Protein AF-A0A9N8VQB7-F1 (afdb_monomer_lite)

pLDDT: mean 83.65, std 17.16, range [21.64, 98.0]

Foldseek 3Di:
DQFDAFDPQCPDLVSLVVVCVFPQVVLLLVLLVLLLLLLAQAWLPPDADQDPLNVLLLVLLVVLLCVCVVQFFDDDVPDPAWTLSVLVSLVVLLVCQLVSCVSLVADNSNSNHLSNLVSLLQDDNPRLAAAALSVSSVSVSVSVCVVRVSDHSSCSNVCVSPNVVSSVVSNVSSCVRGVHHQLAPCPPPPQDSHDQSLQLSLLSSCAPPDPDFPQCLPPPVCLVVCLNIGSNSVSSVVCVVPDDDDDDDGGSVVSNVVSSVVSSVVLSDQDDDDDDDDDDDDDDDDDDGRPRNDDGGTPVRPPDDDDDDDAFDFFPLNLLVVDPQQPLVVVQCVVQVCVVVRRPAQAKEFAGEGPQQCPVPSHDHNLLRQQRIANDADWPVRDDAFDWTFTSNFPCQQAHDDSGGAIWTWHPPVATDIAPWHFPATAPDGSRHTYTYTHHRHDRFAQQLVLLVVDPFQPLVNLLCVLLVVSVVSRPAAQKEFAGEGPQQVPVPDDLLLSLLLNDPFPCNNVLSVLQRQQRMDRPHADALVNDDAAWDWAQTSNGHTWIWHAHPVSWIATNNWTFPDGFSGRPRHGYTYTHHGDRDPVHDDWQRSSCVSVQLRLLSVQCVVQVVCCQTPDQPFAKEFEGEHPVQEDNPDHPQLSQQRIAGWAQAPVNDDAQDWTFTSRADVLQVRGTATWGKHWDAFDDDPPDPDTDIWIDGRNWTFDDHWDDDRGYIYTYTNHRDDAAAAPLVVQVPDQQQPLVNLLCVLLVVPVVSRSRAQKEFAGEGPQQLVVQWLVSLLCSDNVNNVQSNLLRQQRMFNHADFPVNDDAAWDWTATSSGAIWIWHDDPPWIWTDAPPGTKTQPATFRGYPRHTYTYIHHRHRGPPRFDFPLSSCVSLVLVLLCVLCVLLVNCVQRVDDPWAKEFAGEHPVQVVVCCVVPVDDSNDSVQSNLQRQLRMFTHADDPQDAQDWTATNNDNQQIKGWHQDPVPRWIFIATPPDPDPPDTWTFPIKHAGPNRYIYTYTNHRYHDDPPPDPPPVVVVCVVVVVVVVVVVVVVVVVVVVVVVVVCVVDDDDDDD

InterPro domains:
  IPR000782 FAS1 domain [PF02469] (325-442)
  IPR000782 FAS1 domain [PF02469] (457-582)
  IPR000782 FAS1 domain [PF02469] (604-727)
  IPR000782 FAS1 domain [PF02469] (740-865)
  IPR000782 FAS1 domain [PF02469] (882-1012)
  IPR000782 FAS1 domain [PS50213] (313-442)
  IPR000782 FAS1 domain [PS50213] (445-583)
  IPR000782 FAS1 domain [PS50213] (592-725)
  IPR000782 FAS1 domain [PS50213] (728-864)
  IPR000782 FAS1 domain [PS50213] (869-1010)
  IPR000782 FAS1 domain [SM00554] (349-445)
  IPR000782 FAS1 domain [SM00554] (481-586)
  IPR000782 FAS1 domain [SM00554] (625-728)
  IPR000782 FAS1 domain [SM00554] (764-867)
  IPR000782 FAS1 domain [SM00554] (910-1013)
  IPR004327 Phosphotyrosyl phosphatase activator, PTPA [PF03095] (6-266)
  IPR004327 Phosphotyrosyl phosphatase activator, PTPA [PTHR10012] (2-266)
  IPR004327 Phosphotyrosyl phosphatase activator, PTPA [cd04087] (27-266)
  IPR036378 FAS1 domain superfamily [G3DSA:2.30.180.10] (313-443)
  IPR036378 FAS1 domain superfamily [G3DSA:2.30.180.10] (449-586)

Sequence (1060 aa):
MNFVIPKREILTKEDLEKFKESQAYSDFFSFIERLNESVKGQKLSTECVLSPILVKILEILDTVNNYRIKLPPVNNEKSRFGNPAFRDFYDQVANKAEELHKNLSIPKESIPEISRYFIESWGNRTRIDYGTGHEANFIAWLLCLEKLGIIGSNDYISLVLRIFKNYLEVMRNLQLNYWLEPAGSQGVWGLDDYHFLPFLFGSAQLIGHKYIRPKSIHNKDVIEEYSKEYLYLACIQFINSIKTATLSVKEWKKVNEGMLKMYKAENGSCHGEEKNNDHVHIHAFGQEFPDCCGIKIPSAIGANQMGIREEATTTFIDVLSEDERFNKLIQNLQRTQLIPYLNHLPSATLFAPINEAFEYEPFITKERMLYHLLNLELRGDEFFDGQLLTTHLEIVEKLGKGEIGQKLKVEISDGKYVGNAKIINTDLMADNGVIHVIDKVLKTPLDAFGTLTSIDQLHIFVNYLRNTKLDRQIKYGNHITVFAVTDDAINHQFKSVEREYLTGECGGGINDATILIKHQLHFDKVLYSSSVEEGTTELETEQGEPLIINRDEHGNIRVSNGLVTLKDMLAENGVIHVVNNISIPQALFFNVHKYLCGMRATKIVSGFMKYKLDKYIEDRNASYTIFAPRDDLYDENARTEVLKYHIVKGKYNVKDLKNHMFIKTELRTEELKNHRQRSEVAILPNFVKENDSISRTEILINDASVIGDPVEIGNSIIYLISKTLSPPSDVMSYAIRNRQLNAFVSAIFASDMQTEVQNANWVTIFAPTNSAFTKIGLITSYLLHPDGKEDLRSVVEYHMLNETILTEDIPQGESKYSTIDGNPLSIIRDGEKINVEIANGTSTIVQPDILTSSGVLHIVDSVQLPPSLHITLDKILKGIGATTMLKILKIANLSEILKDPSEPFIIISPTDNAFREIIIKRNISLDEPDEVSRLVKLHVIPGTSPELSDGKEFPTLLSNEAKLIIRKDILHGVYKIEVKGEFNLFGKAKITGIGKTWNGGAVYEVDKVLLPRHQVSQIGSAFFGITIGILIATFISMGGGLGLHHYQRYRRRVGYQPIS

Secondary structure (DSSP, 8-state):
-----------SHHHHHHHHHSHHHHHHHHHHHHHHHHTTT--TTS-----HHHHHHHHHHHHHHHHHHHSPPPP-TT-SSPPTHHHHHHHHHHHHHHHHHHTTT--GGGHHHHHHHHHHTT-BTTTTEE-HHHHHHHHHHHHHHHHTTSS-GGGHHHIIIIIIHHHHHHHHHHHHHHTPEESSS--TTSS-SS-SHHHHHHHHHTTT-SS--GGGGG-HHHHHHHTTT-HHHHHHHHHHTT-------S-HHHHHHHHHHHHHHHTT---PPP---S------S----------PPPGGG--S-----PPPSS-HHHHHHT-GGGHHHHHHHHHTT-HHHHHT-SSEEEEEE-GGGGSS-----HHHHHTTEESS---GGG--TTPEEEEEEE-HHHH-SSS-EEEEEEE-BTB-EETTEEEEEEEEEETTEEEEEESSPPPPPPPHHHHHHT-GGGHHHHHHHHHTT-HHHHHH-SSEEEEEEPHHHHHHHS-HHHHHHHHSSGGGHHHHHHHHHHTTEE-S----GGGS-SEEEEE--TTSSPEEEEE-TT--EEETTEEEEEEEEEETTEEEEEESS-PPPTT----HHHHHHHTT-HHHHHHHHHTT-GGGTS-SS--EEEEEE-TTS--TT--HHHHHHTEEES---GGG--TTEEEEEEEE-GGGTTPEEEEEEEEEPPP--TT------EEEETTEEB-SSPEEETTEEEEEESSPPPPPPPHHHHHHH-GGGHHHHHHHHHTT-HHHHHT--SEEEEEE-HHHHHHTTHHHHHHTSGGGHHHHHHHHHHTEESS---GGGSPSEEEEEEBTTSSEEEEEEETTEEEEEETTEEEEEEEEEEEETTEEEEEESS----TT----HHHHHHHTT-HHHHHHHHHTT-GGGGS--SS-EEEEEE-HHHHHHHHHHH---SS-HHHHHHHHHHHEEES------TT-EE--SS-SSS-EEEEE-TTT--EEEEETT---TT-PEEEEEEEE-TTS-EEEEESS---PPP---TTSHHHHHHHHHHHHHHHHHHHHHHHHHHHHHHHTTS--PPP-

Radius of gyration: 59.18 Å; chains: 1; bounding box: 109×82×205 Å

Organism: NCBI:txid1213867

Structure (mmCIF, N/CA/C/O backbone):
data_AF-A0A9N8VQB7-F1
#
_entry.id   AF-A0A9N8VQB7-F1
#
loop_
_atom_site.group_PDB
_atom_site.id
_atom_site.type_symbol
_atom_site.label_atom_id
_atom_site.label_alt_id
_atom_site.label_comp_id
_atom_site.label_asym_id
_atom_site.label_entity_id
_atom_site.label_seq_id
_atom_site.pdbx_PDB_ins_code
_atom_site.Cartn_x
_atom_site.Cartn_y
_atom_site.Cartn_z
_atom_site.occupancy
_atom_site.B_iso_or_equiv
_atom_site.auth_seq_id
_atom_site.auth_comp_id
_atom_site.auth_asym_id
_atom_site.auth_atom_id
_atom_site.pdbx_PDB_model_num
ATOM 1 N N . MET A 1 1 ? -34.456 14.740 73.367 1.00 50.00 1 MET A N 1
ATOM 2 C CA . MET A 1 1 ? -33.661 13.784 72.571 1.00 50.00 1 MET A CA 1
ATOM 3 C C . MET A 1 1 ? -33.649 12.481 73.341 1.00 50.00 1 MET A C 1
ATOM 5 O O . MET A 1 1 ? -33.268 12.511 74.504 1.00 50.00 1 MET A O 1
ATOM 9 N N . ASN A 1 2 ? -34.138 11.392 72.750 1.00 64.69 2 ASN A N 1
ATOM 10 C CA . ASN A 1 2 ? -33.979 10.065 73.342 1.00 64.69 2 ASN A CA 1
ATOM 11 C C . ASN A 1 2 ? -32.666 9.497 72.807 1.00 64.69 2 ASN A C 1
ATOM 13 O O . ASN A 1 2 ? -32.529 9.368 71.595 1.00 64.69 2 ASN A O 1
ATOM 17 N N . PHE A 1 3 ? -31.716 9.227 73.701 1.00 77.12 3 PHE A N 1
ATOM 18 C CA . PHE A 1 3 ? -30.446 8.590 73.361 1.00 77.12 3 PHE A CA 1
ATOM 19 C C . PHE A 1 3 ? -30.606 7.074 73.470 1.00 77.12 3 PHE A C 1
ATOM 21 O O . PHE A 1 3 ? -31.143 6.567 74.459 1.00 77.12 3 PHE A O 1
ATOM 28 N N . VAL A 1 4 ? -30.143 6.347 72.463 1.00 77.12 4 VAL A N 1
ATOM 29 C CA . VAL A 1 4 ? -30.201 4.886 72.390 1.00 77.12 4 VAL A CA 1
ATOM 30 C C . VAL A 1 4 ? -28.839 4.387 71.950 1.00 77.12 4 VAL A C 1
ATOM 32 O O . VAL A 1 4 ? -28.179 4.970 71.094 1.00 77.12 4 VAL A O 1
ATOM 35 N N . ILE A 1 5 ? -28.413 3.278 72.548 1.00 77.50 5 ILE A N 1
ATOM 36 C CA . ILE A 1 5 ? -27.147 2.636 72.211 1.00 77.50 5 ILE A CA 1
ATOM 37 C C . ILE A 1 5 ? -27.201 2.193 70.738 1.00 77.50 5 ILE A C 1
ATOM 39 O O . ILE A 1 5 ? -28.073 1.386 70.402 1.00 77.50 5 ILE A O 1
ATOM 43 N N . PRO A 1 6 ? -26.275 2.663 69.879 1.00 78.19 6 PRO A N 1
ATOM 44 C CA . PRO A 1 6 ? -26.260 2.320 68.469 1.00 78.19 6 PRO A CA 1
ATOM 45 C C . PRO A 1 6 ? -26.183 0.807 68.269 1.00 78.19 6 PRO A C 1
ATOM 47 O O . PRO A 1 6 ? -25.371 0.109 68.897 1.00 78.19 6 PRO A O 1
ATOM 50 N N . LYS A 1 7 ? -27.008 0.300 67.354 1.00 73.00 7 LYS A N 1
ATOM 51 C CA . LYS A 1 7 ? -27.016 -1.094 66.896 1.00 73.00 7 LYS A CA 1
ATOM 52 C C . LYS A 1 7 ? -26.749 -1.147 65.395 1.00 73.00 7 LYS A C 1
ATOM 54 O O . LYS A 1 7 ? -26.775 -0.129 64.708 1.00 73.00 7 LYS A O 1
ATOM 59 N N . ARG A 1 8 ? -26.376 -2.331 64.915 1.00 65.94 8 ARG A N 1
ATOM 60 C CA . ARG A 1 8 ? -26.154 -2.556 63.489 1.00 65.94 8 ARG A CA 1
ATOM 61 C C . ARG A 1 8 ? -27.526 -2.696 62.836 1.00 65.94 8 ARG A C 1
ATOM 63 O O . ARG A 1 8 ? -28.189 -3.694 63.074 1.00 65.94 8 ARG A O 1
ATOM 70 N N . GLU A 1 9 ? -27.911 -1.684 62.071 1.00 67.44 9 GLU A N 1
ATOM 71 C CA . GLU A 1 9 ? -29.199 -1.621 61.361 1.00 67.44 9 GLU A CA 1
ATOM 72 C C . GLU A 1 9 ? -29.016 -1.737 59.841 1.00 67.44 9 GLU A C 1
ATOM 74 O O . GLU A 1 9 ? -29.961 -2.025 59.126 1.00 67.44 9 GLU A O 1
ATOM 79 N N . ILE A 1 10 ? -27.787 -1.559 59.341 1.00 66.12 10 ILE A N 1
ATOM 80 C CA . ILE A 1 10 ? -27.444 -1.805 57.939 1.00 66.12 10 ILE A CA 1
ATOM 81 C C . ILE A 1 10 ? -27.004 -3.265 57.821 1.00 66.12 10 ILE A C 1
ATOM 83 O O . ILE A 1 10 ? -25.839 -3.607 58.066 1.00 66.12 10 ILE A O 1
ATOM 87 N N . LEU A 1 11 ? -27.968 -4.137 57.541 1.00 58.00 11 LEU A N 1
ATOM 88 C CA . LEU A 1 11 ? -27.757 -5.578 57.380 1.00 58.00 11 LEU A CA 1
ATOM 89 C C . LEU A 1 11 ? -27.949 -6.005 55.925 1.00 58.00 11 LEU A C 1
ATOM 91 O O . LEU A 1 11 ? -27.291 -6.936 55.465 1.00 58.00 11 LEU A O 1
ATOM 95 N N . THR A 1 12 ? -28.804 -5.290 55.200 1.00 55.97 12 THR A N 1
ATOM 96 C CA . THR A 1 12 ? -29.147 -5.552 53.806 1.00 55.97 12 THR A CA 1
ATOM 97 C C . THR A 1 12 ? -28.823 -4.358 52.907 1.00 55.97 12 THR A C 1
ATOM 99 O O . THR A 1 12 ? -28.561 -3.240 53.360 1.00 55.97 12 THR A O 1
ATOM 102 N N . LYS A 1 13 ? -28.854 -4.591 51.591 1.00 50.84 13 LYS A N 1
ATOM 103 C CA . LYS A 1 13 ? -28.710 -3.539 50.574 1.00 50.84 13 LYS A CA 1
ATOM 104 C C . LYS A 1 13 ? -29.851 -2.514 50.659 1.00 50.84 13 LYS A C 1
ATOM 106 O O . LYS A 1 13 ? -29.623 -1.333 50.444 1.00 50.84 13 LYS A O 1
ATOM 111 N N . GLU A 1 14 ? -31.051 -2.940 51.038 1.00 57.69 14 GLU A N 1
ATOM 112 C CA . GLU A 1 14 ? -32.193 -2.042 51.244 1.00 57.69 14 GLU A CA 1
ATOM 113 C C . GLU A 1 14 ? -32.003 -1.144 52.467 1.00 57.69 14 GLU A C 1
ATOM 115 O O . GLU A 1 14 ? -32.307 0.046 52.406 1.00 57.69 14 GLU A O 1
ATOM 120 N N . ASP A 1 15 ? -31.449 -1.676 53.559 1.00 57.31 15 ASP A N 1
ATOM 121 C CA . ASP A 1 15 ? -31.118 -0.872 54.742 1.00 57.31 15 ASP A CA 1
ATOM 122 C C . ASP A 1 15 ? -30.060 0.186 54.419 1.00 57.31 15 ASP A C 1
ATOM 124 O O . ASP A 1 15 ? -30.091 1.300 54.941 1.00 57.31 15 ASP A O 1
ATOM 128 N N . LEU A 1 16 ? -29.133 -0.152 53.524 1.00 61.19 16 LEU A N 1
ATOM 129 C CA . LEU A 1 16 ? -28.105 0.749 53.026 1.00 61.19 16 LEU A CA 1
ATOM 130 C C . LEU A 1 16 ? -28.682 1.855 52.131 1.00 61.19 16 LEU A C 1
ATOM 132 O O . LEU A 1 16 ? -28.275 3.007 52.271 1.00 61.19 16 LEU A O 1
ATOM 136 N N . GLU A 1 17 ? -29.631 1.548 51.244 1.00 62.47 17 GLU A N 1
ATOM 137 C CA . GLU A 1 17 ? -30.318 2.574 50.444 1.00 62.47 17 GLU A CA 1
ATOM 138 C C . GLU A 1 17 ? -31.188 3.482 51.325 1.00 62.47 17 GLU A C 1
ATOM 140 O O . GLU A 1 17 ? -31.080 4.706 51.243 1.00 62.47 17 GLU A O 1
ATOM 145 N N . LYS A 1 18 ? -31.930 2.912 52.285 1.00 65.88 18 LYS A N 1
ATOM 146 C CA . LYS A 1 18 ? -32.654 3.691 53.307 1.00 65.88 18 LYS A CA 1
ATOM 147 C C . LYS A 1 18 ? -31.711 4.578 54.116 1.00 65.88 18 LYS A C 1
ATOM 149 O O . LYS A 1 18 ? -32.038 5.721 54.429 1.00 65.88 18 LYS A O 1
ATOM 154 N N . PHE A 1 19 ? -30.525 4.073 54.452 1.00 73.19 19 PHE A N 1
ATOM 155 C CA . PHE A 1 19 ? -29.509 4.871 55.121 1.00 73.19 19 PHE A CA 1
ATOM 156 C C . PHE A 1 19 ? -29.021 6.014 54.229 1.00 73.19 19 PHE A C 1
ATOM 158 O O . PHE A 1 19 ? -28.960 7.135 54.723 1.00 73.19 19 PHE A O 1
ATOM 165 N N . LYS A 1 20 ? -28.744 5.790 52.937 1.00 67.69 20 LYS A N 1
ATOM 166 C CA . LYS A 1 20 ? -28.318 6.843 51.990 1.00 67.69 20 LYS A CA 1
ATOM 167 C C . LYS A 1 20 ? -29.332 7.979 51.850 1.00 67.69 20 LYS A C 1
ATOM 169 O O . LYS A 1 20 ? -28.935 9.131 51.687 1.00 67.69 20 LYS A O 1
ATOM 174 N N . GLU A 1 21 ? -30.618 7.665 51.954 1.00 71.88 21 GLU A N 1
ATOM 175 C CA . GLU A 1 21 ? -31.708 8.650 51.944 1.00 71.88 21 GLU A CA 1
ATOM 176 C C . GLU A 1 21 ? -31.940 9.310 53.314 1.00 71.88 21 GLU A C 1
ATOM 178 O O . GLU A 1 21 ? -32.642 10.316 53.422 1.00 71.88 21 GLU A O 1
ATOM 183 N N . SER A 1 22 ? -31.337 8.775 54.378 1.00 75.75 22 SER A N 1
ATOM 184 C CA . SER A 1 22 ? -31.543 9.271 55.734 1.00 75.75 22 SER A CA 1
ATOM 185 C C . SER A 1 22 ? -30.828 10.596 55.999 1.00 75.75 22 SER A C 1
ATOM 187 O O . SER A 1 22 ? -29.726 10.880 55.512 1.00 75.75 22 SER A O 1
ATOM 189 N N . GLN A 1 23 ? -31.405 11.376 56.915 1.00 73.75 23 GLN A N 1
ATOM 190 C CA . GLN A 1 23 ? -30.753 12.570 57.448 1.00 73.75 23 GLN A CA 1
ATOM 191 C C . GLN A 1 23 ? -29.399 12.241 58.103 1.00 73.75 23 GLN A C 1
ATOM 193 O O . GLN A 1 23 ? -28.503 13.079 58.085 1.00 73.75 23 GLN A O 1
ATOM 198 N N . ALA A 1 24 ? -29.213 11.023 58.631 1.00 73.19 24 ALA A N 1
ATOM 199 C CA . ALA A 1 24 ? -27.963 10.604 59.266 1.00 73.19 24 ALA A CA 1
ATOM 200 C C . ALA A 1 24 ? -26.817 10.525 58.256 1.00 73.19 24 ALA A C 1
ATOM 202 O O . ALA A 1 24 ? -25.722 11.021 58.525 1.00 73.19 24 ALA A O 1
ATOM 203 N N . TYR A 1 25 ? -27.081 9.951 57.083 1.00 79.44 25 TYR A N 1
ATOM 204 C CA . TYR A 1 25 ? -26.121 9.903 55.985 1.00 79.44 25 TYR A CA 1
ATOM 205 C C . TYR A 1 25 ? -25.792 11.310 55.487 1.00 79.44 25 TYR A C 1
ATOM 207 O O . TYR A 1 25 ? -24.618 11.674 55.392 1.00 79.44 25 TYR A O 1
ATOM 215 N N . SER A 1 26 ? -26.816 12.142 55.267 1.00 76.12 26 SER A N 1
ATOM 216 C CA . SER A 1 26 ? -26.617 13.540 54.875 1.00 76.12 26 SER A CA 1
ATOM 217 C C . SER A 1 26 ? -25.776 14.311 55.900 1.00 76.12 26 SER A C 1
ATOM 219 O O . SER A 1 26 ? -24.826 15.000 55.526 1.00 76.12 26 SER A O 1
ATOM 221 N N . ASP A 1 27 ? -26.074 14.176 57.194 1.00 79.38 27 ASP A N 1
ATOM 222 C CA . ASP A 1 27 ? -25.363 14.851 58.283 1.00 79.38 27 ASP A CA 1
ATOM 223 C C . ASP A 1 27 ? -23.897 14.412 58.376 1.00 79.38 27 ASP A C 1
ATOM 225 O O . ASP A 1 27 ? -23.009 15.259 58.505 1.00 79.38 27 ASP A O 1
ATOM 229 N N . PHE A 1 28 ? -23.642 13.106 58.269 1.00 86.31 28 PHE A N 1
ATOM 230 C CA . PHE A 1 28 ? -22.305 12.527 58.346 1.00 86.31 28 PHE A CA 1
ATOM 231 C C . PHE A 1 28 ? -21.404 12.994 57.203 1.00 86.31 28 PHE A C 1
ATOM 233 O O . PHE A 1 28 ? -20.316 13.526 57.443 1.00 86.31 28 PHE A O 1
ATOM 240 N N . PHE A 1 29 ? -21.868 12.879 55.957 1.00 84.75 29 PHE A N 1
ATOM 241 C CA . PHE A 1 29 ? -21.074 13.316 54.808 1.00 84.75 29 PHE A CA 1
ATOM 242 C C . PHE A 1 29 ? -20.939 14.834 54.737 1.00 84.75 29 PHE A C 1
ATOM 244 O O . PHE A 1 29 ? -19.849 15.323 54.444 1.00 84.75 29 PHE A O 1
ATOM 251 N N . SER A 1 30 ? -21.987 15.584 55.089 1.00 84.62 30 SER A N 1
ATOM 252 C CA . SER A 1 30 ? -21.899 17.046 55.165 1.00 84.62 30 SER A CA 1
ATOM 253 C C . SER A 1 30 ? -20.868 17.499 56.202 1.00 84.62 30 SER A C 1
ATOM 255 O O . SER A 1 30 ? -20.189 18.501 55.995 1.00 84.62 30 SER A O 1
ATOM 257 N N . PHE A 1 31 ? -20.720 16.782 57.320 1.00 92.50 31 PHE A N 1
ATOM 258 C CA . PHE A 1 31 ? -19.695 17.088 58.319 1.00 92.50 31 PHE A CA 1
ATOM 259 C C . PHE A 1 31 ? -18.281 16.850 57.782 1.00 92.50 31 PHE A C 1
ATOM 261 O O . PHE A 1 31 ? -17.426 17.724 57.911 1.00 92.50 31 PHE A O 1
ATOM 268 N N . ILE A 1 32 ? -18.046 15.734 57.088 1.00 92.50 32 ILE A N 1
ATOM 269 C CA . ILE A 1 32 ? -16.758 15.459 56.428 1.00 92.50 32 ILE A CA 1
ATOM 270 C C . ILE A 1 32 ? -16.443 16.505 55.357 1.00 92.50 32 ILE A C 1
ATOM 272 O O . ILE A 1 32 ? -15.304 16.958 55.271 1.00 92.50 32 ILE A O 1
ATOM 276 N N . GLU A 1 33 ? -17.433 16.927 54.569 1.00 90.56 33 GLU A N 1
ATOM 277 C CA . GLU A 1 33 ? -17.270 17.992 53.574 1.00 90.56 33 GLU A CA 1
ATOM 278 C C . GLU A 1 33 ? -16.884 19.325 54.227 1.00 90.56 33 GLU A C 1
ATOM 280 O O . GLU A 1 33 ? -15.956 19.986 53.755 1.00 90.56 33 GLU A O 1
ATOM 285 N N . ARG A 1 34 ? -17.520 19.688 55.352 1.00 95.25 34 ARG A N 1
ATOM 286 C CA . ARG A 1 34 ? -17.154 20.882 56.137 1.00 95.25 34 ARG A CA 1
ATOM 287 C C . ARG A 1 34 ? -15.725 20.795 56.678 1.00 95.25 34 ARG A C 1
ATOM 289 O O . ARG A 1 34 ? -14.984 21.773 56.577 1.00 95.25 34 ARG A O 1
ATOM 296 N N . LEU A 1 35 ? -15.320 19.640 57.209 1.00 95.56 35 LEU A N 1
ATOM 297 C CA . LEU A 1 35 ? -13.947 19.411 57.673 1.00 95.56 35 LEU A CA 1
ATOM 298 C C . LEU A 1 35 ? -12.939 19.499 56.515 1.00 95.56 35 LEU A C 1
ATOM 300 O O . LEU A 1 35 ? -11.932 20.196 56.637 1.00 95.56 35 LEU A O 1
ATOM 304 N N . ASN A 1 36 ? -13.232 18.866 55.376 1.00 95.75 36 ASN A N 1
ATOM 305 C CA . ASN A 1 36 ? -12.389 18.870 54.178 1.00 95.75 36 ASN A CA 1
ATOM 306 C C . ASN A 1 36 ? -12.201 20.281 53.600 1.00 95.75 36 ASN A C 1
ATOM 308 O O . ASN A 1 36 ? -11.073 20.675 53.310 1.00 95.75 36 ASN A O 1
ATOM 312 N N . GLU A 1 37 ? -13.273 21.070 53.478 1.00 93.81 37 GLU A N 1
ATOM 313 C CA . GLU A 1 37 ? -13.169 22.448 52.981 1.00 93.81 37 GLU A CA 1
ATOM 314 C C . GLU A 1 37 ? -12.414 23.351 53.972 1.00 93.81 37 GLU A C 1
ATOM 316 O O . GLU A 1 37 ? -11.658 24.223 53.544 1.00 93.81 37 GLU A O 1
ATOM 321 N N . SER A 1 38 ? -12.530 23.109 55.286 1.00 94.94 38 SER A N 1
ATOM 322 C CA . SER A 1 38 ? -11.846 23.923 56.305 1.00 94.94 38 SER A CA 1
ATOM 323 C C . SER A 1 38 ? -10.313 23.871 56.217 1.00 94.94 38 SER A C 1
ATOM 325 O O . SER A 1 38 ? -9.646 24.858 56.523 1.00 94.94 38 SER A O 1
ATOM 327 N N . VAL A 1 39 ? -9.738 22.755 55.753 1.00 95.25 39 VAL A N 1
ATOM 328 C CA . VAL A 1 39 ? -8.276 22.563 55.658 1.00 95.25 39 VAL A CA 1
ATOM 329 C C . VAL A 1 39 ? -7.693 22.847 54.279 1.00 95.25 39 VAL A C 1
ATOM 331 O O . VAL A 1 39 ? -6.513 22.589 54.028 1.00 95.25 39 VAL A O 1
ATOM 334 N N . LYS A 1 40 ? -8.492 23.398 53.367 1.00 95.00 40 LYS A N 1
ATOM 335 C CA . LYS A 1 40 ? -8.060 23.691 52.005 1.00 95.00 40 LYS A CA 1
ATOM 336 C C . LYS A 1 40 ? -6.893 24.675 51.983 1.00 95.00 40 LYS A C 1
ATOM 338 O O . LYS A 1 40 ? -6.999 25.798 52.472 1.00 95.00 40 LYS A O 1
ATOM 343 N N . GLY A 1 41 ? -5.768 24.242 51.419 1.00 90.44 41 GLY A N 1
ATOM 344 C CA . GLY A 1 41 ? -4.535 25.034 51.383 1.00 90.44 41 GLY A CA 1
ATOM 345 C C . GLY A 1 41 ? -3.826 25.221 52.736 1.00 90.44 41 GLY A C 1
ATOM 346 O O . GLY A 1 41 ? -2.878 26.002 52.801 1.00 90.44 41 GLY A O 1
ATOM 347 N N . GLN A 1 42 ? -4.260 24.547 53.809 1.00 93.81 42 GLN A N 1
ATOM 348 C CA . GLN A 1 42 ? -3.672 24.677 55.150 1.00 93.81 42 GLN A CA 1
ATOM 349 C C . GLN A 1 42 ? -2.599 23.616 55.405 1.00 93.81 42 GLN A C 1
ATOM 351 O O . GLN A 1 42 ? -2.770 22.454 55.042 1.00 93.81 42 GLN A O 1
ATOM 356 N N . LYS A 1 43 ? -1.508 23.980 56.084 1.00 94.06 43 LYS A N 1
ATOM 357 C CA . LYS A 1 43 ? -0.445 23.040 56.476 1.00 94.06 43 LYS A CA 1
ATOM 358 C C . LYS A 1 43 ? -0.692 22.484 57.871 1.00 94.06 43 LYS A C 1
ATOM 360 O O . LYS A 1 43 ? -1.346 23.120 58.689 1.00 94.06 43 LYS A O 1
ATOM 365 N N . LEU A 1 44 ? -0.084 21.347 58.195 1.00 92.31 44 LEU A N 1
ATOM 366 C CA . LEU A 1 44 ? -0.052 20.835 59.568 1.00 92.31 44 LEU A CA 1
ATOM 367 C C . LEU A 1 44 ? 0.598 21.839 60.536 1.00 92.31 44 LEU A C 1
ATOM 369 O O . LEU A 1 44 ? 0.163 21.935 61.682 1.00 92.31 44 LEU A O 1
ATOM 373 N N . SER A 1 45 ? 1.568 22.636 60.077 1.00 90.50 45 SER A N 1
ATOM 374 C CA . SER A 1 45 ? 2.194 23.707 60.865 1.00 90.50 45 SER A CA 1
ATOM 375 C C . SER A 1 45 ? 1.347 24.975 61.028 1.00 90.50 45 SER A C 1
ATOM 377 O O . SER A 1 45 ? 1.732 25.837 61.816 1.00 90.50 45 SER A O 1
ATOM 379 N N . THR A 1 46 ? 0.201 25.110 60.340 1.00 92.06 46 THR A N 1
ATOM 380 C CA . THR A 1 46 ? -0.685 26.279 60.484 1.00 92.06 46 THR A CA 1
ATOM 381 C C . THR A 1 46 ? -1.040 26.480 61.960 1.00 92.06 46 THR A C 1
ATOM 383 O O . THR A 1 46 ? -1.471 25.535 62.627 1.00 92.06 46 THR A O 1
ATOM 386 N N . GLU A 1 47 ? -0.867 27.698 62.483 1.00 87.94 47 GLU A N 1
ATOM 387 C CA . GLU A 1 47 ? -1.259 28.036 63.854 1.00 87.94 47 GLU A CA 1
ATOM 388 C C . GLU A 1 47 ? -2.768 27.840 64.037 1.00 87.94 47 GLU A C 1
ATOM 390 O O . GLU A 1 47 ? -3.583 28.377 63.290 1.00 87.94 47 GLU A O 1
ATOM 395 N N . CYS A 1 48 ? -3.135 27.031 65.029 1.00 86.00 48 CYS A N 1
ATOM 396 C CA . CYS A 1 48 ? -4.512 26.644 65.306 1.00 86.00 48 CYS A CA 1
ATOM 397 C C . CYS A 1 48 ? -4.834 26.994 66.756 1.00 86.00 48 CYS A C 1
ATOM 399 O O . CYS A 1 48 ? -4.091 26.607 67.662 1.00 86.00 48 CYS A O 1
ATOM 401 N N . VAL A 1 49 ? -5.945 27.691 66.988 1.00 84.31 49 VAL A N 1
ATOM 402 C CA . VAL A 1 49 ? -6.441 27.921 68.347 1.00 84.31 49 VAL A CA 1
ATOM 403 C C . VAL A 1 49 ? -7.100 26.632 68.835 1.00 84.31 49 VAL A C 1
ATOM 405 O O . VAL A 1 49 ? -8.011 26.105 68.193 1.00 84.31 49 VAL A O 1
ATOM 408 N N . LEU A 1 50 ? -6.624 26.107 69.964 1.00 88.62 50 LEU A N 1
ATOM 409 C CA . LEU A 1 50 ? -7.246 24.972 70.639 1.00 88.62 50 LEU A CA 1
ATOM 410 C C . LEU A 1 50 ? -8.244 25.502 71.662 1.00 88.62 50 LEU A C 1
ATOM 412 O O . LEU A 1 50 ? -7.856 26.123 72.653 1.00 88.62 50 LEU A O 1
ATOM 416 N N . SER A 1 51 ? -9.530 25.256 71.430 1.00 89.19 51 SER A N 1
ATOM 417 C CA . SER A 1 51 ? -10.536 25.507 72.455 1.00 89.19 51 SER A CA 1
ATOM 418 C C . SER A 1 51 ? -10.316 24.562 73.650 1.00 89.19 51 SER A C 1
ATOM 420 O O . SER A 1 51 ? -9.740 23.478 73.490 1.00 89.19 51 SER A O 1
ATOM 422 N N . PRO A 1 52 ? -10.767 24.928 74.867 1.00 89.12 52 PRO A N 1
ATOM 423 C CA . PRO A 1 52 ? -10.571 24.101 76.061 1.00 89.12 52 PRO A CA 1
ATOM 424 C C . PRO A 1 52 ? -11.081 22.663 75.907 1.00 89.12 52 PRO A C 1
ATOM 426 O O . PRO A 1 52 ? -10.558 21.747 76.536 1.00 89.12 52 PRO A O 1
ATOM 429 N N . ILE A 1 53 ? -12.091 22.453 75.058 1.00 90.44 53 ILE A N 1
ATOM 430 C CA . ILE A 1 53 ? -12.618 21.123 74.768 1.00 90.44 53 ILE A CA 1
ATOM 431 C C . ILE A 1 53 ? -11.683 20.304 73.872 1.00 90.44 53 ILE A C 1
ATOM 433 O O . ILE A 1 53 ? -11.492 19.120 74.134 1.00 90.44 53 ILE A O 1
ATOM 437 N N . LEU A 1 54 ? -11.031 20.912 72.874 1.00 93.19 54 LEU A N 1
ATOM 438 C CA . LEU A 1 54 ? -10.070 20.206 72.022 1.00 93.19 54 LEU A CA 1
ATOM 439 C C . LEU A 1 54 ? -8.831 19.767 72.803 1.00 93.19 54 LEU A C 1
ATOM 441 O O . LEU A 1 54 ? -8.305 18.689 72.543 1.00 93.19 54 LEU A O 1
ATOM 445 N N . VAL A 1 55 ? -8.398 20.559 73.791 1.00 93.69 55 VAL A N 1
ATOM 446 C CA . VAL A 1 55 ? -7.318 20.161 74.712 1.00 93.69 55 VAL A CA 1
ATOM 447 C C . VAL A 1 55 ? -7.704 18.889 75.470 1.00 93.69 55 VAL A C 1
ATOM 449 O O . VAL A 1 55 ? -6.938 17.932 75.487 1.00 93.69 55 VAL A O 1
ATOM 452 N N . LYS A 1 56 ? -8.930 18.822 76.002 1.00 92.88 56 LYS A N 1
ATOM 453 C CA . LYS A 1 56 ? -9.442 17.618 76.676 1.00 92.88 56 LYS A CA 1
ATOM 454 C C . LYS A 1 56 ? -9.563 16.416 75.738 1.00 92.88 56 LYS A C 1
ATOM 456 O O . LYS A 1 56 ? -9.313 15.290 76.154 1.00 92.88 56 LYS A O 1
ATOM 461 N N . ILE A 1 57 ? -9.939 16.628 74.474 1.00 94.69 57 ILE A N 1
ATOM 462 C CA . ILE A 1 57 ? -9.967 15.551 73.473 1.00 94.69 57 ILE A CA 1
ATOM 463 C C . ILE A 1 57 ? -8.547 15.024 73.215 1.00 94.69 57 ILE A C 1
ATOM 465 O O . ILE A 1 57 ? -8.362 13.811 73.184 1.00 94.69 57 ILE A O 1
ATOM 469 N N . LEU A 1 58 ? -7.541 15.898 73.094 1.00 94.81 58 LEU A N 1
ATOM 470 C CA . LEU A 1 58 ? -6.138 15.474 72.974 1.00 94.81 58 LEU A CA 1
ATOM 471 C C . LEU A 1 58 ? -5.678 14.670 74.195 1.00 94.81 58 LEU A C 1
ATOM 473 O O . LEU A 1 58 ? -5.088 13.609 74.023 1.00 94.81 58 LEU A O 1
ATOM 477 N N . GLU A 1 59 ? -6.021 15.104 75.411 1.00 94.62 59 GLU A N 1
ATOM 478 C CA . GLU A 1 59 ? -5.722 14.356 76.643 1.00 94.62 59 GLU A CA 1
ATOM 479 C C . GLU A 1 59 ? -6.351 12.950 76.640 1.00 94.62 59 GLU A C 1
ATOM 481 O O . GLU A 1 59 ? -5.735 11.987 77.109 1.00 94.62 59 GLU A O 1
ATOM 486 N N . ILE A 1 60 ? -7.562 12.802 76.085 1.00 94.62 60 ILE A N 1
ATOM 487 C CA . ILE A 1 60 ? -8.212 11.496 75.904 1.00 94.62 60 ILE A CA 1
ATOM 488 C C . ILE A 1 60 ? -7.425 10.636 74.909 1.00 94.62 60 ILE A C 1
ATOM 490 O O . ILE A 1 60 ? -7.144 9.476 75.218 1.00 94.62 60 ILE A O 1
ATOM 494 N N . LEU A 1 61 ? -7.043 11.179 73.748 1.00 95.50 61 LEU A N 1
ATOM 495 C CA . LEU A 1 61 ? -6.267 10.442 72.742 1.00 95.50 61 LEU A CA 1
ATOM 496 C C . LEU A 1 61 ? -4.898 10.011 73.287 1.00 95.50 61 LEU A C 1
ATOM 498 O O . LEU A 1 61 ? -4.510 8.855 73.119 1.00 95.50 61 LEU A O 1
ATOM 502 N N . ASP A 1 62 ? -4.212 10.889 74.020 1.00 93.75 62 ASP A N 1
ATOM 503 C CA . ASP A 1 62 ? -2.942 10.579 74.681 1.00 93.75 62 ASP A CA 1
ATOM 504 C C . ASP A 1 62 ? -3.118 9.494 75.754 1.00 93.75 62 ASP A C 1
ATOM 506 O O . ASP A 1 62 ? -2.293 8.584 75.873 1.00 93.75 62 ASP A O 1
ATOM 510 N N . THR A 1 63 ? -4.219 9.538 76.511 1.00 93.88 63 THR A N 1
ATOM 511 C CA . THR A 1 63 ? -4.556 8.502 77.499 1.00 93.88 63 THR A CA 1
ATOM 512 C C . THR A 1 63 ? -4.779 7.146 76.834 1.00 93.88 63 THR A C 1
ATOM 514 O O . THR A 1 63 ? -4.208 6.153 77.293 1.00 93.88 63 THR A O 1
ATOM 517 N N . VAL A 1 64 ? -5.543 7.099 75.736 1.00 94.00 64 VAL A N 1
ATOM 518 C CA . VAL A 1 64 ? -5.754 5.871 74.953 1.00 94.00 64 VAL A CA 1
ATOM 519 C C . VAL A 1 64 ? -4.429 5.363 74.402 1.00 94.00 64 VAL A C 1
ATOM 521 O O . VAL A 1 64 ? -4.093 4.197 74.595 1.00 94.00 64 VAL A O 1
ATOM 524 N N . ASN A 1 65 ? -3.619 6.237 73.803 1.00 93.00 65 ASN A N 1
ATOM 525 C CA . ASN A 1 65 ? -2.302 5.870 73.299 1.00 93.00 65 ASN A CA 1
ATOM 526 C C . ASN A 1 65 ? -1.453 5.235 74.415 1.00 93.00 65 ASN A C 1
ATOM 528 O O . ASN A 1 65 ? -0.823 4.200 74.209 1.00 93.00 65 ASN A O 1
ATOM 532 N N . ASN A 1 66 ? -1.461 5.800 75.625 1.00 92.56 66 ASN A N 1
ATOM 533 C CA . ASN A 1 66 ? -0.675 5.315 76.762 1.00 92.56 66 ASN A CA 1
ATOM 534 C C . ASN A 1 66 ? -1.113 3.949 77.313 1.00 92.56 66 ASN A C 1
ATOM 536 O O . ASN A 1 66 ? -0.297 3.278 77.951 1.00 92.56 66 ASN A O 1
ATOM 540 N N . TYR A 1 67 ? -2.339 3.484 77.051 1.00 92.56 67 TYR A N 1
ATOM 541 C CA . TYR A 1 67 ? -2.742 2.119 77.417 1.00 92.56 67 TYR A CA 1
ATOM 542 C C . TYR A 1 67 ? -1.839 1.062 76.771 1.00 92.56 67 TYR A C 1
ATOM 544 O O . TYR A 1 67 ? -1.480 0.088 77.435 1.00 92.56 67 TYR A O 1
ATOM 552 N N . ARG A 1 68 ? -1.323 1.321 75.559 1.00 87.06 68 ARG A N 1
ATOM 553 C CA . ARG A 1 68 ? -0.393 0.408 74.871 1.00 87.06 68 ARG A CA 1
ATOM 554 C C . ARG A 1 68 ? 0.917 0.162 75.624 1.00 87.0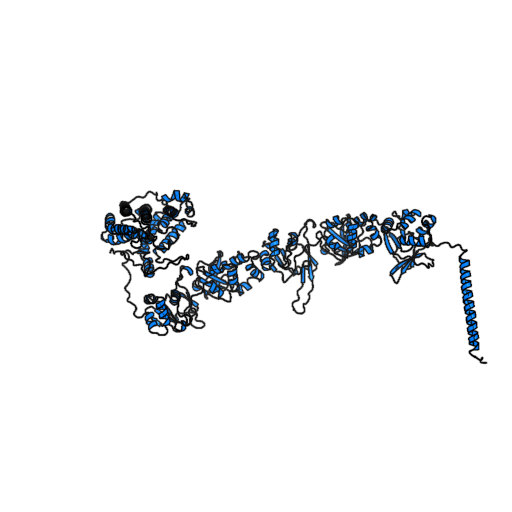6 68 ARG A C 1
ATOM 556 O O . ARG A 1 68 ? 1.529 -0.886 75.475 1.00 87.06 68 ARG A O 1
ATOM 563 N N . ILE A 1 69 ? 1.351 1.124 76.444 1.00 84.62 69 ILE A N 1
ATOM 564 C CA . ILE A 1 69 ? 2.586 1.015 77.238 1.00 84.62 69 ILE A CA 1
ATOM 565 C C . ILE A 1 69 ? 2.390 0.014 78.382 1.00 84.62 69 ILE A C 1
ATOM 567 O O . ILE A 1 69 ? 3.314 -0.707 78.749 1.00 84.62 69 ILE A O 1
ATOM 571 N N . LYS A 1 70 ? 1.178 -0.039 78.947 1.00 82.81 70 LYS A N 1
ATOM 572 C CA . LYS A 1 70 ? 0.821 -0.940 80.053 1.00 82.81 70 LYS A CA 1
ATOM 573 C C . LYS A 1 70 ? 0.429 -2.341 79.577 1.00 82.81 70 LYS A C 1
ATOM 575 O O . LYS A 1 70 ? 0.422 -3.259 80.390 1.00 82.81 70 LYS A O 1
ATOM 580 N N . LEU A 1 71 ? 0.126 -2.493 78.289 1.00 87.56 71 LEU A N 1
ATOM 581 C CA . LEU A 1 71 ? -0.301 -3.738 77.654 1.00 87.56 71 LEU A CA 1
ATOM 582 C C . LEU A 1 71 ? 0.631 -4.089 76.477 1.00 87.56 71 LEU A C 1
ATOM 584 O O . LEU A 1 71 ? 0.209 -3.997 75.324 1.00 87.56 71 LEU A O 1
ATOM 588 N N . PRO A 1 72 ? 1.909 -4.434 76.721 1.00 84.31 72 PRO A N 1
ATOM 589 C CA . PRO A 1 72 ? 2.855 -4.722 75.646 1.00 84.31 72 PRO A CA 1
ATOM 590 C C . PRO A 1 72 ? 2.441 -5.963 74.831 1.00 84.31 72 PRO A C 1
ATOM 592 O O . PRO A 1 72 ? 1.767 -6.851 75.359 1.00 84.31 72 PRO A O 1
ATOM 595 N N . PRO A 1 73 ? 2.862 -6.060 73.556 1.00 84.12 73 PRO A N 1
ATOM 596 C CA . PRO A 1 73 ? 2.567 -7.219 72.722 1.00 84.12 73 PRO A CA 1
ATOM 597 C C . PRO A 1 73 ? 3.125 -8.511 73.320 1.00 84.12 73 PRO A C 1
ATOM 599 O O . PRO A 1 73 ? 4.259 -8.556 73.800 1.00 84.12 73 PRO A O 1
ATOM 602 N N . VAL A 1 74 ? 2.344 -9.590 73.246 1.00 84.06 74 VAL A N 1
ATOM 603 C CA . VAL A 1 74 ? 2.804 -10.933 73.634 1.00 84.06 74 VAL A CA 1
ATOM 604 C C . VAL A 1 74 ? 3.553 -11.608 72.481 1.00 84.06 74 VAL A C 1
ATOM 606 O O . VAL A 1 74 ? 3.220 -11.377 71.317 1.00 84.06 74 VAL A O 1
ATOM 609 N N . ASN A 1 75 ? 4.556 -12.445 72.785 1.00 73.06 75 ASN A N 1
ATOM 610 C CA . ASN A 1 75 ? 5.265 -13.214 71.756 1.00 73.06 75 ASN A CA 1
ATOM 611 C C . ASN A 1 75 ? 4.306 -14.251 71.142 1.00 73.06 75 ASN A C 1
ATOM 613 O O . ASN A 1 75 ? 3.820 -15.144 71.837 1.00 73.06 75 ASN A O 1
ATOM 617 N N . ASN A 1 76 ? 4.024 -14.101 69.846 1.00 68.31 76 ASN A N 1
ATOM 618 C CA . ASN A 1 76 ? 3.066 -14.915 69.105 1.00 68.31 76 ASN A CA 1
ATOM 619 C C . ASN A 1 76 ? 3.598 -15.311 67.711 1.00 68.31 76 ASN A C 1
ATOM 621 O O . ASN A 1 76 ? 2.859 -15.303 66.730 1.00 68.31 76 ASN A O 1
ATOM 625 N N . GLU A 1 77 ? 4.884 -15.672 67.624 1.00 56.88 77 GLU A N 1
ATOM 626 C CA . GLU A 1 77 ? 5.616 -15.990 66.376 1.00 56.88 77 GLU A CA 1
ATOM 627 C C . GLU A 1 77 ? 5.001 -17.107 65.499 1.00 56.88 77 GLU A C 1
ATOM 629 O O . GLU A 1 77 ? 5.403 -17.276 64.351 1.00 56.88 77 GLU A O 1
ATOM 634 N N . LYS A 1 78 ? 4.032 -17.884 66.006 1.00 51.56 78 LYS A N 1
ATOM 635 C CA . LYS A 1 78 ? 3.371 -18.982 65.269 1.00 51.56 78 LYS A CA 1
ATOM 636 C C . LYS A 1 78 ? 1.959 -18.651 64.769 1.00 51.56 78 LYS A C 1
ATOM 638 O O . LYS A 1 78 ? 1.352 -19.485 64.099 1.00 51.56 78 LYS A O 1
ATOM 643 N N . SER A 1 79 ? 1.414 -17.487 65.115 1.00 59.34 79 SER A N 1
ATOM 644 C CA . SER A 1 79 ? 0.075 -17.066 64.694 1.00 59.34 79 SER A CA 1
ATOM 645 C C . SER A 1 79 ? 0.155 -16.233 63.425 1.00 59.34 79 SER A C 1
ATOM 647 O O . SER A 1 79 ? 0.940 -15.296 63.345 1.00 59.34 79 SER A O 1
ATOM 649 N N . ARG A 1 80 ? -0.708 -16.546 62.456 1.00 58.97 80 ARG A N 1
ATOM 650 C CA . ARG A 1 80 ? -0.909 -15.716 61.260 1.00 58.97 80 ARG A CA 1
ATOM 651 C C . ARG A 1 80 ? -1.784 -14.481 61.505 1.00 58.97 80 ARG A C 1
ATOM 653 O O . ARG A 1 80 ? -1.857 -13.663 60.611 1.00 58.97 80 ARG A O 1
ATOM 660 N N . PHE A 1 81 ? -2.441 -14.408 62.668 1.00 63.12 81 PHE A N 1
ATOM 661 C CA . PHE A 1 81 ? -3.370 -13.347 63.070 1.00 63.12 81 PHE A CA 1
ATOM 662 C C . PHE A 1 81 ? -2.702 -12.304 63.976 1.00 63.12 81 PHE A C 1
ATOM 664 O O . PHE A 1 81 ? -1.748 -12.652 64.685 1.00 63.12 81 PHE A O 1
ATOM 671 N N . GLY A 1 82 ? -3.257 -11.084 64.020 1.00 71.75 82 GLY A N 1
ATOM 672 C CA . GLY A 1 82 ? -2.788 -9.966 64.853 1.00 71.75 82 GLY A CA 1
ATOM 673 C C . GLY A 1 82 ? -2.625 -10.281 66.352 1.00 71.75 82 GLY A C 1
ATOM 674 O O . GLY A 1 82 ? -3.108 -11.294 66.870 1.00 71.75 82 GLY A O 1
ATOM 675 N N . ASN A 1 83 ? -1.902 -9.425 67.082 1.00 84.75 83 ASN A N 1
ATOM 676 C CA . ASN A 1 83 ? -1.477 -9.696 68.458 1.00 84.75 83 ASN A CA 1
ATOM 677 C C . ASN A 1 83 ? -2.671 -9.788 69.435 1.00 84.75 83 ASN A C 1
ATOM 679 O O . ASN A 1 83 ? -3.386 -8.799 69.615 1.00 84.75 83 ASN A O 1
ATOM 683 N N . PRO A 1 84 ? -2.852 -10.912 70.159 1.00 85.50 84 PRO A N 1
ATOM 684 C CA . PRO A 1 84 ? -3.948 -11.086 71.112 1.00 85.50 84 PRO A CA 1
ATOM 685 C C . PRO A 1 84 ? -4.026 -10.029 72.221 1.00 85.50 84 PRO A C 1
ATOM 687 O O . PRO A 1 84 ? -5.130 -9.761 72.691 1.00 85.50 84 PRO A O 1
ATOM 690 N N . ALA A 1 85 ? -2.904 -9.400 72.602 1.00 89.00 85 ALA A N 1
ATOM 691 C CA . ALA A 1 85 ? -2.869 -8.323 73.601 1.00 89.00 85 ALA A CA 1
ATOM 692 C C . ALA A 1 85 ? -3.698 -7.091 73.184 1.00 89.00 85 ALA A C 1
ATOM 694 O O . ALA A 1 85 ? -4.094 -6.289 74.030 1.00 89.00 85 ALA A O 1
ATOM 695 N N . PHE A 1 86 ? -4.034 -6.960 71.896 1.00 92.44 86 PHE A N 1
ATOM 696 C CA . PHE A 1 86 ? -4.976 -5.948 71.427 1.00 92.44 86 PHE A CA 1
ATOM 697 C C . PHE A 1 86 ? -6.372 -6.097 72.048 1.00 92.44 86 PHE A C 1
ATOM 699 O O . PHE A 1 86 ? -7.065 -5.103 72.245 1.00 92.44 86 PHE A O 1
ATOM 706 N N . ARG A 1 87 ? -6.798 -7.319 72.395 1.00 91.38 87 ARG A N 1
ATOM 707 C CA . ARG A 1 87 ? -8.103 -7.552 73.038 1.00 91.38 87 ARG A CA 1
ATOM 708 C C . ARG A 1 87 ? -8.174 -6.887 74.402 1.00 91.38 87 ARG A C 1
ATOM 710 O O . ARG A 1 87 ? -9.172 -6.243 74.705 1.00 91.38 87 ARG A O 1
ATOM 717 N N . ASP A 1 88 ? -7.091 -6.988 75.166 1.00 91.75 88 ASP A N 1
ATOM 718 C CA . ASP A 1 88 ? -6.972 -6.350 76.473 1.00 91.75 88 ASP A CA 1
ATOM 719 C C . ASP A 1 88 ? -6.931 -4.824 76.333 1.00 91.75 88 ASP A C 1
ATOM 721 O O . ASP A 1 88 ? -7.538 -4.113 77.131 1.00 91.75 88 ASP A O 1
ATOM 725 N N . PHE A 1 89 ? -6.276 -4.312 75.282 1.00 94.56 89 PHE A N 1
ATOM 726 C CA . PHE A 1 89 ? -6.294 -2.885 74.953 1.00 94.56 89 PHE A CA 1
ATOM 727 C C . PHE A 1 89 ? -7.711 -2.405 74.616 1.00 94.56 89 PHE A C 1
ATOM 729 O O . PHE A 1 89 ? -8.182 -1.424 75.195 1.00 94.56 89 PHE A O 1
ATOM 736 N N . TYR A 1 90 ? -8.414 -3.113 73.729 1.00 94.44 90 TYR A N 1
ATOM 737 C CA . TYR A 1 90 ? -9.786 -2.789 73.340 1.00 94.44 90 TYR A CA 1
ATOM 738 C C . TYR A 1 90 ? -10.725 -2.826 74.553 1.00 94.44 90 TYR A C 1
ATOM 740 O O . TYR A 1 90 ? -11.501 -1.894 74.767 1.00 94.44 90 TYR A O 1
ATOM 748 N N . ASP A 1 91 ? -10.609 -3.854 75.398 1.00 93.50 91 ASP A N 1
ATOM 749 C CA . ASP A 1 91 ? -11.386 -3.977 76.633 1.00 93.50 91 ASP A CA 1
ATOM 750 C C . ASP A 1 91 ? -11.052 -2.863 77.629 1.00 93.50 91 ASP A C 1
ATOM 752 O O . ASP A 1 91 ? -11.947 -2.335 78.293 1.00 93.50 91 ASP A O 1
ATOM 756 N N . GLN A 1 92 ? -9.786 -2.450 77.723 1.00 94.00 92 GLN A N 1
ATOM 757 C CA . GLN A 1 92 ? -9.387 -1.323 78.561 1.00 94.00 92 GLN A CA 1
ATOM 758 C C . GLN A 1 92 ? -10.033 -0.016 78.090 1.00 94.00 92 GLN A C 1
ATOM 760 O O . GLN A 1 92 ? -10.555 0.730 78.923 1.00 94.00 92 GLN A O 1
ATOM 765 N N . VAL A 1 93 ? -10.053 0.247 76.781 1.00 93.81 93 VAL A N 1
ATOM 766 C CA . VAL A 1 93 ? -10.740 1.415 76.209 1.00 93.81 93 VAL A CA 1
ATOM 767 C C . VAL A 1 93 ? -12.247 1.333 76.462 1.00 93.81 93 VAL A C 1
ATOM 769 O O . VAL A 1 93 ? -12.833 2.308 76.932 1.00 93.81 93 VAL A O 1
ATOM 772 N N . ALA A 1 94 ? -12.871 0.174 76.237 1.00 92.69 94 ALA A N 1
ATOM 773 C CA . ALA A 1 94 ? -14.302 -0.030 76.460 1.00 92.69 94 ALA A CA 1
ATOM 774 C C . ALA A 1 94 ? -14.714 0.193 77.923 1.00 92.69 94 ALA A C 1
ATOM 776 O O . ALA A 1 94 ? -15.668 0.924 78.194 1.00 92.69 94 ALA A O 1
ATOM 777 N N . ASN A 1 95 ? -13.950 -0.354 78.870 1.00 93.50 95 ASN A N 1
ATOM 778 C CA . ASN A 1 95 ? -14.202 -0.208 80.305 1.00 93.50 95 ASN A CA 1
ATOM 779 C C . ASN A 1 95 ? -13.977 1.224 80.813 1.00 93.50 95 ASN A C 1
ATOM 781 O O . ASN A 1 95 ? -14.545 1.616 81.834 1.00 93.50 95 ASN A O 1
ATOM 785 N N . LYS A 1 96 ? -13.133 2.007 80.130 1.00 94.19 96 LYS A N 1
ATOM 786 C CA . LYS A 1 96 ? -12.806 3.391 80.500 1.00 94.19 96 LYS A CA 1
ATOM 787 C C . LYS A 1 96 ? -13.556 4.448 79.696 1.00 94.19 96 LYS A C 1
ATOM 789 O O . LYS A 1 96 ? -13.505 5.616 80.074 1.00 94.19 96 LYS A O 1
ATOM 794 N N . ALA A 1 97 ? -14.304 4.067 78.661 1.00 91.31 97 ALA A N 1
ATOM 795 C CA . ALA A 1 97 ? -15.004 5.002 77.785 1.00 91.31 97 ALA A CA 1
ATOM 796 C C . ALA A 1 97 ? -15.922 5.960 78.561 1.00 91.31 97 ALA A C 1
ATOM 798 O O . ALA A 1 97 ? -15.823 7.170 78.379 1.00 91.31 97 ALA A O 1
ATOM 799 N N . GLU A 1 98 ? -16.757 5.471 79.483 1.00 88.62 98 GLU A N 1
ATOM 800 C CA . GLU A 1 98 ? -17.665 6.339 80.253 1.00 88.62 98 GLU A CA 1
ATOM 801 C C . GLU A 1 98 ? -16.905 7.366 81.121 1.00 88.62 98 GLU A C 1
ATOM 803 O O . GLU A 1 98 ? -17.328 8.514 81.255 1.00 88.62 98 GLU A O 1
ATOM 808 N N . GLU A 1 99 ? -15.764 6.971 81.697 1.00 89.62 99 GLU A N 1
ATOM 809 C CA . GLU A 1 99 ? -14.899 7.842 82.506 1.00 89.62 99 GLU A CA 1
ATOM 810 C C . GLU A 1 99 ? -14.235 8.925 81.645 1.00 89.62 99 GLU A C 1
ATOM 812 O O . GLU A 1 99 ? -14.261 10.100 82.010 1.00 89.62 99 GLU A O 1
ATOM 817 N N . LEU A 1 100 ? -13.716 8.551 80.472 1.00 90.75 100 LEU A N 1
ATOM 818 C CA . LEU A 1 100 ? -13.083 9.477 79.527 1.00 90.75 100 LEU A CA 1
ATOM 819 C C . LEU A 1 100 ? -14.070 10.549 79.036 1.00 90.75 100 LEU A C 1
ATOM 821 O O . LEU A 1 100 ? -13.724 11.727 78.964 1.00 90.75 100 LEU A O 1
ATOM 825 N N . HIS A 1 101 ? -15.326 10.172 78.780 1.00 91.50 101 HIS A N 1
ATOM 826 C CA . HIS A 1 101 ? -16.353 11.101 78.304 1.00 91.50 101 HIS A CA 1
ATOM 827 C C . HIS A 1 101 ? -16.902 12.044 79.383 1.00 91.50 101 HIS A C 1
ATOM 829 O O . HIS A 1 101 ? -17.345 13.146 79.051 1.00 91.50 101 HIS A O 1
ATOM 835 N N . LYS A 1 102 ? -16.836 11.683 80.676 1.00 83.12 102 LYS A N 1
ATOM 836 C CA . LYS A 1 102 ? -17.245 12.585 81.777 1.00 83.12 102 LYS A CA 1
ATOM 837 C C . LYS A 1 102 ? -16.462 13.899 81.768 1.00 83.12 102 LYS A C 1
ATOM 839 O O . LYS A 1 102 ? -17.006 14.940 82.137 1.00 83.12 102 LYS A O 1
ATOM 844 N N . ASN A 1 103 ? -15.224 13.875 81.277 1.00 76.88 103 ASN A N 1
ATOM 845 C CA . ASN A 1 103 ? -14.365 15.054 81.208 1.00 76.88 103 ASN A CA 1
ATOM 846 C C . ASN A 1 103 ? -14.774 16.046 80.099 1.00 76.88 103 ASN A C 1
ATOM 848 O O . ASN A 1 103 ? -14.389 17.217 80.168 1.00 76.88 103 ASN A O 1
ATOM 852 N N . LEU A 1 104 ? -15.604 15.626 79.133 1.00 84.31 104 LEU A N 1
ATOM 853 C CA . LEU A 1 104 ? -16.056 16.431 77.987 1.00 84.31 104 LEU A CA 1
ATOM 854 C C . LEU A 1 104 ? -17.323 17.263 78.252 1.00 84.31 104 LEU A C 1
ATOM 856 O O . LEU A 1 104 ? -17.809 17.927 77.344 1.00 84.31 104 LEU A O 1
ATOM 860 N N . SER A 1 105 ? -17.847 17.265 79.485 1.00 81.56 105 SER A N 1
ATOM 861 C CA . SER A 1 105 ? -19.021 18.069 79.877 1.00 81.56 105 SER A CA 1
ATOM 862 C C . SER A 1 105 ? -20.285 17.801 79.036 1.00 81.56 105 SER A C 1
ATOM 864 O O . SER A 1 105 ? -21.110 18.692 78.853 1.00 81.56 105 SER A O 1
ATOM 866 N N . ILE A 1 106 ? -20.452 16.567 78.550 1.00 85.06 106 ILE A N 1
ATOM 867 C CA . ILE A 1 106 ? -21.622 16.129 77.774 1.00 85.06 106 ILE A CA 1
ATOM 868 C C . ILE A 1 106 ? -22.799 15.688 78.670 1.00 85.06 106 ILE A C 1
ATOM 870 O O . ILE A 1 106 ? -22.570 15.285 79.816 1.00 85.06 106 ILE A O 1
ATOM 874 N N . PRO A 1 107 ? -24.058 15.719 78.178 1.00 83.81 107 PRO A N 1
ATOM 875 C CA . PRO A 1 107 ? -25.216 15.203 78.915 1.00 83.81 107 PRO A CA 1
ATOM 876 C C . PRO A 1 107 ? -25.029 13.733 79.306 1.00 83.81 107 PRO A C 1
ATOM 878 O O . PRO A 1 107 ? -24.634 12.919 78.467 1.00 83.81 107 PRO A O 1
ATOM 881 N N . LYS A 1 108 ? -25.330 13.366 80.560 1.00 83.81 108 LYS A N 1
ATOM 882 C CA . LYS A 1 108 ? -25.092 12.000 81.071 1.00 83.81 108 LYS A CA 1
ATOM 883 C C . LYS A 1 108 ? -25.856 10.943 80.276 1.00 83.81 108 LYS A C 1
ATOM 885 O O . LYS A 1 108 ? -25.356 9.841 80.077 1.00 83.81 108 LYS A O 1
ATOM 890 N N . GLU A 1 109 ? -27.034 11.307 79.792 1.00 84.12 109 GLU A N 1
ATOM 891 C CA . GLU A 1 109 ? -27.929 10.461 79.010 1.00 84.12 109 GLU A CA 1
ATOM 892 C C . GLU A 1 109 ? -27.347 10.132 77.624 1.00 84.12 109 GLU A C 1
ATOM 894 O O . GLU A 1 109 ? -27.682 9.097 77.061 1.00 84.12 109 GLU A O 1
ATOM 899 N N . SER A 1 110 ? -26.439 10.967 77.101 1.00 84.25 110 SER A N 1
ATOM 900 C CA . SER A 1 110 ? -25.794 10.778 75.791 1.00 84.25 110 SER A CA 1
ATOM 901 C C . SER A 1 110 ? -24.561 9.866 75.826 1.00 84.25 110 SER A C 1
ATOM 903 O O . SER A 1 110 ? -24.153 9.327 74.797 1.00 84.25 110 SER A O 1
ATOM 905 N N . ILE A 1 111 ? -23.973 9.653 77.012 1.00 87.56 111 ILE A N 1
ATOM 906 C CA . ILE A 1 111 ? -22.709 8.917 77.174 1.00 87.56 111 ILE A CA 1
ATOM 907 C C . ILE A 1 111 ? -22.775 7.488 76.600 1.00 87.56 111 ILE A C 1
ATOM 909 O O . ILE A 1 111 ? -21.823 7.112 75.908 1.00 87.56 111 ILE A O 1
ATOM 913 N N . PRO A 1 112 ? -23.842 6.686 76.818 1.00 86.75 112 PRO A N 1
ATOM 914 C CA . PRO A 1 112 ? -23.913 5.322 76.285 1.00 86.75 112 PRO A CA 1
ATOM 915 C C . PRO A 1 112 ? -23.865 5.254 74.753 1.00 86.75 112 PRO A C 1
ATOM 917 O O . PRO A 1 112 ? -23.283 4.325 74.195 1.00 86.75 112 PRO A O 1
ATOM 920 N N . GLU A 1 113 ? -24.451 6.239 74.071 1.00 84.50 113 GLU A N 1
ATOM 921 C CA . GLU A 1 113 ? -24.499 6.300 72.608 1.00 84.50 113 GLU A CA 1
ATOM 922 C C . GLU A 1 113 ? -23.154 6.735 72.020 1.00 84.50 113 GLU A C 1
ATOM 924 O O . GLU A 1 113 ? -22.588 6.047 71.169 1.00 84.50 113 GLU A O 1
ATOM 929 N N . ILE A 1 114 ? -22.582 7.816 72.550 1.00 88.88 114 ILE A N 1
ATOM 930 C CA . ILE A 1 114 ? -21.298 8.366 72.091 1.00 88.88 114 ILE A CA 1
ATOM 931 C C . ILE A 1 114 ? -20.150 7.391 72.352 1.00 88.88 114 ILE A C 1
ATOM 933 O O . ILE A 1 114 ? -19.274 7.207 71.502 1.00 88.88 114 ILE A O 1
ATOM 937 N N . SER A 1 115 ? -20.175 6.721 73.509 1.00 91.38 115 SER A N 1
ATOM 938 C CA . SER A 1 115 ? -19.148 5.746 73.874 1.00 91.38 115 SER A CA 1
ATOM 939 C C . SER A 1 115 ? -19.084 4.595 72.875 1.00 91.38 115 SER A C 1
ATOM 941 O O . SER A 1 115 ? -18.003 4.051 72.675 1.00 91.38 115 SER A O 1
ATOM 943 N N . ARG A 1 116 ? -20.189 4.235 72.201 1.00 89.50 116 ARG A N 1
ATOM 944 C CA . ARG A 1 116 ? -20.145 3.157 71.209 1.00 89.50 116 ARG A CA 1
ATOM 945 C C . ARG A 1 116 ? -19.292 3.533 70.000 1.00 89.50 116 ARG A C 1
ATOM 947 O O . ARG A 1 116 ? -18.417 2.752 69.653 1.00 89.50 116 ARG A O 1
ATOM 954 N N . TYR A 1 117 ? -19.491 4.714 69.416 1.00 89.25 117 TYR A N 1
ATOM 955 C CA . TYR A 1 117 ? -18.664 5.191 68.298 1.00 89.25 117 TYR A CA 1
ATOM 956 C C . TYR A 1 117 ? -17.196 5.326 68.701 1.00 89.25 117 TYR A C 1
ATOM 958 O O . TYR A 1 117 ? -16.304 4.899 67.971 1.00 89.25 117 TYR A O 1
ATOM 966 N N . PHE A 1 118 ? -16.940 5.841 69.906 1.00 94.44 118 PHE A N 1
ATOM 967 C CA . PHE A 1 118 ? -15.581 5.959 70.421 1.00 94.44 118 PHE A CA 1
ATOM 968 C C . PHE A 1 118 ? -14.886 4.600 70.560 1.00 94.44 118 PHE A C 1
ATOM 970 O O . PHE A 1 118 ? -13.743 4.461 70.151 1.00 94.44 118 PHE A O 1
ATOM 977 N N . ILE A 1 119 ? -15.556 3.585 71.111 1.00 93.69 119 ILE A N 1
ATOM 978 C CA . ILE A 1 119 ? -14.970 2.249 71.306 1.00 93.69 119 ILE A CA 1
ATOM 979 C C . ILE A 1 119 ? -14.679 1.571 69.960 1.00 93.69 119 ILE A C 1
ATOM 981 O O . ILE A 1 119 ? -13.614 0.986 69.781 1.00 93.69 119 ILE A O 1
ATOM 985 N N . GLU A 1 120 ? -15.585 1.701 68.992 1.00 90.25 120 GLU A N 1
ATOM 986 C CA . GLU A 1 120 ? -15.431 1.112 67.653 1.00 90.25 120 GLU A CA 1
ATOM 987 C C . GLU A 1 120 ? -14.425 1.873 66.773 1.00 90.25 120 GLU A C 1
ATOM 989 O O . GLU A 1 120 ? -14.086 1.423 65.683 1.00 90.25 120 GLU A O 1
ATOM 994 N N . SER A 1 121 ? -13.903 3.011 67.237 1.00 94.06 121 SER A N 1
ATOM 995 C CA . SER A 1 121 ? -12.914 3.801 66.495 1.00 94.06 121 SER A CA 1
ATOM 996 C C . SER A 1 121 ? -11.533 3.146 66.415 1.00 94.06 121 SER A C 1
ATOM 998 O O . SER A 1 121 ? -10.700 3.585 65.625 1.00 94.06 121 SER A O 1
ATOM 1000 N N . TRP A 1 122 ? -11.254 2.140 67.248 1.00 94.44 122 TRP A N 1
ATOM 1001 C CA . TRP A 1 122 ? -9.893 1.631 67.466 1.00 94.44 122 TRP A CA 1
ATOM 1002 C C . TRP A 1 122 ? -9.601 0.286 66.784 1.00 94.44 122 TRP A C 1
ATOM 1004 O O . TRP A 1 122 ? -8.447 -0.134 66.772 1.00 94.44 122 TRP A O 1
ATOM 1014 N N . GLY A 1 123 ? -10.611 -0.379 66.210 1.00 89.12 123 GLY A N 1
ATOM 1015 C CA . GLY A 1 123 ? -10.496 -1.682 65.535 1.00 89.12 123 GLY A CA 1
ATOM 1016 C C . GLY A 1 123 ? -11.532 -2.701 66.018 1.00 89.12 123 GLY A C 1
ATOM 1017 O O . GLY A 1 123 ? -12.419 -2.365 66.801 1.00 89.12 123 GLY A O 1
ATOM 1018 N N . ASN A 1 124 ? -11.414 -3.960 65.593 1.00 87.50 124 ASN A N 1
ATOM 1019 C CA . ASN A 1 124 ? -12.309 -5.036 66.019 1.00 87.50 124 ASN A CA 1
ATOM 1020 C C . ASN A 1 124 ? -11.659 -5.940 67.073 1.00 87.50 124 ASN A C 1
ATOM 1022 O O . ASN A 1 124 ? -10.630 -6.570 66.829 1.00 87.50 124 ASN A O 1
ATOM 1026 N N . ARG A 1 125 ? -12.311 -6.094 68.230 1.00 87.94 125 ARG A N 1
ATOM 1027 C CA . ARG A 1 125 ? -11.826 -6.950 69.325 1.00 87.94 125 ARG A CA 1
ATOM 1028 C C . ARG A 1 125 ? -11.597 -8.411 68.915 1.00 87.94 125 ARG A C 1
ATOM 1030 O O . ARG A 1 125 ? -10.630 -9.039 69.340 1.00 87.94 125 ARG A O 1
ATOM 1037 N N . THR A 1 126 ? -12.513 -8.998 68.150 1.00 82.44 126 THR A N 1
ATOM 1038 C CA . THR A 1 126 ? -12.474 -10.434 67.837 1.00 82.44 126 THR A CA 1
ATOM 1039 C C . THR A 1 126 ? -11.469 -10.717 66.731 1.00 82.44 126 THR A C 1
ATOM 1041 O O . THR A 1 126 ? -10.619 -11.598 66.901 1.00 82.44 126 THR A O 1
ATOM 1044 N N . ARG A 1 127 ? -11.560 -9.945 65.642 1.00 80.69 127 ARG A N 1
ATOM 1045 C CA . ARG A 1 127 ? -10.750 -10.114 64.431 1.00 80.69 127 ARG A CA 1
ATOM 1046 C C . ARG A 1 127 ? -9.346 -9.525 64.543 1.00 80.69 127 ARG A C 1
ATOM 1048 O O . ARG A 1 127 ? -8.467 -9.984 63.834 1.00 80.69 127 ARG A O 1
ATOM 1055 N N . ILE A 1 128 ? -9.117 -8.598 65.479 1.00 86.50 128 ILE A N 1
ATOM 1056 C CA . ILE A 1 128 ? -7.830 -7.903 65.658 1.00 86.50 128 ILE A CA 1
ATOM 1057 C C . ILE A 1 128 ? -7.430 -7.196 64.351 1.00 86.50 128 ILE A C 1
ATOM 1059 O O . ILE A 1 128 ? -6.299 -7.275 63.875 1.00 86.50 128 ILE A O 1
ATOM 1063 N N . ASP A 1 129 ? -8.408 -6.512 63.761 1.00 84.25 129 ASP A N 1
ATOM 1064 C CA . ASP A 1 129 ? -8.255 -5.774 62.515 1.00 84.25 129 ASP A CA 1
ATOM 1065 C C . ASP A 1 129 ? -8.652 -4.301 62.667 1.00 84.25 129 ASP A C 1
ATOM 1067 O O . ASP A 1 129 ? -9.334 -3.902 63.617 1.00 84.25 129 ASP A O 1
ATOM 1071 N N . TYR A 1 130 ? -8.177 -3.473 61.741 1.00 86.75 130 TYR A N 1
ATOM 1072 C CA . TYR A 1 130 ? -8.521 -2.060 61.637 1.00 86.75 130 TYR A CA 1
ATOM 1073 C C . TYR A 1 130 ? -8.684 -1.656 60.170 1.00 86.75 130 TYR A C 1
ATOM 1075 O O . TYR A 1 130 ? -8.011 -2.186 59.295 1.00 86.75 130 TYR A O 1
ATOM 1083 N N . GLY A 1 131 ? -9.555 -0.688 59.896 1.00 83.88 131 GLY A N 1
ATOM 1084 C CA . GLY A 1 131 ? -9.835 -0.231 58.538 1.00 83.88 131 GLY A CA 1
ATOM 1085 C C . GLY A 1 131 ? -10.742 0.993 58.524 1.00 83.88 131 GLY A C 1
ATOM 1086 O O . GLY A 1 131 ? -11.089 1.541 59.575 1.00 83.88 131 GLY A O 1
ATOM 1087 N N . THR A 1 132 ? -11.178 1.385 57.334 1.00 78.50 132 THR A N 1
ATOM 1088 C CA . THR A 1 132 ? -11.920 2.629 57.070 1.00 78.50 132 THR A CA 1
ATOM 1089 C C . THR A 1 132 ? -13.272 2.713 57.780 1.00 78.50 132 THR A C 1
ATOM 1091 O O . THR A 1 132 ? -13.667 3.792 58.215 1.00 78.50 132 THR A O 1
ATOM 1094 N N . GLY A 1 133 ? -13.941 1.585 58.038 1.00 78.94 133 GLY A N 1
ATOM 1095 C CA . GLY A 1 133 ? -15.149 1.553 58.875 1.00 78.94 133 GLY A CA 1
ATOM 1096 C C . GLY A 1 133 ? -14.903 1.973 60.335 1.00 78.94 133 GLY A C 1
ATOM 1097 O O . GLY A 1 133 ? -15.756 2.605 60.962 1.00 78.94 133 GLY A O 1
ATOM 1098 N N . HIS A 1 134 ? -13.722 1.685 60.886 1.00 86.75 134 HIS A N 1
ATOM 1099 C CA . HIS A 1 134 ? -13.332 2.122 62.232 1.00 86.75 134 HIS A CA 1
ATOM 1100 C C . HIS A 1 134 ? -12.918 3.605 62.226 1.00 86.75 134 HIS A C 1
ATOM 1102 O O . HIS A 1 134 ? -13.297 4.365 63.116 1.00 86.75 134 HIS A O 1
ATOM 1108 N N . GLU A 1 135 ? -12.231 4.054 61.171 1.00 89.31 135 GLU A N 1
ATOM 1109 C CA . GLU A 1 135 ? -11.965 5.478 60.920 1.00 89.31 135 GLU A CA 1
ATOM 1110 C C . GLU A 1 135 ? -13.269 6.299 60.825 1.00 89.31 135 GLU A C 1
ATOM 1112 O O . GLU A 1 135 ? -13.375 7.385 61.403 1.00 89.31 135 GLU A O 1
ATOM 1117 N N . ALA A 1 136 ? -14.305 5.754 60.180 1.00 86.81 136 ALA A N 1
ATOM 1118 C CA . ALA A 1 136 ? -15.626 6.369 60.098 1.00 86.81 136 ALA A CA 1
ATOM 1119 C C . ALA A 1 136 ? -16.305 6.500 61.474 1.00 86.81 136 ALA A C 1
ATOM 1121 O O . ALA A 1 136 ? -16.942 7.521 61.742 1.00 86.81 136 ALA A O 1
ATOM 1122 N N . ASN A 1 137 ? -16.124 5.524 62.373 1.00 88.62 137 ASN A N 1
ATOM 1123 C CA . ASN A 1 137 ? -16.626 5.599 63.750 1.00 88.62 137 ASN A CA 1
ATOM 1124 C C . ASN A 1 137 ? -15.973 6.745 64.543 1.00 88.62 137 ASN A C 1
ATOM 1126 O O . ASN A 1 137 ? -16.660 7.417 65.315 1.00 88.62 137 ASN A O 1
ATOM 1130 N N . PHE A 1 138 ? -14.695 7.047 64.295 1.00 95.31 138 PHE A N 1
ATOM 1131 C CA . PHE A 1 138 ? -14.026 8.193 64.921 1.00 95.31 138 PHE A CA 1
ATOM 1132 C C . PHE A 1 138 ? -14.616 9.529 64.457 1.00 95.31 138 PHE A C 1
ATOM 1134 O O . PHE A 1 138 ? -14.861 10.430 65.261 1.00 95.31 138 PHE A O 1
ATOM 1141 N N . ILE A 1 139 ? -14.922 9.655 63.164 1.00 93.88 139 ILE A N 1
ATOM 1142 C CA . ILE A 1 139 ? -15.613 10.842 62.647 1.00 93.88 139 ILE A CA 1
ATOM 1143 C C . ILE A 1 139 ? -17.052 10.927 63.157 1.00 93.88 139 ILE A C 1
ATOM 1145 O O . ILE A 1 139 ? -17.510 12.020 63.485 1.00 93.88 139 ILE A O 1
ATOM 1149 N N . ALA A 1 140 ? -17.758 9.800 63.278 1.00 89.44 140 ALA A N 1
ATOM 1150 C CA . ALA A 1 140 ? -19.109 9.764 63.837 1.00 89.44 140 ALA A CA 1
ATOM 1151 C C . ALA A 1 140 ? -19.115 10.208 65.308 1.00 89.44 140 ALA A C 1
ATOM 1153 O O . ALA A 1 140 ? -20.012 10.936 65.736 1.00 89.44 140 ALA A O 1
ATOM 1154 N N . TRP A 1 141 ? -18.079 9.841 66.065 1.00 94.31 141 TRP A N 1
ATOM 1155 C CA . TRP A 1 141 ? -17.867 10.325 67.423 1.00 94.31 141 TRP A CA 1
ATOM 1156 C C . TRP A 1 141 ? -17.710 11.853 67.474 1.00 94.31 141 TRP A C 1
ATOM 1158 O O . TRP A 1 141 ? -18.398 12.511 68.255 1.00 94.31 141 TRP A O 1
ATOM 1168 N N . LEU A 1 142 ? -16.888 12.437 66.593 1.00 94.81 142 LEU A N 1
ATOM 1169 C CA . LEU A 1 142 ? -16.756 13.895 66.481 1.00 94.81 142 LEU A CA 1
ATOM 1170 C C . LEU A 1 142 ? -18.074 14.561 66.058 1.00 94.81 142 LEU A C 1
ATOM 1172 O O . LEU A 1 142 ? -18.473 15.558 66.654 1.00 94.81 142 LEU A O 1
ATOM 1176 N N . LEU A 1 143 ? -18.801 13.989 65.097 1.00 91.75 143 LEU A N 1
ATOM 1177 C CA . LEU A 1 143 ? -20.116 14.486 64.684 1.00 91.75 143 LEU A CA 1
ATOM 1178 C C . LEU A 1 143 ? -21.107 14.524 65.855 1.00 91.75 143 LEU A C 1
ATOM 1180 O O . LEU A 1 143 ? -21.857 15.488 65.996 1.00 91.75 143 LEU A O 1
ATOM 1184 N N . CYS A 1 144 ? -21.100 13.512 66.727 1.00 89.12 144 CYS A N 1
ATOM 1185 C CA . CYS A 1 144 ? -21.948 13.514 67.919 1.00 89.12 144 CYS A CA 1
ATOM 1186 C C . CYS A 1 144 ? -21.624 14.698 68.844 1.00 89.12 144 CYS A C 1
ATOM 1188 O O . CYS A 1 144 ? -22.537 15.327 69.378 1.00 89.12 144 CYS A O 1
ATOM 1190 N N . LEU A 1 145 ? -20.341 15.042 69.005 1.00 90.94 145 LEU A N 1
ATOM 1191 C CA . LEU A 1 145 ? -19.926 16.212 69.784 1.00 90.94 145 LEU A CA 1
ATOM 1192 C C . LEU A 1 145 ? -20.370 17.529 69.120 1.00 90.94 145 LEU A C 1
ATOM 1194 O O . LEU A 1 145 ? -20.787 18.449 69.825 1.00 90.94 145 LEU A O 1
ATOM 1198 N N . GLU A 1 146 ? -20.339 17.622 67.785 1.00 91.12 146 GLU A N 1
ATOM 1199 C CA . GLU A 1 146 ? -20.855 18.787 67.040 1.00 91.12 146 GLU A CA 1
ATOM 1200 C C . GLU A 1 146 ? -22.367 18.944 67.246 1.00 91.12 146 GLU A C 1
ATOM 1202 O O . GLU A 1 146 ? -22.847 20.024 67.591 1.00 91.12 146 GLU A O 1
ATOM 1207 N N . LYS A 1 147 ? -23.123 17.848 67.129 1.00 85.75 147 LYS A N 1
ATOM 1208 C CA . LYS A 1 147 ? -24.584 17.836 67.307 1.00 85.75 147 LYS A CA 1
ATOM 1209 C C . LYS A 1 147 ? -25.017 18.166 68.738 1.00 85.75 147 LYS A C 1
ATOM 1211 O O . LYS A 1 147 ? -26.109 18.694 68.934 1.00 85.75 147 LYS A O 1
ATOM 1216 N N . LEU A 1 148 ? -24.162 17.903 69.728 1.00 86.38 148 LEU A N 1
ATOM 1217 C CA . LEU A 1 148 ? -24.359 18.319 71.121 1.00 86.38 148 LEU A CA 1
ATOM 1218 C C . LEU A 1 148 ? -23.919 19.765 71.399 1.00 86.38 148 LEU A C 1
ATOM 1220 O O . LEU A 1 148 ? -24.055 20.231 72.530 1.00 86.38 148 LEU A O 1
ATOM 1224 N N . GLY A 1 149 ? -23.395 20.476 70.396 1.00 84.44 149 GLY A N 1
ATOM 1225 C CA . GLY A 1 149 ? -22.912 21.852 70.526 1.00 84.44 149 GLY A CA 1
ATOM 1226 C C . GLY A 1 149 ? -21.615 21.978 71.328 1.00 84.44 149 GLY A C 1
ATOM 1227 O O . GLY A 1 149 ? -21.298 23.060 71.817 1.00 84.44 149 GLY A O 1
ATOM 1228 N N . ILE A 1 150 ? -20.884 20.875 71.494 1.00 88.62 150 ILE A N 1
ATOM 1229 C CA . ILE A 1 150 ? -19.646 20.803 72.280 1.00 88.62 150 ILE A CA 1
ATOM 1230 C C . ILE A 1 150 ? -18.456 21.301 71.461 1.00 88.62 150 ILE A C 1
ATOM 1232 O O . ILE A 1 150 ? -17.559 21.943 72.001 1.00 88.62 150 ILE A O 1
ATOM 1236 N N . ILE A 1 151 ? -18.476 21.027 70.157 1.00 90.62 151 ILE A N 1
ATOM 1237 C CA . ILE A 1 151 ? -17.537 21.550 69.162 1.00 90.62 151 ILE A CA 1
ATOM 1238 C C . ILE A 1 151 ? -18.321 22.274 68.067 1.00 90.62 151 ILE A C 1
ATOM 1240 O O . ILE A 1 151 ? -19.476 21.939 67.801 1.00 90.62 151 ILE A O 1
ATOM 1244 N N . GLY A 1 152 ? -17.706 23.267 67.427 1.00 87.06 152 GLY A N 1
ATOM 1245 C CA . GLY A 1 152 ? -18.368 24.059 66.388 1.00 87.06 152 GLY A CA 1
ATOM 1246 C C . GLY A 1 152 ? -17.461 24.408 65.215 1.00 87.06 152 GLY A C 1
ATOM 1247 O O . GLY A 1 152 ? -16.317 23.969 65.127 1.00 87.06 152 GLY A O 1
ATOM 1248 N N . SER A 1 153 ? -17.957 25.254 64.310 1.00 87.38 153 SER A N 1
ATOM 1249 C CA . SER A 1 153 ? -17.243 25.637 63.083 1.00 87.38 153 SER A CA 1
ATOM 1250 C C . SER A 1 153 ? -15.872 26.276 63.316 1.00 87.38 153 SER A C 1
ATOM 1252 O O . SER A 1 153 ? -14.989 26.144 62.473 1.00 87.38 153 SER A O 1
ATOM 1254 N N . ASN A 1 154 ? -15.671 26.930 64.465 1.00 88.19 154 ASN A N 1
ATOM 1255 C CA . ASN A 1 154 ? -14.380 27.513 64.848 1.00 88.19 154 ASN A CA 1
ATOM 1256 C C . ASN A 1 154 ? -13.311 26.450 65.154 1.00 88.19 154 ASN A C 1
ATOM 1258 O O . ASN A 1 154 ? -12.122 26.755 65.118 1.00 88.19 154 ASN A O 1
ATOM 1262 N N . ASP A 1 155 ? -13.722 25.212 65.432 1.00 92.88 155 ASP A N 1
ATOM 1263 C CA . ASP A 1 155 ? -12.831 24.109 65.778 1.00 92.88 155 ASP A CA 1
ATOM 1264 C C . ASP A 1 155 ? -12.431 23.264 64.556 1.00 92.88 155 ASP A C 1
ATOM 1266 O O . ASP A 1 155 ? -11.475 22.503 64.654 1.00 92.88 155 ASP A O 1
ATOM 1270 N N . TYR A 1 156 ? -13.102 23.380 63.399 1.00 95.00 156 TYR A N 1
ATOM 1271 C CA . TYR A 1 156 ? -12.947 22.445 62.263 1.00 95.00 156 TYR A CA 1
ATOM 1272 C C . TYR A 1 156 ? -11.510 22.294 61.754 1.00 95.00 156 TYR A C 1
ATOM 1274 O O . TYR A 1 156 ? -11.044 21.172 61.544 1.00 95.00 156 TYR A O 1
ATOM 1282 N N . ILE A 1 157 ? -10.777 23.403 61.635 1.00 94.06 157 ILE A N 1
ATOM 1283 C CA . ILE A 1 157 ? -9.367 23.378 61.226 1.00 94.06 157 ILE A CA 1
ATOM 1284 C C . ILE A 1 157 ? -8.533 22.604 62.261 1.00 94.06 157 ILE A C 1
ATOM 1286 O O . ILE A 1 157 ? -7.763 21.711 61.907 1.00 94.06 157 ILE A O 1
ATOM 1290 N N . SER A 1 158 ? -8.730 22.893 63.550 1.00 94.81 158 SER A N 1
ATOM 1291 C CA . SER A 1 158 ? -8.050 22.221 64.662 1.00 94.81 158 SER A CA 1
ATOM 1292 C C . SER A 1 158 ? -8.449 20.742 64.789 1.00 94.81 158 SER A C 1
ATOM 1294 O O . SER A 1 158 ? -7.608 19.905 65.124 1.00 94.81 158 SER A O 1
ATOM 1296 N N . LEU A 1 159 ? -9.698 20.382 64.472 1.00 95.56 159 LEU A N 1
ATOM 1297 C CA . LEU A 1 159 ? -10.172 18.996 64.461 1.00 95.56 159 LEU A CA 1
ATOM 1298 C C . LEU A 1 159 ? -9.403 18.153 63.445 1.00 95.56 159 LEU A C 1
ATOM 1300 O O . LEU A 1 159 ? -9.016 17.035 63.760 1.00 95.56 159 LEU A O 1
ATOM 1304 N N . VAL A 1 160 ? -9.115 18.679 62.257 1.00 95.94 160 VAL A N 1
ATOM 1305 C CA . VAL A 1 160 ? -8.359 17.925 61.249 1.00 95.94 160 VAL A CA 1
ATOM 1306 C C . VAL A 1 160 ? -6.851 17.996 61.517 1.00 95.94 160 VAL A C 1
ATOM 1308 O O . VAL A 1 160 ? -6.180 16.966 61.604 1.00 95.94 160 VAL A O 1
ATOM 1311 N N . LEU A 1 161 ? -6.298 19.200 61.699 1.00 95.19 161 LEU A N 1
ATOM 1312 C CA . LEU A 1 161 ? -4.846 19.413 61.774 1.00 95.19 161 LEU A CA 1
ATOM 1313 C C . LEU A 1 161 ? -4.220 19.025 63.125 1.00 95.19 161 LEU A C 1
ATOM 1315 O O . LEU A 1 161 ? -2.991 18.958 63.221 1.00 95.19 161 LEU A O 1
ATOM 1319 N N . ARG A 1 162 ? -5.021 18.813 64.180 1.00 94.44 162 ARG A N 1
ATOM 1320 C CA . ARG A 1 162 ? -4.545 18.408 65.518 1.00 94.44 162 ARG A CA 1
ATOM 1321 C C . ARG A 1 162 ? -5.200 17.119 65.998 1.00 94.44 162 ARG A C 1
ATOM 1323 O O . ARG A 1 162 ? -4.476 16.164 66.258 1.00 94.44 162 ARG A O 1
ATOM 1330 N N . ILE A 1 163 ? -6.533 17.070 66.086 1.00 96.25 163 ILE A N 1
ATOM 1331 C CA . ILE A 1 163 ? -7.242 15.911 66.661 1.00 96.25 163 ILE A CA 1
ATOM 1332 C C . ILE A 1 163 ? -7.127 14.682 65.754 1.00 96.25 163 ILE A C 1
ATOM 1334 O O . ILE A 1 163 ? -6.622 13.649 66.184 1.00 96.25 163 ILE A O 1
ATOM 1338 N N . PHE A 1 164 ? -7.532 14.797 64.488 1.00 96.38 164 PHE A N 1
ATOM 1339 C CA . PHE A 1 164 ? -7.487 13.695 63.529 1.00 96.38 164 PHE A CA 1
ATOM 1340 C C . PHE A 1 164 ? -6.045 13.260 63.249 1.00 96.38 164 PHE A C 1
ATOM 1342 O O . PHE A 1 164 ? -5.749 12.070 63.254 1.00 96.38 164 PHE A O 1
ATOM 1349 N N . LYS A 1 165 ? -5.109 14.211 63.117 1.00 94.56 165 LYS A N 1
ATOM 1350 C CA . LYS A 1 165 ? -3.674 13.904 63.018 1.00 94.56 165 LYS A CA 1
ATOM 1351 C C . LYS A 1 165 ? -3.160 13.091 64.217 1.00 94.56 165 LYS A C 1
ATOM 1353 O O . LYS A 1 165 ? -2.410 12.144 64.006 1.00 94.56 165 LYS A O 1
ATOM 1358 N N . ASN A 1 166 ? -3.544 13.433 65.452 1.00 94.75 166 ASN A N 1
ATOM 1359 C CA . ASN A 1 166 ? -3.144 12.672 66.643 1.00 94.75 166 ASN A CA 1
ATOM 1360 C C . ASN A 1 166 ? -3.799 11.278 66.654 1.00 94.75 166 ASN A C 1
ATOM 1362 O O . ASN A 1 166 ? -3.106 10.291 66.874 1.00 94.75 166 ASN A O 1
ATOM 1366 N N . TYR A 1 167 ? -5.083 11.167 66.294 1.00 96.44 167 TYR A N 1
ATOM 1367 C CA . TYR A 1 167 ? -5.751 9.873 66.112 1.00 96.44 167 TYR A CA 1
ATOM 1368 C C . TYR A 1 167 ? -4.995 8.957 65.135 1.00 96.44 167 TYR A C 1
ATOM 1370 O O . TYR A 1 167 ? -4.749 7.794 65.457 1.00 96.44 167 TYR A O 1
ATOM 1378 N N . LEU A 1 168 ? -4.539 9.486 63.992 1.00 93.94 168 LEU A N 1
ATOM 1379 C CA . LEU A 1 168 ? -3.709 8.726 63.050 1.00 93.94 168 LEU A CA 1
ATOM 1380 C C . LEU A 1 168 ? -2.405 8.242 63.690 1.00 93.94 168 LEU A C 1
ATOM 1382 O O . LEU A 1 168 ? -2.012 7.100 63.471 1.00 93.94 168 LEU A O 1
ATOM 1386 N N . GLU A 1 169 ? -1.739 9.066 64.499 1.00 92.00 169 GLU A N 1
ATOM 1387 C CA . GLU A 1 169 ? -0.525 8.654 65.215 1.00 92.00 169 GLU A CA 1
ATOM 1388 C C . GLU A 1 169 ? -0.795 7.545 66.231 1.00 92.00 169 GLU A C 1
ATOM 1390 O O . GLU A 1 169 ? -0.011 6.597 66.322 1.00 92.00 169 GLU A O 1
ATOM 1395 N N . VAL A 1 170 ? -1.905 7.618 66.972 1.00 94.12 170 VAL A N 1
ATOM 1396 C CA . VAL A 1 170 ? -2.330 6.526 67.858 1.00 94.12 170 VAL A CA 1
ATOM 1397 C C . VAL A 1 170 ? -2.543 5.254 67.043 1.00 94.12 170 VAL A C 1
ATOM 1399 O O . VAL A 1 170 ? -1.971 4.219 67.379 1.00 94.12 170 VAL A O 1
ATOM 1402 N N . MET A 1 171 ? -3.266 5.331 65.924 1.00 93.94 171 MET A N 1
ATOM 1403 C CA . MET A 1 171 ? -3.522 4.162 65.084 1.00 93.94 171 MET A CA 1
ATOM 1404 C C . MET A 1 171 ? -2.250 3.568 64.477 1.00 93.94 171 MET A C 1
ATOM 1406 O O . MET A 1 171 ? -2.090 2.349 64.519 1.00 93.94 171 MET A O 1
ATOM 1410 N N . ARG A 1 172 ? -1.292 4.383 64.010 1.00 90.00 172 ARG A N 1
ATOM 1411 C CA . ARG A 1 172 ? 0.012 3.873 63.539 1.00 90.00 172 ARG A CA 1
ATOM 1412 C C . ARG A 1 172 ? 0.787 3.167 64.642 1.00 90.00 172 ARG A C 1
ATOM 1414 O O . ARG A 1 172 ? 1.375 2.118 64.395 1.00 90.00 172 ARG A O 1
ATOM 1421 N N . ASN A 1 173 ? 0.752 3.695 65.864 1.00 90.00 173 ASN A N 1
ATOM 1422 C CA . ASN A 1 173 ? 1.373 3.030 67.007 1.00 90.00 173 ASN A CA 1
ATOM 1423 C C . ASN A 1 173 ? 0.700 1.689 67.324 1.00 90.00 173 ASN A C 1
ATOM 1425 O O . ASN A 1 173 ? 1.396 0.724 67.623 1.00 90.00 173 ASN A O 1
ATOM 1429 N N . LEU A 1 174 ? -0.631 1.606 67.260 1.00 90.88 174 LEU A N 1
ATOM 1430 C CA . LEU A 1 174 ? -1.363 0.361 67.509 1.00 90.88 174 LEU A CA 1
ATOM 1431 C C . LEU A 1 174 ? -1.118 -0.677 66.407 1.00 90.88 174 LEU A C 1
ATOM 1433 O O . LEU A 1 174 ? -0.860 -1.835 66.724 1.00 90.88 174 LEU A O 1
ATOM 1437 N N . GLN A 1 175 ? -1.120 -0.261 65.138 1.00 88.00 175 GLN A N 1
ATOM 1438 C CA . GLN A 1 175 ? -0.795 -1.110 63.985 1.00 88.00 175 GLN A CA 1
ATOM 1439 C C . GLN A 1 175 ? 0.609 -1.716 64.119 1.00 88.00 175 GLN A C 1
ATOM 1441 O O . GLN A 1 175 ? 0.775 -2.920 63.946 1.00 88.00 175 GLN A O 1
ATOM 1446 N N . LEU A 1 176 ? 1.610 -0.906 64.487 1.00 83.31 176 LEU A N 1
ATOM 1447 C CA . LEU A 1 176 ? 2.992 -1.367 64.656 1.00 83.31 176 LEU A CA 1
ATOM 1448 C C . LEU A 1 176 ? 3.198 -2.211 65.922 1.00 83.31 176 LEU A C 1
ATOM 1450 O O . LEU A 1 176 ? 3.952 -3.180 65.885 1.00 83.31 176 LEU A O 1
ATOM 1454 N N . ASN A 1 177 ? 2.541 -1.865 67.034 1.00 84.81 177 ASN A N 1
ATOM 1455 C CA . ASN A 1 177 ? 2.726 -2.564 68.308 1.00 84.81 177 ASN A CA 1
ATOM 1456 C C . ASN A 1 177 ? 1.963 -3.886 68.378 1.00 84.81 177 ASN A C 1
ATOM 1458 O O . ASN A 1 177 ? 2.469 -4.839 68.961 1.00 84.81 177 ASN A O 1
ATOM 1462 N N . TYR A 1 178 ? 0.749 -3.942 67.830 1.00 87.69 178 TYR A N 1
ATOM 1463 C CA . TYR A 1 178 ? -0.120 -5.115 67.917 1.00 87.69 178 TYR A CA 1
ATOM 1464 C C . TYR A 1 178 ? -0.264 -5.869 66.594 1.00 87.69 178 TYR A C 1
ATOM 1466 O O . TYR A 1 178 ? -1.014 -6.838 66.553 1.00 87.69 178 TYR A O 1
ATOM 1474 N N . TRP A 1 179 ? 0.440 -5.469 65.531 1.00 84.75 179 TRP A N 1
ATOM 1475 C CA . TRP A 1 179 ? 0.359 -6.111 64.210 1.00 84.75 179 TRP A CA 1
ATOM 1476 C C . TRP A 1 179 ? -1.090 -6.287 63.741 1.00 84.75 179 TRP A C 1
ATOM 1478 O O . TRP A 1 179 ? -1.494 -7.385 63.365 1.00 84.75 179 TRP A O 1
ATOM 1488 N N . LEU A 1 180 ? -1.889 -5.221 63.854 1.00 83.75 180 LEU A N 1
ATOM 1489 C CA . LEU A 1 180 ? -3.293 -5.250 63.440 1.00 83.75 180 LEU A CA 1
ATOM 1490 C C . LEU A 1 180 ? -3.385 -5.593 61.959 1.00 83.75 180 LEU A C 1
ATOM 1492 O O . LEU A 1 180 ? -2.622 -5.050 61.165 1.00 83.75 180 LEU A O 1
ATOM 1496 N N . GLU A 1 181 ? -4.320 -6.463 61.597 1.00 79.50 181 GLU A N 1
ATOM 1497 C CA . GLU A 1 181 ? -4.585 -6.761 60.192 1.00 79.50 181 GLU A CA 1
ATOM 1498 C C . GLU A 1 181 ? -5.461 -5.666 59.563 1.00 79.50 181 GLU A C 1
ATOM 1500 O O . GLU A 1 181 ? -6.249 -5.021 60.264 1.00 79.50 181 GLU A O 1
ATOM 1505 N N . PRO A 1 182 ? -5.366 -5.427 58.247 1.00 78.38 182 PRO A N 1
ATOM 1506 C CA . PRO A 1 182 ? -6.359 -4.633 57.539 1.00 78.38 182 PRO A CA 1
ATOM 1507 C C . PRO A 1 182 ? -7.732 -5.312 57.601 1.00 78.38 182 PRO A C 1
ATOM 1509 O O . PRO A 1 182 ? -7.874 -6.489 57.264 1.00 78.38 182 PRO A O 1
ATOM 1512 N N . ALA A 1 183 ? -8.756 -4.572 58.020 1.00 65.62 183 ALA A N 1
ATOM 1513 C CA . ALA A 1 183 ? -10.134 -5.042 58.013 1.00 65.62 183 ALA A CA 1
ATOM 1514 C C . ALA A 1 183 ? -10.645 -5.041 56.560 1.00 65.62 183 ALA A C 1
ATOM 1516 O O . ALA A 1 183 ? -11.056 -4.001 56.048 1.00 65.62 183 ALA A O 1
ATOM 1517 N N . GLY A 1 184 ? -10.575 -6.204 55.898 1.00 55.28 184 GLY A N 1
ATOM 1518 C CA . GLY A 1 184 ? -11.023 -6.431 54.515 1.00 55.28 184 GLY A CA 1
ATOM 1519 C C . GLY A 1 184 ? -9.878 -6.634 53.507 1.00 55.28 184 GLY A C 1
ATOM 1520 O O . GLY A 1 184 ? -8.890 -5.909 53.509 1.00 55.28 184 GLY A O 1
ATOM 1521 N N . SER A 1 185 ? -10.010 -7.625 52.611 1.00 41.56 185 SER A N 1
ATOM 1522 C CA . SER A 1 185 ? -9.020 -7.963 51.563 1.00 41.56 185 SER A CA 1
ATOM 1523 C C . SER A 1 185 ? -9.066 -7.047 50.333 1.00 41.56 185 SER A C 1
ATOM 1525 O O . SER A 1 185 ? -8.240 -7.172 49.428 1.00 41.56 185 SER A O 1
ATOM 1527 N N . GLN A 1 186 ? -10.002 -6.100 50.303 1.00 42.97 186 GLN A N 1
ATOM 1528 C CA . GLN A 1 186 ? -10.029 -5.019 49.332 1.00 42.97 186 GLN A CA 1
ATOM 1529 C C . GLN A 1 186 ? -9.665 -3.706 50.022 1.00 42.97 186 GLN A C 1
ATOM 1531 O O . GLN A 1 186 ? -10.534 -2.953 50.441 1.00 42.97 186 GLN A O 1
ATOM 1536 N N . GLY A 1 187 ? -8.369 -3.404 50.111 1.00 39.44 187 GLY A N 1
ATOM 1537 C CA . GLY A 1 187 ? -7.913 -2.020 50.243 1.00 39.44 187 GLY A CA 1
ATOM 1538 C C . GLY A 1 187 ? -8.320 -1.280 48.971 1.00 39.44 187 GLY A C 1
ATOM 1539 O O . GLY A 1 187 ? -7.592 -1.286 47.972 1.00 39.44 187 GLY A O 1
ATOM 1540 N N . VAL A 1 188 ? -9.547 -0.759 48.940 1.00 37.66 188 VAL A N 1
ATOM 1541 C CA . VAL A 1 188 ? -10.144 -0.202 47.729 1.00 37.66 188 VAL A CA 1
ATOM 1542 C C . VAL A 1 188 ? -9.310 1.026 47.340 1.00 37.66 188 VAL A C 1
ATOM 1544 O O . VAL A 1 188 ? -9.277 2.040 48.029 1.00 37.66 188 VAL A O 1
ATOM 1547 N N . TRP A 1 189 ? -8.591 0.863 46.221 1.00 45.94 189 TRP A N 1
ATOM 1548 C CA . TRP A 1 189 ? -7.712 1.812 45.514 1.00 45.94 189 TRP A CA 1
ATOM 1549 C C . TRP A 1 189 ? -6.213 1.857 45.871 1.00 45.94 189 TRP A C 1
ATOM 1551 O O . TRP A 1 189 ? -5.489 2.658 45.279 1.00 45.94 189 TRP A O 1
ATOM 1561 N N . GLY A 1 190 ? -5.709 0.943 46.710 1.00 48.31 190 GLY A N 1
ATOM 1562 C CA . GLY A 1 190 ? -4.283 0.564 46.725 1.00 48.31 190 GLY A CA 1
ATOM 1563 C C . GLY A 1 190 ? -3.271 1.634 47.164 1.00 48.31 190 GLY A C 1
ATOM 1564 O O . GLY A 1 190 ? -2.109 1.563 46.762 1.00 48.31 190 GLY A O 1
ATOM 1565 N N . LEU A 1 191 ? -3.692 2.624 47.959 1.00 60.69 191 LEU A N 1
ATOM 1566 C CA . LEU A 1 191 ? -2.786 3.596 48.583 1.00 60.69 191 LEU A CA 1
ATOM 1567 C C . LEU A 1 191 ? -2.381 3.137 49.990 1.00 60.69 191 LEU A C 1
ATOM 1569 O O . LEU A 1 191 ? -1.214 2.827 50.204 1.00 60.69 191 LEU A O 1
ATOM 1573 N N . ASP A 1 192 ? -3.337 3.050 50.920 1.00 69.94 192 ASP A N 1
ATOM 1574 C CA . ASP A 1 192 ? -3.148 2.572 52.296 1.00 69.94 192 ASP A CA 1
ATOM 1575 C C . ASP A 1 192 ? -4.221 1.538 52.635 1.00 69.94 192 ASP A C 1
ATOM 1577 O O . ASP A 1 192 ? -5.396 1.771 52.363 1.00 69.94 192 ASP A O 1
ATOM 1581 N N . ASP A 1 193 ? -3.832 0.420 53.244 1.00 69.69 193 ASP A N 1
ATOM 1582 C CA . ASP A 1 193 ? -4.766 -0.666 53.566 1.00 69.69 193 ASP A CA 1
ATOM 1583 C C . ASP A 1 193 ? -5.651 -0.352 54.791 1.00 69.69 193 ASP A C 1
ATOM 1585 O O . ASP A 1 193 ? -6.606 -1.076 55.056 1.00 69.69 193 ASP A O 1
ATOM 1589 N N . TYR A 1 194 ? -5.346 0.711 55.550 1.00 76.38 194 TYR A N 1
ATOM 1590 C CA . TYR A 1 194 ? -6.015 1.014 56.822 1.00 76.38 194 TYR A CA 1
ATOM 1591 C C . TYR A 1 194 ? -6.844 2.304 56.821 1.00 76.38 194 TYR A C 1
ATOM 1593 O O . TYR A 1 194 ? -7.794 2.408 57.597 1.00 76.38 194 TYR A O 1
ATOM 1601 N N . HIS A 1 195 ? -6.468 3.303 56.018 1.00 84.19 195 HIS A N 1
ATOM 1602 C CA . HIS A 1 195 ? -6.979 4.673 56.135 1.00 84.19 195 HIS A CA 1
ATOM 1603 C C . HIS A 1 195 ? -7.365 5.279 54.787 1.00 84.19 195 HIS A C 1
ATOM 1605 O O . HIS A 1 195 ? -6.634 5.137 53.808 1.00 84.19 195 HIS A O 1
ATOM 1611 N N . PHE A 1 196 ? -8.436 6.076 54.774 1.00 84.69 196 PHE A N 1
ATOM 1612 C CA . PHE A 1 196 ? -8.886 6.798 53.584 1.00 84.69 196 PHE A CA 1
ATOM 1613 C C . PHE A 1 196 ? -8.893 8.317 53.789 1.00 84.69 196 PHE A C 1
ATOM 1615 O O . PHE A 1 196 ? -8.350 9.081 52.981 1.00 84.69 196 PHE A O 1
ATOM 1622 N N . LEU A 1 197 ? -9.477 8.786 54.893 1.00 88.44 197 LEU A N 1
ATOM 1623 C CA . LEU A 1 197 ? -9.657 10.212 55.180 1.00 88.44 197 LEU A CA 1
ATOM 1624 C C . LEU A 1 197 ? -8.370 11.058 55.194 1.00 88.44 197 LEU A C 1
ATOM 1626 O O . LEU A 1 197 ? -8.451 12.226 54.803 1.00 88.44 197 LEU A O 1
ATOM 1630 N N . PRO A 1 198 ? -7.176 10.545 55.555 1.00 91.56 198 PRO A N 1
ATOM 1631 C CA . PRO A 1 198 ? -5.941 11.318 55.453 1.00 91.56 198 PRO A CA 1
ATOM 1632 C C . PRO A 1 198 ? -5.622 11.748 54.019 1.00 91.56 198 PRO A C 1
ATOM 1634 O O . PRO A 1 198 ? -5.074 12.832 53.813 1.00 91.56 198 PRO A O 1
ATOM 1637 N N . PHE A 1 199 ? -5.997 10.944 53.017 1.00 89.00 199 PHE A N 1
ATOM 1638 C CA . PHE A 1 199 ? -5.838 11.302 51.607 1.00 89.00 199 PHE A CA 1
ATOM 1639 C C . PHE A 1 199 ? -6.904 12.293 51.148 1.00 89.00 199 PHE A C 1
ATOM 1641 O O . PHE A 1 199 ? -6.607 13.197 50.361 1.00 89.00 199 PHE A O 1
ATOM 1648 N N . LEU A 1 200 ? -8.130 12.179 51.665 1.00 89.38 200 LEU A N 1
ATOM 1649 C CA . LEU A 1 200 ? -9.177 13.167 51.417 1.00 89.38 200 LEU A CA 1
ATOM 1650 C C . LEU A 1 200 ? -8.753 14.540 51.961 1.00 89.38 200 LEU A C 1
ATOM 1652 O O . LEU A 1 200 ? -8.543 15.468 51.181 1.00 89.38 200 LEU A O 1
ATOM 1656 N N . PHE A 1 201 ? -8.501 14.646 53.266 1.00 94.69 201 PHE A N 1
ATOM 1657 C CA . PHE A 1 201 ? -8.089 15.902 53.896 1.00 94.69 201 PHE A CA 1
ATOM 1658 C C . PHE A 1 201 ? -6.736 16.393 53.377 1.00 94.69 201 PHE A C 1
ATOM 1660 O O . PHE A 1 201 ? -6.574 17.572 53.069 1.00 94.69 201 PHE A O 1
ATOM 1667 N N . GLY A 1 202 ? -5.770 15.494 53.193 1.00 92.19 202 GLY A N 1
ATOM 1668 C CA . GLY A 1 202 ? -4.452 15.838 52.675 1.00 92.19 202 GLY A CA 1
ATOM 1669 C C . GLY A 1 202 ? -4.473 16.350 51.234 1.00 92.19 202 GLY A C 1
ATOM 1670 O O . GLY A 1 202 ? -3.689 17.233 50.887 1.00 92.19 202 GLY A O 1
ATOM 1671 N N . SER A 1 203 ? -5.380 15.847 50.389 1.00 91.88 203 SER A N 1
ATOM 1672 C CA . SER A 1 203 ? -5.546 16.387 49.035 1.00 91.88 203 SER A CA 1
ATOM 1673 C C . SER A 1 203 ? -6.181 17.778 49.065 1.00 91.88 203 SER A C 1
ATOM 1675 O O . SER A 1 203 ? -5.761 18.622 48.275 1.00 91.88 203 SER A O 1
ATOM 1677 N N . ALA A 1 204 ? -7.089 18.064 50.011 1.00 92.94 204 ALA A N 1
ATOM 1678 C CA . ALA A 1 204 ? -7.611 19.415 50.232 1.00 92.94 204 ALA A CA 1
ATOM 1679 C C . ALA A 1 204 ? -6.513 20.398 50.665 1.00 92.94 204 ALA A C 1
ATOM 1681 O O . ALA A 1 204 ? -6.428 21.496 50.106 1.00 92.94 204 ALA A O 1
ATOM 1682 N N . GLN A 1 205 ? -5.604 19.994 51.561 1.00 94.81 205 GLN A N 1
ATOM 1683 C CA . GLN A 1 205 ? -4.443 20.813 51.947 1.00 94.81 205 GLN A CA 1
ATOM 1684 C C . GLN A 1 205 ? -3.561 21.213 50.747 1.00 94.81 205 GLN A C 1
ATOM 1686 O O . GLN A 1 205 ? -2.923 22.264 50.769 1.00 94.81 205 GLN A O 1
ATOM 1691 N N . LEU A 1 206 ? -3.534 20.398 49.685 1.00 92.06 206 LEU A N 1
ATOM 1692 C CA . LEU A 1 206 ? -2.709 20.603 48.488 1.00 92.06 206 LEU A CA 1
ATOM 1693 C C . LEU A 1 206 ? -3.444 21.312 47.331 1.00 92.06 206 LEU A C 1
ATOM 1695 O O . LEU A 1 206 ? -2.824 21.621 46.304 1.00 92.06 206 LEU A O 1
ATOM 1699 N N . ILE A 1 207 ? -4.741 21.618 47.468 1.00 89.56 207 ILE A N 1
ATOM 1700 C CA . ILE A 1 207 ? -5.487 22.385 46.459 1.00 89.56 207 ILE A CA 1
ATOM 1701 C C . ILE A 1 207 ? -4.877 23.787 46.326 1.00 89.56 207 ILE A C 1
ATOM 1703 O O . ILE A 1 207 ? -4.757 24.530 47.293 1.00 89.56 207 ILE A O 1
ATOM 1707 N N . GLY A 1 208 ? -4.504 24.162 45.098 1.00 80.31 208 GLY A N 1
ATOM 1708 C CA . GLY A 1 208 ? -3.906 25.470 44.801 1.00 80.31 208 GLY A CA 1
ATOM 1709 C C . GLY A 1 208 ? -2.409 25.580 45.119 1.00 80.31 208 GLY A C 1
ATOM 1710 O O . GLY A 1 208 ? -1.829 26.651 44.943 1.00 80.31 208 GLY A O 1
ATOM 1711 N N . HIS A 1 209 ? -1.756 24.491 45.541 1.00 86.31 209 HIS A N 1
ATOM 1712 C CA . HIS A 1 209 ? -0.335 24.514 45.873 1.00 86.31 209 HIS A CA 1
ATOM 1713 C C . HIS A 1 209 ? 0.546 24.795 44.636 1.00 86.31 209 HIS A C 1
ATOM 1715 O O . HIS A 1 209 ? 0.454 24.121 43.610 1.00 86.31 209 HIS A O 1
ATOM 1721 N N . LYS A 1 210 ? 1.454 25.779 44.740 1.00 82.19 210 LYS A N 1
ATOM 1722 C CA . LYS A 1 210 ? 2.216 26.322 43.595 1.00 82.19 210 LYS A CA 1
ATOM 1723 C C . LYS A 1 210 ? 3.193 25.324 42.949 1.00 82.19 210 LYS A C 1
ATOM 1725 O O . LYS A 1 210 ? 3.370 25.350 41.732 1.00 82.19 210 LYS A O 1
ATOM 1730 N N . TYR A 1 211 ? 3.827 24.461 43.751 1.00 82.88 211 TYR A N 1
ATOM 1731 C CA . TYR A 1 211 ? 4.932 23.594 43.296 1.00 82.88 211 TYR A CA 1
ATOM 1732 C C . TYR A 1 211 ? 4.644 22.084 43.386 1.00 82.88 211 TYR A C 1
ATOM 1734 O O . TYR A 1 211 ? 4.921 21.349 42.440 1.00 82.88 211 TYR A O 1
ATOM 1742 N N . ILE A 1 212 ? 4.051 21.616 44.487 1.00 86.19 212 ILE A N 1
ATOM 1743 C CA . ILE A 1 212 ? 3.644 20.217 44.685 1.00 86.19 212 ILE A CA 1
ATOM 1744 C C . ILE A 1 212 ? 2.399 19.904 43.840 1.00 86.19 212 ILE A C 1
ATOM 1746 O O . ILE A 1 212 ? 1.304 20.381 44.127 1.00 86.19 212 ILE A O 1
ATOM 1750 N N . ARG A 1 213 ? 2.558 19.082 42.798 1.00 84.81 213 ARG A N 1
ATOM 1751 C CA . ARG A 1 213 ? 1.468 18.554 41.948 1.00 84.81 213 ARG A CA 1
ATOM 1752 C C . ARG A 1 213 ? 1.212 17.080 42.300 1.00 84.81 213 ARG A C 1
ATOM 1754 O O . ARG A 1 213 ? 2.087 16.485 42.920 1.00 84.81 213 ARG A O 1
ATOM 1761 N N . PRO A 1 214 ? 0.108 16.434 41.874 1.00 81.25 214 PRO A N 1
ATOM 1762 C CA . PRO A 1 214 ? -0.118 15.023 42.213 1.00 81.25 214 PRO A CA 1
ATOM 1763 C C . PRO A 1 214 ? 1.014 14.099 41.762 1.00 81.25 214 PRO A C 1
ATOM 1765 O O . PRO A 1 214 ? 1.401 13.205 42.494 1.00 81.25 214 PRO A O 1
ATOM 1768 N N . LYS A 1 215 ? 1.652 14.379 40.618 1.00 73.44 215 LYS A N 1
ATOM 1769 C CA . LYS A 1 215 ? 2.854 13.651 40.169 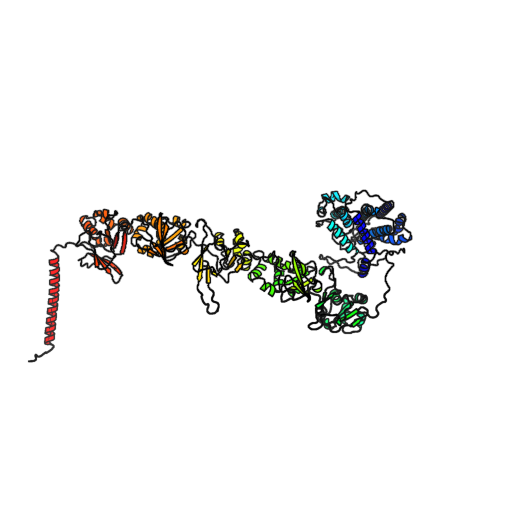1.00 73.44 215 LYS A CA 1
ATOM 1770 C C . LYS A 1 215 ? 4.055 13.733 41.128 1.00 73.44 215 LYS A C 1
ATOM 1772 O O . LYS A 1 215 ? 4.966 12.920 41.022 1.00 73.44 215 LYS A O 1
ATOM 1777 N N . SER A 1 216 ? 4.089 14.719 42.025 1.00 78.69 216 SER A N 1
ATOM 1778 C CA . SER A 1 216 ? 5.187 14.925 42.972 1.00 78.69 216 SER A CA 1
ATOM 1779 C C . SER A 1 216 ? 5.228 13.864 44.075 1.00 78.69 216 SER A C 1
ATOM 1781 O O . SER A 1 216 ? 6.249 13.761 44.740 1.00 78.69 216 SER A O 1
ATOM 1783 N N . ILE A 1 217 ? 4.182 13.040 44.226 1.00 78.75 217 ILE A N 1
ATOM 1784 C CA . ILE A 1 217 ? 4.150 11.912 45.176 1.00 78.75 217 ILE A CA 1
ATOM 1785 C C . ILE A 1 217 ? 5.200 10.826 44.877 1.00 78.75 217 ILE A C 1
ATOM 1787 O O . ILE A 1 217 ? 5.441 9.984 45.728 1.00 78.75 217 ILE A O 1
ATOM 1791 N N . HIS A 1 218 ? 5.822 10.838 43.689 1.00 75.81 218 HIS A N 1
ATOM 1792 C CA . HIS A 1 218 ? 6.938 9.940 43.336 1.00 75.81 218 HIS A CA 1
ATOM 1793 C C . HIS A 1 218 ? 8.310 10.513 43.658 1.00 75.81 218 HIS A C 1
ATOM 1795 O O . HIS A 1 218 ? 9.314 9.808 43.570 1.00 75.81 218 HIS A O 1
ATOM 1801 N N . ASN A 1 219 ? 8.384 11.808 43.959 1.00 82.12 219 ASN A N 1
ATOM 1802 C CA . ASN A 1 219 ? 9.650 12.461 44.229 1.00 82.12 219 ASN A CA 1
ATOM 1803 C C . ASN A 1 219 ? 9.990 12.282 45.714 1.00 82.12 219 ASN A C 1
ATOM 1805 O O . ASN A 1 219 ? 9.344 12.877 46.574 1.00 82.12 219 ASN A O 1
ATOM 1809 N N . LYS A 1 220 ? 11.011 11.463 45.993 1.00 81.94 220 LYS A N 1
ATOM 1810 C CA . LYS A 1 220 ? 11.464 11.164 47.357 1.00 81.94 220 LYS A CA 1
ATOM 1811 C C . LYS A 1 220 ? 11.853 12.421 48.136 1.00 81.94 220 LYS A C 1
ATOM 1813 O O . LYS A 1 220 ? 11.446 12.529 49.284 1.00 81.94 220 LYS A O 1
ATOM 1818 N N . ASP A 1 221 ? 12.513 13.386 47.497 1.00 85.50 221 ASP A N 1
ATOM 1819 C CA . ASP A 1 221 ? 12.926 14.644 48.135 1.00 85.50 221 ASP A CA 1
ATOM 1820 C C . ASP A 1 221 ? 11.706 15.486 48.535 1.00 85.50 221 ASP A C 1
ATOM 1822 O O . ASP A 1 221 ? 11.660 16.074 49.611 1.00 85.50 221 ASP A O 1
ATOM 1826 N N . VAL A 1 222 ? 10.666 15.506 47.690 1.00 86.62 222 VAL A N 1
ATOM 1827 C CA . VAL A 1 222 ? 9.400 16.189 48.008 1.00 86.62 222 VAL A CA 1
ATOM 1828 C C . VAL A 1 222 ? 8.685 15.494 49.164 1.00 86.62 222 VAL A C 1
ATOM 1830 O O . VAL A 1 222 ? 8.122 16.162 50.026 1.00 86.62 222 VAL A O 1
ATOM 1833 N N . ILE A 1 223 ? 8.679 14.163 49.188 1.00 86.50 223 ILE A N 1
ATOM 1834 C CA . ILE A 1 223 ? 8.043 13.406 50.270 1.00 86.50 223 ILE A CA 1
ATOM 1835 C C . ILE A 1 223 ? 8.794 13.638 51.584 1.00 86.50 223 ILE A C 1
ATOM 1837 O O . ILE A 1 223 ? 8.152 13.922 52.587 1.00 86.50 223 ILE A O 1
ATOM 1841 N N . GLU A 1 224 ? 10.124 13.557 51.584 1.00 85.75 224 GLU A N 1
ATOM 1842 C CA . GLU A 1 224 ? 10.952 13.722 52.784 1.00 85.75 224 GLU A CA 1
ATOM 1843 C C . GLU A 1 224 ? 10.853 15.134 53.380 1.00 85.75 224 GLU A C 1
ATOM 1845 O O . GLU A 1 224 ? 10.731 15.277 54.598 1.00 85.75 224 GLU A O 1
ATOM 1850 N N . GLU A 1 225 ? 10.830 16.166 52.531 1.00 89.12 225 GLU A N 1
ATOM 1851 C CA . GLU A 1 225 ? 10.736 17.562 52.967 1.00 89.12 225 GLU A CA 1
ATOM 1852 C C . GLU A 1 225 ? 9.326 17.932 53.456 1.00 89.12 225 GLU A C 1
ATOM 1854 O O . GLU A 1 225 ? 9.164 18.620 54.464 1.00 89.12 225 GLU A O 1
ATOM 1859 N N . TYR A 1 226 ? 8.278 17.484 52.754 1.00 91.62 226 TYR A N 1
ATOM 1860 C CA . TYR A 1 226 ? 6.919 18.000 52.953 1.00 91.62 226 TYR A CA 1
ATOM 1861 C C . TYR A 1 226 ? 5.959 17.041 53.672 1.00 91.62 226 TYR A C 1
ATOM 1863 O O . TYR A 1 226 ? 4.827 17.435 53.969 1.00 91.62 226 TYR A O 1
ATOM 1871 N N . SER A 1 227 ? 6.366 15.815 54.008 1.00 89.69 227 SER A N 1
ATOM 1872 C CA . SER A 1 227 ? 5.527 14.879 54.775 1.00 89.69 227 SER A CA 1
ATOM 1873 C C . SER A 1 227 ? 5.146 15.398 56.161 1.00 89.69 227 SER A C 1
ATOM 1875 O O . SER A 1 227 ? 4.059 15.107 56.649 1.00 89.69 227 SER A O 1
ATOM 1877 N N . LYS A 1 228 ? 5.995 16.222 56.785 1.00 90.56 228 LYS A N 1
ATOM 1878 C CA . LYS A 1 228 ? 5.715 16.852 58.087 1.00 90.56 228 LYS A CA 1
ATOM 1879 C C . LYS A 1 228 ? 4.636 17.936 58.007 1.00 90.56 228 LYS A C 1
ATOM 1881 O O . LYS A 1 228 ? 4.077 18.323 59.028 1.00 90.56 228 LYS A O 1
ATOM 1886 N N . GLU A 1 229 ? 4.341 18.414 56.800 1.00 92.50 229 GLU A N 1
ATOM 1887 C CA . GLU A 1 229 ? 3.476 19.566 56.547 1.00 92.50 229 GLU A CA 1
ATOM 1888 C C . GLU A 1 229 ? 2.110 19.185 55.956 1.00 92.50 229 GLU A C 1
ATOM 1890 O O . GLU A 1 229 ? 1.158 19.951 56.101 1.00 92.50 229 GLU A O 1
ATOM 1895 N N . TYR A 1 230 ? 1.979 18.014 55.320 1.00 94.44 230 TYR A N 1
ATOM 1896 C CA . TYR A 1 230 ? 0.756 17.607 54.615 1.00 94.44 230 TYR A CA 1
ATOM 1897 C C . TYR A 1 230 ? 0.390 16.145 54.886 1.00 94.44 230 TYR A C 1
ATOM 1899 O O . TYR A 1 230 ? 1.195 15.248 54.632 1.00 94.44 230 TYR A O 1
ATOM 1907 N N . LEU A 1 231 ? -0.859 15.893 55.298 1.00 93.19 231 LEU A N 1
ATOM 1908 C CA . LEU A 1 231 ? -1.369 14.557 55.643 1.00 93.19 231 LEU A CA 1
ATOM 1909 C C . LEU A 1 231 ? -1.217 13.553 54.492 1.00 93.19 231 LEU A C 1
ATOM 1911 O O . LEU A 1 231 ? -0.804 12.421 54.719 1.00 93.19 231 LEU A O 1
ATOM 1915 N N . TYR A 1 232 ? -1.461 13.983 53.247 1.00 90.56 232 TYR A N 1
ATOM 1916 C CA . TYR A 1 232 ? -1.321 13.114 52.072 1.00 90.56 232 TYR A CA 1
ATOM 1917 C C . TYR A 1 232 ? 0.116 12.599 51.938 1.00 90.56 232 TYR A C 1
ATOM 1919 O O . TYR A 1 232 ? 0.343 11.410 51.739 1.00 90.56 232 TYR A O 1
ATOM 1927 N N . LEU A 1 233 ? 1.102 13.493 52.065 1.00 89.94 233 LEU A N 1
ATOM 1928 C CA . LEU A 1 233 ? 2.517 13.144 51.928 1.00 89.94 233 LEU A CA 1
ATOM 1929 C C . LEU A 1 233 ? 3.038 12.388 53.155 1.00 89.94 233 LEU A C 1
ATOM 1931 O O . LEU A 1 233 ? 3.887 11.516 52.992 1.00 89.94 233 LEU A O 1
ATOM 1935 N N . ALA A 1 234 ? 2.498 12.656 54.350 1.00 88.75 234 ALA A N 1
ATOM 1936 C CA . ALA A 1 234 ? 2.755 11.864 55.553 1.00 88.75 234 ALA A CA 1
ATOM 1937 C C . ALA A 1 234 ? 2.353 10.395 55.355 1.00 88.75 234 ALA A C 1
ATOM 1939 O O . ALA A 1 234 ? 3.139 9.490 55.637 1.00 88.75 234 ALA A O 1
ATOM 1940 N N . CYS A 1 235 ? 1.162 10.153 54.800 1.00 86.50 235 CYS A N 1
ATOM 1941 C CA . CYS A 1 235 ? 0.697 8.804 54.491 1.00 86.50 235 CYS A CA 1
ATOM 1942 C C . CYS A 1 235 ? 1.548 8.144 53.407 1.00 86.50 235 CYS A C 1
ATOM 1944 O O . CYS A 1 235 ? 1.960 7.005 53.586 1.00 86.50 235 CYS A O 1
ATOM 1946 N N . ILE A 1 236 ? 1.898 8.859 52.332 1.00 83.81 236 ILE A N 1
ATOM 1947 C CA . ILE A 1 236 ? 2.799 8.326 51.297 1.00 83.81 236 ILE A CA 1
ATOM 1948 C C . ILE A 1 236 ? 4.184 7.988 51.869 1.00 83.81 236 ILE A C 1
ATOM 1950 O O . ILE A 1 236 ? 4.749 6.960 51.508 1.00 83.81 236 ILE A O 1
ATOM 1954 N N . GLN A 1 237 ? 4.737 8.802 52.774 1.00 85.38 237 GLN A N 1
ATOM 1955 C CA . GLN A 1 237 ? 6.006 8.488 53.438 1.00 85.38 237 GLN A CA 1
ATOM 1956 C C . GLN A 1 237 ? 5.897 7.211 54.282 1.00 85.38 237 GLN A C 1
ATOM 1958 O O . GLN A 1 237 ? 6.777 6.354 54.203 1.00 85.38 237 GLN A O 1
ATOM 1963 N N . PHE A 1 238 ? 4.812 7.067 55.047 1.00 81.06 238 PHE A N 1
ATOM 1964 C CA . PHE A 1 238 ? 4.547 5.869 55.840 1.00 81.06 238 PHE A CA 1
ATOM 1965 C C . PHE A 1 238 ? 4.387 4.628 54.952 1.00 81.06 238 PHE A C 1
ATOM 1967 O O . PHE A 1 238 ? 5.058 3.624 55.179 1.00 81.06 238 PHE A O 1
ATOM 1974 N N . ILE A 1 239 ? 3.594 4.717 53.882 1.00 76.00 239 ILE A N 1
ATOM 1975 C CA . ILE A 1 239 ? 3.423 3.632 52.909 1.00 76.00 239 ILE A CA 1
ATOM 1976 C C . ILE A 1 239 ? 4.757 3.268 52.270 1.00 76.00 239 ILE A C 1
ATOM 1978 O O . ILE A 1 239 ? 5.106 2.098 52.265 1.00 76.00 239 ILE A O 1
ATOM 1982 N N . ASN A 1 240 ? 5.543 4.239 51.797 1.00 71.38 240 ASN A N 1
ATOM 1983 C CA . ASN A 1 240 ? 6.851 3.980 51.185 1.00 71.38 240 ASN A CA 1
ATOM 1984 C C . ASN A 1 240 ? 7.850 3.321 52.147 1.00 71.38 240 ASN A C 1
ATOM 1986 O O . ASN A 1 240 ? 8.792 2.676 51.691 1.00 71.38 240 ASN A O 1
ATOM 1990 N N . SER A 1 241 ? 7.661 3.470 53.463 1.00 69.38 241 SER A N 1
ATOM 1991 C CA . SER A 1 241 ? 8.450 2.744 54.464 1.00 69.38 241 SER A CA 1
ATOM 1992 C C . SER A 1 241 ? 8.046 1.267 54.608 1.00 69.38 241 SER A C 1
ATOM 1994 O O . SER A 1 241 ? 8.779 0.501 55.229 1.00 69.38 241 SER A O 1
ATOM 1996 N N . ILE A 1 242 ? 6.916 0.858 54.010 1.00 64.56 242 ILE A N 1
ATOM 1997 C CA . ILE A 1 242 ? 6.289 -0.467 54.167 1.00 64.56 242 ILE A CA 1
ATOM 1998 C C . ILE A 1 242 ? 6.053 -1.196 52.817 1.00 64.56 242 ILE A C 1
ATOM 2000 O O . ILE A 1 242 ? 6.212 -2.414 52.765 1.00 64.56 242 ILE A O 1
ATOM 2004 N N . LYS A 1 243 ? 5.707 -0.511 51.712 1.00 46.47 243 LYS A N 1
ATOM 2005 C CA . LYS A 1 243 ? 5.365 -1.078 50.383 1.00 46.47 243 LYS A CA 1
ATOM 2006 C C . LYS A 1 243 ? 5.790 -0.151 49.222 1.00 46.47 243 LYS A C 1
ATOM 2008 O O . LYS A 1 243 ? 5.643 1.064 49.301 1.00 46.47 243 LYS A O 1
ATOM 2013 N N . THR A 1 244 ? 6.274 -0.718 48.110 1.00 33.44 244 THR A N 1
ATOM 2014 C CA . THR A 1 244 ? 6.708 -0.007 46.883 1.00 33.44 244 THR A CA 1
ATOM 2015 C C . THR A 1 244 ? 5.678 -0.129 45.744 1.00 33.44 244 THR A C 1
ATOM 2017 O O . THR A 1 244 ? 5.608 -1.171 45.097 1.00 33.44 244 THR A O 1
ATOM 2020 N N . ALA A 1 245 ? 4.913 0.929 45.434 1.00 33.47 245 ALA A N 1
ATOM 2021 C CA . ALA A 1 245 ? 4.018 0.978 44.260 1.00 33.47 245 ALA A CA 1
ATOM 2022 C C . ALA A 1 245 ? 3.868 2.402 43.670 1.00 33.47 245 ALA A C 1
ATOM 2024 O O . ALA A 1 245 ? 4.069 3.393 44.366 1.00 33.47 245 ALA A O 1
ATOM 2025 N N . THR A 1 246 ? 3.536 2.506 42.372 1.00 32.44 246 THR A N 1
ATOM 2026 C CA . THR A 1 246 ? 3.472 3.761 41.580 1.00 32.44 246 THR A CA 1
ATOM 2027 C C . THR A 1 246 ? 2.051 4.065 41.065 1.00 32.44 246 THR A C 1
ATOM 2029 O O . THR A 1 246 ? 1.301 3.155 40.735 1.00 32.44 246 THR A O 1
ATOM 2032 N N . LEU A 1 247 ? 1.673 5.353 40.981 1.00 42.31 247 LEU A N 1
ATOM 2033 C CA . LEU A 1 247 ? 0.313 5.864 40.687 1.00 42.31 247 LEU A CA 1
ATOM 2034 C C . LEU A 1 247 ? 0.360 7.165 39.861 1.00 42.31 247 LEU A C 1
ATOM 2036 O O . LEU A 1 247 ? 1.145 8.042 40.189 1.00 42.31 247 LEU A O 1
ATOM 2040 N N . SER A 1 248 ? -0.479 7.393 38.842 1.00 34.31 248 SER A N 1
ATOM 2041 C CA . SER A 1 248 ? -0.426 8.647 38.049 1.00 34.31 248 SER A CA 1
ATOM 2042 C C . SER A 1 248 ? -1.780 9.362 37.922 1.00 34.31 248 SER A C 1
ATOM 2044 O O . SER A 1 248 ? -2.736 8.769 37.436 1.00 34.31 248 SER A O 1
ATOM 2046 N N . VAL A 1 249 ? -1.839 10.653 38.298 1.00 36.16 249 VAL A N 1
ATOM 2047 C CA . VAL A 1 249 ? -2.949 11.601 38.034 1.00 36.16 249 VAL A CA 1
ATOM 2048 C C . VAL A 1 249 ? -2.371 13.021 37.838 1.00 36.16 249 VAL A C 1
ATOM 2050 O O . VAL A 1 249 ? -1.296 13.329 38.355 1.00 36.16 249 VAL A O 1
ATOM 2053 N N . LYS A 1 250 ? -3.035 13.901 37.065 1.00 43.88 250 LYS A N 1
ATOM 2054 C CA . LYS A 1 250 ? -2.484 15.210 36.634 1.00 43.88 250 LYS A CA 1
ATOM 2055 C C . LYS A 1 250 ? -2.865 16.437 37.503 1.00 43.88 250 LYS A C 1
ATOM 2057 O O . LYS A 1 250 ? -2.096 17.398 37.493 1.00 43.88 250 LYS A O 1
ATOM 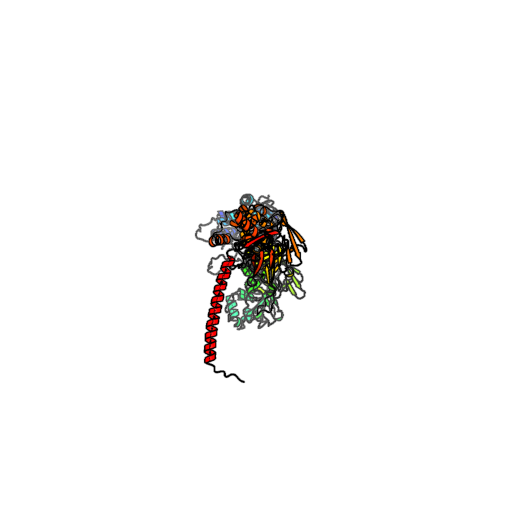2062 N N . GLU A 1 251 ? -3.959 16.433 38.285 1.00 58.09 251 GLU A N 1
ATOM 2063 C CA . GLU A 1 251 ? -4.450 17.626 39.036 1.00 58.09 251 GLU A CA 1
ATOM 2064 C C . GLU A 1 251 ? -5.059 17.328 40.432 1.00 58.09 251 GLU A C 1
ATOM 2066 O O . GLU A 1 251 ? -5.889 16.434 40.554 1.00 58.09 251 GLU A O 1
ATOM 2071 N N . TRP A 1 252 ? -4.710 18.107 41.478 1.00 66.25 252 TRP A N 1
ATOM 2072 C CA . TRP A 1 252 ? -5.151 17.870 42.876 1.00 66.25 252 TRP A CA 1
ATOM 2073 C C . TRP A 1 252 ? -6.645 18.092 43.119 1.00 66.25 252 TRP A C 1
ATOM 2075 O O . TRP A 1 252 ? -7.235 17.379 43.922 1.00 66.25 252 TRP A O 1
ATOM 2085 N N . LYS A 1 253 ? -7.273 19.041 42.411 1.00 63.53 253 LYS A N 1
ATOM 2086 C CA . LYS A 1 253 ? -8.722 19.274 42.517 1.00 63.53 253 LYS A CA 1
ATOM 2087 C C . LYS A 1 253 ? -9.505 18.022 42.102 1.00 63.53 253 LYS A C 1
ATOM 2089 O O . LYS A 1 253 ? -10.372 17.574 42.839 1.00 63.53 253 LYS A O 1
ATOM 2094 N N . LYS A 1 254 ? -9.109 17.405 40.982 1.00 60.00 254 LYS A N 1
ATOM 2095 C CA . LYS A 1 254 ? -9.679 16.136 40.506 1.00 60.00 254 LYS A CA 1
ATOM 2096 C C . LYS A 1 254 ? -9.381 14.972 41.453 1.00 60.00 254 LYS A C 1
ATOM 2098 O O . LYS A 1 254 ? -10.234 14.112 41.623 1.00 60.00 254 LYS A O 1
ATOM 2103 N N . VAL A 1 255 ? -8.205 14.955 42.094 1.00 60.31 255 VAL A N 1
ATOM 2104 C CA . VAL A 1 255 ? -7.888 13.963 43.139 1.00 60.31 255 VAL A CA 1
ATOM 2105 C C . VAL A 1 255 ? -8.816 14.125 44.346 1.00 60.31 255 VAL A C 1
ATOM 2107 O O . VAL A 1 255 ? -9.394 13.134 44.763 1.00 60.31 255 VAL A O 1
ATOM 2110 N N . ASN A 1 256 ? -9.025 15.338 44.874 1.00 66.75 256 ASN A N 1
ATOM 2111 C CA . ASN A 1 256 ? -9.921 15.562 46.018 1.00 66.75 256 ASN A CA 1
ATOM 2112 C C . ASN A 1 256 ? -11.388 15.229 45.684 1.00 66.75 256 ASN A C 1
ATOM 2114 O O . ASN A 1 256 ? -12.044 14.537 46.457 1.00 66.75 256 ASN A O 1
ATOM 2118 N N . GLU A 1 257 ? -11.878 15.634 44.504 1.00 63.16 257 GLU A N 1
ATOM 2119 C CA . GLU A 1 257 ? -13.218 15.269 44.013 1.00 63.16 257 GLU A CA 1
ATOM 2120 C C . GLU A 1 257 ? -13.374 13.749 43.838 1.00 63.16 257 GLU A C 1
ATOM 2122 O O . GLU A 1 257 ? -14.418 13.190 44.178 1.00 63.16 257 GLU A O 1
ATOM 2127 N N . GLY A 1 258 ? -12.335 13.072 43.337 1.00 57.00 258 GLY A N 1
ATOM 2128 C CA . GLY A 1 258 ? -12.271 11.614 43.246 1.00 57.00 258 GLY A CA 1
ATOM 2129 C C . GLY A 1 258 ? -12.306 10.953 44.622 1.00 57.00 258 GLY A C 1
ATOM 2130 O O . GLY A 1 258 ? -13.167 10.111 44.862 1.00 57.00 258 GLY A O 1
ATOM 2131 N N . MET A 1 259 ? -11.452 11.399 45.550 1.00 62.94 259 MET A N 1
ATOM 2132 C CA . MET A 1 259 ? -11.392 10.871 46.914 1.00 62.94 259 MET A CA 1
ATOM 2133 C C . MET A 1 259 ? -12.732 11.028 47.642 1.00 62.94 259 MET A C 1
ATOM 2135 O O . MET A 1 259 ? -13.195 10.094 48.285 1.00 62.94 259 MET A O 1
ATOM 2139 N N . LEU A 1 260 ? -13.413 12.168 47.499 1.00 50.38 260 LEU A N 1
ATOM 2140 C CA . LEU A 1 260 ? -14.717 12.380 48.133 1.00 50.38 260 LEU A CA 1
ATOM 2141 C C . LEU A 1 260 ? -15.788 11.424 47.577 1.00 50.38 260 LEU A C 1
ATOM 2143 O O . LEU A 1 260 ? -16.593 10.884 48.335 1.00 50.38 260 LEU A O 1
ATOM 2147 N N . LYS A 1 261 ? -15.784 11.180 46.259 1.00 55.59 261 LYS A N 1
ATOM 2148 C CA . LYS A 1 261 ? -16.681 10.205 45.611 1.00 55.59 261 LYS A CA 1
ATOM 2149 C C . LYS A 1 261 ? -16.364 8.767 46.029 1.00 55.59 261 LYS A C 1
ATOM 2151 O O . LYS A 1 261 ? -17.287 7.980 46.212 1.00 55.59 261 LYS A O 1
ATOM 2156 N N . MET A 1 262 ? -15.085 8.437 46.194 1.00 56.41 262 MET A N 1
ATOM 2157 C CA . MET A 1 262 ? -14.623 7.113 46.618 1.00 56.41 262 MET A CA 1
ATOM 2158 C C . MET A 1 262 ? -14.966 6.840 48.088 1.00 56.41 262 MET A C 1
ATOM 2160 O O . MET A 1 262 ? -15.509 5.780 48.370 1.00 56.41 262 MET A O 1
ATOM 2164 N N . TYR A 1 263 ? -14.794 7.810 48.995 1.00 49.19 263 TYR A N 1
ATOM 2165 C CA . TYR A 1 263 ? -15.197 7.664 50.402 1.00 49.19 263 TYR A CA 1
ATOM 2166 C C . TYR A 1 263 ? -16.712 7.477 50.568 1.00 49.19 263 TYR A C 1
ATOM 2168 O O . TYR A 1 263 ? -17.166 6.677 51.386 1.00 49.19 263 TYR A O 1
ATOM 2176 N N . LYS A 1 264 ? -17.511 8.196 49.760 1.00 52.66 264 LYS A N 1
ATOM 2177 C CA . LYS A 1 264 ? -18.973 8.018 49.687 1.00 52.66 264 LYS A CA 1
ATOM 2178 C C . LYS A 1 264 ? -19.363 6.618 49.211 1.00 52.66 264 LYS A C 1
ATOM 2180 O O . LYS A 1 264 ? -20.362 6.079 49.673 1.00 52.66 264 LYS A O 1
ATOM 2185 N N . ALA A 1 265 ? -18.577 6.031 48.311 1.00 48.47 265 ALA A N 1
ATOM 2186 C CA . ALA A 1 265 ? -18.795 4.673 47.828 1.00 48.47 265 ALA A CA 1
ATOM 2187 C C . ALA A 1 265 ? -18.352 3.606 48.845 1.00 48.47 265 ALA A C 1
ATOM 2189 O O . ALA A 1 265 ? -19.040 2.606 48.991 1.00 48.47 265 ALA A O 1
ATOM 2190 N N . GLU A 1 266 ? -17.253 3.825 49.570 1.00 49.06 266 GLU A N 1
ATOM 2191 C CA . GLU A 1 266 ? -16.687 2.865 50.529 1.00 49.06 266 GLU A CA 1
ATOM 2192 C C . GLU A 1 266 ? -17.547 2.714 51.793 1.00 49.06 266 GLU A C 1
ATOM 2194 O O . GLU A 1 266 ? -17.972 1.612 52.122 1.00 49.06 266 GLU A O 1
ATOM 2199 N N . ASN A 1 267 ? -17.932 3.822 52.435 1.00 42.12 267 ASN A N 1
ATOM 2200 C CA . ASN A 1 267 ? -18.873 3.799 53.569 1.00 42.12 267 ASN A CA 1
ATOM 2201 C C . ASN A 1 267 ? -20.326 3.515 53.150 1.00 42.12 267 ASN A C 1
ATOM 2203 O O . ASN A 1 267 ? -21.215 3.412 53.994 1.00 42.12 267 ASN A O 1
ATOM 2207 N N . GLY A 1 268 ? -20.557 3.408 51.840 1.00 39.41 268 GLY A N 1
ATOM 2208 C CA . GLY A 1 268 ? -21.789 2.955 51.217 1.00 39.41 268 GLY A CA 1
ATOM 2209 C C . GLY A 1 268 ? -21.678 1.555 50.601 1.00 39.41 268 GLY A C 1
ATOM 2210 O O . GLY A 1 268 ? -22.564 1.197 49.832 1.00 39.41 268 GLY A O 1
ATOM 2211 N N . SER A 1 269 ? -20.612 0.791 50.873 1.00 34.00 269 SER A N 1
ATOM 2212 C CA . SER A 1 269 ? -20.375 -0.546 50.322 1.00 34.00 269 SER A CA 1
ATOM 2213 C C . SER A 1 269 ? -20.193 -1.558 51.450 1.00 34.00 269 SER A C 1
ATOM 2215 O O . SER A 1 269 ? -19.239 -1.502 52.220 1.00 34.00 269 SER A O 1
ATOM 2217 N N . CYS A 1 270 ? -21.114 -2.516 51.539 1.00 28.70 270 CYS A N 1
ATOM 2218 C CA . CYS A 1 270 ? -20.918 -3.749 52.296 1.00 28.70 270 CYS A CA 1
ATOM 2219 C C . CYS A 1 270 ? -20.527 -4.909 51.379 1.00 28.70 270 CYS A C 1
ATOM 2221 O O . CYS A 1 270 ? -20.964 -6.017 51.650 1.00 28.70 270 CYS A O 1
ATOM 2223 N N . HIS A 1 271 ? -19.763 -4.716 50.300 1.00 31.23 271 HIS A N 1
ATOM 2224 C CA . HIS A 1 271 ? -19.302 -5.830 49.460 1.00 31.23 271 HIS A CA 1
ATOM 2225 C C . HIS A 1 271 ? -17.789 -5.766 49.243 1.00 31.23 271 HIS A C 1
ATOM 2227 O O . HIS A 1 271 ? -17.262 -4.788 48.721 1.00 31.23 271 HIS A O 1
ATOM 2233 N N . GLY A 1 272 ? -17.112 -6.834 49.675 1.00 27.61 272 GLY A N 1
ATOM 2234 C CA . GLY A 1 272 ? -15.802 -7.197 49.162 1.00 27.61 272 GLY A CA 1
ATOM 2235 C C . GLY A 1 272 ? -15.983 -7.932 47.839 1.00 27.61 272 GLY A C 1
ATOM 2236 O O . GLY A 1 272 ? -16.749 -8.890 47.767 1.00 27.61 272 GLY A O 1
ATOM 2237 N N . GLU A 1 273 ? -15.279 -7.477 46.812 1.00 29.03 273 GLU A N 1
ATOM 2238 C CA . GLU A 1 273 ? -15.101 -8.192 45.550 1.00 29.03 273 GLU A CA 1
ATOM 2239 C C . GLU A 1 273 ? -13.723 -8.883 45.522 1.00 29.03 273 GLU A C 1
ATOM 2241 O O . GLU A 1 273 ? -12.675 -8.347 45.879 1.00 29.03 273 GLU A O 1
ATOM 2246 N N . GLU A 1 274 ? -13.680 -10.141 45.130 1.00 27.16 274 GLU A N 1
ATOM 2247 C CA . GLU A 1 274 ? -12.427 -10.864 44.946 1.00 27.16 274 GLU A CA 1
ATOM 2248 C C . GLU A 1 274 ? -11.754 -10.392 43.649 1.00 27.16 274 GLU A C 1
ATOM 2250 O O . GLU A 1 274 ? -12.331 -10.476 42.569 1.00 27.16 274 GLU A O 1
ATOM 2255 N N . LYS A 1 275 ? -10.496 -9.934 43.725 1.00 28.45 275 LYS A N 1
ATOM 2256 C CA . LYS A 1 275 ? -9.609 -9.900 42.554 1.00 28.45 275 LYS A CA 1
ATOM 2257 C C . LYS A 1 275 ? -8.822 -11.207 42.503 1.00 28.45 275 LYS A C 1
ATOM 2259 O O . LYS A 1 275 ? -7.926 -11.418 43.316 1.00 28.45 275 LYS A O 1
ATOM 2264 N N . ASN A 1 276 ? -9.135 -12.050 41.521 1.00 28.81 276 ASN A N 1
ATOM 2265 C CA . ASN A 1 276 ? -8.367 -13.248 41.183 1.00 28.81 276 ASN A CA 1
ATOM 2266 C C . ASN A 1 276 ? -6.943 -12.883 40.723 1.00 28.81 276 ASN A C 1
ATOM 2268 O O . ASN A 1 276 ? -6.734 -12.441 39.595 1.00 28.81 276 ASN A O 1
ATOM 2272 N N . ASN A 1 277 ? -5.968 -13.127 41.599 1.00 24.86 277 ASN A N 1
ATOM 2273 C CA . ASN A 1 277 ? -4.746 -13.834 41.230 1.00 24.86 277 ASN A CA 1
ATOM 2274 C C . ASN A 1 277 ? -4.896 -15.260 41.769 1.00 24.86 277 ASN A C 1
ATOM 2276 O O . ASN A 1 277 ? -5.284 -15.440 42.922 1.00 24.86 277 ASN A O 1
ATOM 2280 N N . ASP A 1 278 ? -4.600 -16.243 40.924 1.00 29.25 278 ASP A N 1
ATOM 2281 C CA . ASP A 1 278 ? -4.658 -17.674 41.211 1.00 29.25 278 ASP A CA 1
ATOM 2282 C C . ASP A 1 278 ? -4.002 -18.033 42.551 1.00 29.25 278 ASP A C 1
ATOM 2284 O O . ASP A 1 278 ? -2.785 -18.138 42.608 1.00 29.25 278 ASP A O 1
ATOM 2288 N N . HIS A 1 279 ? -4.791 -18.277 43.601 1.00 24.11 279 HIS A N 1
ATOM 2289 C CA . HIS A 1 279 ? -4.491 -19.245 44.662 1.00 24.11 279 HIS A CA 1
ATOM 2290 C C . HIS A 1 279 ? -5.775 -19.598 45.427 1.00 24.11 279 HIS A C 1
ATOM 2292 O O . HIS A 1 279 ? -6.361 -18.785 46.134 1.00 24.11 279 HIS A O 1
ATOM 2298 N N . VAL A 1 280 ? -6.195 -20.858 45.292 1.00 23.52 280 VAL A N 1
ATOM 2299 C CA . VAL A 1 280 ? -7.292 -21.470 46.048 1.00 23.52 280 VAL A CA 1
ATOM 2300 C C . VAL A 1 280 ? -6.959 -21.452 47.542 1.00 23.52 280 VAL A C 1
ATOM 2302 O O . VAL A 1 280 ? -6.052 -22.162 47.981 1.00 23.52 280 VAL A O 1
ATOM 2305 N N . HIS A 1 281 ? -7.735 -20.715 48.337 1.00 22.80 281 HIS A N 1
ATOM 2306 C CA . HIS A 1 281 ? -7.806 -20.921 49.780 1.00 22.80 281 HIS A CA 1
ATOM 2307 C C . HIS A 1 281 ? -9.181 -21.468 50.168 1.00 22.80 281 HIS A C 1
ATOM 2309 O O . HIS A 1 281 ? -10.210 -20.811 50.076 1.00 22.80 281 HIS A O 1
ATOM 2315 N N . ILE A 1 282 ? -9.164 -22.727 50.604 1.00 22.70 282 ILE A N 1
ATOM 2316 C CA . ILE A 1 282 ? -10.277 -23.434 51.234 1.00 22.70 282 ILE A CA 1
ATOM 2317 C C . ILE A 1 282 ? -10.638 -22.699 52.532 1.00 22.70 282 ILE A C 1
ATOM 2319 O O . ILE A 1 282 ? -9.834 -22.678 53.467 1.00 22.70 282 ILE A O 1
ATOM 2323 N N . HIS A 1 283 ? -11.853 -22.158 52.627 1.00 27.34 283 HIS A N 1
ATOM 2324 C CA . HIS A 1 283 ? -12.438 -21.763 53.908 1.00 27.34 283 HIS A CA 1
ATOM 2325 C C . HIS A 1 283 ? -13.299 -22.908 54.448 1.00 27.34 283 HIS A C 1
ATOM 2327 O O . HIS A 1 283 ? -14.334 -23.267 53.891 1.00 27.34 283 HIS A O 1
ATOM 2333 N N . ALA A 1 284 ? -12.822 -23.514 55.533 1.00 21.64 284 ALA A N 1
ATOM 2334 C CA . ALA A 1 284 ? -13.532 -24.523 56.299 1.00 21.64 284 ALA A CA 1
ATOM 2335 C C . ALA A 1 284 ? -14.454 -23.854 57.341 1.00 21.64 284 ALA A C 1
ATOM 2337 O O . ALA A 1 284 ? -14.039 -22.908 58.004 1.00 21.64 284 ALA A O 1
ATOM 2338 N N . PHE A 1 285 ? -15.657 -24.413 57.514 1.00 22.20 285 PHE A N 1
ATOM 2339 C CA . PHE A 1 285 ? -16.604 -24.205 58.624 1.00 22.20 285 PHE A CA 1
ATOM 2340 C C . PHE A 1 285 ? -17.254 -22.809 58.802 1.00 22.20 285 PHE A C 1
ATOM 2342 O O . PHE A 1 285 ? -16.887 -22.039 59.680 1.00 22.20 285 PHE A O 1
ATOM 2349 N N . GLY A 1 286 ? -18.346 -22.573 58.063 1.00 29.17 286 GLY A N 1
ATOM 2350 C CA . GLY A 1 286 ? -19.636 -22.152 58.643 1.00 29.17 286 GLY A CA 1
ATOM 2351 C C . GLY A 1 286 ? -19.750 -20.824 59.408 1.00 29.17 286 GLY A C 1
ATOM 2352 O O . GLY A 1 286 ? -20.278 -20.838 60.518 1.00 29.17 286 GLY A O 1
ATOM 2353 N N . GLN A 1 287 ? -19.365 -19.687 58.818 1.00 23.88 287 GLN A N 1
ATOM 2354 C CA . GLN A 1 287 ? -19.816 -18.357 59.267 1.00 23.88 287 GLN A CA 1
ATOM 2355 C C . GLN A 1 287 ? -20.173 -17.455 58.072 1.00 23.88 287 GLN A C 1
ATOM 2357 O O . GLN A 1 287 ? -19.420 -17.368 57.105 1.00 23.88 287 GLN A O 1
ATOM 2362 N N . GLU A 1 288 ? -21.342 -16.817 58.151 1.00 26.88 288 GLU A N 1
ATOM 2363 C CA . GLU A 1 288 ? -21.885 -15.839 57.202 1.00 26.88 288 GLU A CA 1
ATOM 2364 C C . GLU A 1 288 ? -21.260 -14.446 57.433 1.00 26.88 288 GLU A C 1
ATOM 2366 O O . GLU A 1 288 ? -21.254 -13.972 58.562 1.00 26.88 288 GLU A O 1
ATOM 2371 N N . PHE A 1 289 ? -20.784 -13.807 56.352 1.00 27.55 289 PHE A N 1
ATOM 2372 C CA . PHE A 1 289 ? -20.349 -12.401 56.186 1.00 27.55 289 PHE A CA 1
ATOM 2373 C C . PHE A 1 289 ? -19.273 -11.811 57.145 1.00 27.55 289 PHE A C 1
ATOM 2375 O O . PHE A 1 289 ? -19.353 -11.937 58.363 1.00 27.55 289 PHE A O 1
ATOM 2382 N N . PRO A 1 290 ? -18.281 -11.043 56.639 1.00 31.44 290 PRO A N 1
ATOM 2383 C CA . PRO A 1 290 ? -17.359 -10.306 57.505 1.00 31.44 290 PRO A CA 1
ATOM 2384 C C . PRO A 1 290 ? -18.040 -9.060 58.115 1.00 31.44 290 PRO A C 1
ATOM 2386 O O . PRO A 1 290 ? -18.591 -8.241 57.379 1.00 31.44 290 PRO A O 1
ATOM 2389 N N . ASP A 1 291 ? -17.974 -8.853 59.446 1.00 33.09 291 ASP A N 1
ATOM 2390 C CA . ASP A 1 291 ? -18.439 -7.606 60.107 1.00 33.09 291 ASP A CA 1
ATOM 2391 C C . ASP A 1 291 ? -17.521 -6.395 59.827 1.00 33.09 291 ASP A C 1
ATOM 2393 O O . ASP A 1 291 ? -17.000 -5.759 60.751 1.00 33.09 291 ASP A O 1
ATOM 2397 N N . CYS A 1 292 ? -17.268 -6.082 58.559 1.00 37.12 292 CYS A N 1
ATOM 2398 C CA . CYS A 1 292 ? -16.290 -5.066 58.172 1.00 37.12 292 CYS A CA 1
ATOM 2399 C C . CYS A 1 292 ? -16.867 -3.639 58.086 1.00 37.12 292 CYS A C 1
ATOM 2401 O O . CYS A 1 292 ? -16.134 -2.671 58.257 1.00 37.12 292 CYS A O 1
ATOM 2403 N N . CYS A 1 293 ? -18.180 -3.479 57.894 1.00 41.03 293 CYS A N 1
ATOM 2404 C CA . CYS A 1 293 ? -18.782 -2.182 57.541 1.00 41.03 293 CYS A CA 1
ATOM 2405 C C . CYS A 1 293 ? -19.564 -1.528 58.695 1.00 41.03 293 CYS A C 1
ATOM 2407 O O . CYS A 1 293 ? -20.660 -1.017 58.500 1.00 41.03 293 CYS A O 1
ATOM 2409 N N . GLY A 1 294 ? -19.028 -1.585 59.918 1.00 37.59 294 GLY A N 1
ATOM 2410 C CA . GLY A 1 294 ? -19.704 -1.232 61.176 1.00 37.59 294 GLY A CA 1
ATOM 2411 C C . GLY A 1 294 ? -20.136 0.231 61.378 1.00 37.59 294 GLY A C 1
ATOM 2412 O O . GLY A 1 294 ? -19.751 0.831 62.380 1.00 37.59 294 GLY A O 1
ATOM 2413 N N . ILE A 1 295 ? -20.988 0.795 60.519 1.00 38.84 295 ILE A N 1
ATOM 2414 C CA . ILE A 1 295 ? -21.734 2.021 60.825 1.00 38.84 295 ILE A CA 1
ATOM 2415 C C . ILE A 1 295 ? -23.006 1.627 61.580 1.00 38.84 295 ILE A C 1
ATOM 2417 O O . ILE A 1 295 ? -23.903 0.971 61.051 1.00 38.84 295 ILE A O 1
ATOM 2421 N N . LYS A 1 296 ? -23.077 2.018 62.850 1.00 42.56 296 LYS A N 1
ATOM 2422 C CA . LYS A 1 296 ? -24.313 1.991 63.638 1.00 42.56 296 LYS A CA 1
ATOM 2423 C C . LYS A 1 296 ? -24.960 3.375 63.533 1.00 42.56 296 LYS A C 1
ATOM 2425 O O . LYS A 1 296 ? -24.233 4.358 63.471 1.00 42.56 296 LYS A O 1
ATOM 2430 N N . ILE A 1 297 ? -26.285 3.468 63.426 1.00 38.09 297 ILE A N 1
ATOM 2431 C CA . ILE A 1 297 ? -26.975 4.750 63.173 1.00 38.09 297 ILE A CA 1
ATOM 2432 C C . ILE A 1 297 ? -27.326 5.422 64.517 1.00 38.09 297 ILE A C 1
ATOM 2434 O O . ILE A 1 297 ? -27.832 4.732 65.408 1.00 38.09 297 ILE A O 1
ATOM 2438 N N . PRO A 1 298 ? -27.091 6.742 64.704 1.00 36.69 298 PRO A N 1
ATOM 2439 C CA . PRO A 1 298 ? -27.506 7.450 65.911 1.00 36.69 298 PRO A CA 1
ATOM 2440 C C . PRO A 1 298 ? -29.031 7.534 66.016 1.00 36.69 298 PRO A C 1
ATOM 2442 O O . PRO A 1 298 ? -29.732 7.929 65.084 1.00 36.69 298 PRO A O 1
ATOM 2445 N N . SER A 1 299 ? -29.551 7.212 67.189 1.00 35.88 299 SER A N 1
ATOM 2446 C CA . SER A 1 299 ? -30.988 7.126 67.469 1.00 35.88 299 SER A CA 1
ATOM 2447 C C . SER A 1 299 ? -31.714 8.469 67.505 1.00 35.88 299 SER A C 1
ATOM 2449 O O . SER A 1 299 ? -32.926 8.530 67.294 1.00 35.88 299 SER A O 1
ATOM 2451 N N . ALA A 1 300 ? -30.970 9.567 67.660 1.00 38.50 300 ALA A N 1
ATOM 2452 C CA . ALA A 1 300 ? -31.495 10.922 67.517 1.00 38.50 300 ALA A CA 1
ATOM 2453 C C . ALA A 1 300 ? -32.030 11.227 66.099 1.00 38.50 300 ALA A C 1
ATOM 2455 O O . ALA A 1 300 ? -32.638 12.277 65.899 1.00 38.50 300 ALA A O 1
ATOM 2456 N N . ILE A 1 301 ? -31.816 10.325 65.131 1.00 42.28 301 ILE A N 1
ATOM 2457 C CA . ILE A 1 301 ? -32.060 10.546 63.701 1.00 42.28 301 ILE A CA 1
ATOM 2458 C C . ILE A 1 301 ? -33.204 9.661 63.143 1.00 42.28 301 ILE A C 1
ATOM 2460 O O . ILE A 1 301 ? -33.601 9.820 61.994 1.00 42.28 301 ILE A O 1
ATOM 2464 N N . GLY A 1 302 ? -33.801 8.774 63.954 1.00 35.59 302 GLY A N 1
ATOM 2465 C CA . GLY A 1 302 ? -34.774 7.763 63.492 1.00 35.59 302 GLY A CA 1
ATOM 2466 C C . GLY A 1 302 ? -36.249 7.969 63.867 1.00 35.59 302 GLY A C 1
ATOM 2467 O O . GLY A 1 302 ? -37.051 7.067 63.657 1.00 35.59 302 GLY A O 1
ATOM 2468 N N . ALA A 1 303 ? -36.646 9.106 64.444 1.00 30.02 303 ALA A N 1
ATOM 2469 C CA . ALA A 1 303 ? -38.020 9.304 64.922 1.00 30.02 303 ALA A CA 1
ATOM 2470 C C . ALA A 1 303 ? -38.792 10.328 64.080 1.00 30.02 303 ALA A C 1
ATOM 2472 O O . ALA A 1 303 ? -39.065 11.431 64.546 1.00 30.02 303 ALA A O 1
ATOM 2473 N N . ASN A 1 304 ? -39.110 9.959 62.836 1.00 33.19 304 ASN A N 1
ATOM 2474 C CA . ASN A 1 304 ? -40.365 10.302 62.155 1.00 33.19 304 ASN A CA 1
ATOM 2475 C C . ASN A 1 304 ? -40.328 9.778 60.715 1.00 33.19 304 ASN A C 1
ATOM 2477 O O . ASN A 1 304 ? -39.898 10.506 59.830 1.00 33.19 304 ASN A O 1
ATOM 2481 N N . GLN A 1 305 ? -40.795 8.545 60.491 1.00 30.17 305 GLN A N 1
ATOM 2482 C CA . GLN A 1 305 ? -41.707 8.152 59.400 1.00 30.17 305 GLN A CA 1
ATOM 2483 C C . GLN A 1 305 ? -41.674 6.636 59.152 1.00 30.17 305 GLN A C 1
ATOM 2485 O O . GLN A 1 305 ? -40.611 6.046 59.042 1.00 30.17 305 GLN A O 1
ATOM 2490 N N . MET A 1 306 ? -42.888 6.087 58.984 1.00 29.42 306 MET A N 1
ATOM 2491 C CA . MET A 1 306 ? -43.246 4.761 58.451 1.00 29.42 306 MET A CA 1
ATOM 2492 C C . MET A 1 306 ? -42.893 3.577 59.370 1.00 29.42 306 MET A C 1
ATOM 2494 O O . MET A 1 306 ? -41.764 3.403 59.789 1.00 29.42 306 MET A O 1
ATOM 2498 N N . GLY A 1 307 ? -43.813 2.717 59.797 1.00 30.94 307 GLY A N 1
ATOM 2499 C CA . GLY A 1 307 ? -45.060 2.271 59.181 1.00 30.94 307 GLY A CA 1
ATOM 2500 C C . GLY A 1 307 ? -44.981 0.745 59.148 1.00 30.94 307 GLY A C 1
ATOM 2501 O O . GLY A 1 307 ? -44.266 0.189 58.325 1.00 30.94 307 GLY A O 1
ATOM 2502 N N . ILE A 1 308 ? -45.633 0.086 60.103 1.00 32.09 308 ILE A N 1
ATOM 2503 C CA . ILE A 1 308 ? -45.656 -1.376 60.255 1.00 32.09 308 ILE A CA 1
ATOM 2504 C C . ILE A 1 308 ? -46.384 -1.982 59.037 1.00 32.09 308 ILE A C 1
ATOM 2506 O O . ILE A 1 308 ? -47.472 -1.512 58.707 1.00 32.09 308 ILE A O 1
ATOM 2510 N N . ARG A 1 309 ? -45.814 -3.003 58.378 1.00 31.75 309 ARG A N 1
ATOM 2511 C CA . ARG A 1 309 ? -46.509 -3.846 57.382 1.00 31.75 309 ARG A CA 1
ATOM 2512 C C . ARG A 1 309 ? -46.592 -5.294 57.876 1.00 31.75 309 ARG A C 1
ATOM 2514 O O . ARG A 1 309 ? -45.643 -5.789 58.474 1.00 31.75 309 ARG A O 1
ATOM 2521 N N . GLU A 1 310 ? -47.752 -5.904 57.643 1.00 37.69 310 GLU A N 1
ATOM 2522 C CA . GLU A 1 310 ? -48.102 -7.304 57.921 1.00 37.69 310 GLU A CA 1
ATOM 2523 C C . GLU A 1 310 ? -47.405 -8.272 56.941 1.00 37.69 310 GLU A C 1
ATOM 2525 O O . GLU A 1 310 ? -47.087 -7.889 55.815 1.00 37.69 310 GLU A O 1
ATOM 2530 N N . GLU A 1 311 ? -47.161 -9.513 57.378 1.00 42.84 311 GLU A N 1
ATOM 2531 C CA . GLU A 1 311 ? -46.575 -10.602 56.576 1.00 42.84 311 GLU A CA 1
ATOM 2532 C C . GLU A 1 311 ? -47.554 -11.097 55.488 1.00 42.84 311 GLU A C 1
ATOM 2534 O O . GLU A 1 311 ? -48.755 -11.210 55.730 1.00 42.84 311 GLU A O 1
ATOM 2539 N N . ALA A 1 312 ? -47.037 -11.391 54.287 1.00 46.91 312 ALA A N 1
ATOM 2540 C CA . ALA A 1 312 ? -47.802 -11.910 53.148 1.00 46.91 312 ALA A CA 1
ATOM 2541 C C . ALA A 1 312 ? -48.372 -13.317 53.426 1.00 46.91 312 ALA A C 1
ATOM 2543 O O . ALA A 1 312 ? -47.713 -14.139 54.061 1.00 46.91 312 ALA A O 1
ATOM 2544 N N . THR A 1 313 ? -49.579 -13.609 52.930 1.00 58.50 313 THR A N 1
ATOM 2545 C CA . THR A 1 313 ? -50.302 -14.866 53.206 1.00 58.50 313 THR A CA 1
ATOM 2546 C C . THR A 1 313 ? -50.106 -15.957 52.147 1.00 58.50 313 THR A C 1
ATOM 2548 O O . THR A 1 313 ? -50.231 -17.130 52.486 1.00 58.50 313 THR A O 1
ATOM 2551 N N . THR A 1 314 ? -49.777 -15.594 50.899 1.00 79.31 314 THR A N 1
ATOM 2552 C CA . THR A 1 314 ? -49.523 -16.524 49.780 1.00 79.31 314 THR A CA 1
ATOM 2553 C C . THR A 1 314 ? -48.347 -16.038 48.926 1.00 79.31 314 THR A C 1
ATOM 2555 O O . THR A 1 314 ? -48.470 -15.075 48.173 1.00 79.31 314 THR A O 1
ATOM 2558 N N . THR A 1 315 ? -47.188 -16.685 49.022 1.00 87.44 315 THR A N 1
ATOM 2559 C CA . THR A 1 315 ? -45.959 -16.307 48.297 1.00 87.44 315 THR A CA 1
ATOM 2560 C C . THR A 1 315 ? -45.821 -17.034 46.951 1.00 87.44 315 THR A C 1
ATOM 2562 O O . THR A 1 315 ? -46.488 -18.036 46.699 1.00 87.44 315 THR A O 1
ATOM 2565 N N . PHE A 1 316 ? -44.892 -16.597 46.090 1.00 90.69 316 PHE A N 1
ATOM 2566 C CA . PHE A 1 316 ? -44.506 -17.326 44.872 1.00 90.69 316 PHE A CA 1
ATOM 2567 C C . PHE A 1 316 ? -44.228 -18.809 45.122 1.00 90.69 316 PHE A C 1
ATOM 2569 O O . PHE A 1 316 ? -44.586 -19.649 44.303 1.00 90.69 316 PHE A O 1
ATOM 2576 N N . ILE A 1 317 ? -43.573 -19.140 46.237 1.00 91.88 317 ILE A N 1
ATOM 2577 C CA . ILE A 1 317 ? -43.213 -20.522 46.556 1.00 91.88 317 ILE A CA 1
ATOM 2578 C C . ILE A 1 317 ? -44.453 -21.341 46.900 1.00 91.88 317 ILE A C 1
ATOM 2580 O O . ILE A 1 317 ? -44.512 -22.504 46.506 1.00 91.88 317 ILE A O 1
ATOM 2584 N N . ASP A 1 318 ? -45.449 -20.741 47.551 1.00 89.19 318 ASP A N 1
ATOM 2585 C CA . ASP A 1 318 ? -46.719 -21.405 47.850 1.00 89.19 318 ASP A CA 1
ATOM 2586 C C . ASP A 1 318 ? -47.471 -21.721 46.549 1.00 89.19 318 ASP A C 1
ATOM 2588 O O . ASP A 1 318 ? -47.805 -22.879 46.303 1.00 89.19 318 ASP A O 1
ATOM 2592 N N . VAL A 1 319 ? -47.593 -20.740 45.643 1.00 91.06 319 VAL A N 1
ATOM 2593 C CA . VAL A 1 319 ? -48.247 -20.919 44.329 1.00 91.06 319 VAL A CA 1
ATOM 2594 C C . VAL A 1 319 ? -47.534 -21.967 43.468 1.00 91.06 319 VAL A C 1
ATOM 2596 O O . VAL A 1 319 ? -48.181 -22.804 42.841 1.00 91.06 319 VAL A O 1
ATOM 2599 N N . LEU A 1 320 ? -46.197 -21.956 43.432 1.00 93.44 320 LEU A N 1
ATOM 2600 C CA . LEU A 1 320 ? -45.430 -22.947 42.670 1.00 93.44 320 LEU A CA 1
ATOM 2601 C C . LEU A 1 320 ? -45.515 -24.350 43.288 1.00 93.44 320 LEU A C 1
ATOM 2603 O O . LEU A 1 320 ? -45.466 -25.329 42.548 1.00 93.44 320 LEU A O 1
ATOM 2607 N N . SER A 1 321 ? -45.603 -24.467 44.619 1.00 90.94 321 SER A N 1
ATOM 2608 C CA . SER A 1 321 ? -45.623 -25.764 45.323 1.00 90.94 321 SER A CA 1
ATOM 2609 C C . SER A 1 321 ? -46.953 -26.501 45.182 1.00 90.94 321 SER A C 1
ATOM 2611 O O . SER A 1 321 ? -46.988 -27.722 45.329 1.00 90.94 321 SER A O 1
ATOM 2613 N N . GLU A 1 322 ? -48.035 -25.779 44.886 1.00 90.75 322 GLU A N 1
ATOM 2614 C CA . GLU A 1 322 ? -49.357 -26.353 44.617 1.00 90.75 322 GLU A CA 1
ATOM 2615 C C . GLU A 1 322 ? -49.491 -26.938 43.198 1.00 90.75 322 GLU A C 1
ATOM 2617 O O . GLU A 1 322 ? -50.424 -27.698 42.935 1.00 90.75 322 GLU A O 1
ATOM 2622 N N . ASP A 1 323 ? -48.560 -26.633 42.286 1.00 91.75 323 ASP A N 1
ATOM 2623 C CA . ASP A 1 323 ? -48.608 -27.064 40.887 1.00 91.75 323 ASP A CA 1
ATOM 2624 C C . ASP A 1 323 ? -47.419 -27.972 40.526 1.00 91.75 323 ASP A C 1
ATOM 2626 O O . ASP A 1 323 ? -46.259 -27.557 40.432 1.00 91.75 323 ASP A O 1
ATOM 2630 N N . GLU A 1 324 ? -47.725 -29.246 40.254 1.00 91.81 324 GLU A N 1
ATOM 2631 C CA . GLU A 1 324 ? -46.734 -30.286 39.954 1.00 91.81 324 GLU A CA 1
ATOM 2632 C C . GLU A 1 324 ? -45.831 -29.951 38.753 1.00 91.81 324 GLU A C 1
ATOM 2634 O O . GLU A 1 324 ? -44.720 -30.490 38.646 1.00 91.81 324 GLU A O 1
ATOM 2639 N N . ARG A 1 325 ? -46.258 -29.043 37.861 1.00 94.88 325 ARG A N 1
ATOM 2640 C CA . ARG A 1 325 ? -45.484 -28.602 36.690 1.00 94.88 325 ARG A CA 1
ATOM 2641 C C . ARG A 1 325 ? -44.202 -27.852 37.057 1.00 94.88 325 ARG A C 1
ATOM 2643 O O . ARG A 1 325 ? -43.333 -27.745 36.193 1.00 94.88 325 ARG A O 1
ATOM 2650 N N . PHE A 1 326 ? -44.043 -27.389 38.302 1.00 95.81 326 PHE A N 1
ATOM 2651 C CA . PHE A 1 326 ? -42.876 -26.617 38.759 1.00 95.81 326 PHE A CA 1
ATOM 2652 C C . PHE A 1 326 ? -41.945 -27.370 39.716 1.00 95.81 326 PHE A C 1
ATOM 2654 O O . PHE A 1 326 ? -40.989 -26.786 40.229 1.00 95.81 326 PHE A O 1
ATOM 2661 N N . ASN A 1 327 ? -42.145 -28.671 39.935 1.00 94.00 327 ASN A N 1
ATOM 2662 C CA . ASN A 1 327 ? -41.318 -29.470 40.848 1.00 94.00 327 ASN A CA 1
ATOM 2663 C C . ASN A 1 327 ? -39.802 -29.327 40.594 1.00 94.00 327 ASN A C 1
ATOM 2665 O O . ASN A 1 327 ? -39.023 -29.150 41.534 1.00 94.00 327 ASN A O 1
ATOM 2669 N N . LYS A 1 328 ? -39.361 -29.352 39.328 1.00 93.88 328 LYS A N 1
ATOM 2670 C CA . LYS A 1 328 ? -37.939 -29.165 38.975 1.00 93.88 328 LYS A CA 1
ATOM 2671 C C . LYS A 1 328 ? -37.457 -27.724 39.178 1.00 93.88 328 LYS A C 1
ATOM 2673 O O . LYS A 1 328 ? -36.291 -27.515 39.524 1.00 93.88 328 LYS A O 1
ATOM 2678 N N . LEU A 1 329 ? -38.334 -26.735 38.994 1.00 94.69 329 LEU A N 1
ATOM 2679 C CA . LEU A 1 329 ? -38.040 -25.332 39.287 1.00 94.69 329 LEU A CA 1
ATOM 2680 C C . LEU A 1 329 ? -37.827 -25.134 40.794 1.00 94.69 329 LEU A C 1
ATOM 2682 O O . LEU A 1 329 ? -36.814 -24.558 41.189 1.00 94.69 329 LEU A O 1
ATOM 2686 N N . ILE A 1 330 ? -38.701 -25.695 41.636 1.00 93.94 330 ILE A N 1
ATOM 2687 C CA . ILE A 1 330 ? -38.568 -25.654 43.102 1.00 93.94 330 ILE A CA 1
ATOM 2688 C C . ILE A 1 330 ? -37.268 -26.319 43.557 1.00 93.94 330 ILE A C 1
ATOM 2690 O O . ILE A 1 330 ? -36.541 -25.746 44.367 1.00 93.94 330 ILE A O 1
ATOM 2694 N N . GLN A 1 331 ? -36.917 -27.484 43.003 1.00 92.31 331 GLN A N 1
ATOM 2695 C CA . GLN A 1 331 ? -35.637 -28.140 43.302 1.00 92.31 331 GLN A CA 1
ATOM 2696 C C . GLN A 1 331 ? -34.438 -27.236 42.981 1.00 92.31 331 GLN A C 1
ATOM 2698 O O . GLN A 1 331 ? -33.481 -27.170 43.755 1.00 92.31 331 GLN A O 1
ATOM 2703 N N . ASN A 1 332 ? -34.486 -26.504 41.864 1.00 93.56 332 ASN A N 1
ATOM 2704 C CA . ASN A 1 332 ? -33.439 -25.549 41.515 1.00 93.56 332 ASN A CA 1
ATOM 2705 C C . ASN A 1 332 ? -33.420 -24.337 42.456 1.00 93.56 332 ASN A C 1
ATOM 2707 O O . ASN A 1 332 ? -32.340 -23.970 42.910 1.00 93.56 332 ASN A O 1
ATOM 2711 N N . LEU A 1 333 ? -34.581 -23.782 42.822 1.00 92.81 333 LEU A N 1
ATOM 2712 C CA . LEU A 1 333 ? -34.703 -22.686 43.793 1.00 92.81 333 LEU A CA 1
ATOM 2713 C C . LEU A 1 333 ? -34.162 -23.056 45.182 1.00 92.81 333 LEU A C 1
ATOM 2715 O O . LEU A 1 333 ? -33.488 -22.241 45.820 1.00 92.81 333 LEU A O 1
ATOM 2719 N N . GLN A 1 334 ? -34.410 -24.291 45.632 1.00 90.69 334 GLN A N 1
ATOM 2720 C CA . GLN A 1 334 ? -33.828 -24.858 46.853 1.00 90.69 334 GLN A CA 1
ATOM 2721 C C . GLN A 1 334 ? -32.306 -24.952 46.740 1.00 90.69 334 GLN A C 1
ATOM 2723 O O . GLN A 1 334 ? -31.581 -24.474 47.612 1.00 90.69 334 GLN A O 1
ATOM 2728 N N . ARG A 1 335 ? -31.812 -25.527 45.638 1.00 90.56 335 ARG A N 1
ATOM 2729 C CA . ARG A 1 335 ? -30.378 -25.731 45.396 1.00 90.56 335 ARG A CA 1
ATOM 2730 C C . ARG A 1 335 ? -29.600 -24.417 45.331 1.00 90.56 335 ARG A C 1
ATOM 2732 O O . ARG A 1 335 ? -28.469 -24.363 45.804 1.00 90.56 335 ARG A O 1
ATOM 2739 N N . THR A 1 336 ? -30.194 -23.366 44.765 1.00 91.06 336 THR A N 1
ATOM 2740 C CA . THR A 1 336 ? -29.594 -22.025 44.676 1.00 91.06 336 THR A CA 1
ATOM 2741 C C . THR A 1 336 ? -29.855 -21.158 45.909 1.00 91.06 336 THR A C 1
ATOM 2743 O O . THR A 1 336 ? -29.422 -20.007 45.926 1.00 91.06 336 THR A O 1
ATOM 2746 N N . GLN A 1 337 ? -30.558 -21.683 46.923 1.00 91.00 337 GLN A N 1
ATOM 2747 C CA . GLN A 1 337 ? -30.911 -20.987 48.168 1.00 91.00 337 GLN A CA 1
ATOM 2748 C C . GLN A 1 337 ? -31.679 -19.668 47.939 1.00 91.00 337 GLN A C 1
ATOM 2750 O O . GLN A 1 337 ? -31.508 -18.702 48.677 1.00 91.00 337 GLN A O 1
ATOM 2755 N N . LEU A 1 338 ? -32.529 -19.614 46.904 1.00 90.06 338 LEU A N 1
ATOM 2756 C CA . LEU A 1 338 ? -33.294 -18.409 46.540 1.00 90.06 338 LEU A CA 1
ATOM 2757 C C . LEU A 1 338 ? -34.711 -18.372 47.127 1.00 90.06 338 LEU A C 1
ATOM 2759 O O . LEU A 1 338 ? -35.366 -17.341 47.040 1.00 90.06 338 LEU A O 1
ATOM 2763 N N . ILE A 1 339 ? -35.174 -19.453 47.760 1.00 88.44 339 ILE A N 1
ATOM 2764 C CA . ILE A 1 339 ? -36.497 -19.503 48.406 1.00 88.44 339 ILE A CA 1
ATOM 2765 C C . ILE A 1 339 ? -36.675 -18.405 49.467 1.00 88.44 339 ILE A C 1
ATOM 2767 O O . ILE A 1 339 ? -37.652 -17.665 49.365 1.00 88.44 339 ILE A O 1
ATOM 2771 N N . PRO A 1 340 ? -35.750 -18.219 50.437 1.00 85.12 340 PRO A N 1
ATOM 2772 C CA . PRO A 1 340 ? -35.891 -17.137 51.407 1.00 85.12 340 PRO A CA 1
ATOM 2773 C C . PRO A 1 340 ? -35.918 -15.774 50.722 1.00 85.12 340 PRO A C 1
ATOM 2775 O O . PRO A 1 340 ? -36.733 -14.937 51.075 1.00 85.12 340 PRO A O 1
ATOM 2778 N N . TYR A 1 341 ? -35.077 -15.568 49.707 1.00 87.00 341 TYR A N 1
ATOM 2779 C CA . TYR A 1 341 ? -35.036 -14.316 48.957 1.00 87.00 341 TYR A CA 1
ATOM 2780 C C . TYR A 1 341 ? -36.379 -14.008 48.276 1.00 87.00 341 TYR A C 1
ATOM 2782 O O . TYR A 1 341 ? -36.924 -12.933 48.492 1.00 87.00 341 TYR A O 1
ATOM 2790 N N . LEU A 1 342 ? -36.952 -14.967 47.538 1.00 86.44 342 LEU A N 1
ATOM 2791 C CA . LEU A 1 342 ? -38.239 -14.806 46.849 1.00 86.44 342 LEU A CA 1
ATOM 2792 C C . LEU A 1 342 ? -39.394 -14.509 47.813 1.00 86.44 342 LEU A C 1
ATOM 2794 O O . LEU A 1 342 ? -40.227 -13.659 47.512 1.00 86.44 342 LEU A O 1
ATOM 2798 N N . ASN A 1 343 ? -39.433 -15.168 48.974 1.00 84.38 343 ASN A N 1
ATOM 2799 C CA . ASN A 1 343 ? -40.500 -14.971 49.961 1.00 84.38 343 ASN A CA 1
ATOM 2800 C C . ASN A 1 343 ? -40.492 -13.573 50.597 1.00 84.38 343 ASN A C 1
ATOM 2802 O O . ASN A 1 343 ? -41.539 -13.112 51.035 1.00 84.38 343 ASN A O 1
ATOM 2806 N N . HIS A 1 344 ? -39.335 -12.902 50.645 1.00 82.12 344 HIS A N 1
ATOM 2807 C CA . HIS A 1 344 ? -39.206 -11.554 51.212 1.00 82.12 344 HIS A CA 1
ATOM 2808 C C . HIS A 1 344 ? -39.316 -10.439 50.161 1.00 82.12 344 HIS A C 1
ATOM 2810 O O . HIS A 1 344 ? -39.220 -9.265 50.519 1.00 82.12 344 HIS A O 1
ATOM 2816 N N . LEU A 1 345 ? -39.508 -10.767 48.876 1.00 81.06 345 LEU A N 1
ATOM 2817 C CA . LEU A 1 345 ? -39.697 -9.745 47.847 1.00 81.06 345 LEU A CA 1
ATOM 2818 C C . LEU A 1 345 ? -41.012 -8.984 48.079 1.00 81.06 345 LEU A C 1
ATOM 2820 O O . LEU A 1 345 ? -42.040 -9.617 48.313 1.00 81.06 345 LEU A O 1
ATOM 2824 N N . PRO A 1 346 ? -41.015 -7.642 47.977 1.00 78.19 346 PRO A N 1
ATOM 2825 C CA . PRO A 1 346 ? -42.223 -6.850 48.190 1.00 78.19 346 PRO A CA 1
ATOM 2826 C C . PRO A 1 346 ? -43.247 -7.007 47.056 1.00 78.19 346 PRO A C 1
ATOM 2828 O O . PRO A 1 346 ? -44.441 -7.066 47.324 1.00 78.19 346 PRO A O 1
ATOM 2831 N N . SER A 1 347 ? -42.789 -7.027 45.802 1.00 85.81 347 SER A N 1
ATOM 2832 C CA . SER A 1 347 ? -43.559 -7.366 44.599 1.00 85.81 347 SER A CA 1
ATOM 2833 C C . SER A 1 347 ? -42.584 -7.542 43.421 1.00 85.81 347 SER A C 1
ATOM 2835 O O . SER A 1 347 ? -41.599 -6.805 43.332 1.00 85.81 347 SER A O 1
ATOM 2837 N N . ALA A 1 348 ? -42.812 -8.526 42.546 1.00 92.06 348 ALA A N 1
ATOM 2838 C CA . ALA A 1 348 ? -41.967 -8.820 41.383 1.00 92.06 348 ALA A CA 1
ATOM 2839 C C . ALA A 1 348 ? -42.740 -9.567 40.275 1.00 92.06 348 ALA A C 1
ATOM 2841 O O . ALA A 1 348 ? -43.900 -9.940 40.440 1.00 92.06 348 ALA A O 1
ATOM 2842 N N . THR A 1 349 ? -42.079 -9.842 39.148 1.00 94.81 349 THR A N 1
ATOM 2843 C CA . THR A 1 349 ? -42.577 -10.801 38.145 1.00 94.81 349 THR A CA 1
ATOM 2844 C C . THR A 1 349 ? -41.620 -11.975 38.023 1.00 94.81 349 THR A C 1
ATOM 2846 O O . THR A 1 349 ? -40.435 -11.761 37.773 1.00 94.81 349 THR A O 1
ATOM 2849 N N . LEU A 1 350 ? -42.116 -13.206 38.144 1.00 95.88 350 LEU A N 1
ATOM 2850 C CA . LEU A 1 350 ? -41.336 -14.431 37.974 1.00 95.88 350 LEU A CA 1
ATOM 2851 C C . LEU A 1 350 ? -41.725 -15.154 36.681 1.00 95.88 350 LEU A C 1
ATOM 2853 O O . LEU A 1 350 ? -42.864 -15.579 36.510 1.00 95.88 350 LEU A O 1
ATOM 2857 N N . PHE A 1 351 ? -40.761 -15.379 35.794 1.00 97.25 351 PHE A N 1
ATOM 2858 C CA . PHE A 1 351 ? -40.928 -16.286 34.664 1.00 97.25 351 PHE A CA 1
ATOM 2859 C C . PHE A 1 351 ? -40.617 -17.724 35.098 1.00 97.25 351 PHE A C 1
ATOM 2861 O O . PHE A 1 351 ? -39.458 -18.098 35.254 1.00 97.25 351 PHE A O 1
ATOM 2868 N N . ALA A 1 352 ? -41.647 -18.538 35.318 1.00 96.19 352 ALA A N 1
ATOM 2869 C CA . ALA A 1 352 ? -41.535 -19.888 35.862 1.00 96.19 352 ALA A CA 1
ATOM 2870 C C . ALA A 1 352 ? -41.478 -20.960 34.752 1.00 96.19 352 ALA A C 1
ATOM 2872 O O . ALA A 1 352 ? -42.498 -21.232 34.112 1.00 96.19 352 ALA A O 1
ATOM 2873 N N . PRO A 1 353 ? -40.316 -21.593 34.496 1.00 96.81 353 PRO A N 1
ATOM 2874 C CA . PRO A 1 353 ? -40.214 -22.699 33.548 1.00 96.81 353 PRO A CA 1
ATOM 2875 C C . PRO A 1 353 ? -40.875 -23.983 34.064 1.00 96.81 353 PRO A C 1
ATOM 2877 O O . PRO A 1 353 ? -40.705 -24.357 35.226 1.00 96.81 353 PRO A O 1
ATOM 2880 N N . ILE A 1 354 ? -41.584 -24.683 33.177 1.00 96.12 354 ILE A N 1
ATOM 2881 C CA . ILE A 1 354 ? -42.190 -25.998 33.454 1.00 96.12 354 ILE A CA 1
ATOM 2882 C C . ILE A 1 354 ? -41.146 -27.125 33.512 1.00 96.12 354 ILE A C 1
ATOM 2884 O O . ILE A 1 354 ? -40.021 -26.980 33.040 1.00 96.12 354 ILE A O 1
ATOM 2888 N N . ASN A 1 355 ? -41.506 -28.288 34.054 1.00 95.31 355 ASN A N 1
ATOM 2889 C CA . ASN A 1 355 ? -40.608 -29.440 34.202 1.00 95.31 355 ASN A CA 1
ATOM 2890 C C . ASN A 1 355 ? -39.941 -29.906 32.890 1.00 95.31 355 ASN A C 1
ATOM 2892 O O . ASN A 1 355 ? -38.793 -30.370 32.914 1.00 95.31 355 ASN A O 1
ATOM 2896 N N . GLU A 1 356 ? -40.637 -29.807 31.759 1.00 95.44 356 GLU A N 1
ATOM 2897 C CA . GLU A 1 356 ? -40.148 -30.153 30.419 1.00 95.44 356 GLU A CA 1
ATOM 2898 C C . GLU A 1 356 ? -38.986 -29.239 29.995 1.00 95.44 356 GLU A C 1
ATOM 2900 O O . GLU A 1 356 ? -38.033 -29.690 29.359 1.00 95.44 356 GLU A O 1
ATOM 2905 N N . ALA A 1 357 ? -38.987 -27.978 30.442 1.00 93.81 357 ALA A N 1
ATOM 2906 C CA . ALA A 1 357 ? -37.920 -27.016 30.168 1.00 93.81 357 ALA A CA 1
ATOM 2907 C C . ALA A 1 357 ? -36.546 -27.475 30.691 1.00 93.81 357 ALA A C 1
ATOM 2909 O O . ALA A 1 357 ? -35.510 -27.077 30.157 1.00 93.81 357 ALA A O 1
ATOM 2910 N N . PHE A 1 358 ? -36.535 -28.318 31.729 1.00 94.69 358 PHE A N 1
ATOM 2911 C CA . PHE A 1 358 ? -35.336 -28.815 32.410 1.00 94.69 358 PHE A CA 1
ATOM 2912 C C . PHE A 1 358 ? -34.877 -30.201 31.916 1.00 94.69 358 PHE A C 1
ATOM 2914 O O . PHE A 1 358 ? -34.025 -30.819 32.551 1.00 94.69 358 PHE A O 1
ATOM 2921 N N . GLU A 1 359 ? -35.435 -30.752 30.829 1.00 90.62 359 GLU A N 1
ATOM 2922 C CA . GLU A 1 359 ? -35.005 -32.064 30.299 1.00 90.62 359 GLU A CA 1
ATOM 2923 C C . GLU A 1 359 ? -33.537 -32.077 29.859 1.00 90.62 359 GLU A C 1
ATOM 2925 O O . GLU A 1 359 ? -32.790 -32.993 30.197 1.00 90.62 359 GLU A O 1
ATOM 2930 N N . TYR A 1 360 ? -33.120 -31.036 29.139 1.00 85.00 360 TYR A N 1
ATOM 2931 C CA . TYR A 1 360 ? -31.756 -30.901 28.619 1.00 85.00 360 TYR A CA 1
ATOM 2932 C C . TYR A 1 360 ? -30.830 -30.139 29.569 1.00 85.00 360 TYR A C 1
ATOM 2934 O O . TYR A 1 360 ? -29.611 -30.184 29.420 1.00 85.00 360 TYR A O 1
ATOM 2942 N N . GLU A 1 361 ? -31.406 -29.440 30.545 1.00 87.75 361 GLU A N 1
ATOM 2943 C CA . GLU A 1 361 ? -30.681 -28.632 31.517 1.00 87.75 361 GLU A CA 1
ATOM 2944 C C . GLU A 1 361 ? -31.291 -28.814 32.917 1.00 87.75 361 GLU A C 1
ATOM 2946 O O . GLU A 1 361 ? -32.078 -27.983 33.365 1.00 87.75 361 GLU A O 1
ATOM 2951 N N . PRO A 1 362 ? -30.958 -29.912 33.625 1.00 88.69 362 PRO A N 1
ATOM 2952 C CA . PRO A 1 362 ? -31.600 -30.240 34.902 1.00 88.69 362 PRO A CA 1
ATOM 2953 C C . PRO A 1 362 ? -31.268 -29.262 36.037 1.00 88.69 362 PRO A C 1
ATOM 2955 O O . PRO A 1 362 ? -32.044 -29.119 36.984 1.00 88.69 362 PRO A O 1
ATOM 2958 N N . PHE A 1 363 ? -30.111 -28.598 35.957 1.00 89.81 363 PHE A N 1
ATOM 2959 C CA . PHE A 1 363 ? -29.578 -27.735 37.007 1.00 89.81 363 PHE A CA 1
ATOM 2960 C C . PHE A 1 363 ? -29.213 -26.357 36.455 1.00 89.81 363 PHE A C 1
ATOM 2962 O O . PHE A 1 363 ? -28.422 -26.264 35.520 1.00 89.81 363 PHE A O 1
ATOM 2969 N N . ILE A 1 364 ? -29.723 -25.292 37.077 1.00 90.94 364 ILE A N 1
ATOM 2970 C CA . ILE A 1 364 ? -29.479 -23.899 36.663 1.00 90.94 364 ILE A CA 1
ATOM 2971 C C . ILE A 1 364 ? -28.801 -23.100 37.776 1.00 90.94 364 ILE A C 1
ATOM 2973 O O . ILE A 1 364 ? -29.069 -23.327 38.956 1.00 90.94 364 ILE A O 1
ATOM 2977 N N . THR A 1 365 ? -27.869 -22.213 37.426 1.00 91.75 365 THR A N 1
ATOM 2978 C CA . THR A 1 365 ? -27.113 -21.426 38.415 1.00 91.75 365 THR A CA 1
ATOM 2979 C C . THR A 1 365 ? -27.984 -20.357 39.080 1.00 91.75 365 THR A C 1
ATOM 2981 O O . THR A 1 365 ? -29.081 -20.047 38.607 1.00 91.75 365 THR A O 1
ATOM 2984 N N . LYS A 1 366 ? -27.496 -19.782 40.185 1.00 90.50 366 LYS A N 1
ATOM 2985 C CA . LYS A 1 366 ? -28.206 -18.721 40.913 1.00 90.50 366 LYS A CA 1
ATOM 2986 C C . LYS A 1 366 ? -28.428 -17.494 40.022 1.00 90.50 366 LYS A C 1
ATOM 2988 O O . LYS A 1 366 ? -29.517 -16.936 40.017 1.00 90.50 366 LYS A O 1
ATOM 2993 N N . GLU A 1 367 ? -27.436 -17.130 39.219 1.00 89.31 367 GLU A N 1
ATOM 2994 C CA . GLU A 1 367 ? -27.463 -15.988 38.299 1.00 89.31 367 GLU A CA 1
ATOM 2995 C C . GLU A 1 367 ? -28.532 -16.177 37.221 1.00 89.31 367 GLU A C 1
ATOM 2997 O O . GLU A 1 367 ? -29.355 -15.293 36.991 1.00 89.31 367 GLU A O 1
ATOM 3002 N N . ARG A 1 368 ? -28.585 -17.368 36.606 1.00 91.25 368 ARG A N 1
ATOM 3003 C CA . ARG A 1 368 ? -29.636 -17.684 35.632 1.00 91.25 368 ARG A CA 1
ATOM 3004 C C . ARG A 1 368 ? -31.014 -17.693 36.264 1.00 91.25 368 ARG A C 1
ATOM 3006 O O . ARG A 1 368 ? -31.956 -17.293 35.596 1.00 91.25 368 ARG A O 1
ATOM 3013 N N . MET A 1 369 ? -31.151 -18.095 37.525 1.00 93.38 369 MET A N 1
ATOM 3014 C CA . MET A 1 369 ? -32.432 -17.990 38.220 1.00 93.38 369 MET A CA 1
ATOM 3015 C C . MET A 1 369 ? -32.850 -16.529 38.433 1.00 93.38 369 MET A C 1
ATOM 3017 O O . MET A 1 369 ? -33.993 -16.182 38.157 1.00 93.38 369 MET A O 1
ATOM 3021 N N . LEU A 1 370 ? -31.925 -15.652 38.836 1.00 93.06 370 LEU A N 1
ATOM 3022 C CA . LEU A 1 370 ? -32.193 -14.212 38.965 1.00 93.06 370 LEU A CA 1
ATOM 3023 C C . LEU A 1 370 ? -32.574 -13.559 37.624 1.00 93.06 370 LEU A C 1
ATOM 3025 O O . LEU A 1 370 ? -33.351 -12.610 37.606 1.00 93.06 370 LEU A O 1
ATOM 3029 N N . TYR A 1 371 ? -32.108 -14.106 36.496 1.00 94.88 371 TYR A N 1
ATOM 3030 C CA . TYR A 1 371 ? -32.514 -13.665 35.155 1.00 94.88 371 TYR A CA 1
ATOM 3031 C C . TYR A 1 371 ? -33.991 -13.959 34.821 1.00 94.88 371 TYR A C 1
ATOM 3033 O O . TYR A 1 371 ? -34.545 -13.356 33.907 1.00 94.88 371 TYR A O 1
ATOM 3041 N N . HIS A 1 372 ? -34.653 -14.856 35.563 1.00 95.38 372 HIS A N 1
ATOM 3042 C CA . HIS A 1 372 ? -36.089 -15.132 35.414 1.00 95.38 372 HIS A CA 1
ATOM 3043 C C . HIS A 1 372 ? -36.979 -14.176 36.213 1.00 95.38 372 HIS A C 1
ATOM 3045 O O . HIS A 1 372 ? -38.200 -14.265 36.113 1.00 95.38 372 HIS A O 1
ATOM 3051 N N . LEU A 1 373 ? -36.403 -13.274 37.006 1.00 94.12 373 LEU A N 1
ATOM 3052 C CA . LEU A 1 373 ? -37.142 -12.421 37.926 1.00 94.12 373 LEU A CA 1
ATOM 3053 C C . LEU A 1 373 ? -37.012 -10.950 37.511 1.00 94.12 373 LEU A C 1
ATOM 3055 O O . LEU A 1 373 ? -35.902 -10.474 37.292 1.00 94.12 373 LEU A O 1
ATOM 3059 N N . LEU A 1 374 ? -38.113 -10.202 37.452 1.00 93.06 374 LEU A N 1
ATOM 3060 C CA . LEU A 1 374 ? -38.137 -8.763 37.144 1.00 93.06 374 LEU A CA 1
ATOM 3061 C C . LEU A 1 374 ? -38.400 -7.920 38.385 1.00 93.06 374 LEU A C 1
ATOM 3063 O O . LEU A 1 374 ? -39.172 -8.330 39.246 1.00 93.06 374 LEU A O 1
ATOM 3067 N N . ASN A 1 375 ? -37.845 -6.707 38.415 1.00 81.50 375 ASN A N 1
ATOM 3068 C CA . ASN A 1 375 ? -37.984 -5.749 39.526 1.00 81.50 375 ASN A CA 1
ATOM 3069 C C . ASN A 1 375 ? -39.384 -5.110 39.639 1.00 81.50 375 ASN A C 1
ATOM 3071 O O . ASN A 1 375 ? -39.603 -4.258 40.495 1.00 81.50 375 ASN A O 1
ATOM 3075 N N . LEU A 1 376 ? -40.303 -5.454 38.738 1.00 86.62 376 LEU A N 1
ATOM 3076 C CA . LEU A 1 376 ? -41.635 -4.868 38.622 1.00 86.62 376 LEU A CA 1
ATOM 3077 C C . LEU A 1 376 ? -42.659 -5.984 38.437 1.00 86.62 376 LEU A C 1
ATOM 3079 O O . LEU A 1 376 ? -42.361 -7.002 37.807 1.00 86.62 376 LEU A O 1
ATOM 3083 N N . GLU A 1 377 ? -43.864 -5.771 38.949 1.00 89.94 377 GLU A N 1
ATOM 3084 C CA . GLU A 1 377 ? -45.040 -6.576 38.627 1.00 89.94 377 GLU A CA 1
ATOM 3085 C C . GLU A 1 377 ? -45.557 -6.166 37.246 1.00 89.94 377 GLU A C 1
ATOM 3087 O O . GLU A 1 377 ? -45.851 -4.995 37.023 1.00 89.94 377 GLU A O 1
ATOM 3092 N N . LEU A 1 378 ? -45.619 -7.115 36.315 1.00 92.06 378 LEU A N 1
ATOM 3093 C CA . LEU A 1 378 ? -46.102 -6.907 34.955 1.00 92.06 378 LEU A CA 1
ATOM 3094 C C . LEU A 1 378 ? -47.110 -7.990 34.618 1.00 92.06 378 LEU A C 1
ATOM 3096 O O . LEU A 1 378 ? -46.801 -9.181 34.707 1.00 92.06 378 LEU A O 1
ATOM 3100 N N . ARG A 1 379 ? -48.298 -7.580 34.191 1.00 91.56 379 ARG A N 1
ATOM 3101 C CA . ARG A 1 379 ? -49.353 -8.475 33.722 1.00 91.56 379 ARG A CA 1
ATOM 3102 C C . ARG A 1 379 ? -49.180 -8.838 32.255 1.00 91.56 379 ARG A C 1
ATOM 3104 O O . ARG A 1 379 ? -48.434 -8.224 31.492 1.00 91.56 379 ARG A O 1
ATOM 3111 N N . GLY A 1 380 ? -49.888 -9.880 31.844 1.00 86.12 380 GLY A N 1
ATOM 3112 C CA . GLY A 1 380 ? -49.861 -10.422 30.500 1.00 86.12 380 GLY A CA 1
ATOM 3113 C C . GLY A 1 380 ? -50.229 -9.399 29.418 1.00 86.12 380 GLY A C 1
ATOM 3114 O O . GLY A 1 380 ? -49.682 -9.464 28.319 1.00 86.12 380 GLY A O 1
ATOM 3115 N N . ASP A 1 381 ? -51.118 -8.461 29.695 1.00 89.19 381 ASP A N 1
ATOM 3116 C CA . ASP A 1 381 ? -51.568 -7.423 28.763 1.00 89.19 381 ASP A CA 1
ATOM 3117 C C . ASP A 1 381 ? -50.606 -6.231 28.638 1.00 89.19 381 ASP A C 1
ATOM 3119 O O . ASP A 1 381 ? -50.705 -5.468 27.679 1.00 89.19 381 ASP A O 1
ATOM 3123 N N . GLU A 1 382 ? -49.635 -6.103 29.544 1.00 90.88 382 GLU A N 1
ATOM 3124 C CA . GLU A 1 382 ? -48.655 -5.006 29.560 1.00 90.88 382 GLU A CA 1
ATOM 3125 C C . GLU A 1 382 ? -47.429 -5.267 28.668 1.00 90.88 382 GLU A C 1
ATOM 3127 O O . GLU A 1 382 ? -46.596 -4.380 28.462 1.00 90.88 382 GLU A O 1
ATOM 3132 N N . PHE A 1 383 ? -47.307 -6.478 28.120 1.00 92.06 383 PHE A N 1
ATOM 3133 C CA . PHE A 1 383 ? -46.209 -6.841 27.231 1.00 92.06 383 PHE A CA 1
ATOM 3134 C C . PHE A 1 383 ? -46.435 -6.333 25.803 1.00 92.06 383 PHE A C 1
ATOM 3136 O O . PHE A 1 383 ? -47.463 -6.625 25.190 1.00 92.06 383 PHE A O 1
ATOM 3143 N N . PHE A 1 384 ? -45.433 -5.660 25.233 1.00 90.50 384 PHE A N 1
ATOM 3144 C CA . PHE A 1 384 ? -45.430 -5.225 23.832 1.00 90.50 384 PHE A CA 1
ATOM 3145 C C . PHE A 1 384 ? -44.169 -5.680 23.084 1.00 90.50 384 PHE A C 1
ATOM 3147 O O . PHE A 1 384 ? -43.139 -5.994 23.681 1.00 90.50 384 PHE A O 1
ATOM 3154 N N . ASP A 1 385 ? -44.264 -5.751 21.755 1.00 89.06 385 ASP A N 1
ATOM 3155 C CA . ASP A 1 385 ? -43.178 -6.244 20.903 1.00 89.06 385 ASP A CA 1
ATOM 3156 C C . ASP A 1 385 ? -41.942 -5.335 20.998 1.00 89.06 385 ASP A C 1
ATOM 3158 O O . ASP A 1 385 ? -42.044 -4.111 20.893 1.00 89.06 385 ASP A O 1
ATOM 3162 N N . GLY A 1 386 ? -40.772 -5.933 21.225 1.00 85.94 386 GLY A N 1
ATOM 3163 C CA . GLY A 1 386 ? -39.506 -5.217 21.385 1.00 85.94 386 GLY A CA 1
ATOM 3164 C C . GLY A 1 386 ? -39.271 -4.607 22.771 1.00 85.94 386 GLY A C 1
ATOM 3165 O O . GLY A 1 386 ? -38.258 -3.935 22.961 1.00 85.94 386 GLY A O 1
ATOM 3166 N N . GLN A 1 387 ? -40.157 -4.831 23.746 1.00 90.88 387 GLN A N 1
ATOM 3167 C CA . GLN A 1 387 ? -39.983 -4.328 25.111 1.00 90.88 387 GLN A CA 1
ATOM 3168 C C . GLN A 1 387 ? -38.719 -4.907 25.770 1.00 90.88 387 GLN A C 1
ATOM 3170 O O . GLN A 1 387 ? -38.467 -6.113 25.713 1.00 90.88 387 GLN A O 1
ATOM 3175 N N . LEU A 1 388 ? -37.939 -4.046 26.433 1.00 91.56 388 LEU A N 1
ATOM 3176 C CA . LEU A 1 388 ? -36.762 -4.429 27.215 1.00 91.56 388 LEU A CA 1
ATOM 3177 C C . LEU A 1 388 ? -37.084 -4.385 28.711 1.00 91.56 388 LEU A C 1
ATOM 3179 O O . LEU A 1 388 ? -37.352 -3.324 29.270 1.00 91.56 388 LEU A O 1
ATOM 3183 N N . LEU A 1 389 ? -37.023 -5.542 29.360 1.00 91.62 389 LEU A N 1
ATOM 3184 C CA . LEU A 1 389 ? -37.342 -5.735 30.770 1.00 91.62 389 LEU A CA 1
ATOM 3185 C C . LEU A 1 389 ? -36.060 -5.831 31.601 1.00 91.62 389 LEU A C 1
ATOM 3187 O O . LEU A 1 389 ? -35.114 -6.515 31.212 1.00 91.62 389 LEU A O 1
ATOM 3191 N N . THR A 1 390 ? -36.021 -5.158 32.749 1.00 91.38 390 THR A N 1
ATOM 3192 C CA . THR A 1 390 ? -34.881 -5.208 33.680 1.00 91.38 390 THR A CA 1
ATOM 3193 C C . THR A 1 390 ? -35.050 -6.380 34.646 1.00 91.38 390 THR A C 1
ATOM 3195 O O . THR A 1 390 ? -36.010 -6.404 35.419 1.00 91.38 390 THR A O 1
ATOM 3198 N N . THR A 1 391 ? -34.127 -7.344 34.607 1.00 93.12 391 THR A N 1
ATOM 3199 C CA . THR A 1 391 ? -34.138 -8.509 35.511 1.00 93.12 391 THR A CA 1
ATOM 3200 C C . THR A 1 391 ? -33.422 -8.223 36.837 1.00 93.12 391 THR A C 1
ATOM 3202 O O . THR A 1 391 ? -32.733 -7.215 36.970 1.00 93.12 391 THR A O 1
ATOM 3205 N N . HIS A 1 392 ? -33.529 -9.129 37.808 1.00 89.19 392 HIS A N 1
ATOM 3206 C CA . HIS A 1 392 ? -32.779 -9.081 39.068 1.00 89.19 392 HIS A CA 1
ATOM 3207 C C . HIS A 1 392 ? -31.323 -9.548 38.929 1.00 89.19 392 HIS A C 1
ATOM 3209 O O . HIS A 1 392 ? -30.561 -9.505 39.897 1.00 89.19 392 HIS A O 1
ATOM 3215 N N . LEU A 1 393 ? -30.914 -10.026 37.748 1.00 89.75 393 LEU A N 1
ATOM 3216 C CA . LEU A 1 393 ? -29.519 -10.358 37.486 1.00 89.75 393 LEU A CA 1
ATOM 3217 C C . LEU A 1 393 ? -28.716 -9.067 37.302 1.00 89.75 393 LEU A C 1
ATOM 3219 O O . LEU A 1 393 ? -28.611 -8.543 36.197 1.00 89.75 393 LEU A O 1
ATOM 3223 N N . GLU A 1 394 ? -28.146 -8.553 38.387 1.00 83.81 394 GLU A N 1
ATOM 3224 C CA . GLU A 1 394 ? -27.264 -7.388 38.343 1.00 83.81 394 GLU A CA 1
ATOM 3225 C C . GLU A 1 394 ? -25.830 -7.796 37.986 1.00 83.81 394 GLU A C 1
ATOM 3227 O O . GLU A 1 394 ? -25.192 -8.560 38.709 1.00 83.81 394 GLU A O 1
ATOM 3232 N N . ILE A 1 395 ? -25.303 -7.250 36.886 1.00 77.31 395 ILE A N 1
ATOM 3233 C CA . ILE A 1 395 ? -23.901 -7.429 36.476 1.00 77.31 395 ILE A CA 1
ATOM 3234 C C . ILE A 1 395 ? -23.244 -6.050 36.360 1.00 77.31 395 ILE A C 1
ATOM 3236 O O . ILE A 1 395 ? -22.886 -5.580 35.278 1.00 77.31 395 ILE A O 1
ATOM 3240 N N . VAL A 1 396 ? -23.138 -5.376 37.510 1.00 68.44 396 VAL A N 1
ATOM 3241 C CA . VAL A 1 396 ? -22.734 -3.962 37.624 1.00 68.44 396 VAL A CA 1
ATOM 3242 C C . VAL A 1 396 ? -21.408 -3.686 36.923 1.00 68.44 396 VAL A C 1
ATOM 3244 O O . VAL A 1 396 ? -21.288 -2.696 36.205 1.00 68.44 396 VAL A O 1
ATOM 3247 N N . GLU A 1 397 ? -20.431 -4.579 37.090 1.00 77.50 397 GLU A N 1
ATOM 3248 C CA . GLU A 1 397 ? -19.111 -4.434 36.478 1.00 77.50 397 GLU A CA 1
ATOM 3249 C C . GLU A 1 397 ? -19.171 -4.377 34.949 1.00 77.50 397 GLU A C 1
ATOM 3251 O O . GLU A 1 397 ? -18.373 -3.660 34.350 1.00 77.50 397 GLU A O 1
ATOM 3256 N N . LYS A 1 398 ? -20.098 -5.123 34.328 1.00 80.69 398 LYS A N 1
ATOM 3257 C CA . LYS A 1 398 ? -20.175 -5.310 32.874 1.00 80.69 398 LYS A CA 1
ATOM 3258 C C . LYS A 1 398 ? -21.099 -4.314 32.172 1.00 80.69 398 LYS A C 1
ATOM 3260 O O . LYS A 1 398 ? -20.817 -3.957 31.032 1.00 80.69 398 LYS A O 1
ATOM 3265 N N . LEU A 1 399 ? -22.179 -3.863 32.817 1.00 81.00 399 LEU A N 1
ATOM 3266 C CA . LEU A 1 399 ? -23.193 -2.984 32.204 1.00 81.00 399 LEU A CA 1
ATOM 3267 C C . LEU A 1 399 ? -23.182 -1.534 32.721 1.00 81.00 399 LEU A C 1
ATOM 3269 O O . LEU A 1 399 ? -23.689 -0.649 32.031 1.00 81.00 399 LEU A O 1
ATOM 3273 N N . GLY A 1 400 ? -22.534 -1.255 33.859 1.00 67.44 400 GLY A N 1
ATOM 3274 C CA . GLY A 1 400 ? -22.236 0.103 34.337 1.00 67.44 400 GLY A CA 1
ATOM 3275 C C . GLY A 1 400 ? -23.204 0.674 35.361 1.00 67.44 400 GLY A C 1
ATOM 3276 O O . GLY A 1 400 ? -24.102 0.001 35.859 1.00 67.44 400 GLY A O 1
ATOM 3277 N N . LYS A 1 401 ? -22.997 1.950 35.716 1.00 53.88 401 LYS A N 1
ATOM 3278 C CA . LYS A 1 401 ? -23.848 2.672 36.676 1.00 53.88 401 LYS A CA 1
ATOM 3279 C C . LYS A 1 401 ? -25.110 3.177 35.965 1.00 53.88 401 LYS A C 1
ATOM 3281 O O . LYS A 1 401 ? -25.041 4.154 35.226 1.00 53.88 401 LYS A O 1
ATOM 3286 N N . GLY A 1 402 ? -26.244 2.515 36.190 1.00 57.88 402 GLY A N 1
ATOM 3287 C CA . GLY A 1 402 ? -27.533 2.788 35.539 1.00 57.88 402 GLY A CA 1
ATOM 3288 C C . GLY A 1 402 ? -28.556 1.700 35.872 1.00 57.88 402 GLY A C 1
ATOM 3289 O O . GLY A 1 402 ? -28.377 1.026 36.875 1.00 57.88 402 GLY A O 1
ATOM 3290 N N . GLU A 1 403 ? -29.610 1.512 35.069 1.00 52.59 403 GLU A N 1
ATOM 3291 C CA . GLU A 1 403 ? -30.586 0.417 35.246 1.00 52.59 403 GLU A CA 1
ATOM 3292 C C . GLU A 1 403 ? -29.874 -0.951 35.307 1.00 52.59 403 GLU A C 1
ATOM 3294 O O . GLU A 1 403 ? -29.421 -1.481 34.297 1.00 52.59 403 GLU A O 1
ATOM 3299 N N . ILE A 1 404 ? -29.745 -1.480 36.525 1.00 63.88 404 ILE A N 1
ATOM 3300 C CA . ILE A 1 404 ? -28.622 -2.327 36.967 1.00 63.88 404 ILE A CA 1
ATOM 3301 C C . ILE A 1 404 ? -28.753 -3.795 36.503 1.00 63.88 404 ILE A C 1
ATOM 3303 O O . ILE A 1 404 ? -27.788 -4.559 36.520 1.00 63.88 404 ILE A O 1
ATOM 3307 N N . GLY A 1 405 ? -29.953 -4.198 36.087 1.00 81.44 405 GLY A N 1
ATOM 3308 C CA . GLY A 1 405 ? -30.281 -5.571 35.718 1.00 81.44 405 GLY A CA 1
ATOM 3309 C C . GLY A 1 405 ? -30.031 -5.898 34.249 1.00 81.44 405 GLY A C 1
ATOM 3310 O O . GLY A 1 405 ? -30.382 -5.114 33.362 1.00 81.44 405 GLY A O 1
ATOM 3311 N N . GLN A 1 406 ? -29.510 -7.099 33.980 1.00 90.31 406 GLN A N 1
ATOM 3312 C CA . GLN A 1 406 ? -29.403 -7.653 32.633 1.00 90.31 406 GLN A CA 1
ATOM 3313 C C . GLN A 1 406 ? -30.770 -7.583 31.953 1.00 90.31 406 GLN A C 1
ATOM 3315 O O . GLN A 1 406 ? -31.781 -8.027 32.507 1.00 90.31 406 GLN A O 1
ATOM 3320 N N . LYS A 1 407 ? -30.804 -7.025 30.742 1.00 91.81 407 LYS A N 1
ATOM 3321 C CA . LYS A 1 407 ? -32.052 -6.868 30.001 1.00 91.81 407 LYS A CA 1
ATOM 3322 C C . LYS A 1 407 ? -32.560 -8.203 29.472 1.00 91.81 407 LYS A C 1
ATOM 3324 O O . LYS A 1 407 ? -31.786 -9.103 29.135 1.00 91.81 407 LYS A O 1
ATOM 3329 N N . LEU A 1 408 ? -33.875 -8.301 29.378 1.00 92.62 408 LEU A N 1
ATOM 3330 C CA . LEU A 1 408 ? -34.612 -9.421 28.816 1.00 92.62 408 LEU A CA 1
ATOM 3331 C C . LEU A 1 408 ? -35.613 -8.867 27.802 1.00 92.62 408 LEU A C 1
ATOM 3333 O O . LEU A 1 408 ? -36.387 -7.969 28.121 1.00 92.62 408 LEU A O 1
ATOM 3337 N N . LYS A 1 409 ? -35.553 -9.356 26.564 1.00 93.19 409 LYS A N 1
ATOM 3338 C CA . LYS A 1 409 ? -36.348 -8.827 25.451 1.00 93.19 409 LYS A CA 1
ATOM 3339 C C . LYS A 1 409 ? -37.648 -9.609 25.276 1.00 93.19 409 LYS A C 1
ATOM 3341 O O . LYS A 1 409 ? -37.640 -10.835 25.397 1.00 93.19 409 LYS A O 1
ATOM 3346 N N . VAL A 1 410 ? -38.731 -8.904 24.965 1.00 93.19 410 VAL A N 1
ATOM 3347 C CA . VAL A 1 410 ? -40.039 -9.475 24.618 1.00 93.19 410 VAL A CA 1
ATOM 3348 C C . VAL A 1 410 ? -40.249 -9.416 23.108 1.00 93.19 410 VAL A C 1
ATOM 3350 O O . VAL A 1 410 ? -40.012 -8.379 22.489 1.00 93.19 410 VAL A O 1
ATOM 3353 N N . GLU A 1 411 ? -40.722 -10.512 22.522 1.00 91.75 411 GLU A N 1
ATOM 3354 C CA . GLU A 1 411 ? -41.052 -10.611 21.095 1.00 91.75 411 GLU A CA 1
ATOM 3355 C C . GLU A 1 411 ? -42.445 -11.241 20.950 1.00 91.75 411 GLU A C 1
ATOM 3357 O O . GLU A 1 411 ? -42.719 -12.275 21.553 1.00 91.75 411 GLU A O 1
ATOM 3362 N N . ILE A 1 412 ? -43.355 -10.596 20.215 1.00 88.88 412 ILE A N 1
ATOM 3363 C CA . ILE A 1 412 ? -44.776 -10.985 20.080 1.00 88.88 412 ILE A CA 1
ATOM 3364 C C . ILE A 1 412 ? -45.111 -11.445 18.651 1.00 88.88 412 ILE A C 1
ATOM 3366 O O . ILE A 1 412 ? -46.108 -12.137 18.433 1.00 88.88 412 ILE A O 1
ATOM 3370 N N . SER A 1 413 ? -44.271 -11.097 17.674 1.00 75.81 413 SER A N 1
ATOM 3371 C CA . SER A 1 413 ? -44.530 -11.288 16.239 1.00 75.81 413 SER A CA 1
ATOM 3372 C C . SER A 1 413 ? -44.833 -12.732 15.800 1.00 75.81 413 SER A C 1
ATOM 3374 O O . SER A 1 413 ? -45.629 -12.906 14.879 1.00 75.81 413 SER A O 1
ATOM 3376 N N . ASP A 1 414 ? -44.284 -13.755 16.468 1.00 74.00 414 ASP A N 1
ATOM 3377 C CA . ASP A 1 414 ? -44.492 -15.183 16.138 1.00 74.00 414 ASP A CA 1
ATOM 3378 C C . ASP A 1 414 ? -45.018 -16.007 17.337 1.00 74.00 414 ASP A C 1
ATOM 3380 O O . ASP A 1 414 ? -44.768 -17.205 17.509 1.00 74.00 414 ASP A O 1
ATOM 3384 N N . GLY A 1 415 ? -45.744 -15.326 18.228 1.00 81.94 415 GLY A N 1
ATOM 3385 C CA . GLY A 1 415 ? -46.105 -15.802 19.561 1.00 81.94 415 GLY A CA 1
ATOM 3386 C C . GLY A 1 415 ? -45.407 -14.979 20.637 1.00 81.94 415 GLY A C 1
ATOM 3387 O O . GLY A 1 415 ? -44.487 -14.227 20.353 1.00 81.94 415 GLY A O 1
ATOM 3388 N N . LYS A 1 416 ? -45.867 -15.094 21.883 1.00 90.81 416 LYS A N 1
ATOM 3389 C CA . LYS A 1 416 ? -45.366 -14.281 22.992 1.00 90.81 416 LYS A CA 1
ATOM 3390 C C . LYS A 1 416 ? -44.130 -14.924 23.622 1.00 90.81 416 LYS A C 1
ATOM 3392 O O . LYS A 1 416 ? -44.257 -15.849 24.426 1.00 90.81 416 LYS A O 1
ATOM 3397 N N . TYR A 1 417 ? -42.953 -14.450 23.243 1.00 93.94 417 TYR A N 1
ATOM 3398 C CA . TYR A 1 417 ? -41.663 -14.896 23.753 1.00 93.94 417 TYR A CA 1
ATOM 3399 C C . TYR A 1 417 ? -41.047 -13.874 24.699 1.00 93.94 417 TYR A C 1
ATOM 3401 O O . TYR A 1 417 ? -41.204 -12.663 24.547 1.00 93.94 417 TYR A O 1
ATOM 3409 N N . VAL A 1 418 ? -40.301 -14.397 25.661 1.00 93.19 418 VAL A N 1
ATOM 3410 C CA . VAL A 1 418 ? -39.421 -13.643 26.538 1.00 93.19 418 VAL A CA 1
ATOM 3411 C C . VAL A 1 418 ? -38.040 -14.298 26.485 1.00 93.19 418 VAL A C 1
ATOM 3413 O O . VAL A 1 418 ? -37.867 -15.472 26.819 1.00 93.19 418 VAL A O 1
ATOM 3416 N N . GLY A 1 419 ? -37.055 -13.571 25.957 1.00 91.62 419 GLY A N 1
ATOM 3417 C CA . GLY A 1 419 ? -35.764 -14.146 25.579 1.00 91.62 419 GLY A CA 1
ATOM 3418 C C . GLY A 1 419 ? -35.935 -15.318 24.604 1.00 91.62 419 GLY A C 1
ATOM 3419 O O . GLY A 1 419 ? -36.480 -15.166 23.518 1.00 91.62 419 GLY A O 1
ATOM 3420 N N . ASN A 1 420 ? -35.478 -16.509 24.994 1.00 92.19 420 ASN A N 1
ATOM 3421 C CA . ASN A 1 420 ? -35.574 -17.732 24.185 1.00 92.19 420 ASN A CA 1
ATOM 3422 C C . ASN A 1 420 ? -36.790 -18.621 24.509 1.00 92.19 420 ASN A C 1
ATOM 3424 O O . ASN A 1 420 ? -36.863 -19.737 23.980 1.00 92.19 420 ASN A O 1
ATOM 3428 N N . ALA A 1 421 ? -37.666 -18.199 25.423 1.00 94.31 421 ALA A N 1
ATOM 3429 C CA . ALA A 1 421 ? -38.750 -19.019 25.956 1.00 94.31 421 ALA A CA 1
ATOM 3430 C C . ALA A 1 421 ? -40.121 -18.450 25.584 1.00 94.31 421 ALA A C 1
ATOM 3432 O O . ALA A 1 421 ? -40.335 -17.239 25.618 1.00 94.31 421 ALA A O 1
ATOM 3433 N N . LYS A 1 422 ? -41.058 -19.326 25.228 1.00 94.88 422 LYS A N 1
ATOM 3434 C CA . LYS A 1 422 ? -42.448 -18.971 24.950 1.00 94.88 422 LYS A CA 1
ATOM 3435 C C . LYS A 1 422 ? -43.218 -18.889 26.259 1.00 94.88 422 LYS A C 1
ATOM 3437 O O . LYS A 1 422 ? -43.143 -19.811 27.070 1.00 94.88 422 LYS A O 1
ATOM 3442 N N . ILE A 1 423 ? -43.997 -17.829 26.442 1.00 94.69 423 ILE A N 1
ATOM 3443 C CA . ILE A 1 423 ? -44.937 -17.713 27.557 1.00 94.69 423 ILE A CA 1
ATOM 3444 C C . ILE A 1 423 ? -46.172 -18.565 27.230 1.00 94.69 423 ILE A C 1
ATOM 3446 O O . ILE A 1 423 ? -46.866 -18.315 26.243 1.00 94.69 423 ILE A O 1
ATOM 3450 N N . ILE A 1 424 ? -46.423 -19.595 28.041 1.00 93.38 424 ILE A N 1
ATOM 3451 C CA . ILE A 1 424 ? -47.518 -20.563 27.860 1.00 93.38 424 ILE A CA 1
ATOM 3452 C C . ILE A 1 424 ? -48.766 -20.126 28.637 1.00 93.38 424 ILE A C 1
ATOM 3454 O O . ILE A 1 424 ? -49.882 -20.229 28.129 1.00 93.38 424 ILE A O 1
ATOM 3458 N N . ASN A 1 425 ? -48.580 -19.615 29.855 1.00 92.81 425 ASN A N 1
ATOM 3459 C CA . ASN A 1 425 ? -49.648 -19.093 30.705 1.00 92.81 425 ASN A CA 1
ATOM 3460 C C . ASN A 1 425 ? -49.184 -17.778 31.330 1.00 92.81 425 ASN A C 1
ATOM 3462 O O . ASN A 1 425 ? -48.027 -17.665 31.730 1.00 92.81 425 ASN A O 1
ATOM 3466 N N . THR A 1 426 ? -50.078 -16.802 31.437 1.00 91.31 426 THR A N 1
ATOM 3467 C CA . THR A 1 426 ? -49.805 -15.528 32.110 1.00 91.31 426 THR A CA 1
ATOM 3468 C C . THR A 1 426 ? -50.631 -15.398 33.382 1.00 91.31 426 THR A C 1
ATOM 3470 O O . THR A 1 426 ? -51.644 -16.081 33.536 1.00 91.31 426 THR A O 1
ATOM 3473 N N . ASP A 1 427 ? -50.213 -14.480 34.252 1.00 91.88 427 ASP A N 1
ATOM 3474 C CA . ASP A 1 427 ? -51.045 -13.910 35.319 1.00 91.88 427 ASP A CA 1
ATOM 3475 C C . ASP A 1 427 ? -51.434 -14.881 36.448 1.00 91.88 427 ASP A C 1
ATOM 3477 O O . ASP A 1 427 ? -52.540 -14.818 36.988 1.00 91.88 427 ASP A O 1
ATOM 3481 N N . LEU A 1 428 ? -50.520 -15.772 36.843 1.00 91.81 428 LEU A N 1
ATOM 3482 C CA . LEU A 1 428 ? -50.657 -16.514 38.099 1.00 91.81 428 LEU A CA 1
ATOM 3483 C C . LEU A 1 428 ? -50.296 -15.580 39.267 1.00 91.81 428 LEU A C 1
ATOM 3485 O O . LEU A 1 428 ? -49.155 -15.140 39.380 1.00 91.81 428 LEU A O 1
ATOM 3489 N N . MET A 1 429 ? -51.272 -15.251 40.112 1.00 89.62 429 MET A N 1
ATOM 3490 C CA . MET A 1 429 ? -51.129 -14.223 41.152 1.00 89.62 429 MET A CA 1
ATOM 3491 C C . MET A 1 429 ? -50.553 -14.795 42.456 1.00 89.62 429 MET A C 1
ATOM 3493 O O . MET A 1 429 ? -51.008 -15.841 42.916 1.00 89.62 429 MET A O 1
ATOM 3497 N N . ALA A 1 430 ? -49.623 -14.068 43.075 1.00 87.00 430 ALA A N 1
ATOM 3498 C CA . ALA A 1 430 ? -49.142 -14.256 44.444 1.00 87.00 430 ALA A CA 1
ATOM 3499 C C . ALA A 1 430 ? -49.156 -12.904 45.190 1.00 87.00 430 ALA A C 1
ATOM 3501 O O . ALA A 1 430 ? -49.145 -11.846 44.563 1.00 87.00 430 ALA A O 1
ATOM 3502 N N . ASP A 1 431 ? -49.139 -12.904 46.525 1.00 83.75 431 ASP A N 1
ATOM 3503 C CA . ASP A 1 431 ? -49.125 -11.660 47.319 1.00 83.75 431 ASP A CA 1
ATOM 3504 C C . ASP A 1 431 ? -47.829 -10.857 47.108 1.00 83.75 431 ASP A C 1
ATOM 3506 O O . ASP A 1 431 ? -47.816 -9.637 47.261 1.00 83.75 431 ASP A O 1
ATOM 3510 N N . ASN A 1 432 ? -46.741 -11.539 46.732 1.00 85.50 432 ASN A N 1
ATOM 3511 C CA . ASN A 1 432 ? -45.450 -10.948 46.381 1.00 85.50 432 ASN A CA 1
ATOM 3512 C C . ASN A 1 432 ? -45.227 -10.799 44.858 1.00 85.50 432 ASN A C 1
ATOM 3514 O O . ASN A 1 432 ? -44.084 -10.602 44.437 1.00 85.50 432 ASN A O 1
ATOM 3518 N N . GLY A 1 433 ? -46.287 -10.853 44.033 1.00 90.31 433 GLY A N 1
ATOM 3519 C CA . GLY A 1 433 ? -46.261 -10.433 42.623 1.00 90.31 433 GLY A CA 1
ATOM 3520 C C . GLY A 1 433 ? -46.946 -11.384 41.628 1.00 90.31 433 GLY A C 1
ATOM 3521 O O . GLY A 1 433 ? -47.899 -12.084 41.961 1.00 90.31 433 GLY A O 1
ATOM 3522 N N . VAL A 1 434 ? -46.458 -11.436 40.381 1.00 94.50 434 VAL A N 1
ATOM 3523 C CA . VAL A 1 434 ? -47.060 -12.234 39.287 1.00 94.50 434 VAL A CA 1
ATOM 3524 C C . VAL A 1 434 ? -46.101 -13.296 38.745 1.00 94.50 434 VAL A C 1
ATOM 3526 O O . VAL A 1 434 ? -44.914 -13.046 38.555 1.00 94.50 434 VAL A O 1
ATOM 3529 N N . ILE A 1 435 ? -46.622 -14.484 38.438 1.00 95.75 435 ILE A N 1
ATOM 3530 C CA . ILE A 1 435 ? -45.902 -15.573 37.774 1.00 95.75 435 ILE A CA 1
ATOM 3531 C C . ILE A 1 435 ? -46.399 -15.724 36.325 1.00 95.75 435 ILE A C 1
ATOM 3533 O O . ILE A 1 435 ? -47.595 -15.880 36.070 1.00 95.75 435 ILE A O 1
ATOM 3537 N N . HIS A 1 436 ? -45.465 -15.758 35.370 1.00 96.50 436 HIS A N 1
ATOM 3538 C CA . HIS A 1 436 ? -45.712 -16.141 33.974 1.00 96.50 436 HIS A CA 1
ATOM 3539 C C . HIS A 1 436 ? -45.018 -17.461 33.667 1.00 96.50 436 HIS A C 1
ATOM 3541 O O . HIS A 1 436 ? -43.817 -17.609 33.871 1.00 96.50 436 HIS A O 1
ATOM 3547 N N . VAL A 1 437 ? -45.758 -18.429 33.147 1.00 96.31 437 VAL A N 1
ATOM 3548 C CA . VAL A 1 437 ? -45.257 -19.777 32.871 1.00 96.31 437 VAL A CA 1
ATOM 3549 C C . VAL A 1 437 ? -44.565 -19.811 31.517 1.00 96.31 437 VAL A C 1
ATOM 3551 O O . VAL A 1 437 ? -45.154 -19.387 30.521 1.00 96.31 437 VAL A O 1
ATOM 3554 N N . ILE A 1 438 ? -43.351 -20.358 31.460 1.00 96.56 438 ILE A N 1
ATOM 3555 C CA . ILE A 1 438 ? -42.544 -20.436 30.236 1.00 96.56 438 ILE A CA 1
ATOM 3556 C C . ILE A 1 438 ? -42.168 -21.879 29.867 1.00 96.56 438 ILE A C 1
ATOM 3558 O O . ILE A 1 438 ? -42.064 -22.757 30.723 1.00 96.56 438 ILE A O 1
ATOM 3562 N N . ASP A 1 439 ? -41.962 -22.130 28.574 1.00 95.00 439 ASP A N 1
ATOM 3563 C CA . ASP A 1 439 ? -41.691 -23.471 28.026 1.00 95.00 439 ASP A CA 1
ATOM 3564 C C . ASP A 1 439 ? -40.221 -23.917 28.113 1.00 95.00 439 ASP A C 1
ATOM 3566 O O . ASP A 1 439 ? -39.910 -25.096 27.941 1.00 95.00 439 ASP A O 1
ATOM 3570 N N . LYS A 1 440 ? -39.305 -22.978 28.360 1.00 95.25 440 LYS A N 1
ATOM 3571 C CA . LYS A 1 440 ? -37.852 -23.182 28.366 1.00 95.25 440 LYS A CA 1
ATOM 3572 C C . LYS A 1 440 ? -37.217 -22.390 29.492 1.00 95.25 440 LYS A C 1
ATOM 3574 O O . LYS A 1 440 ? -37.692 -21.323 29.853 1.00 95.25 440 LYS A O 1
ATOM 3579 N N . VAL A 1 441 ? -36.076 -22.864 29.979 1.00 94.94 441 VAL A N 1
ATOM 3580 C CA . VAL A 1 441 ? -35.228 -22.071 30.868 1.00 94.94 441 VAL A CA 1
ATOM 3581 C C . VAL A 1 441 ? -34.644 -20.897 30.072 1.00 94.94 441 VAL A C 1
ATOM 3583 O O . VAL A 1 441 ? -34.100 -21.089 28.976 1.00 94.94 441 VAL A O 1
ATOM 3586 N N . LEU A 1 442 ? -34.718 -19.687 30.628 1.00 95.31 442 LEU A N 1
ATOM 3587 C CA . LEU A 1 442 ? -34.104 -18.501 30.039 1.00 95.31 442 LEU A CA 1
ATOM 3588 C C . LEU A 1 442 ? -32.584 -18.642 29.994 1.00 95.31 442 LEU A C 1
ATOM 3590 O O . LEU A 1 442 ? -31.933 -19.041 30.969 1.00 95.31 442 LEU A O 1
ATOM 3594 N N . LYS A 1 443 ? -32.016 -18.317 28.837 1.00 93.12 443 LYS A N 1
ATOM 3595 C CA . LYS A 1 443 ? -30.578 -18.258 28.593 1.00 93.12 443 LYS A CA 1
ATOM 3596 C C . LYS A 1 443 ? -30.118 -16.819 28.739 1.00 93.12 443 LYS A C 1
ATOM 3598 O O . LYS A 1 443 ? -30.684 -15.922 28.122 1.00 93.12 443 LYS A O 1
ATOM 3603 N N . THR A 1 444 ? -29.076 -16.613 29.534 1.00 91.25 444 THR A N 1
ATOM 3604 C CA . THR A 1 444 ? -28.393 -15.322 29.589 1.00 91.25 444 THR A CA 1
ATOM 3605 C C . THR A 1 444 ? -27.736 -15.026 28.238 1.00 91.25 444 THR A C 1
ATOM 3607 O O . THR A 1 444 ? -27.306 -15.968 27.559 1.00 91.25 444 THR A O 1
ATOM 3610 N N . PRO A 1 445 ? -27.638 -13.751 27.832 1.00 92.69 445 PRO A N 1
ATOM 3611 C CA . PRO A 1 445 ? -26.963 -13.384 26.593 1.00 92.69 445 PRO A CA 1
ATOM 3612 C C . PRO A 1 445 ? -25.494 -13.826 26.564 1.00 92.69 445 PRO A C 1
ATOM 3614 O O . PRO A 1 445 ? -24.858 -13.975 27.607 1.00 92.69 445 PRO A O 1
ATOM 3617 N N . LEU A 1 446 ? -24.960 -14.031 25.358 1.00 94.62 446 LEU A N 1
ATOM 3618 C CA . LEU A 1 446 ? -23.528 -14.254 25.146 1.00 94.62 446 LEU A CA 1
ATOM 3619 C C . LEU A 1 446 ? -22.744 -12.958 25.409 1.00 94.62 446 LEU A C 1
ATOM 3621 O O . LEU A 1 446 ? -23.324 -11.873 25.437 1.00 94.62 446 LEU A O 1
ATOM 3625 N N . ASP A 1 447 ? -21.420 -13.048 25.546 1.00 94.50 447 ASP A N 1
ATOM 3626 C CA . ASP A 1 447 ? -20.563 -11.860 25.485 1.00 94.50 447 ASP A CA 1
ATOM 3627 C C . ASP A 1 447 ? -20.707 -11.144 24.129 1.00 94.50 447 ASP A C 1
ATOM 3629 O O . ASP A 1 447 ? -21.109 -11.751 23.133 1.00 94.50 447 ASP A O 1
ATOM 3633 N N . ALA A 1 448 ? -20.374 -9.854 24.065 1.00 95.31 448 ALA A N 1
ATOM 3634 C CA . ALA A 1 448 ? -20.606 -9.032 22.879 1.00 95.31 448 ALA A CA 1
ATOM 3635 C C . ALA A 1 448 ? -19.921 -9.597 21.628 1.00 95.31 448 ALA A C 1
ATOM 3637 O O . ALA A 1 448 ? -20.482 -9.534 20.535 1.00 95.31 448 ALA A O 1
ATOM 3638 N N . PHE A 1 449 ? -18.743 -10.212 21.761 1.00 97.06 449 PHE A N 1
ATOM 3639 C CA . PHE A 1 449 ? -18.091 -10.841 20.618 1.00 97.06 449 PHE A CA 1
ATOM 3640 C C . PHE A 1 449 ? -18.835 -12.113 20.190 1.00 97.06 449 PHE A C 1
ATOM 3642 O O . PHE A 1 449 ? -19.096 -12.296 19.002 1.00 97.06 449 PHE A O 1
ATOM 3649 N N . GLY A 1 450 ? -19.245 -12.951 21.145 1.00 96.88 450 GLY A N 1
ATOM 3650 C CA . GLY A 1 450 ? -20.110 -14.109 20.907 1.00 96.88 450 GLY A CA 1
ATOM 3651 C C . GLY A 1 450 ? -21.408 -13.740 20.181 1.00 96.88 450 GLY A C 1
ATOM 3652 O O . GLY A 1 450 ? -21.740 -14.358 19.165 1.00 96.88 450 GLY A O 1
ATOM 3653 N N . THR A 1 451 ? -22.090 -12.684 20.629 1.00 96.56 451 THR A N 1
ATOM 3654 C CA . THR A 1 451 ? -23.305 -12.166 19.986 1.00 96.56 451 THR A CA 1
ATOM 3655 C C . THR A 1 451 ? -23.024 -11.691 18.561 1.00 96.56 451 THR A C 1
ATOM 3657 O O . THR A 1 451 ? -23.736 -12.102 17.646 1.00 96.56 451 THR A O 1
ATOM 3660 N N . LEU A 1 452 ? -21.950 -10.928 18.319 1.00 97.44 452 LEU A N 1
ATOM 3661 C CA . LEU A 1 452 ? -21.554 -10.522 16.961 1.00 97.44 452 LEU A CA 1
ATOM 3662 C C . LEU A 1 452 ? -21.321 -11.725 16.037 1.00 97.44 452 LEU A C 1
ATOM 3664 O O . LEU A 1 452 ? -21.760 -11.709 14.892 1.00 97.44 452 LEU A O 1
ATOM 3668 N N . THR A 1 453 ? -20.665 -12.783 16.530 1.00 97.00 453 THR A N 1
ATOM 3669 C CA . THR A 1 453 ? -20.409 -13.994 15.728 1.00 97.00 453 THR A CA 1
ATOM 3670 C C . THR A 1 453 ? -21.653 -14.819 15.419 1.00 97.00 453 THR A C 1
ATOM 3672 O O . THR A 1 453 ? -21.606 -15.638 14.506 1.00 97.00 453 THR A O 1
ATOM 3675 N N . SER A 1 454 ? -22.743 -14.618 16.164 1.00 95.94 454 SER A N 1
ATOM 3676 C CA . SER A 1 454 ? -24.014 -15.317 15.946 1.00 95.94 454 SER A CA 1
ATOM 3677 C C . SER A 1 454 ? -24.900 -14.668 14.878 1.00 95.94 454 SER A C 1
ATOM 3679 O O . SER A 1 454 ? -25.913 -15.249 14.501 1.00 95.94 454 SER A O 1
ATOM 3681 N N . ILE A 1 455 ? -24.539 -13.472 14.398 1.00 96.19 455 ILE A N 1
ATOM 3682 C CA . ILE A 1 455 ? -25.307 -12.726 13.399 1.00 96.19 455 ILE A CA 1
ATOM 3683 C C . ILE A 1 455 ? -24.681 -12.955 12.018 1.00 96.19 455 ILE A C 1
ATOM 3685 O O . ILE A 1 455 ? -23.592 -12.458 11.728 1.00 96.19 455 ILE A O 1
ATOM 3689 N N . ASP A 1 456 ? -25.407 -13.655 11.143 1.00 94.44 456 ASP A N 1
ATOM 3690 C CA . ASP A 1 456 ? -24.937 -14.073 9.808 1.00 94.44 456 ASP A CA 1
ATOM 3691 C C . ASP A 1 456 ? -24.538 -12.907 8.885 1.00 94.44 456 ASP A C 1
ATOM 3693 O O . ASP A 1 456 ? -23.762 -13.069 7.954 1.00 94.44 456 ASP A O 1
ATOM 3697 N N . GLN A 1 457 ? -25.044 -11.700 9.135 1.00 96.25 457 GLN A N 1
ATOM 3698 C CA . GLN A 1 457 ? -24.816 -10.533 8.275 1.00 96.25 457 GLN A CA 1
ATOM 3699 C C . GLN A 1 457 ? -23.513 -9.774 8.593 1.00 96.25 457 GLN A C 1
ATOM 3701 O O . GLN A 1 457 ? -23.306 -8.694 8.043 1.00 96.25 457 GLN A O 1
ATOM 3706 N N . LEU A 1 458 ? -22.683 -10.263 9.526 1.00 97.44 458 LEU A N 1
ATOM 3707 C CA . LEU A 1 458 ? -21.543 -9.529 10.103 1.00 97.44 458 LEU A CA 1
ATOM 3708 C C . LEU A 1 458 ? -20.180 -10.213 9.889 1.00 97.44 458 LEU A C 1
ATOM 3710 O O . LEU A 1 458 ? -19.223 -9.919 10.617 1.00 97.44 458 LEU A O 1
ATOM 3714 N N . HIS A 1 459 ? -20.049 -11.143 8.940 1.00 96.81 459 HIS A N 1
ATOM 3715 C CA . HIS A 1 459 ? -18.830 -11.943 8.795 1.00 96.81 459 HIS A CA 1
ATOM 3716 C C . HIS A 1 459 ? -17.580 -11.093 8.516 1.00 96.81 459 HIS A C 1
ATOM 3718 O O . HIS A 1 459 ? -16.520 -11.349 9.099 1.00 96.81 459 HIS A O 1
ATOM 3724 N N . ILE A 1 460 ? -17.684 -10.064 7.670 1.00 96.06 460 ILE A N 1
ATOM 3725 C CA . ILE A 1 460 ? -16.575 -9.164 7.328 1.00 96.06 460 ILE A CA 1
ATOM 3726 C C . ILE A 1 460 ? -16.215 -8.284 8.530 1.00 96.06 460 ILE A C 1
ATOM 3728 O O . ILE A 1 460 ? -15.033 -8.139 8.850 1.00 96.06 460 ILE A O 1
ATOM 3732 N N . PHE A 1 461 ? -17.210 -7.752 9.245 1.00 96.81 461 PHE A N 1
ATOM 3733 C CA . PHE A 1 461 ? -16.990 -6.944 10.450 1.00 96.81 461 PHE A CA 1
ATOM 3734 C C . PHE A 1 461 ? -16.280 -7.750 11.551 1.00 96.81 461 PHE A C 1
ATOM 3736 O O . PHE A 1 461 ? -15.285 -7.303 12.125 1.00 96.81 461 PHE A O 1
ATOM 3743 N N . VAL A 1 462 ? -16.726 -8.987 11.791 1.00 97.38 462 VAL A N 1
ATOM 3744 C CA . VAL A 1 462 ? -16.077 -9.926 12.720 1.00 97.38 462 VAL A CA 1
ATOM 3745 C C . VAL A 1 462 ? -14.651 -10.263 12.272 1.00 97.38 462 VAL A C 1
ATOM 3747 O O . VAL A 1 462 ? -13.750 -10.366 13.108 1.00 97.38 462 VAL A O 1
ATOM 3750 N N . ASN A 1 463 ? -14.409 -10.414 10.968 1.00 95.88 463 ASN A N 1
ATOM 3751 C CA . ASN A 1 463 ? -13.062 -10.641 10.446 1.00 95.88 463 ASN A CA 1
ATOM 3752 C C . ASN A 1 463 ? -12.136 -9.442 10.716 1.00 95.88 463 ASN A C 1
ATOM 3754 O O . ASN A 1 463 ? -11.004 -9.628 11.162 1.00 95.88 463 ASN A O 1
ATOM 3758 N N . TYR A 1 464 ? -12.624 -8.211 10.537 1.00 96.00 464 TYR A N 1
ATOM 3759 C CA . TYR A 1 464 ? -11.871 -7.006 10.899 1.00 96.00 464 TYR A CA 1
ATOM 3760 C C . TYR A 1 464 ? -11.560 -6.952 12.397 1.00 96.00 464 TYR A C 1
ATOM 3762 O O . TYR A 1 464 ? -10.426 -6.645 12.763 1.00 96.00 464 TYR A O 1
ATOM 3770 N N . LEU A 1 465 ? -12.497 -7.330 13.272 1.00 96.31 465 LEU A N 1
ATOM 3771 C CA . LEU A 1 465 ? -12.240 -7.416 14.716 1.00 96.31 465 LEU A CA 1
ATOM 3772 C C . LEU A 1 465 ? -11.117 -8.394 15.069 1.00 96.31 465 LEU A C 1
ATOM 3774 O O . LEU A 1 465 ? -10.256 -8.076 15.891 1.00 96.31 465 LEU A O 1
ATOM 3778 N N . ARG A 1 466 ? -11.095 -9.564 14.425 1.00 95.50 466 ARG A N 1
ATOM 3779 C CA . ARG A 1 466 ? -10.042 -10.569 14.627 1.00 95.50 466 ARG A CA 1
ATOM 3780 C C . ARG A 1 466 ? -8.688 -10.087 14.107 1.00 95.50 466 ARG A C 1
ATOM 3782 O O . ARG A 1 466 ? -7.700 -10.161 14.832 1.00 95.50 466 ARG A O 1
ATOM 3789 N N . ASN A 1 467 ? -8.640 -9.541 12.891 1.00 93.44 467 ASN A N 1
ATOM 3790 C CA . ASN A 1 467 ? -7.389 -9.082 12.272 1.00 93.44 467 ASN A CA 1
ATOM 3791 C C . ASN A 1 467 ? -6.769 -7.889 13.016 1.00 93.44 467 ASN A C 1
ATOM 3793 O O . ASN A 1 467 ? -5.549 -7.801 13.146 1.00 93.44 467 ASN A O 1
ATOM 3797 N N . THR A 1 468 ? -7.607 -7.004 13.562 1.00 94.81 468 THR A N 1
ATOM 3798 C CA . THR A 1 468 ? -7.183 -5.857 14.387 1.00 94.81 468 THR A CA 1
ATOM 3799 C C . THR A 1 468 ? -6.905 -6.224 15.848 1.00 94.81 468 THR A C 1
ATOM 3801 O O . THR A 1 468 ? -6.430 -5.380 16.606 1.00 94.81 468 THR A O 1
ATOM 3804 N N . LYS A 1 469 ? -7.147 -7.483 16.250 1.00 94.81 469 LYS A N 1
ATOM 3805 C CA . LYS A 1 469 ? -6.994 -7.991 17.629 1.00 94.81 469 LYS A CA 1
ATOM 3806 C C . LYS A 1 469 ? -7.877 -7.264 18.657 1.00 94.81 469 LYS A C 1
ATOM 3808 O O . LYS A 1 469 ? -7.524 -7.182 19.835 1.00 94.81 469 LYS A O 1
ATOM 3813 N N . LEU A 1 470 ? -9.015 -6.727 18.210 1.00 95.50 470 LEU A N 1
ATOM 3814 C CA . LEU A 1 470 ? -10.020 -6.069 19.054 1.00 95.50 470 LEU A CA 1
ATOM 3815 C C . LEU A 1 470 ? -11.087 -7.046 19.575 1.00 95.50 470 LEU A C 1
ATOM 3817 O O . LEU A 1 470 ? -11.849 -6.702 20.475 1.00 95.50 470 LEU A O 1
ATOM 3821 N N . ASP A 1 471 ? -11.111 -8.279 19.072 1.00 94.94 471 ASP A N 1
ATOM 3822 C CA . ASP A 1 471 ? -11.989 -9.366 19.518 1.00 94.94 471 ASP A CA 1
ATOM 3823 C C . ASP A 1 471 ? -11.941 -9.588 21.040 1.00 94.94 471 ASP A C 1
ATOM 3825 O O . ASP A 1 471 ? -12.982 -9.657 21.693 1.00 94.94 471 ASP A O 1
ATOM 3829 N N . ARG A 1 472 ? -10.741 -9.618 21.636 1.00 93.50 472 ARG A N 1
ATOM 3830 C CA . ARG A 1 472 ? -10.583 -9.754 23.095 1.00 93.50 472 ARG A CA 1
ATOM 3831 C C . ARG A 1 472 ? -11.112 -8.545 23.855 1.00 93.50 472 ARG A C 1
ATOM 3833 O O . ARG A 1 472 ? -11.698 -8.715 24.920 1.00 93.50 472 ARG A O 1
ATOM 3840 N N . GLN A 1 473 ? -10.903 -7.344 23.321 1.00 93.38 473 GLN A N 1
ATOM 3841 C CA . GLN A 1 473 ? -11.384 -6.120 23.953 1.00 93.38 473 GLN A CA 1
ATOM 3842 C C . GLN A 1 473 ? -12.915 -6.076 23.961 1.00 93.38 473 GLN A C 1
ATOM 3844 O O . GLN A 1 473 ? -13.496 -5.693 24.966 1.00 93.38 473 GLN A O 1
ATOM 3849 N N . ILE A 1 474 ? -13.569 -6.544 22.896 1.00 95.25 474 ILE A N 1
ATOM 3850 C CA . ILE A 1 474 ? -15.034 -6.641 22.849 1.00 95.25 474 ILE A CA 1
ATOM 3851 C C . ILE A 1 474 ? -15.559 -7.771 23.738 1.00 95.25 474 ILE A C 1
ATOM 3853 O O . ILE A 1 474 ? -16.591 -7.621 24.384 1.00 95.25 474 ILE A O 1
ATOM 3857 N N . LYS A 1 475 ? -14.854 -8.901 23.808 1.00 94.69 475 LYS A N 1
ATOM 3858 C CA . LYS A 1 475 ? -15.272 -10.042 24.628 1.00 94.69 475 LYS A CA 1
ATOM 3859 C C . LYS A 1 475 ? -15.224 -9.762 26.134 1.00 94.69 475 LYS A C 1
ATOM 3861 O O . LYS A 1 475 ? -16.102 -10.209 26.861 1.00 94.69 475 LYS A O 1
ATOM 3866 N N . TYR A 1 476 ? -14.180 -9.077 26.601 1.00 91.62 476 TYR A N 1
ATOM 3867 C CA . TYR A 1 476 ? -13.922 -8.869 28.034 1.00 91.62 476 TYR A CA 1
ATOM 3868 C C . TYR A 1 476 ? -14.088 -7.419 28.495 1.00 91.62 476 TYR A C 1
ATOM 3870 O O . TYR A 1 476 ? -13.930 -7.143 29.681 1.00 91.62 476 TYR A O 1
ATOM 3878 N N . GLY A 1 477 ? -14.340 -6.486 27.576 1.00 88.81 477 GLY A N 1
ATOM 3879 C CA . GLY A 1 477 ? -14.630 -5.099 27.921 1.00 88.81 477 GLY A CA 1
ATOM 3880 C C . GLY A 1 477 ? -15.999 -4.968 28.578 1.00 88.81 477 GLY A C 1
ATOM 3881 O O . GLY A 1 477 ? -16.831 -5.863 28.478 1.00 88.81 477 GLY A O 1
ATOM 3882 N N . ASN A 1 478 ? -16.232 -3.835 29.224 1.00 89.88 478 ASN A N 1
ATOM 3883 C CA . ASN A 1 478 ? -17.481 -3.534 29.911 1.00 89.88 478 ASN A CA 1
ATOM 3884 C C . ASN A 1 478 ? -18.111 -2.288 29.280 1.00 89.88 478 ASN A C 1
ATOM 3886 O O . ASN A 1 478 ? -17.410 -1.503 28.643 1.00 89.88 478 ASN A O 1
ATOM 3890 N N . HIS A 1 479 ? -19.412 -2.095 29.490 1.00 88.94 479 HIS A N 1
ATOM 3891 C CA . HIS A 1 479 ? -20.170 -0.918 29.050 1.00 88.94 479 HIS A CA 1
ATOM 3892 C C . HIS A 1 479 ? -20.201 -0.740 27.530 1.00 88.94 479 HIS A C 1
ATOM 3894 O O . HIS A 1 479 ? -20.183 0.381 27.023 1.00 88.94 479 HIS A O 1
ATOM 3900 N N . ILE A 1 480 ? -20.217 -1.847 26.790 1.00 92.31 480 ILE A N 1
ATOM 3901 C CA . ILE A 1 480 ? -19.981 -1.799 25.353 1.00 92.31 480 ILE A CA 1
ATOM 3902 C C . ILE A 1 480 ? -21.261 -1.449 24.593 1.00 92.31 480 ILE A C 1
ATOM 3904 O O . ILE A 1 480 ? -22.292 -2.102 24.741 1.00 92.31 480 ILE A O 1
ATOM 3908 N N . THR A 1 481 ? -21.160 -0.482 23.686 1.00 95.06 481 THR A N 1
ATOM 3909 C CA . THR A 1 481 ? -22.100 -0.310 22.576 1.00 95.06 481 THR A CA 1
ATOM 3910 C C . THR A 1 481 ? -21.357 -0.528 21.259 1.00 95.06 481 THR A C 1
ATOM 3912 O O . THR A 1 481 ? -20.375 0.162 20.976 1.00 95.06 481 THR A O 1
ATOM 3915 N N . VAL A 1 482 ? -21.817 -1.485 20.446 1.00 97.25 482 VAL A N 1
ATOM 3916 C CA . VAL A 1 482 ? -21.251 -1.770 19.115 1.00 97.25 482 VAL A CA 1
ATOM 3917 C C . VAL A 1 482 ? -22.246 -1.392 18.026 1.00 97.25 482 VAL A C 1
ATOM 3919 O O . VAL A 1 482 ? -23.347 -1.936 17.981 1.00 97.25 482 VAL A O 1
ATOM 3922 N N . PHE A 1 483 ? -21.833 -0.537 17.093 1.00 97.19 483 PHE A N 1
ATOM 3923 C CA . PHE A 1 483 ? -22.569 -0.277 15.854 1.00 97.19 483 PHE A CA 1
ATOM 3924 C C . PHE A 1 483 ? -22.025 -1.177 14.746 1.00 97.19 483 PHE A C 1
ATOM 3926 O O . PHE A 1 483 ? -21.175 -0.790 13.948 1.00 97.19 483 PHE A O 1
ATOM 3933 N N . ALA A 1 484 ? -22.463 -2.433 14.741 1.00 97.31 484 ALA A N 1
ATOM 3934 C CA . ALA A 1 484 ? -21.938 -3.435 13.829 1.00 97.31 484 ALA A CA 1
ATOM 3935 C C . ALA A 1 484 ? -22.469 -3.214 12.413 1.00 97.31 484 ALA A C 1
ATOM 3937 O O . ALA A 1 484 ? -23.668 -3.069 12.196 1.00 97.31 484 ALA A O 1
ATOM 3938 N N . VAL A 1 485 ? -21.578 -3.208 11.433 1.00 97.12 485 VAL A N 1
ATOM 3939 C CA . VAL A 1 485 ? -21.932 -2.900 10.047 1.00 97.12 485 VAL A CA 1
ATOM 3940 C C . VAL A 1 485 ? -22.153 -4.195 9.273 1.00 97.12 485 VAL A C 1
ATOM 3942 O O . VAL A 1 485 ? -21.319 -5.096 9.335 1.00 97.12 485 VAL A O 1
ATOM 3945 N N . THR A 1 486 ? -23.245 -4.258 8.511 1.00 97.12 486 THR A N 1
ATOM 3946 C CA . THR A 1 486 ? -23.540 -5.402 7.629 1.00 97.12 486 THR A CA 1
ATOM 3947 C C . THR A 1 486 ? -22.486 -5.617 6.535 1.00 97.12 486 THR A C 1
ATOM 3949 O O . THR A 1 486 ? -21.893 -4.666 6.016 1.00 97.12 486 THR A O 1
ATOM 3952 N N . ASP A 1 487 ? -22.306 -6.869 6.120 1.00 96.56 487 ASP A N 1
ATOM 3953 C CA . ASP A 1 487 ? -21.403 -7.251 5.031 1.00 96.56 487 ASP A CA 1
ATOM 3954 C C . ASP A 1 487 ? -21.755 -6.539 3.720 1.00 96.56 487 ASP A C 1
ATOM 3956 O O . ASP A 1 487 ? -20.865 -6.059 3.015 1.00 96.56 487 ASP A O 1
ATOM 3960 N N . ASP A 1 488 ? -23.048 -6.392 3.423 1.00 95.94 488 ASP A N 1
ATOM 3961 C CA . ASP A 1 488 ? -23.532 -5.659 2.251 1.00 95.94 488 ASP A CA 1
ATOM 3962 C C . ASP A 1 488 ? -23.114 -4.189 2.284 1.00 95.94 488 ASP A C 1
ATOM 3964 O O . ASP A 1 488 ? -22.665 -3.660 1.265 1.00 95.94 488 ASP A O 1
ATOM 3968 N N . ALA A 1 489 ? -23.193 -3.534 3.443 1.00 95.31 489 ALA A N 1
ATOM 3969 C CA . ALA A 1 489 ? -22.774 -2.145 3.594 1.00 95.31 489 ALA A CA 1
ATOM 3970 C C . ALA A 1 489 ? -21.260 -1.977 3.392 1.00 95.31 489 ALA A C 1
ATOM 3972 O O . ALA A 1 489 ? -20.832 -1.074 2.672 1.00 95.31 489 ALA A O 1
ATOM 3973 N N . ILE A 1 490 ? -20.439 -2.875 3.950 1.00 95.62 490 ILE A N 1
ATOM 3974 C CA . ILE A 1 490 ? -18.981 -2.869 3.729 1.00 95.62 490 ILE A CA 1
ATOM 3975 C C . ILE A 1 490 ? -18.666 -3.130 2.249 1.00 95.62 490 ILE A C 1
ATOM 3977 O O . ILE A 1 490 ? -17.779 -2.487 1.676 1.00 95.62 490 ILE A O 1
ATOM 3981 N N . ASN A 1 491 ? -19.399 -4.048 1.614 1.00 95.38 491 ASN A N 1
ATOM 3982 C CA . ASN A 1 491 ? -19.187 -4.415 0.220 1.00 95.38 491 ASN A CA 1
ATOM 3983 C C . ASN A 1 491 ? -19.564 -3.309 -0.771 1.00 95.38 491 ASN A C 1
ATOM 3985 O O . ASN A 1 491 ? -18.900 -3.180 -1.803 1.00 95.38 491 ASN A O 1
ATOM 3989 N N . HIS A 1 492 ? -20.603 -2.533 -0.458 1.00 94.25 492 HIS A N 1
ATOM 3990 C CA . HIS A 1 492 ? -21.013 -1.367 -1.239 1.00 94.25 492 HIS A CA 1
ATOM 3991 C C . HIS A 1 492 ? -20.082 -0.173 -1.024 1.00 94.25 492 HIS A C 1
ATOM 3993 O O . HIS A 1 492 ? -19.786 0.542 -1.979 1.00 94.25 492 HIS A O 1
ATOM 3999 N N . GLN A 1 493 ? -19.618 0.044 0.209 1.00 93.75 493 GLN A N 1
ATOM 4000 C CA . GLN A 1 493 ? -18.836 1.230 0.542 1.00 93.75 493 GLN A CA 1
ATOM 4001 C C . GLN A 1 493 ? -17.389 1.159 0.040 1.00 93.75 493 GLN A C 1
ATOM 4003 O O . GLN A 1 493 ? -16.867 2.156 -0.456 1.00 93.75 493 GLN A O 1
ATOM 4008 N N . PHE A 1 494 ? -16.727 0.009 0.189 1.00 94.62 494 PHE A N 1
ATOM 4009 C CA . PHE A 1 494 ? -15.314 -0.143 -0.163 1.00 94.62 494 PHE A CA 1
ATOM 4010 C C . PHE A 1 494 ? -15.147 -0.972 -1.423 1.00 94.62 494 PHE A C 1
ATOM 4012 O O . PHE A 1 494 ? -15.772 -2.021 -1.570 1.00 94.62 494 PHE A O 1
ATOM 4019 N N . LYS A 1 495 ? -14.226 -0.581 -2.303 1.00 93.25 495 LYS A N 1
ATOM 4020 C CA . LYS A 1 495 ? -13.840 -1.412 -3.452 1.00 93.25 495 LYS A CA 1
ATOM 4021 C C . LYS A 1 495 ? -13.145 -2.689 -2.973 1.00 93.25 495 LYS A C 1
ATOM 4023 O O . LYS A 1 495 ? -12.516 -2.711 -1.918 1.00 93.25 495 LYS A O 1
ATOM 4028 N N . SER A 1 496 ? -13.157 -3.742 -3.795 1.00 92.31 496 SER A N 1
ATOM 4029 C CA . SER A 1 496 ? -12.471 -5.006 -3.466 1.00 92.31 496 SER A CA 1
ATOM 4030 C C . SER A 1 496 ? -10.994 -4.809 -3.094 1.00 92.31 496 SER A C 1
ATOM 4032 O O . SER A 1 496 ? -10.505 -5.461 -2.180 1.00 92.31 496 SER A O 1
ATOM 4034 N N . VAL A 1 497 ? -10.301 -3.894 -3.778 1.00 93.69 497 VAL A N 1
ATOM 4035 C CA . VAL A 1 497 ? -8.894 -3.549 -3.512 1.00 93.69 497 VAL A CA 1
ATOM 4036 C C . VAL A 1 497 ? -8.694 -2.873 -2.151 1.00 93.69 497 VAL A C 1
ATOM 4038 O O . VAL A 1 497 ? -7.716 -3.143 -1.463 1.00 93.69 497 VAL A O 1
ATOM 4041 N N . GLU A 1 498 ? -9.632 -2.025 -1.730 1.00 95.62 498 GLU A N 1
ATOM 4042 C CA . GLU A 1 498 ? -9.578 -1.340 -0.434 1.00 95.62 498 GLU A CA 1
ATOM 4043 C C . GLU A 1 498 ? -9.833 -2.328 0.708 1.00 95.62 498 GLU A C 1
ATOM 4045 O O . GLU A 1 498 ? -9.152 -2.274 1.729 1.00 95.62 498 GLU A O 1
ATOM 4050 N N . ARG A 1 499 ? -10.757 -3.279 0.515 1.00 94.69 499 ARG A N 1
ATOM 4051 C CA . ARG A 1 499 ? -11.009 -4.358 1.484 1.00 94.69 499 ARG A CA 1
ATOM 4052 C C . ARG A 1 499 ? -9.800 -5.277 1.645 1.00 94.69 499 ARG A C 1
ATOM 4054 O O . ARG A 1 499 ? -9.420 -5.568 2.774 1.00 94.69 499 ARG A O 1
ATOM 4061 N N . GLU A 1 500 ? -9.162 -5.671 0.539 1.00 93.94 500 GLU A N 1
ATOM 4062 C CA . GLU A 1 500 ? -7.918 -6.454 0.585 1.00 93.94 500 GLU A CA 1
ATOM 4063 C C . GLU A 1 500 ? -6.832 -5.696 1.369 1.00 93.94 500 GLU A C 1
ATOM 4065 O O . GLU A 1 500 ? -6.207 -6.267 2.265 1.00 93.94 500 GLU A O 1
ATOM 4070 N N . TYR A 1 501 ? -6.669 -4.390 1.111 1.00 96.06 501 TYR A N 1
ATOM 4071 C CA . TYR A 1 501 ? -5.745 -3.531 1.858 1.00 96.06 501 TYR A CA 1
ATOM 4072 C C . TYR A 1 501 ? -6.039 -3.510 3.365 1.00 96.06 501 TYR A C 1
ATOM 4074 O O . TYR A 1 501 ? -5.121 -3.729 4.148 1.00 96.06 501 TYR A O 1
ATOM 4082 N N . LEU A 1 502 ? -7.292 -3.296 3.784 1.00 95.75 502 LEU A N 1
ATOM 4083 C CA . LEU A 1 502 ? -7.674 -3.211 5.205 1.00 95.75 502 LEU A CA 1
ATOM 4084 C C . LEU A 1 502 ? -7.400 -4.509 5.988 1.00 95.75 502 LEU A C 1
ATOM 4086 O O . LEU A 1 502 ? -7.292 -4.485 7.213 1.00 95.75 502 LEU A O 1
ATOM 4090 N N . THR A 1 503 ? -7.257 -5.639 5.295 1.00 92.88 503 THR A N 1
ATOM 4091 C CA . THR A 1 503 ? -6.859 -6.923 5.897 1.00 92.88 503 THR A CA 1
ATOM 4092 C C . THR A 1 503 ? -5.373 -7.254 5.749 1.00 92.88 503 THR A C 1
ATOM 4094 O O . THR A 1 503 ? -4.906 -8.221 6.348 1.00 92.88 503 THR A O 1
ATOM 4097 N N . GLY A 1 504 ? -4.629 -6.474 4.963 1.00 89.56 504 GLY A N 1
ATOM 4098 C CA . GLY A 1 504 ? -3.222 -6.705 4.652 1.00 89.56 504 GLY A CA 1
ATOM 4099 C C . GLY A 1 504 ? -2.249 -5.990 5.594 1.00 89.56 504 GLY A C 1
ATOM 4100 O O . GLY A 1 504 ? -2.559 -4.975 6.218 1.00 89.56 504 GLY A O 1
ATOM 4101 N N . GLU A 1 505 ? -1.019 -6.503 5.662 1.00 87.25 505 GLU A N 1
ATOM 4102 C CA . GLU A 1 505 ? 0.059 -5.916 6.476 1.00 87.25 505 GLU A CA 1
ATOM 4103 C C . GLU A 1 505 ? 0.736 -4.706 5.796 1.00 87.25 505 GLU A C 1
ATOM 4105 O O . GLU A 1 505 ? 1.237 -3.801 6.466 1.00 87.25 505 GLU A O 1
ATOM 4110 N N . CYS A 1 506 ? 0.741 -4.662 4.459 1.00 90.12 506 CYS A N 1
ATOM 4111 C CA . CYS A 1 506 ? 1.369 -3.597 3.671 1.00 90.12 506 CYS A CA 1
ATOM 4112 C C . CYS A 1 506 ? 0.651 -2.251 3.853 1.00 90.12 506 CYS A C 1
ATOM 4114 O O . CYS A 1 506 ? -0.577 -2.184 3.873 1.00 90.12 506 CYS A O 1
ATOM 4116 N N . GLY A 1 507 ? 1.420 -1.162 3.961 1.00 83.06 507 GLY A N 1
ATOM 4117 C CA . GLY A 1 507 ? 0.886 0.205 3.994 1.00 83.06 507 GLY A CA 1
ATOM 4118 C C . GLY A 1 507 ? 0.040 0.538 5.228 1.00 83.06 507 GLY A C 1
ATOM 4119 O O . GLY A 1 507 ? -0.699 1.519 5.201 1.00 83.06 507 GLY A O 1
ATOM 4120 N N . GLY A 1 508 ? 0.110 -0.266 6.295 1.00 89.88 508 GLY A N 1
ATOM 4121 C CA . GLY A 1 508 ? -0.611 -0.012 7.546 1.00 89.88 508 GLY A CA 1
ATOM 4122 C C . GLY A 1 508 ? -2.097 -0.384 7.529 1.00 89.88 508 GLY A C 1
ATOM 4123 O O . GLY A 1 508 ? -2.840 0.143 8.353 1.00 89.88 508 GLY A O 1
ATOM 4124 N N . GLY A 1 509 ? -2.528 -1.292 6.646 1.00 93.56 509 GLY A N 1
ATOM 4125 C CA . GLY A 1 509 ? -3.934 -1.692 6.492 1.00 93.56 509 GLY A CA 1
ATOM 4126 C C . GLY A 1 509 ? -4.635 -2.090 7.791 1.00 93.56 509 GLY A C 1
ATOM 4127 O O . GLY A 1 509 ? -5.713 -1.581 8.088 1.00 93.56 509 GLY A O 1
ATOM 4128 N N . ILE A 1 510 ? -3.985 -2.902 8.630 1.00 94.12 510 ILE A N 1
ATOM 4129 C CA . ILE A 1 510 ? -4.526 -3.297 9.944 1.00 94.12 510 ILE A CA 1
ATOM 4130 C C . ILE A 1 510 ? -4.710 -2.087 10.880 1.00 94.12 510 ILE A C 1
ATOM 4132 O O . ILE A 1 510 ? -5.678 -2.037 11.641 1.00 94.12 510 ILE A O 1
ATOM 4136 N N . ASN A 1 511 ? -3.823 -1.087 10.829 1.00 94.88 511 ASN A N 1
ATOM 4137 C CA . ASN A 1 511 ? -3.961 0.125 11.647 1.00 94.88 511 ASN A CA 1
ATOM 4138 C C . ASN A 1 511 ? -5.151 0.967 11.173 1.00 94.88 511 ASN A C 1
ATOM 4140 O O . ASN A 1 511 ? -5.947 1.425 11.989 1.00 94.88 511 ASN A O 1
ATOM 4144 N N . ASP A 1 512 ? -5.312 1.109 9.861 1.00 96.00 512 ASP A N 1
ATOM 4145 C CA . ASP A 1 512 ? -6.448 1.794 9.246 1.00 96.00 512 ASP A CA 1
ATOM 4146 C C . ASP A 1 512 ? -7.779 1.085 9.540 1.00 96.00 512 ASP A C 1
ATOM 4148 O O . ASP A 1 512 ? -8.764 1.730 9.904 1.00 96.00 512 ASP A O 1
ATOM 4152 N N . ALA A 1 513 ? -7.804 -0.249 9.475 1.00 95.94 513 ALA A N 1
ATOM 4153 C CA . ALA A 1 513 ? -8.953 -1.046 9.892 1.00 95.94 513 ALA A CA 1
ATOM 4154 C C . ALA A 1 513 ? -9.241 -0.881 11.392 1.00 95.94 513 ALA A C 1
ATOM 4156 O O . ALA A 1 513 ? -10.399 -0.795 11.789 1.00 95.94 513 ALA A O 1
ATOM 4157 N N . THR A 1 514 ? -8.206 -0.766 12.232 1.00 96.06 514 THR A N 1
ATOM 4158 C CA . THR A 1 514 ? -8.366 -0.491 13.670 1.00 96.06 514 THR A CA 1
ATOM 4159 C C . THR A 1 514 ? -9.035 0.865 13.898 1.00 96.06 514 THR A C 1
ATOM 4161 O O . THR A 1 514 ? -9.937 0.959 14.726 1.00 96.06 514 THR A O 1
ATOM 4164 N N . ILE A 1 515 ? -8.639 1.904 13.152 1.00 95.94 515 ILE A N 1
ATOM 4165 C CA . ILE A 1 515 ? -9.269 3.236 13.193 1.00 95.94 515 ILE A CA 1
ATOM 4166 C C . ILE A 1 515 ? -10.744 3.135 12.781 1.00 95.94 515 ILE A C 1
ATOM 4168 O O . ILE A 1 515 ? -11.613 3.629 13.498 1.00 95.94 515 ILE A O 1
ATOM 4172 N N . LEU A 1 516 ? -11.032 2.451 11.669 1.00 96.25 516 LEU A N 1
ATOM 4173 C CA . LEU A 1 516 ? -12.394 2.254 11.163 1.00 96.25 516 LEU A CA 1
ATOM 4174 C C . LEU A 1 516 ? -13.296 1.546 12.180 1.00 96.25 516 LEU A C 1
ATOM 4176 O O . LEU A 1 516 ? -14.413 1.993 12.433 1.00 96.25 516 LEU A O 1
ATOM 4180 N N . ILE A 1 517 ? -12.805 0.448 12.759 1.00 96.31 517 ILE A N 1
ATOM 4181 C CA . ILE A 1 517 ? -13.549 -0.362 13.722 1.00 96.31 517 ILE A CA 1
ATOM 4182 C C . ILE A 1 517 ? -13.749 0.385 15.032 1.00 96.31 517 ILE A C 1
ATOM 4184 O O . ILE A 1 517 ? -14.865 0.397 15.536 1.00 96.31 517 ILE A O 1
ATOM 4188 N N . LYS A 1 518 ? -12.721 1.045 15.576 1.00 96.44 518 LYS A N 1
ATOM 4189 C CA . LYS A 1 518 ? -12.874 1.842 16.803 1.00 96.44 518 LYS A CA 1
ATOM 4190 C C . LYS A 1 518 ? -13.884 2.976 16.641 1.00 96.44 518 LYS A C 1
ATOM 4192 O O . LYS A 1 518 ? -14.556 3.318 17.604 1.00 96.44 518 LYS A O 1
ATOM 4197 N N . HIS A 1 519 ? -14.052 3.504 15.430 1.00 96.44 519 HIS A N 1
ATOM 4198 C CA . HIS A 1 519 ? -15.096 4.484 15.143 1.00 96.44 519 HIS A CA 1
ATOM 4199 C C . HIS A 1 519 ? -16.521 3.889 15.180 1.00 96.44 519 HIS A C 1
ATOM 4201 O O . HIS A 1 519 ? -17.492 4.632 15.206 1.00 96.44 519 HIS A O 1
ATOM 4207 N N . GLN A 1 520 ? -16.673 2.561 15.225 1.00 96.19 520 GLN A N 1
ATOM 4208 C CA . GLN A 1 520 ? -17.963 1.882 15.422 1.00 96.19 520 GLN A CA 1
ATOM 4209 C C . GLN A 1 520 ? -18.189 1.401 16.870 1.00 96.19 520 GLN A C 1
ATOM 4211 O O . GLN A 1 520 ? -19.165 0.695 17.137 1.00 96.19 520 GLN A O 1
ATOM 4216 N N . LEU A 1 521 ? -17.279 1.720 17.797 1.00 95.88 521 LEU A N 1
ATOM 4217 C CA . LEU A 1 521 ? -17.287 1.223 19.175 1.00 95.88 521 LEU A CA 1
ATOM 4218 C C . LEU A 1 521 ? -17.392 2.368 20.178 1.00 95.88 521 LEU A C 1
ATOM 4220 O O . LEU A 1 521 ? -16.886 3.465 19.938 1.00 95.88 521 LEU A O 1
ATOM 4224 N N . HIS A 1 522 ? -18.004 2.073 21.321 1.00 94.56 522 HIS A N 1
ATOM 4225 C CA . HIS A 1 522 ? -18.092 2.964 22.472 1.00 94.56 522 HIS A CA 1
ATOM 4226 C C . HIS A 1 522 ? -18.066 2.144 23.776 1.00 94.56 522 HIS A C 1
ATOM 4228 O O . HIS A 1 522 ? -18.856 1.204 23.898 1.00 94.56 522 HIS A O 1
ATOM 4234 N N . PHE A 1 523 ? -17.181 2.471 24.729 1.00 91.25 523 PHE A N 1
ATOM 4235 C CA . PHE A 1 523 ? -16.986 1.714 25.983 1.00 91.25 523 PHE A CA 1
ATOM 4236 C C . PHE A 1 523 ? -17.314 2.477 27.280 1.00 91.25 523 PHE A C 1
ATOM 4238 O O . PHE A 1 523 ? -16.951 2.009 28.360 1.00 91.25 523 PHE A O 1
ATOM 4245 N N . ASP A 1 524 ? -18.016 3.613 27.214 1.00 87.62 524 ASP A N 1
ATOM 4246 C CA . ASP A 1 524 ? -18.399 4.355 28.429 1.00 87.62 524 ASP A CA 1
ATOM 4247 C C . ASP A 1 524 ? -19.839 4.081 28.890 1.00 87.62 524 ASP A C 1
ATOM 4249 O O . ASP A 1 524 ? -20.126 4.133 30.089 1.00 87.62 524 ASP A O 1
ATOM 4253 N N . LYS A 1 525 ? -20.763 3.792 27.965 1.00 87.56 525 LYS A N 1
ATOM 4254 C CA . LYS A 1 525 ? -22.167 3.480 28.277 1.00 87.56 525 LYS A CA 1
ATOM 4255 C C . LYS A 1 525 ? -22.775 2.445 27.334 1.00 87.56 525 LYS A C 1
ATOM 4257 O O . LYS A 1 525 ? -22.534 2.444 26.128 1.00 87.56 525 LYS A O 1
ATOM 4262 N N . VAL A 1 526 ? -23.672 1.629 27.885 1.00 90.81 526 VAL A N 1
ATOM 4263 C CA . VAL A 1 526 ? -24.572 0.771 27.105 1.00 90.81 526 VAL A CA 1
ATOM 4264 C C . VAL A 1 526 ? -25.764 1.609 26.643 1.00 90.81 526 VAL A C 1
ATOM 4266 O O . VAL A 1 526 ? -26.560 2.068 27.461 1.00 90.81 526 VAL A O 1
ATOM 4269 N N . LEU A 1 527 ? -25.875 1.848 25.338 1.00 91.69 527 LEU A N 1
ATOM 4270 C CA . LEU A 1 527 ? -26.914 2.691 24.752 1.00 91.69 527 LEU A CA 1
ATOM 4271 C C . LEU A 1 527 ? -28.010 1.825 24.126 1.00 91.69 527 LEU A C 1
ATOM 4273 O O . LEU A 1 527 ? -27.903 1.431 22.967 1.00 91.69 527 LEU A O 1
ATOM 4277 N N . TYR A 1 528 ? -29.068 1.540 24.881 1.00 91.56 528 TYR A N 1
ATOM 4278 C CA . TYR A 1 528 ? -30.265 0.881 24.348 1.00 91.56 528 TYR A CA 1
ATOM 4279 C C . TYR A 1 528 ? -31.069 1.828 23.452 1.00 91.56 528 TYR A C 1
ATOM 4281 O O . TYR A 1 528 ? -31.049 3.046 23.646 1.00 91.56 528 TYR A O 1
ATOM 4289 N N . SER A 1 529 ? -31.818 1.278 22.496 1.00 90.38 529 SER A N 1
ATOM 4290 C CA . SER A 1 529 ? -32.614 2.065 21.546 1.00 90.38 529 SER A CA 1
ATOM 4291 C C . SER A 1 529 ? -33.660 2.950 22.235 1.00 90.38 529 SER A C 1
ATOM 4293 O O . SER A 1 529 ? -33.906 4.072 21.796 1.00 90.38 529 SER A O 1
ATOM 4295 N N . SER A 1 530 ? -34.220 2.484 23.355 1.00 86.19 530 SER A N 1
ATOM 4296 C CA . SER A 1 530 ? -35.188 3.215 24.178 1.00 86.19 530 SER A CA 1
ATOM 4297 C C . SER A 1 530 ? -34.586 4.417 24.908 1.00 86.19 530 SER A C 1
ATOM 4299 O O . SER A 1 530 ? -35.315 5.339 25.259 1.00 86.19 530 SER A O 1
ATOM 4301 N N . SER A 1 531 ? -33.271 4.414 25.137 1.00 86.38 531 SER A N 1
ATOM 4302 C CA . SER A 1 531 ? -32.536 5.498 25.800 1.00 86.38 531 SER A CA 1
ATOM 4303 C C . SER A 1 531 ? -32.079 6.589 24.828 1.00 86.38 531 SER A C 1
ATOM 4305 O O . SER A 1 531 ? -31.478 7.572 25.257 1.00 86.38 531 SER A O 1
ATOM 4307 N N . VAL A 1 532 ? -32.323 6.417 23.525 1.00 88.12 532 VAL A N 1
ATOM 4308 C CA . VAL A 1 532 ? -32.030 7.432 22.510 1.00 88.12 532 VAL A CA 1
ATOM 4309 C C . VAL A 1 532 ? -33.184 8.433 22.470 1.00 88.12 532 VAL A C 1
ATOM 4311 O O . VAL A 1 532 ? -34.318 8.092 22.112 1.00 88.12 532 VAL A O 1
ATOM 4314 N N . GLU A 1 533 ? -32.886 9.674 22.852 1.00 86.69 533 GLU A N 1
ATOM 4315 C CA . GLU A 1 533 ? -33.827 10.790 22.757 1.00 86.69 533 GLU A CA 1
ATOM 4316 C C . GLU A 1 533 ? -34.204 11.058 21.295 1.00 86.69 533 GLU A C 1
ATOM 4318 O O . GLU A 1 533 ? -33.448 10.771 20.364 1.00 86.69 533 GLU A O 1
ATOM 4323 N N . GLU A 1 534 ? -35.413 11.571 21.088 1.00 88.19 534 GLU A N 1
ATOM 4324 C CA . GLU A 1 534 ? -35.864 11.984 19.763 1.00 88.19 534 GLU A CA 1
ATOM 4325 C C . GLU A 1 534 ? -35.010 13.150 19.241 1.00 88.19 534 GLU A C 1
ATOM 4327 O O . GLU A 1 534 ? -34.674 14.071 19.986 1.00 88.19 534 GLU A O 1
ATOM 4332 N N . GLY A 1 535 ? -34.649 13.111 17.956 1.00 89.44 535 GLY A N 1
ATOM 4333 C CA . GLY A 1 535 ? -33.739 14.080 17.347 1.00 89.44 535 GLY A CA 1
ATOM 4334 C C . GLY A 1 535 ? -32.303 13.566 17.215 1.00 89.44 535 GLY A C 1
ATOM 4335 O O . GLY A 1 535 ? -32.069 12.369 17.041 1.00 89.44 535 GLY A O 1
ATOM 4336 N N . THR A 1 536 ? -31.340 14.492 17.212 1.00 90.25 536 THR A N 1
ATOM 4337 C CA . THR A 1 536 ? -29.922 14.218 16.927 1.00 90.25 536 THR A CA 1
ATOM 4338 C C . THR A 1 536 ? -29.096 14.177 18.207 1.00 90.25 536 THR A C 1
ATOM 4340 O O . THR A 1 536 ? -29.079 15.137 18.971 1.00 90.25 536 THR A O 1
ATOM 4343 N N . THR A 1 537 ? -28.352 13.092 18.403 1.00 90.88 537 THR A N 1
ATOM 4344 C CA . THR A 1 537 ? -27.405 12.896 19.505 1.00 90.88 537 THR A CA 1
ATOM 4345 C C . THR A 1 537 ? -26.021 12.572 18.952 1.00 90.88 537 THR A C 1
ATOM 4347 O O . THR A 1 537 ? -25.886 11.756 18.042 1.00 90.88 537 THR A O 1
ATOM 4350 N N . GLU A 1 538 ? -24.980 13.171 19.523 1.00 92.31 538 GLU A N 1
ATOM 4351 C CA . GLU A 1 538 ? -23.591 12.805 19.239 1.00 92.31 538 GLU A CA 1
ATOM 4352 C C . GLU A 1 538 ? -23.084 11.806 20.283 1.00 92.31 538 GLU A C 1
ATOM 4354 O O . GLU A 1 538 ? -23.296 11.972 21.488 1.00 92.31 538 GLU A O 1
ATOM 4359 N N . LEU A 1 539 ? -22.410 10.758 19.818 1.00 93.00 539 LEU A N 1
ATOM 4360 C CA . LEU A 1 539 ? -21.805 9.741 20.666 1.00 93.00 539 LEU A CA 1
ATOM 4361 C C . LEU A 1 539 ? -20.310 9.650 20.374 1.00 93.00 539 LEU A C 1
ATOM 4363 O O . LEU A 1 539 ? -19.925 9.249 19.280 1.00 93.00 539 LEU A O 1
ATOM 4367 N N . GLU A 1 540 ? -19.472 9.990 21.351 1.00 94.12 540 GLU A N 1
ATOM 4368 C CA . GLU A 1 540 ? -18.018 9.825 21.244 1.00 94.12 540 GLU A CA 1
ATOM 4369 C C . GLU A 1 540 ? -17.658 8.353 21.008 1.00 94.12 540 GLU A C 1
ATOM 4371 O O . GLU A 1 540 ? -18.225 7.462 21.637 1.00 94.12 540 GLU A O 1
ATOM 4376 N N . THR A 1 541 ? -16.736 8.082 20.089 1.00 95.38 541 THR A N 1
ATOM 4377 C CA . THR A 1 541 ? -16.307 6.712 19.769 1.00 95.38 541 THR A CA 1
ATOM 4378 C C . THR A 1 541 ? -14.959 6.400 20.395 1.00 95.38 541 THR A C 1
ATOM 4380 O O . THR A 1 541 ? -14.199 7.306 20.726 1.00 95.38 541 THR A O 1
ATOM 4383 N N . GLU A 1 542 ? -14.584 5.123 20.439 1.00 94.75 542 GLU A N 1
ATOM 4384 C CA . GLU A 1 542 ? -13.244 4.687 20.865 1.00 94.75 542 GLU A CA 1
ATOM 4385 C C . GLU A 1 542 ? -12.107 5.229 19.982 1.00 94.75 542 GLU A C 1
ATOM 4387 O O . GLU A 1 542 ? -10.931 5.165 20.353 1.00 94.75 542 GLU A O 1
ATOM 4392 N N . GLN A 1 543 ? -12.425 5.717 18.781 1.00 94.38 543 GLN A N 1
ATOM 4393 C CA . GLN A 1 543 ? -11.465 6.387 17.906 1.00 94.38 543 GLN A CA 1
ATOM 4394 C C . GLN A 1 543 ? -11.334 7.888 18.226 1.00 94.38 543 GLN A C 1
ATOM 4396 O O . GLN A 1 543 ? -10.277 8.461 17.954 1.00 94.38 543 GLN A O 1
ATOM 4401 N N . GLY A 1 544 ? -12.358 8.496 18.835 1.00 92.69 544 GLY A N 1
ATOM 4402 C CA . GLY A 1 544 ? -12.417 9.899 19.256 1.00 92.69 544 GLY A CA 1
ATOM 4403 C C . GLY A 1 544 ? -13.341 10.785 18.410 1.00 92.69 544 GLY A C 1
ATOM 4404 O O . GLY A 1 544 ? -13.886 11.756 18.927 1.00 92.69 544 GLY A O 1
ATOM 4405 N N . GLU A 1 545 ? -13.573 10.470 17.130 1.00 94.06 545 GLU A N 1
ATOM 4406 C CA . GLU A 1 545 ? -14.576 11.176 16.314 1.00 94.06 545 GLU A CA 1
ATOM 4407 C C . GLU A 1 545 ? -15.991 10.690 16.683 1.00 94.06 545 GLU A C 1
ATOM 4409 O O . GLU A 1 545 ? -16.195 9.475 16.768 1.00 94.06 545 GLU A O 1
ATOM 4414 N N . PRO A 1 546 ? -16.979 11.576 16.906 1.00 93.50 546 PRO A N 1
ATOM 4415 C CA . PRO A 1 546 ? -18.310 11.156 17.330 1.00 93.50 546 PRO A CA 1
ATOM 4416 C C . PRO A 1 546 ? -19.133 10.542 16.187 1.00 93.50 546 PRO A C 1
ATOM 4418 O O . PRO A 1 546 ? -19.065 10.986 15.040 1.00 93.50 546 PRO A O 1
ATOM 4421 N N . LEU A 1 547 ? -19.964 9.549 16.511 1.00 94.44 547 LEU A N 1
ATOM 4422 C CA . LEU A 1 547 ? -21.054 9.079 15.656 1.00 94.44 547 LEU A CA 1
ATOM 4423 C C . LEU A 1 547 ? -22.286 9.961 15.847 1.00 94.44 547 LEU A C 1
ATOM 4425 O O . LEU A 1 547 ? -22.649 10.304 16.973 1.00 94.44 547 LEU A O 1
ATOM 4429 N N . ILE A 1 548 ? -22.968 10.271 14.746 1.00 93.19 548 ILE A N 1
ATOM 4430 C CA . ILE A 1 548 ? -24.227 11.020 14.773 1.00 93.19 548 ILE A CA 1
ATOM 4431 C C . ILE A 1 548 ? -25.381 10.023 14.785 1.00 93.19 548 ILE A C 1
ATOM 4433 O O . ILE A 1 548 ? -25.594 9.302 13.808 1.00 93.19 548 ILE A O 1
ATOM 4437 N N . ILE A 1 549 ? -26.141 10.000 15.872 1.00 94.56 549 ILE A N 1
ATOM 4438 C CA . ILE A 1 549 ? -27.305 9.139 16.062 1.00 94.56 549 ILE A CA 1
ATOM 4439 C C . ILE A 1 549 ? -28.560 9.997 15.917 1.00 94.56 549 ILE A C 1
ATOM 4441 O O . ILE A 1 549 ? -28.711 10.999 16.604 1.00 94.56 549 ILE A O 1
ATOM 4445 N N . ASN A 1 550 ? -29.463 9.612 15.023 1.00 92.62 550 ASN A N 1
ATOM 4446 C CA . ASN A 1 550 ? -30.737 10.287 14.809 1.00 92.62 550 ASN A CA 1
ATOM 4447 C C . ASN A 1 550 ? -31.885 9.327 15.080 1.00 92.62 550 ASN A C 1
ATOM 4449 O O . ASN A 1 550 ? -31.913 8.244 14.492 1.00 92.62 550 ASN A O 1
ATOM 4453 N N . ARG A 1 551 ? -32.845 9.739 15.904 1.00 93.06 551 ARG A N 1
ATOM 4454 C CA . ARG A 1 551 ? -34.105 9.019 16.094 1.00 93.06 551 ARG A CA 1
ATOM 4455 C C . ARG A 1 551 ? -35.257 9.834 15.515 1.00 93.06 551 ARG A C 1
ATOM 4457 O O . ARG A 1 551 ? -35.413 10.997 15.876 1.00 93.06 551 ARG A O 1
ATOM 4464 N N . ASP A 1 552 ? -36.011 9.232 14.597 1.00 89.31 552 ASP A N 1
ATOM 4465 C CA . ASP A 1 552 ? -37.184 9.868 13.985 1.00 89.31 552 ASP A CA 1
ATOM 4466 C C . ASP A 1 552 ? -38.448 9.738 14.857 1.00 89.31 552 ASP A C 1
ATOM 4468 O O . ASP A 1 552 ? -38.484 8.954 15.810 1.00 89.31 552 ASP A O 1
ATOM 4472 N N . GLU A 1 553 ? -39.499 10.483 14.493 1.00 86.56 553 GLU A N 1
ATOM 4473 C CA . GLU A 1 553 ? -40.821 10.479 15.151 1.00 86.56 553 GLU A CA 1
ATOM 4474 C C . GLU A 1 553 ? -41.475 9.078 15.176 1.00 86.56 553 GLU A C 1
ATOM 4476 O O . GLU A 1 553 ? -42.357 8.794 15.985 1.00 86.56 553 GLU A O 1
ATOM 4481 N N . HIS A 1 554 ? -41.045 8.172 14.290 1.00 83.75 554 HIS A N 1
ATOM 4482 C CA . HIS A 1 554 ? -41.524 6.791 14.199 1.00 83.75 554 HIS A CA 1
ATOM 4483 C C . HIS A 1 554 ? -40.662 5.801 15.006 1.00 83.75 554 HIS A C 1
ATOM 4485 O O . HIS A 1 554 ? -40.923 4.596 14.990 1.00 83.75 554 HIS A O 1
ATOM 4491 N N . GLY A 1 555 ? -39.635 6.276 15.718 1.00 82.31 555 GLY A N 1
ATOM 4492 C CA . GLY A 1 555 ? -38.738 5.455 16.529 1.00 82.31 555 GLY A CA 1
ATOM 4493 C C . GLY A 1 555 ? -37.682 4.673 15.734 1.00 82.31 555 GLY A C 1
ATOM 4494 O O . GLY A 1 555 ? -37.049 3.756 16.276 1.00 82.31 555 GLY A O 1
ATOM 4495 N N . ASN A 1 556 ? -37.454 4.998 14.461 1.00 89.62 556 ASN A N 1
ATOM 4496 C CA . ASN A 1 556 ? -36.325 4.470 13.701 1.00 89.62 556 ASN A CA 1
ATOM 4497 C C . ASN A 1 556 ? -35.048 5.207 14.077 1.00 89.62 556 ASN A C 1
ATOM 4499 O O . ASN A 1 556 ? -35.029 6.429 14.194 1.00 89.62 556 ASN A O 1
ATOM 4503 N N . ILE A 1 557 ? -33.967 4.447 14.228 1.00 93.25 557 ILE A N 1
ATOM 4504 C CA . ILE A 1 557 ? -32.659 4.981 14.596 1.00 93.25 557 ILE A CA 1
ATOM 4505 C C . ILE A 1 557 ? -31.753 4.912 13.376 1.00 93.25 557 ILE A C 1
ATOM 4507 O O . ILE A 1 557 ? -31.696 3.887 12.689 1.00 93.25 557 ILE A O 1
ATOM 4511 N N . ARG A 1 558 ? -31.034 6.001 13.114 1.00 94.06 558 ARG A N 1
ATOM 4512 C CA . ARG A 1 558 ? -29.991 6.081 12.095 1.00 94.06 558 ARG A CA 1
ATOM 4513 C C . ARG A 1 558 ? -28.668 6.484 12.727 1.00 94.06 558 ARG A C 1
ATOM 4515 O O . ARG A 1 558 ? -28.643 7.391 13.546 1.00 94.06 558 ARG A O 1
ATOM 4522 N N . VAL A 1 559 ? -27.576 5.864 12.302 1.00 93.50 559 VAL A N 1
ATOM 4523 C CA . VAL A 1 559 ? -26.211 6.134 12.770 1.00 93.50 559 VAL A CA 1
ATOM 4524 C C . VAL A 1 559 ? -25.375 6.549 11.566 1.00 93.50 559 VAL A C 1
ATOM 4526 O O . VAL A 1 559 ? -25.250 5.782 10.613 1.00 93.50 559 VAL A O 1
ATOM 4529 N N . SER A 1 560 ? -24.875 7.788 11.557 1.00 82.56 560 SER A N 1
ATOM 4530 C CA . SER A 1 560 ? -24.102 8.382 10.453 1.00 82.56 560 SER A CA 1
ATOM 4531 C C . SER A 1 560 ? -24.716 8.097 9.067 1.00 82.56 560 SER A C 1
ATOM 4533 O O . SER A 1 560 ? -24.031 7.718 8.118 1.00 82.56 560 SER A O 1
ATOM 4535 N N . ASN A 1 561 ? -26.044 8.268 8.969 1.00 83.75 561 ASN A N 1
ATOM 4536 C CA . ASN A 1 561 ? -26.935 8.022 7.816 1.00 83.75 561 ASN A CA 1
ATOM 4537 C C . ASN A 1 561 ? -27.399 6.572 7.568 1.00 83.75 561 ASN A C 1
ATOM 4539 O O . ASN A 1 561 ? -28.378 6.380 6.834 1.00 83.75 561 ASN A O 1
ATOM 4543 N N . GLY A 1 562 ? -26.778 5.571 8.195 1.00 91.00 562 GLY A N 1
ATOM 4544 C CA . GLY A 1 562 ? -27.205 4.170 8.123 1.00 91.00 562 GLY A CA 1
ATOM 4545 C C . GLY A 1 562 ? -28.396 3.876 9.018 1.00 91.00 562 GLY A C 1
ATOM 4546 O O . GLY A 1 562 ? -28.418 4.304 10.162 1.00 91.00 562 GLY A O 1
ATOM 4547 N N . LEU A 1 563 ? -29.386 3.145 8.519 1.00 94.50 563 LEU A N 1
ATOM 4548 C CA . LEU A 1 563 ? -30.509 2.662 9.317 1.00 94.50 563 LEU A CA 1
ATOM 4549 C C . LEU A 1 563 ? -30.047 1.512 10.220 1.00 94.50 563 LEU A C 1
ATOM 4551 O O . LEU A 1 563 ? -29.379 0.583 9.757 1.00 94.50 563 LEU A O 1
ATOM 4555 N N . VAL A 1 564 ? -30.446 1.551 11.491 1.00 95.56 564 VAL A N 1
ATOM 4556 C CA . VAL A 1 564 ? -30.305 0.408 12.397 1.00 95.56 564 VAL A CA 1
ATOM 4557 C C . VAL A 1 564 ? -31.366 -0.631 12.030 1.00 95.56 564 VAL A C 1
ATOM 4559 O O . VAL A 1 564 ? -32.561 -0.415 12.230 1.00 95.56 564 VAL A O 1
ATOM 4562 N N . THR A 1 565 ? -30.914 -1.744 11.459 1.00 93.69 565 THR A N 1
ATOM 4563 C CA . THR A 1 565 ? -31.741 -2.858 10.967 1.00 93.69 565 THR A CA 1
ATOM 4564 C C . THR A 1 565 ? -32.089 -3.854 12.066 1.00 93.69 565 THR A C 1
ATOM 4566 O O . THR A 1 565 ? -33.231 -4.297 12.137 1.00 93.69 565 THR A O 1
ATOM 4569 N N . LEU A 1 566 ? -31.141 -4.153 12.960 1.00 93.44 566 LEU A N 1
ATOM 4570 C CA . LEU A 1 566 ? -31.376 -4.922 14.183 1.00 93.44 566 LEU A CA 1
ATOM 4571 C C . LEU A 1 566 ? -31.007 -4.049 15.379 1.00 93.44 566 LEU A C 1
ATOM 4573 O O . LEU A 1 566 ? -29.855 -3.637 15.520 1.00 93.44 566 LEU A O 1
ATOM 4577 N N . LYS A 1 567 ? -32.006 -3.746 16.208 1.00 92.31 567 LYS A N 1
ATOM 4578 C CA . LYS A 1 567 ? -31.881 -2.917 17.411 1.00 92.31 567 LYS A CA 1
ATOM 4579 C C . LYS A 1 567 ? -31.771 -3.820 18.638 1.00 92.31 567 LYS A C 1
ATOM 4581 O O . LYS A 1 567 ? -32.444 -4.851 18.699 1.00 92.31 567 LYS A O 1
ATOM 4586 N N . ASP A 1 568 ? -30.970 -3.397 19.610 1.00 93.19 568 ASP A N 1
ATOM 4587 C CA . ASP A 1 568 ? -30.875 -4.017 20.938 1.00 93.19 568 ASP A CA 1
ATOM 4588 C C . ASP A 1 568 ? -30.546 -5.514 20.919 1.00 93.19 568 ASP A C 1
ATOM 4590 O O . ASP A 1 568 ? -31.171 -6.323 21.610 1.00 93.19 568 ASP A O 1
ATOM 4594 N N . MET A 1 569 ? -29.544 -5.903 20.131 1.00 95.06 569 MET A N 1
ATOM 4595 C CA . MET A 1 569 ? -28.984 -7.247 20.230 1.00 95.06 569 MET A CA 1
ATOM 4596 C C . MET A 1 569 ? -28.215 -7.339 21.552 1.00 95.06 569 MET A C 1
ATOM 4598 O O . MET A 1 569 ? -27.123 -6.784 21.696 1.00 95.06 569 MET A O 1
ATOM 4602 N N . LEU A 1 570 ? -28.835 -7.983 22.540 1.00 93.88 570 LEU A N 1
ATOM 4603 C CA . LEU A 1 570 ? -28.344 -8.019 23.915 1.00 93.88 570 LEU A CA 1
ATOM 4604 C C . LEU A 1 570 ? -27.066 -8.857 24.034 1.00 93.88 570 LEU A C 1
ATOM 4606 O O . LEU A 1 570 ? -26.963 -9.948 23.467 1.00 93.88 570 LEU A O 1
ATOM 4610 N N . ALA A 1 571 ? -26.116 -8.365 24.823 1.00 93.88 571 ALA A N 1
ATOM 4611 C CA . ALA A 1 571 ? -24.924 -9.088 25.235 1.00 93.88 571 ALA A CA 1
ATOM 4612 C C . ALA A 1 571 ? -24.738 -8.994 26.758 1.00 93.88 571 ALA A C 1
ATOM 4614 O O . ALA A 1 571 ? -25.315 -8.137 27.427 1.00 93.88 571 ALA A O 1
ATOM 4615 N N . GLU A 1 572 ? -23.935 -9.892 27.320 1.00 91.81 572 GLU A N 1
ATOM 4616 C CA . GLU A 1 572 ? -23.627 -9.941 28.755 1.00 91.81 572 GLU A CA 1
ATOM 4617 C C . GLU A 1 572 ? -22.904 -8.669 29.240 1.00 91.81 572 GLU A C 1
ATOM 4619 O O . GLU A 1 572 ? -23.035 -8.255 30.387 1.00 91.81 572 GLU A O 1
ATOM 4624 N N . ASN A 1 573 ? -22.125 -8.044 28.359 1.00 91.56 573 ASN A N 1
ATOM 4625 C CA . ASN A 1 573 ? -21.285 -6.882 28.642 1.00 91.56 573 ASN A CA 1
ATOM 4626 C C . ASN A 1 573 ? -21.622 -5.645 27.802 1.00 91.56 573 ASN A C 1
ATOM 4628 O O . ASN A 1 573 ? -20.823 -4.708 27.720 1.00 91.56 573 ASN A O 1
ATOM 4632 N N . GLY A 1 574 ? -22.795 -5.634 27.164 1.00 92.62 574 GLY A N 1
ATOM 4633 C CA . GLY A 1 574 ? -23.188 -4.516 26.325 1.00 92.62 574 GLY A CA 1
ATOM 4634 C C . GLY A 1 574 ? -24.380 -4.769 25.414 1.00 92.62 574 GLY A C 1
ATOM 4635 O O . GLY A 1 574 ? -25.191 -5.671 25.624 1.00 92.62 574 GLY A O 1
ATOM 4636 N N . VAL A 1 575 ? -24.464 -3.953 24.369 1.00 94.56 575 VAL A N 1
ATOM 4637 C CA . VAL A 1 575 ? -25.507 -4.011 23.346 1.00 94.56 575 VAL A CA 1
ATOM 4638 C C . VAL A 1 575 ? -24.908 -3.820 21.956 1.00 94.56 575 VAL A C 1
ATOM 4640 O O . VAL A 1 575 ? -23.947 -3.070 21.764 1.00 94.56 575 VAL A O 1
ATOM 4643 N N . ILE A 1 576 ? -25.480 -4.507 20.971 1.00 97.50 576 ILE A N 1
ATOM 4644 C CA . ILE A 1 576 ? -25.106 -4.388 19.563 1.00 97.50 576 ILE A CA 1
ATOM 4645 C C . ILE A 1 576 ? -26.297 -3.849 18.768 1.00 97.50 576 ILE A C 1
ATOM 4647 O O . ILE A 1 576 ? -27.430 -4.311 18.908 1.00 97.50 576 ILE A O 1
ATOM 4651 N N . HIS A 1 577 ? -26.014 -2.897 17.887 1.00 96.69 577 HIS A N 1
ATOM 4652 C CA . HIS A 1 577 ? -26.943 -2.358 16.900 1.00 96.69 577 HIS A CA 1
ATOM 4653 C C . HIS A 1 577 ? -26.384 -2.628 15.511 1.00 96.69 577 HIS A C 1
ATOM 4655 O O . HIS A 1 577 ? -25.260 -2.227 15.215 1.00 96.69 577 HIS A O 1
ATOM 4661 N N . VAL A 1 578 ? -27.147 -3.306 14.655 1.00 97.62 578 VAL A N 1
ATOM 4662 C CA . VAL A 1 578 ? -26.700 -3.638 13.296 1.00 97.62 578 VAL A CA 1
ATOM 4663 C C . VAL A 1 578 ? -27.117 -2.544 12.324 1.00 97.62 578 VAL A C 1
ATOM 4665 O O . VAL A 1 578 ? -28.305 -2.269 12.165 1.00 97.62 578 VAL A O 1
ATOM 4668 N N . VAL A 1 579 ? -26.149 -1.938 11.645 1.00 96.88 579 VAL A N 1
ATOM 4669 C CA . VAL A 1 579 ? -26.324 -0.771 10.777 1.00 96.88 579 VAL A CA 1
ATOM 4670 C C . VAL A 1 579 ? -26.058 -1.145 9.317 1.00 96.88 579 VAL A C 1
ATOM 4672 O O . VAL A 1 579 ? -25.103 -1.855 8.991 1.00 96.88 579 VAL A O 1
ATOM 4675 N N . ASN A 1 580 ? -26.897 -0.648 8.408 1.00 95.56 580 ASN A N 1
ATOM 4676 C CA . ASN A 1 580 ? -26.773 -0.898 6.965 1.00 95.56 580 ASN A CA 1
ATOM 4677 C C . ASN A 1 580 ? -25.920 0.138 6.206 1.00 95.56 580 ASN A C 1
ATOM 4679 O O . ASN A 1 580 ? -25.976 0.211 4.981 1.00 95.56 580 ASN A O 1
ATOM 4683 N N . ASN A 1 581 ? -25.144 0.950 6.919 1.00 94.38 581 ASN A N 1
ATOM 4684 C CA . ASN A 1 581 ? -24.146 1.848 6.352 1.00 94.38 581 ASN A CA 1
ATOM 4685 C C . ASN A 1 581 ? -22.985 1.986 7.340 1.00 94.38 581 ASN A C 1
ATOM 4687 O O . ASN A 1 581 ? -23.198 1.862 8.546 1.00 94.38 581 ASN A O 1
ATOM 4691 N N . ILE A 1 582 ? -21.783 2.273 6.844 1.00 93.25 582 ILE A N 1
ATOM 4692 C CA . ILE A 1 582 ? -20.602 2.483 7.685 1.00 93.25 582 ILE A CA 1
ATOM 4693 C C . ILE A 1 582 ? -20.249 3.963 7.796 1.00 93.25 582 ILE A C 1
ATOM 4695 O O . ILE A 1 582 ? -20.187 4.678 6.796 1.00 93.25 582 ILE A O 1
ATOM 4699 N N . SER A 1 583 ? -19.966 4.414 9.017 1.00 91.69 583 SER A N 1
ATOM 4700 C CA . SER A 1 583 ? -19.352 5.723 9.249 1.00 91.69 583 SER A CA 1
ATOM 4701 C C . SER A 1 583 ? -17.850 5.625 8.988 1.00 91.69 583 SER A C 1
ATOM 4703 O O . SER A 1 583 ? -17.180 4.807 9.619 1.00 91.69 583 SER A O 1
ATOM 4705 N N . ILE A 1 584 ? -17.305 6.429 8.073 1.00 92.31 584 ILE A N 1
ATOM 4706 C CA . ILE A 1 584 ? -15.860 6.469 7.804 1.00 92.31 584 ILE A CA 1
ATOM 4707 C C . ILE A 1 584 ? -15.257 7.682 8.526 1.00 92.31 584 ILE A C 1
ATOM 4709 O O . ILE A 1 584 ? -15.638 8.806 8.193 1.00 92.31 584 ILE A O 1
ATOM 4713 N N . PRO A 1 585 ? -14.312 7.485 9.466 1.00 93.31 585 PRO A N 1
ATOM 4714 C CA . PRO A 1 585 ? -13.663 8.593 10.161 1.00 93.31 585 PRO A CA 1
ATOM 4715 C C . PRO A 1 585 ? -12.756 9.380 9.208 1.00 93.31 585 PRO A C 1
ATOM 4717 O O . PRO A 1 585 ? -12.154 8.808 8.294 1.00 93.31 585 PRO A O 1
ATOM 4720 N N . GLN A 1 586 ? -12.590 10.682 9.444 1.00 90.44 586 GLN A N 1
ATOM 4721 C CA . GLN A 1 586 ? -11.779 11.567 8.593 1.00 90.44 586 GLN A CA 1
ATOM 4722 C C . GLN A 1 586 ? -10.302 11.157 8.547 1.00 90.44 586 GLN A C 1
ATOM 4724 O O . GLN A 1 586 ? -9.602 11.415 7.561 1.00 90.44 586 GLN A O 1
ATOM 4729 N N . ALA A 1 587 ? -9.822 10.502 9.607 1.00 88.69 587 ALA A N 1
ATOM 4730 C CA . ALA A 1 587 ? -8.481 9.936 9.668 1.00 88.69 587 ALA A CA 1
ATOM 4731 C C . ALA A 1 587 ? -8.228 8.837 8.612 1.00 88.69 587 ALA A C 1
ATOM 4733 O O . ALA A 1 587 ? -7.075 8.634 8.220 1.00 88.69 587 ALA A O 1
ATOM 4734 N N . LEU A 1 588 ? -9.273 8.154 8.121 1.00 91.94 588 LEU A N 1
ATOM 4735 C CA . LEU A 1 588 ? -9.153 7.103 7.112 1.00 91.94 588 LEU A CA 1
ATOM 4736 C C . LEU A 1 588 ? -9.298 7.675 5.698 1.00 91.94 588 LEU A C 1
ATOM 4738 O O . LEU A 1 588 ? -10.331 8.206 5.305 1.00 91.94 588 LEU A O 1
ATOM 4742 N N . PHE A 1 589 ? -8.256 7.508 4.892 1.00 90.00 589 PHE A N 1
ATOM 4743 C CA . PHE A 1 589 ? -8.245 7.911 3.488 1.00 90.00 589 PHE A CA 1
ATOM 4744 C C . PHE A 1 589 ? -7.406 6.933 2.673 1.00 90.00 589 PHE A C 1
ATOM 4746 O O . PHE A 1 589 ? -6.392 6.431 3.160 1.00 90.00 589 PHE A O 1
ATOM 4753 N N . PHE A 1 590 ? -7.771 6.720 1.413 1.00 91.44 590 PHE A N 1
ATOM 4754 C CA . PHE A 1 590 ? -7.027 5.841 0.516 1.00 91.44 590 PHE A CA 1
ATOM 4755 C C . PHE A 1 590 ? -6.178 6.651 -0.466 1.00 91.44 590 PHE A C 1
ATOM 4757 O O . PHE A 1 590 ? -6.681 7.536 -1.156 1.00 91.44 590 PHE A O 1
ATOM 4764 N N . ASN A 1 591 ? -4.881 6.349 -0.526 1.00 93.31 591 ASN A N 1
ATOM 4765 C CA . ASN A 1 591 ? -3.941 6.914 -1.493 1.00 93.31 591 ASN A CA 1
ATOM 4766 C C . ASN A 1 591 ? -3.377 5.809 -2.402 1.00 93.31 591 ASN A C 1
ATOM 4768 O O . ASN A 1 591 ? -3.736 4.635 -2.287 1.00 93.31 591 ASN A O 1
ATOM 4772 N N . VAL A 1 592 ? -2.495 6.192 -3.323 1.00 95.38 592 VAL A N 1
ATOM 4773 C CA . VAL A 1 592 ? -1.911 5.275 -4.308 1.00 95.38 592 VAL A CA 1
ATOM 4774 C C . VAL A 1 592 ? -1.109 4.159 -3.631 1.00 95.38 592 VAL A C 1
ATOM 4776 O O . VAL A 1 592 ? -1.229 3.007 -4.039 1.00 95.38 592 VAL A O 1
ATOM 4779 N N . HIS A 1 593 ? -0.359 4.457 -2.565 1.00 95.69 593 HIS A N 1
ATOM 4780 C CA . HIS A 1 593 ? 0.355 3.447 -1.775 1.00 95.69 593 HIS A CA 1
ATOM 4781 C C . HIS A 1 593 ? -0.599 2.362 -1.248 1.00 95.69 593 HIS A C 1
ATOM 4783 O O . HIS A 1 593 ? -0.386 1.175 -1.503 1.00 95.69 593 HIS A O 1
ATOM 4789 N N . LYS A 1 594 ? -1.688 2.755 -0.579 1.00 95.31 594 LYS A N 1
ATOM 4790 C CA . LYS A 1 594 ? -2.669 1.812 -0.014 1.00 95.31 594 LYS A CA 1
ATOM 4791 C C . LYS A 1 594 ? -3.322 0.947 -1.091 1.00 95.31 594 LYS A C 1
ATOM 4793 O O . LYS A 1 594 ? -3.455 -0.264 -0.921 1.00 95.31 594 LYS A O 1
ATOM 4798 N N . TYR A 1 595 ? -3.647 1.545 -2.237 1.00 95.69 595 TYR A N 1
ATOM 4799 C CA . TYR A 1 595 ? -4.165 0.810 -3.389 1.00 95.69 595 TYR A CA 1
ATOM 4800 C C . TYR A 1 595 ? -3.149 -0.196 -3.948 1.00 95.69 595 TYR A C 1
ATOM 4802 O O . TYR A 1 595 ? -3.518 -1.343 -4.177 1.00 95.69 595 TYR A O 1
ATOM 4810 N N . LEU A 1 596 ? -1.872 0.170 -4.106 1.00 96.44 596 LEU A N 1
ATOM 4811 C CA . LEU A 1 596 ? -0.828 -0.768 -4.547 1.00 96.44 596 LEU A CA 1
ATOM 4812 C C . LEU A 1 596 ? -0.693 -1.967 -3.595 1.00 96.44 596 LEU A C 1
ATOM 4814 O O . LEU A 1 596 ? -0.585 -3.105 -4.055 1.00 96.44 596 LEU A O 1
ATOM 4818 N N . CYS A 1 597 ? -0.768 -1.736 -2.281 1.00 95.75 597 CYS A N 1
ATOM 4819 C CA . CYS A 1 597 ? -0.793 -2.812 -1.290 1.00 95.75 597 CYS A CA 1
ATOM 4820 C C . CYS A 1 597 ? -2.013 -3.734 -1.475 1.00 95.75 597 CYS A C 1
ATOM 4822 O O . CYS A 1 597 ? -1.850 -4.950 -1.559 1.00 95.75 597 CYS A O 1
ATOM 4824 N N . GLY A 1 598 ? -3.220 -3.169 -1.612 1.00 95.00 598 GLY A N 1
ATOM 4825 C CA . GLY A 1 598 ? -4.447 -3.936 -1.868 1.00 95.00 598 GLY A CA 1
ATOM 4826 C C . GLY A 1 598 ? -4.455 -4.676 -3.213 1.00 95.00 598 GLY A C 1
ATOM 4827 O O . GLY A 1 598 ? -5.142 -5.679 -3.374 1.00 95.00 598 GLY A O 1
ATOM 4828 N N . MET A 1 599 ? -3.663 -4.221 -4.188 1.00 94.06 599 MET A N 1
ATOM 4829 C CA . MET A 1 599 ? -3.481 -4.884 -5.487 1.00 94.06 599 MET A CA 1
ATOM 4830 C C . MET A 1 599 ? -2.409 -5.985 -5.467 1.00 94.06 599 MET A C 1
ATOM 4832 O O . MET A 1 599 ? -2.142 -6.576 -6.516 1.00 94.06 599 MET A O 1
ATOM 4836 N N . ARG A 1 600 ? -1.803 -6.275 -4.304 1.00 93.19 600 ARG A N 1
ATOM 4837 C CA . ARG A 1 600 ? -0.672 -7.212 -4.147 1.00 93.19 600 ARG A CA 1
ATOM 4838 C C . ARG A 1 600 ? 0.544 -6.818 -4.996 1.00 93.19 600 ARG A C 1
ATOM 4840 O O . ARG A 1 600 ? 1.178 -7.654 -5.640 1.00 93.19 600 ARG A O 1
ATOM 4847 N N . ALA A 1 601 ? 0.827 -5.517 -5.015 1.00 95.12 601 ALA A N 1
ATOM 4848 C CA . ALA A 1 601 ? 2.031 -4.913 -5.576 1.00 95.12 601 ALA A CA 1
ATOM 4849 C C . ALA A 1 601 ? 2.913 -4.357 -4.434 1.00 95.12 601 ALA A C 1
ATOM 4851 O O . ALA A 1 601 ? 3.357 -3.207 -4.445 1.00 95.12 601 ALA A O 1
ATOM 4852 N N . THR A 1 602 ? 3.126 -5.161 -3.389 1.00 94.81 602 THR A N 1
ATOM 4853 C CA . THR A 1 602 ? 3.856 -4.784 -2.169 1.00 94.81 602 THR A CA 1
ATOM 4854 C C . THR A 1 602 ? 5.373 -4.676 -2.381 1.00 94.81 602 THR A C 1
ATOM 4856 O O . THR A 1 602 ? 6.042 -3.872 -1.720 1.00 94.81 602 THR A O 1
ATOM 4859 N N . LYS A 1 603 ? 5.944 -5.420 -3.336 1.00 94.62 603 LYS A N 1
ATOM 4860 C CA . LYS A 1 603 ? 7.379 -5.385 -3.653 1.00 94.62 603 LYS A CA 1
ATOM 4861 C C . LYS A 1 603 ? 7.781 -4.081 -4.337 1.00 94.62 603 LYS A C 1
ATOM 4863 O O . LYS A 1 603 ? 8.781 -3.479 -3.947 1.00 94.62 603 LYS A O 1
ATOM 4868 N N . ILE A 1 604 ? 6.980 -3.585 -5.288 1.00 95.31 604 ILE A N 1
ATOM 4869 C CA . ILE A 1 604 ? 7.244 -2.280 -5.918 1.00 95.31 604 ILE A CA 1
ATOM 4870 C C . ILE A 1 604 ? 7.076 -1.130 -4.918 1.00 95.31 604 ILE A C 1
ATOM 4872 O O . ILE A 1 604 ? 7.891 -0.208 -4.912 1.00 95.31 604 ILE A O 1
ATOM 4876 N N . VAL A 1 605 ? 6.101 -1.228 -4.005 1.00 95.81 605 VAL A N 1
ATOM 4877 C CA . VAL A 1 605 ? 5.954 -0.306 -2.866 1.00 95.81 605 VAL A CA 1
ATOM 4878 C C . VAL A 1 605 ? 7.216 -0.316 -2.003 1.00 95.81 605 VAL A C 1
ATOM 4880 O O . VAL A 1 605 ? 7.786 0.740 -1.732 1.00 95.81 605 VAL A O 1
ATOM 4883 N N . SER A 1 606 ? 7.713 -1.500 -1.638 1.00 94.00 606 SER A N 1
ATOM 4884 C CA . SER A 1 606 ? 8.954 -1.645 -0.867 1.00 94.00 606 SER A CA 1
ATOM 4885 C C . SER A 1 606 ? 10.153 -1.023 -1.589 1.00 94.00 606 SER A C 1
ATOM 4887 O O . SER A 1 606 ? 10.970 -0.347 -0.962 1.00 94.00 606 SER A O 1
ATOM 4889 N N . GLY A 1 607 ? 10.229 -1.179 -2.914 1.00 94.19 607 GLY A N 1
ATOM 4890 C CA . GLY A 1 607 ? 11.194 -0.484 -3.762 1.00 94.19 607 GLY A CA 1
ATOM 4891 C C . GLY A 1 607 ? 11.071 1.039 -3.662 1.00 94.19 607 GLY A C 1
ATOM 4892 O O . GLY A 1 607 ? 12.070 1.721 -3.421 1.00 94.19 607 GLY A O 1
ATOM 4893 N N . PHE A 1 608 ? 9.860 1.591 -3.787 1.00 95.44 608 PHE A N 1
ATOM 4894 C CA . PHE A 1 608 ? 9.641 3.033 -3.664 1.00 95.44 608 PHE A CA 1
ATOM 4895 C C . PHE A 1 608 ? 10.072 3.572 -2.297 1.00 95.44 608 PHE A C 1
ATOM 4897 O O . PHE A 1 608 ? 10.781 4.579 -2.248 1.00 95.44 608 PHE A O 1
ATOM 4904 N N . MET A 1 609 ? 9.749 2.875 -1.207 1.00 94.12 609 MET A N 1
ATOM 4905 C CA . MET A 1 609 ? 10.179 3.269 0.140 1.00 94.12 609 MET A CA 1
ATOM 4906 C C . MET A 1 609 ? 11.705 3.190 0.296 1.00 94.12 609 MET A C 1
ATOM 4908 O O . MET A 1 609 ? 12.339 4.144 0.753 1.00 94.12 609 MET A O 1
ATOM 4912 N N . LYS A 1 610 ? 12.324 2.088 -0.149 1.00 94.38 610 LYS A N 1
ATOM 4913 C CA . LYS A 1 610 ? 13.778 1.857 -0.072 1.00 94.38 610 LYS A CA 1
ATOM 4914 C C . LYS A 1 610 ? 14.583 2.955 -0.768 1.00 94.38 610 LYS A C 1
ATOM 4916 O O . LYS A 1 610 ? 15.622 3.372 -0.259 1.00 94.38 610 LYS A O 1
ATOM 4921 N N . TYR A 1 611 ? 14.107 3.426 -1.919 1.00 95.25 611 TYR A N 1
ATOM 4922 C CA . TYR A 1 611 ? 14.797 4.427 -2.735 1.00 95.25 611 TYR A CA 1
ATOM 4923 C C . TYR A 1 611 ? 14.263 5.861 -2.560 1.00 95.25 611 TYR A C 1
ATOM 4925 O O . TYR A 1 611 ? 14.633 6.736 -3.345 1.00 95.25 611 TYR A O 1
ATOM 4933 N N . LYS A 1 612 ? 13.447 6.128 -1.523 1.00 95.50 612 LYS A N 1
ATOM 4934 C CA . LYS A 1 612 ? 12.887 7.460 -1.198 1.00 95.50 612 LYS A CA 1
ATOM 4935 C C . LYS A 1 612 ? 12.085 8.081 -2.353 1.00 95.50 612 LYS A C 1
ATOM 4937 O O . LYS A 1 612 ? 12.265 9.242 -2.730 1.00 95.50 612 LYS A O 1
ATOM 4942 N N . LEU A 1 613 ? 11.243 7.258 -2.970 1.00 95.62 613 LEU A N 1
ATOM 4943 C CA . LEU A 1 613 ? 10.306 7.609 -4.041 1.00 95.62 613 LEU A CA 1
ATOM 4944 C C . LEU A 1 613 ? 8.851 7.650 -3.527 1.00 95.62 613 LEU A C 1
ATOM 4946 O O . LEU A 1 613 ? 7.914 7.729 -4.316 1.00 95.62 613 LEU A O 1
ATOM 4950 N N . ASP A 1 614 ? 8.657 7.641 -2.210 1.00 93.81 614 ASP A N 1
ATOM 4951 C CA . ASP A 1 614 ? 7.369 7.680 -1.507 1.00 93.81 614 ASP A CA 1
ATOM 4952 C C . ASP A 1 614 ? 6.483 8.864 -1.928 1.00 93.81 614 ASP A C 1
ATOM 4954 O O . ASP A 1 614 ? 5.271 8.711 -2.069 1.00 93.81 614 ASP A O 1
ATOM 4958 N N . LYS A 1 615 ? 7.078 10.010 -2.284 1.00 94.38 615 LYS A N 1
ATOM 4959 C CA . LYS A 1 615 ? 6.354 11.183 -2.810 1.00 94.38 615 LYS A CA 1
ATOM 4960 C C . LYS A 1 615 ? 5.438 10.898 -4.011 1.00 94.38 615 LYS A C 1
ATOM 4962 O O . LYS A 1 615 ? 4.540 11.688 -4.278 1.00 94.38 615 LYS A O 1
ATOM 4967 N N . TYR A 1 616 ? 5.685 9.831 -4.775 1.00 94.88 616 TYR A N 1
ATOM 4968 C CA . TYR A 1 616 ? 4.860 9.475 -5.935 1.00 94.88 616 TYR A CA 1
ATOM 4969 C C . TYR A 1 616 ? 3.601 8.689 -5.558 1.00 94.88 616 TYR A C 1
ATOM 4971 O O . TYR A 1 616 ? 2.669 8.634 -6.356 1.00 94.88 616 TYR A O 1
ATOM 4979 N N . ILE A 1 617 ? 3.578 8.084 -4.367 1.00 94.75 617 ILE A N 1
ATOM 4980 C CA . ILE A 1 617 ? 2.504 7.189 -3.921 1.00 94.75 617 ILE A CA 1
ATOM 4981 C C . ILE A 1 617 ? 1.789 7.677 -2.650 1.00 94.75 617 ILE A C 1
ATOM 4983 O O . ILE A 1 617 ? 0.654 7.267 -2.401 1.00 94.75 617 ILE A O 1
ATOM 4987 N N . GLU A 1 618 ? 2.423 8.557 -1.868 1.00 92.50 618 GLU A N 1
ATOM 4988 C CA . GLU A 1 618 ? 1.882 9.096 -0.613 1.00 92.50 618 GLU A CA 1
ATOM 4989 C C . GLU A 1 618 ? 1.189 10.455 -0.771 1.00 92.50 618 GLU A C 1
ATOM 4991 O O . GLU A 1 618 ? 0.216 10.740 -0.066 1.00 92.50 618 GLU A O 1
ATOM 4996 N N . ASP A 1 619 ? 1.671 11.303 -1.687 1.00 88.50 619 ASP A N 1
ATOM 4997 C CA . ASP A 1 619 ? 1.133 12.651 -1.889 1.00 88.50 619 ASP A CA 1
ATOM 4998 C C . ASP A 1 619 ? -0.281 12.589 -2.489 1.00 88.50 619 ASP A C 1
ATOM 5000 O O . ASP A 1 619 ? -0.497 12.071 -3.583 1.00 88.50 619 ASP A O 1
ATOM 5004 N N . ARG A 1 620 ? -1.264 13.148 -1.776 1.00 80.94 620 ARG A N 1
ATOM 5005 C CA . ARG A 1 620 ? -2.672 13.160 -2.205 1.00 80.94 620 ARG A CA 1
ATOM 5006 C C . ARG A 1 620 ? -2.943 14.106 -3.373 1.00 80.94 620 ARG A C 1
ATOM 5008 O O . ARG A 1 620 ? -3.907 13.906 -4.106 1.00 80.94 620 ARG A O 1
ATOM 5015 N N . ASN A 1 621 ? -2.126 15.145 -3.523 1.00 83.88 621 ASN A N 1
ATOM 5016 C CA . ASN A 1 621 ? -2.288 16.154 -4.570 1.00 83.88 621 ASN A CA 1
ATOM 5017 C C . ASN A 1 621 ? -1.484 15.812 -5.826 1.00 83.88 621 ASN A C 1
ATOM 5019 O O . ASN A 1 621 ? -1.635 16.460 -6.866 1.00 83.88 621 ASN A O 1
ATOM 5023 N N . ALA A 1 622 ? -0.634 14.794 -5.738 1.00 81.88 622 ALA A N 1
ATOM 5024 C CA . ALA A 1 622 ? 0.114 14.291 -6.861 1.00 81.88 622 ALA A CA 1
ATOM 5025 C C . ALA A 1 622 ? -0.800 13.699 -7.944 1.00 81.88 622 ALA A C 1
ATOM 5027 O O . ALA A 1 622 ? -1.817 13.056 -7.678 1.00 81.88 622 ALA A O 1
ATOM 5028 N N . SER A 1 623 ? -0.393 13.901 -9.196 1.00 94.44 623 SER A N 1
ATOM 5029 C CA . SER A 1 623 ? -1.034 13.309 -10.364 1.00 94.44 623 SER A CA 1
ATOM 5030 C C . SER A 1 623 ? -0.009 12.472 -11.106 1.00 94.44 623 SER A C 1
ATOM 5032 O O . SER A 1 623 ? 0.877 13.019 -11.773 1.00 94.44 623 SER A O 1
ATOM 5034 N N . TYR A 1 624 ? -0.117 11.154 -10.958 1.00 96.62 624 TYR A N 1
ATOM 5035 C CA . TYR A 1 624 ? 0.756 10.190 -11.614 1.00 96.62 624 TYR A CA 1
ATOM 5036 C C . TYR A 1 624 ? -0.036 9.022 -12.201 1.00 96.62 624 TYR A C 1
ATOM 5038 O O . TYR A 1 624 ? -1.069 8.600 -11.683 1.00 96.62 624 TYR A O 1
ATOM 5046 N N . THR A 1 625 ? 0.499 8.481 -13.285 1.00 97.69 625 THR A N 1
ATOM 5047 C CA . THR A 1 625 ? 0.145 7.180 -13.835 1.00 97.69 625 THR A CA 1
ATOM 5048 C C . THR A 1 625 ? 1.241 6.211 -13.422 1.00 97.69 625 THR A C 1
ATOM 5050 O O . THR A 1 625 ? 2.413 6.450 -13.723 1.00 97.69 625 THR A O 1
ATOM 5053 N N . ILE A 1 626 ? 0.878 5.162 -12.687 1.00 98.00 626 ILE A N 1
ATOM 5054 C CA . ILE A 1 626 ? 1.824 4.164 -12.182 1.00 98.00 626 ILE A CA 1
ATOM 5055 C C . ILE A 1 626 ? 1.561 2.837 -12.868 1.00 98.00 626 ILE A C 1
ATOM 5057 O O . ILE A 1 626 ? 0.459 2.300 -12.789 1.00 98.00 626 ILE A O 1
ATOM 5061 N N . PHE A 1 627 ? 2.591 2.289 -13.495 1.00 97.69 627 PHE A N 1
ATOM 5062 C CA . PHE A 1 627 ? 2.581 0.924 -13.995 1.00 97.69 627 PHE A CA 1
ATOM 5063 C C . PHE A 1 627 ? 3.119 0.019 -12.891 1.00 97.69 627 PHE A C 1
ATOM 5065 O O . PHE A 1 627 ? 4.238 0.210 -12.433 1.00 97.69 627 PHE A O 1
ATOM 5072 N N . ALA A 1 628 ? 2.325 -0.924 -12.400 1.00 97.00 628 ALA A N 1
ATOM 5073 C CA . ALA A 1 628 ? 2.684 -1.741 -11.246 1.00 97.00 628 ALA A CA 1
ATOM 5074 C C . ALA A 1 628 ? 2.572 -3.230 -11.592 1.00 97.00 628 ALA A C 1
ATOM 5076 O O . ALA A 1 628 ? 1.471 -3.701 -11.876 1.00 97.00 628 ALA A O 1
ATOM 5077 N N . PRO A 1 629 ? 3.671 -4.000 -11.593 1.00 96.19 629 PRO A N 1
ATOM 5078 C CA . PRO A 1 629 ? 3.570 -5.449 -11.660 1.00 96.19 629 PRO A CA 1
ATOM 5079 C C . PRO A 1 629 ? 3.075 -6.000 -10.317 1.00 96.19 629 PRO A C 1
ATOM 5081 O O . PRO A 1 629 ? 3.282 -5.390 -9.264 1.00 96.19 629 PRO A O 1
ATOM 5084 N N . ARG A 1 630 ? 2.442 -7.174 -10.353 1.00 90.25 630 ARG A N 1
ATOM 5085 C CA . ARG A 1 630 ? 2.164 -7.945 -9.134 1.00 90.25 630 ARG A CA 1
ATOM 5086 C C . ARG A 1 630 ? 3.459 -8.480 -8.521 1.00 90.25 630 ARG A C 1
ATOM 5088 O O . ARG A 1 630 ? 4.478 -8.594 -9.200 1.00 90.25 630 ARG A O 1
ATOM 5095 N N . ASP A 1 631 ? 3.402 -8.852 -7.247 1.00 92.38 631 ASP A N 1
ATOM 5096 C CA . ASP A 1 631 ? 4.564 -9.331 -6.488 1.00 92.38 631 ASP A CA 1
ATOM 5097 C C . ASP A 1 631 ? 5.232 -10.594 -7.059 1.00 92.38 631 ASP A C 1
ATOM 5099 O O . ASP A 1 631 ? 6.442 -10.776 -6.900 1.00 92.38 631 ASP A O 1
ATOM 5103 N N . ASP A 1 632 ? 4.472 -11.456 -7.733 1.00 89.69 632 ASP A N 1
ATOM 5104 C CA . ASP A 1 632 ? 4.959 -12.655 -8.427 1.00 89.69 632 ASP A CA 1
ATOM 5105 C C . ASP A 1 632 ? 5.661 -12.343 -9.759 1.00 89.69 632 ASP A C 1
ATOM 5107 O O . ASP A 1 632 ? 6.438 -13.155 -10.254 1.00 89.69 632 ASP A O 1
ATOM 5111 N N . LEU A 1 633 ? 5.424 -11.152 -10.312 1.00 89.06 633 LEU A N 1
ATOM 5112 C CA . LEU A 1 633 ? 5.941 -10.687 -11.602 1.00 89.06 633 LEU A CA 1
ATOM 5113 C C . LEU A 1 633 ? 7.003 -9.581 -11.457 1.00 89.06 633 LEU A C 1
ATOM 5115 O O . LEU A 1 633 ? 7.478 -9.042 -12.460 1.00 89.06 633 LEU A O 1
ATOM 5119 N N . TYR A 1 634 ? 7.347 -9.220 -10.217 1.00 89.75 634 TYR A N 1
ATOM 5120 C CA . TYR A 1 634 ? 8.297 -8.161 -9.893 1.00 89.75 634 TYR A CA 1
ATOM 5121 C C . TYR A 1 634 ? 9.746 -8.671 -9.864 1.00 89.75 634 TYR A C 1
ATOM 5123 O O . TYR A 1 634 ? 10.060 -9.619 -9.143 1.00 89.75 634 TYR A O 1
ATOM 5131 N N . ASP A 1 635 ? 10.648 -7.995 -10.580 1.00 88.38 635 ASP A N 1
ATOM 5132 C CA . ASP A 1 635 ? 12.095 -8.219 -10.486 1.00 88.38 635 ASP A CA 1
ATOM 5133 C C . ASP A 1 635 ? 12.675 -7.599 -9.204 1.00 88.38 635 ASP A C 1
ATOM 5135 O O . ASP A 1 635 ? 12.775 -6.379 -9.061 1.00 88.38 635 ASP A O 1
ATOM 5139 N N . GLU A 1 636 ? 13.119 -8.449 -8.279 1.00 82.81 636 GLU A N 1
ATOM 5140 C CA . GLU A 1 636 ? 13.700 -8.042 -6.993 1.00 82.81 636 GLU A CA 1
ATOM 5141 C C . GLU A 1 636 ? 15.021 -7.267 -7.124 1.00 82.81 636 GLU A C 1
ATOM 5143 O O . GLU A 1 636 ? 15.425 -6.568 -6.190 1.00 82.81 636 GLU A O 1
ATOM 5148 N N . ASN A 1 637 ? 15.679 -7.331 -8.285 1.00 83.06 637 ASN A N 1
ATOM 5149 C CA . ASN A 1 637 ? 16.899 -6.575 -8.565 1.00 83.06 637 ASN A CA 1
ATOM 5150 C C . ASN A 1 637 ? 16.625 -5.157 -9.091 1.00 83.06 637 ASN A C 1
ATOM 5152 O O . ASN A 1 637 ? 17.578 -4.415 -9.362 1.00 83.06 637 ASN A O 1
ATOM 5156 N N . ALA A 1 638 ? 15.353 -4.758 -9.222 1.00 81.81 638 ALA A N 1
ATOM 5157 C CA . ALA A 1 638 ? 14.964 -3.448 -9.723 1.00 81.81 638 ALA A CA 1
ATOM 5158 C C . ALA A 1 638 ? 15.588 -2.309 -8.896 1.00 81.81 638 ALA A C 1
ATOM 5160 O O . ALA A 1 638 ? 15.346 -2.136 -7.698 1.00 81.81 638 ALA A O 1
ATOM 5161 N N . ARG A 1 639 ? 16.403 -1.496 -9.573 1.00 89.62 639 ARG A N 1
ATOM 5162 C CA . ARG A 1 639 ? 17.065 -0.313 -9.007 1.00 89.62 639 ARG A CA 1
ATOM 5163 C C . ARG A 1 639 ? 16.172 0.926 -9.123 1.00 89.62 639 ARG A C 1
ATOM 5165 O O . ARG A 1 639 ? 15.121 0.906 -9.761 1.00 89.62 639 ARG A O 1
ATOM 5172 N N . THR A 1 640 ? 16.627 2.045 -8.564 1.00 92.88 640 THR A N 1
ATOM 5173 C CA . THR A 1 640 ? 15.938 3.346 -8.626 1.00 92.88 640 THR A CA 1
ATOM 5174 C C . THR A 1 640 ? 15.518 3.752 -10.043 1.00 92.88 640 THR A C 1
ATOM 5176 O O . THR A 1 640 ? 14.449 4.328 -10.222 1.00 92.88 640 THR A O 1
ATOM 5179 N N . GLU A 1 641 ? 16.350 3.475 -11.048 1.00 93.00 641 GLU A N 1
ATOM 5180 C CA . GLU A 1 641 ? 16.080 3.808 -12.454 1.00 93.00 641 GLU A CA 1
ATOM 5181 C C . GLU A 1 641 ? 14.869 3.047 -12.994 1.00 93.00 641 GLU A C 1
ATOM 5183 O O . GLU A 1 641 ? 13.945 3.656 -13.532 1.00 93.00 641 GLU A O 1
ATOM 5188 N N . VAL A 1 642 ? 14.836 1.734 -12.754 1.00 94.94 642 VAL A N 1
ATOM 5189 C CA . VAL A 1 642 ? 13.717 0.856 -13.109 1.00 94.94 642 VAL A CA 1
ATOM 5190 C C . VAL A 1 642 ? 12.436 1.366 -12.458 1.00 94.94 642 VAL A C 1
ATOM 5192 O O . VAL A 1 642 ? 11.434 1.561 -13.135 1.00 94.94 642 VAL A O 1
ATOM 5195 N N . LEU A 1 643 ? 12.467 1.688 -11.164 1.00 96.50 643 LEU A N 1
ATOM 5196 C CA . LEU A 1 643 ? 11.297 2.210 -10.453 1.00 96.50 643 LEU A CA 1
ATOM 5197 C C . LEU A 1 643 ? 10.798 3.547 -11.015 1.00 96.50 643 LEU A C 1
ATOM 5199 O O . LEU A 1 643 ? 9.598 3.715 -11.204 1.00 96.50 643 LEU A O 1
ATOM 5203 N N . LYS A 1 644 ? 11.692 4.490 -11.334 1.00 97.25 644 LYS A N 1
ATOM 5204 C CA . LYS A 1 644 ? 11.305 5.765 -11.968 1.00 97.25 644 LYS A CA 1
ATOM 5205 C C . LYS A 1 644 ? 10.717 5.572 -13.369 1.00 97.25 644 LYS A C 1
ATOM 5207 O O . LYS A 1 644 ? 9.921 6.401 -13.804 1.00 97.25 644 LYS A O 1
ATOM 5212 N N . TYR A 1 645 ? 11.084 4.490 -14.055 1.00 97.44 645 TYR A N 1
ATOM 5213 C CA . TYR A 1 645 ? 10.537 4.137 -15.363 1.00 97.44 645 TYR A CA 1
ATOM 5214 C C . TYR A 1 645 ? 9.073 3.669 -15.297 1.00 97.44 645 TYR A C 1
ATOM 5216 O O . TYR A 1 645 ? 8.335 3.817 -16.263 1.00 97.44 645 TYR A O 1
ATOM 5224 N N . HIS A 1 646 ? 8.614 3.201 -14.133 1.00 97.62 646 HIS A N 1
ATOM 5225 C CA . HIS A 1 646 ? 7.219 2.811 -13.894 1.00 97.62 646 HIS A CA 1
ATOM 5226 C C . HIS A 1 646 ? 6.287 3.998 -13.592 1.00 97.62 646 HIS A C 1
ATOM 5228 O O . HIS A 1 646 ? 5.090 3.802 -13.386 1.00 97.62 646 HIS A O 1
ATOM 5234 N N . ILE A 1 647 ? 6.815 5.224 -13.533 1.00 97.94 647 ILE A N 1
ATOM 5235 C CA . ILE A 1 647 ? 6.076 6.411 -13.092 1.00 97.94 647 ILE A CA 1
ATOM 5236 C C . ILE A 1 647 ? 5.987 7.410 -14.238 1.00 97.94 647 ILE A C 1
ATOM 5238 O O . ILE A 1 647 ? 7.004 7.810 -14.801 1.00 97.94 647 ILE A O 1
ATOM 5242 N N . VAL A 1 648 ? 4.778 7.878 -14.533 1.00 97.88 648 VAL A N 1
ATOM 5243 C CA . VAL A 1 648 ? 4.503 8.915 -15.532 1.00 97.88 648 VAL A CA 1
ATOM 5244 C C . VAL A 1 648 ? 3.747 10.065 -14.875 1.00 97.88 648 VAL A C 1
ATOM 5246 O O . VAL A 1 648 ? 2.798 9.850 -14.128 1.00 97.88 648 VAL A O 1
ATOM 5249 N N . LYS A 1 649 ? 4.156 11.310 -15.143 1.00 96.00 649 LYS A N 1
ATOM 5250 C CA . LYS A 1 649 ? 3.474 12.501 -14.610 1.00 96.00 649 LYS A CA 1
ATOM 5251 C C . LYS A 1 649 ? 2.149 12.745 -15.326 1.00 96.00 649 LYS A C 1
ATOM 5253 O O . LYS A 1 649 ? 2.142 12.865 -16.549 1.00 96.00 649 LYS A O 1
ATOM 5258 N N . GLY A 1 650 ? 1.085 12.949 -14.558 1.00 95.12 650 GLY A N 1
ATOM 5259 C CA . GLY A 1 650 ? -0.279 13.155 -15.041 1.00 95.12 650 GLY A CA 1
ATOM 5260 C C . GLY A 1 650 ? -1.114 11.873 -15.020 1.00 95.12 650 GLY A C 1
ATOM 5261 O O . GLY A 1 650 ? -0.580 10.766 -14.937 1.00 95.12 650 GLY A O 1
ATOM 5262 N N . LYS A 1 651 ? -2.435 12.032 -15.108 1.00 95.12 651 LYS A N 1
ATOM 5263 C CA . LYS A 1 651 ? -3.404 10.935 -15.216 1.00 95.12 651 LYS A CA 1
ATOM 5264 C C . LYS A 1 651 ? -3.680 10.624 -16.688 1.00 95.12 651 LYS A C 1
ATOM 5266 O O . LYS A 1 651 ? -4.297 11.444 -17.361 1.00 95.12 651 LYS A O 1
ATOM 5271 N N . TYR A 1 652 ? -3.249 9.458 -17.164 1.00 95.56 652 TYR A N 1
ATOM 5272 C CA . TYR A 1 652 ? -3.559 8.954 -18.505 1.00 95.56 652 TYR A CA 1
ATOM 5273 C C . TYR A 1 652 ? -4.636 7.879 -18.397 1.00 95.56 652 TYR A C 1
ATOM 5275 O O . TYR A 1 652 ? -4.359 6.750 -17.992 1.00 95.56 652 TYR A O 1
ATOM 5283 N N . ASN A 1 653 ? -5.875 8.222 -18.734 1.00 94.44 653 ASN A N 1
ATOM 5284 C CA . ASN A 1 653 ? -6.963 7.251 -18.805 1.00 94.44 653 ASN A CA 1
ATOM 5285 C C . ASN A 1 653 ? -6.838 6.431 -20.093 1.00 94.44 653 ASN A C 1
ATOM 5287 O O . ASN A 1 653 ? -6.185 6.853 -21.043 1.00 94.44 653 ASN A O 1
ATOM 5291 N N . VAL A 1 654 ? -7.545 5.304 -20.169 1.00 92.06 654 VAL A N 1
ATOM 5292 C CA . VAL A 1 654 ? -7.514 4.416 -21.347 1.00 92.06 654 VAL A CA 1
ATOM 5293 C C . VAL A 1 654 ? -7.823 5.163 -22.652 1.00 92.06 654 VAL A C 1
ATOM 5295 O O . VAL A 1 654 ? -7.176 4.935 -23.665 1.00 92.06 654 VAL A O 1
ATOM 5298 N N . LYS A 1 655 ? -8.762 6.115 -22.619 1.00 91.38 655 LYS A N 1
ATOM 5299 C CA . LYS A 1 655 ? -9.139 6.960 -23.769 1.00 91.38 655 LYS A CA 1
ATOM 5300 C C . LYS A 1 655 ? -8.052 7.945 -24.225 1.00 91.38 655 LYS A C 1
ATOM 5302 O O . LYS A 1 655 ? -8.130 8.455 -25.339 1.00 91.38 655 LYS A O 1
ATOM 5307 N N . ASP A 1 656 ? -7.100 8.256 -23.348 1.00 93.69 656 ASP A N 1
ATOM 5308 C CA . ASP A 1 656 ? -6.014 9.200 -23.619 1.00 93.69 656 ASP A CA 1
ATOM 5309 C C . ASP A 1 656 ? -4.834 8.493 -24.311 1.00 93.69 656 ASP A C 1
ATOM 5311 O O . ASP A 1 656 ? -3.987 9.151 -24.917 1.00 93.69 656 ASP A O 1
ATOM 5315 N N . LEU A 1 657 ? -4.791 7.156 -24.241 1.00 93.06 657 LEU A N 1
ATOM 5316 C CA . LEU A 1 657 ? -3.773 6.318 -24.864 1.00 93.06 657 LEU A CA 1
ATOM 5317 C C . LEU A 1 657 ? -4.076 6.094 -26.349 1.00 93.06 657 LEU A C 1
ATOM 5319 O O . LEU A 1 657 ? -5.219 5.867 -26.750 1.00 93.06 657 LEU A O 1
ATOM 5323 N N . LYS A 1 658 ? -3.028 6.125 -27.173 1.00 91.81 658 LYS A N 1
ATOM 5324 C CA . LYS A 1 658 ? -3.090 5.850 -28.614 1.00 91.81 658 LYS A CA 1
ATOM 5325 C C . LYS A 1 658 ? -2.048 4.801 -28.978 1.00 91.81 658 LYS A C 1
ATOM 5327 O O . LYS A 1 658 ? -1.020 4.705 -28.315 1.00 91.81 658 LYS A O 1
ATOM 5332 N N . ASN A 1 659 ? -2.314 4.031 -30.031 1.00 90.94 659 ASN A N 1
ATOM 5333 C CA . ASN A 1 659 ? -1.330 3.088 -30.550 1.00 90.94 659 ASN A CA 1
ATOM 5334 C C . ASN A 1 659 ? -0.068 3.842 -31.011 1.00 90.94 659 ASN A C 1
ATOM 5336 O O . ASN A 1 659 ? -0.202 4.881 -31.660 1.00 90.94 659 ASN A O 1
ATOM 5340 N N . HIS A 1 660 ? 1.114 3.321 -30.681 1.00 88.19 660 HIS A N 1
ATOM 5341 C CA . HIS A 1 660 ? 2.432 3.932 -30.920 1.00 88.19 660 HIS A CA 1
ATOM 5342 C C . HIS A 1 660 ? 2.645 5.295 -30.244 1.00 88.19 660 HIS A C 1
ATOM 5344 O O . HIS A 1 660 ? 3.434 6.118 -30.701 1.00 88.19 660 HIS A O 1
ATOM 5350 N N . MET A 1 661 ? 1.941 5.556 -29.141 1.00 91.75 661 MET A N 1
ATOM 5351 C CA . MET A 1 661 ? 2.168 6.757 -28.340 1.00 91.75 661 MET A CA 1
ATOM 5352 C C . MET A 1 661 ? 3.396 6.584 -27.444 1.00 91.75 661 MET A C 1
ATOM 5354 O O . MET A 1 661 ? 3.510 5.580 -26.747 1.00 91.75 661 MET A O 1
ATOM 5358 N N . PHE A 1 662 ? 4.256 7.602 -27.362 1.00 93.00 662 PHE A N 1
ATOM 5359 C CA . PHE A 1 662 ? 5.383 7.610 -26.429 1.00 93.00 662 PHE A CA 1
ATOM 5360 C C . PHE A 1 662 ? 5.097 8.469 -25.190 1.00 93.00 662 PHE A C 1
ATOM 5362 O O . PHE A 1 662 ? 5.017 9.698 -25.246 1.00 93.00 662 PHE A O 1
ATOM 5369 N N . ILE A 1 663 ? 4.987 7.830 -24.025 1.00 95.00 663 ILE A N 1
ATOM 5370 C CA . ILE A 1 663 ? 4.723 8.500 -22.743 1.00 95.00 663 ILE A CA 1
ATOM 5371 C C . ILE A 1 663 ? 6.020 8.813 -21.992 1.00 95.00 663 ILE A C 1
ATOM 5373 O O . ILE A 1 663 ? 6.938 8.000 -21.918 1.00 95.00 663 ILE A O 1
ATOM 5377 N N . LYS A 1 664 ? 6.108 10.016 -21.410 1.00 95.56 664 LYS A N 1
ATOM 5378 C CA . LYS A 1 664 ? 7.309 10.500 -20.704 1.00 95.56 664 LYS A CA 1
ATOM 5379 C C . LYS A 1 664 ? 7.318 10.031 -19.246 1.00 95.56 664 LYS A C 1
ATOM 5381 O O . LYS A 1 664 ? 6.537 10.531 -18.433 1.00 95.56 664 LYS A O 1
ATOM 5386 N N . THR A 1 665 ? 8.243 9.137 -18.912 1.00 97.44 665 THR A N 1
ATOM 5387 C CA . THR A 1 665 ? 8.431 8.599 -17.554 1.00 97.44 665 THR A CA 1
ATOM 5388 C C . THR A 1 665 ? 9.212 9.563 -16.651 1.00 97.44 665 THR A C 1
ATOM 5390 O O . THR A 1 665 ? 9.740 10.578 -17.108 1.00 97.44 665 THR A O 1
ATOM 5393 N N . GLU A 1 666 ? 9.304 9.286 -15.350 1.00 97.06 666 GLU A N 1
ATOM 5394 C CA . GLU A 1 666 ? 10.141 10.063 -14.425 1.00 97.06 666 GLU A CA 1
ATOM 5395 C C . GLU A 1 666 ? 11.620 9.654 -14.441 1.00 97.06 666 GLU A C 1
ATOM 5397 O O . GLU A 1 666 ? 12.440 10.317 -13.789 1.00 97.06 666 GLU A O 1
ATOM 5402 N N . LEU A 1 667 ? 11.983 8.605 -15.189 1.00 96.88 667 LEU A N 1
ATOM 5403 C CA . LEU A 1 667 ? 13.373 8.209 -15.388 1.00 96.88 667 LEU A CA 1
ATOM 5404 C C . LEU A 1 667 ? 14.125 9.306 -16.146 1.00 96.88 667 LEU A C 1
ATOM 5406 O O . LEU A 1 667 ? 13.713 9.747 -17.216 1.00 96.88 667 LEU A O 1
ATOM 5410 N N . ARG A 1 668 ? 15.238 9.740 -15.558 1.00 94.94 668 ARG A N 1
ATOM 5411 C CA . ARG A 1 668 ? 16.211 10.674 -16.124 1.00 94.94 668 ARG A CA 1
ATOM 5412 C C . ARG A 1 668 ? 17.591 10.131 -15.821 1.00 94.94 668 ARG A C 1
ATOM 5414 O O . ARG A 1 668 ? 17.815 9.683 -14.693 1.00 94.94 668 ARG A O 1
ATOM 5421 N N . THR A 1 669 ? 18.471 10.192 -16.804 1.00 93.31 669 THR A N 1
ATOM 5422 C CA . THR A 1 669 ? 19.860 9.760 -16.679 1.00 93.31 669 THR A CA 1
ATOM 5423 C C . THR A 1 669 ? 20.778 10.784 -17.348 1.00 93.31 669 THR A C 1
ATOM 5425 O O . THR A 1 669 ? 20.313 11.655 -18.097 1.00 93.31 669 THR A O 1
ATOM 5428 N N . GLU A 1 670 ? 22.076 10.705 -17.065 1.00 92.56 670 GLU A N 1
ATOM 5429 C CA . GLU A 1 670 ? 23.071 11.586 -17.684 1.00 92.56 670 GLU A CA 1
ATOM 5430 C C . GLU A 1 670 ? 23.190 11.314 -19.191 1.00 92.56 670 GLU A C 1
ATOM 5432 O O . GLU A 1 670 ? 23.338 12.246 -19.983 1.00 92.56 670 GLU A O 1
ATOM 5437 N N . GLU A 1 671 ? 22.993 10.060 -19.605 1.00 91.94 671 GLU A N 1
ATOM 5438 C CA . GLU A 1 671 ? 22.972 9.636 -21.007 1.00 91.94 671 GLU A CA 1
ATOM 5439 C C . GLU A 1 671 ? 21.843 10.303 -21.799 1.00 91.94 671 GLU A C 1
ATOM 5441 O O . GLU A 1 671 ? 21.976 10.539 -22.995 1.00 91.94 671 GLU A O 1
ATOM 5446 N N . LEU A 1 672 ? 20.750 10.685 -21.133 1.00 92.88 672 LEU A N 1
ATOM 5447 C CA . LEU A 1 672 ? 19.638 11.429 -21.730 1.00 92.88 672 LEU A CA 1
ATOM 5448 C C . LEU A 1 672 ? 19.762 12.950 -21.536 1.00 92.88 672 LEU A C 1
ATOM 5450 O O . LEU A 1 672 ? 18.793 13.684 -21.743 1.00 92.88 672 LEU A O 1
ATOM 5454 N N . LYS A 1 673 ? 20.914 13.457 -21.075 1.00 93.69 673 LYS A N 1
ATOM 5455 C CA . LYS A 1 673 ? 21.096 14.864 -20.666 1.00 93.69 673 LYS A CA 1
ATOM 5456 C C . LYS A 1 673 ? 19.984 15.333 -19.716 1.00 93.69 673 LYS A C 1
ATOM 5458 O O . LYS A 1 673 ? 19.445 16.429 -19.866 1.00 93.69 673 LYS A O 1
ATOM 5463 N N . ASN A 1 674 ? 19.599 14.478 -18.765 1.00 92.75 674 ASN A N 1
ATOM 5464 C CA . ASN A 1 674 ? 18.525 14.715 -17.795 1.00 92.75 674 ASN A CA 1
ATOM 5465 C C . ASN A 1 674 ? 17.109 14.934 -18.380 1.00 92.75 674 ASN A C 1
ATOM 5467 O O . ASN A 1 674 ? 16.183 15.317 -17.652 1.00 92.75 674 ASN A O 1
ATOM 5471 N N . HIS A 1 675 ? 16.888 14.630 -19.662 1.00 93.81 675 HIS A N 1
ATOM 5472 C CA . HIS A 1 675 ? 15.544 14.521 -20.225 1.00 93.81 675 HIS A CA 1
ATOM 5473 C C . HIS A 1 675 ? 14.845 13.248 -19.738 1.00 93.81 675 HIS A C 1
ATOM 5475 O O . HIS A 1 675 ? 15.465 12.303 -19.249 1.00 93.81 675 HIS A O 1
ATOM 5481 N N . ARG A 1 676 ? 13.514 13.239 -19.846 1.00 94.81 676 ARG A N 1
ATOM 5482 C CA . ARG A 1 676 ? 12.691 12.092 -19.457 1.00 94.81 676 ARG A CA 1
ATOM 5483 C C . ARG A 1 676 ? 12.790 10.977 -20.489 1.00 94.81 676 ARG A C 1
ATOM 5485 O O . ARG A 1 676 ? 12.499 11.222 -21.659 1.00 94.81 676 ARG A O 1
ATOM 5492 N N . GLN A 1 677 ? 13.089 9.766 -20.030 1.00 95.81 677 GLN A N 1
ATOM 5493 C CA . GLN A 1 677 ? 12.993 8.567 -20.856 1.00 95.81 677 GLN A CA 1
ATOM 5494 C C . GLN A 1 677 ? 11.530 8.310 -21.238 1.00 95.81 677 GLN A C 1
ATOM 5496 O O . GLN A 1 677 ? 10.622 8.522 -20.421 1.00 95.81 677 GLN A O 1
ATOM 5501 N N . ARG A 1 678 ? 11.296 7.853 -22.470 1.00 94.44 678 ARG A N 1
ATOM 5502 C CA . ARG A 1 678 ? 9.956 7.522 -22.966 1.00 94.44 678 ARG A CA 1
ATOM 5503 C C . ARG A 1 678 ? 9.671 6.018 -22.856 1.00 94.44 678 ARG A C 1
ATOM 5505 O O . ARG A 1 678 ? 10.576 5.197 -22.716 1.00 94.44 678 ARG A O 1
ATOM 5512 N N . SER A 1 679 ? 8.395 5.667 -22.865 1.00 95.25 679 SER A N 1
ATOM 5513 C CA . SER A 1 679 ? 7.896 4.294 -22.955 1.00 95.25 679 SER A CA 1
ATOM 5514 C C . SER A 1 679 ? 6.840 4.250 -24.051 1.00 95.25 679 SER A C 1
ATOM 5516 O O . SER A 1 679 ? 6.054 5.190 -24.172 1.00 95.25 679 SER A O 1
ATOM 5518 N N . GLU A 1 680 ? 6.869 3.214 -24.880 1.00 94.69 680 GLU A N 1
ATOM 5519 C CA . GLU A 1 680 ? 5.903 3.034 -25.961 1.00 94.69 680 GLU A CA 1
ATOM 5520 C C . GLU A 1 680 ? 4.599 2.454 -25.410 1.00 94.69 680 GLU A C 1
ATOM 5522 O O . GLU A 1 680 ? 4.605 1.577 -24.546 1.00 94.69 680 GLU A O 1
ATOM 5527 N N . VAL A 1 681 ? 3.476 2.926 -25.936 1.00 95.44 681 VAL A N 1
ATOM 5528 C CA . VAL A 1 681 ? 2.156 2.344 -25.724 1.00 95.44 681 VAL A CA 1
ATOM 5529 C C . VAL A 1 681 ? 1.710 1.684 -27.020 1.00 95.44 681 VAL A C 1
ATOM 5531 O O . VAL A 1 681 ? 1.506 2.363 -28.028 1.00 95.44 681 VAL A O 1
ATOM 5534 N N . ALA A 1 682 ? 1.514 0.370 -26.990 1.00 93.31 682 ALA A N 1
ATOM 5535 C CA . ALA A 1 682 ? 0.945 -0.381 -28.102 1.00 93.31 682 ALA A CA 1
ATOM 5536 C C . ALA A 1 682 ? -0.484 -0.814 -27.764 1.00 93.31 682 ALA A C 1
ATOM 5538 O O . ALA A 1 682 ? -0.769 -1.280 -26.661 1.00 93.31 682 ALA A O 1
ATOM 5539 N N . ILE A 1 683 ? -1.394 -0.645 -28.719 1.00 91.75 683 ILE A N 1
ATOM 5540 C CA . ILE A 1 683 ? -2.801 -1.025 -28.588 1.00 91.75 683 ILE A CA 1
ATOM 5541 C C . ILE A 1 683 ? -3.090 -2.067 -29.662 1.00 91.75 683 ILE A C 1
ATOM 5543 O O . ILE A 1 683 ? -3.172 -1.739 -30.847 1.00 91.75 683 ILE A O 1
ATOM 5547 N N . LEU A 1 684 ? -3.234 -3.326 -29.250 1.00 85.44 684 LEU A N 1
ATOM 5548 C CA . LEU A 1 684 ? -3.484 -4.426 -30.173 1.00 85.44 684 LEU A CA 1
ATOM 5549 C C . LEU A 1 684 ? -4.995 -4.596 -30.414 1.00 85.44 684 LEU A C 1
ATOM 5551 O O . LEU A 1 684 ? -5.774 -4.657 -29.454 1.00 85.44 684 LEU A O 1
ATOM 5555 N N . PRO A 1 685 ? -5.437 -4.682 -31.684 1.00 71.75 685 PRO A N 1
ATOM 5556 C CA . PRO A 1 685 ? -6.822 -4.997 -32.009 1.00 71.75 685 PRO A CA 1
ATOM 5557 C C . PRO A 1 685 ? -7.177 -6.432 -31.574 1.00 71.75 685 PRO A C 1
ATOM 5559 O O . PRO A 1 685 ? -6.351 -7.337 -31.626 1.00 71.75 685 PRO A O 1
ATOM 5562 N N . ASN A 1 686 ? -8.422 -6.610 -31.129 1.00 69.19 686 ASN A N 1
ATOM 5563 C CA . ASN A 1 686 ? -8.939 -7.771 -30.392 1.00 69.19 686 ASN A CA 1
ATOM 5564 C C . ASN A 1 686 ? -8.578 -9.163 -30.956 1.00 69.19 686 ASN A C 1
ATOM 5566 O O . ASN A 1 686 ? -8.790 -9.434 -32.138 1.00 69.19 686 ASN A O 1
ATOM 5570 N N . PHE A 1 687 ? -8.231 -10.096 -30.059 1.00 53.84 687 PHE A N 1
ATOM 5571 C CA . PHE A 1 687 ? -8.416 -11.536 -30.270 1.00 53.84 687 PHE A CA 1
ATOM 5572 C C . PHE A 1 687 ? -9.693 -11.995 -29.555 1.00 53.84 687 PHE A C 1
ATOM 5574 O O . PHE A 1 687 ? -9.813 -11.867 -28.337 1.00 53.84 687 PHE A O 1
ATOM 5581 N N . VAL A 1 688 ? -10.645 -12.563 -30.297 1.00 52.09 688 VAL A N 1
ATOM 5582 C CA . VAL A 1 688 ? -11.771 -13.294 -29.703 1.00 52.09 688 VAL A CA 1
ATOM 5583 C C . VAL A 1 688 ? -11.227 -14.635 -29.208 1.00 52.09 688 VAL A C 1
ATOM 5585 O O . VAL A 1 688 ? -10.844 -15.478 -30.017 1.00 52.09 688 VAL A O 1
ATOM 5588 N N . LYS A 1 689 ? -11.167 -14.848 -27.889 1.00 50.03 689 LYS A N 1
ATOM 5589 C CA . LYS A 1 689 ? -11.032 -16.211 -27.352 1.00 50.03 689 LYS A CA 1
ATOM 5590 C C . LYS A 1 689 ? -12.345 -16.939 -27.626 1.00 50.03 689 LYS A C 1
ATOM 5592 O O . LYS A 1 689 ? -13.398 -16.416 -27.280 1.00 50.03 689 LYS A O 1
ATOM 5597 N N . GLU A 1 690 ? -12.275 -18.140 -28.198 1.00 47.84 690 GLU A N 1
ATOM 5598 C CA . GLU A 1 690 ? -13.414 -18.947 -28.683 1.00 47.84 690 GLU A CA 1
ATOM 5599 C C . GLU A 1 690 ? -14.544 -19.229 -27.663 1.00 47.84 690 GLU A C 1
ATOM 5601 O O . GLU A 1 690 ? -15.553 -19.802 -28.050 1.00 47.84 690 GLU A O 1
ATOM 5606 N N . ASN A 1 691 ? -14.441 -18.794 -26.399 1.00 50.47 691 ASN A N 1
ATOM 5607 C CA . ASN A 1 691 ? -15.435 -19.047 -25.349 1.00 50.47 691 ASN A CA 1
ATOM 5608 C C . ASN A 1 691 ? -15.880 -17.817 -24.528 1.00 50.47 691 ASN A C 1
ATOM 5610 O O . ASN A 1 691 ? -16.661 -18.000 -23.600 1.00 50.47 691 ASN A O 1
ATOM 5614 N N . ASP A 1 692 ? -15.434 -16.589 -24.832 1.00 47.97 692 ASP A N 1
ATOM 5615 C CA . ASP A 1 692 ? -15.825 -15.393 -24.061 1.00 47.97 692 ASP A CA 1
ATOM 5616 C C . ASP A 1 692 ? -16.398 -14.294 -24.967 1.00 47.97 692 ASP A C 1
ATOM 5618 O O . ASP A 1 692 ? -15.738 -13.796 -25.878 1.00 47.97 692 ASP A O 1
ATOM 5622 N N . SER A 1 693 ? -17.635 -13.873 -24.697 1.00 50.94 693 SER A N 1
ATOM 5623 C CA . SER A 1 693 ? -18.370 -12.842 -25.446 1.00 50.94 693 SER A CA 1
ATOM 5624 C C . SER A 1 693 ? -17.897 -11.404 -25.170 1.00 50.94 693 SER A C 1
ATOM 5626 O O . SER A 1 693 ? -18.606 -10.450 -25.490 1.00 50.94 693 SER A O 1
ATOM 5628 N N . ILE A 1 694 ? -16.721 -11.218 -24.559 1.00 52.78 694 ILE A N 1
ATOM 5629 C CA . ILE A 1 694 ? -16.186 -9.907 -24.175 1.00 52.78 694 ILE A CA 1
ATOM 5630 C C . ILE A 1 694 ? -14.905 -9.634 -24.964 1.00 52.78 694 ILE A C 1
ATOM 5632 O O . ILE A 1 694 ? -13.827 -10.134 -24.656 1.00 52.78 694 ILE A O 1
ATOM 5636 N N . SER A 1 695 ? -15.034 -8.792 -25.984 1.00 54.78 695 SER A N 1
ATOM 5637 C CA . SER A 1 695 ? -13.918 -8.261 -26.760 1.00 54.78 695 SER A CA 1
ATOM 5638 C C . SER A 1 695 ? -13.213 -7.164 -25.953 1.00 54.78 695 SER A C 1
ATOM 5640 O O . SER A 1 695 ? -13.803 -6.107 -25.731 1.00 54.78 695 SER A O 1
ATOM 5642 N N . ARG A 1 696 ? -11.976 -7.396 -25.494 1.00 64.56 696 ARG A N 1
ATOM 5643 C CA . ARG A 1 696 ? -11.165 -6.374 -24.808 1.00 64.56 696 ARG A CA 1
ATOM 5644 C C . ARG A 1 696 ? -9.924 -6.038 -25.624 1.00 64.56 696 ARG A C 1
ATOM 5646 O O . ARG A 1 696 ? -9.157 -6.929 -25.977 1.00 64.56 696 ARG A O 1
ATOM 5653 N N . THR A 1 697 ? -9.732 -4.746 -25.865 1.00 74.62 697 THR A N 1
ATOM 5654 C CA . THR A 1 697 ? -8.513 -4.192 -26.451 1.00 74.62 697 THR A CA 1
ATOM 5655 C C . THR A 1 697 ? -7.331 -4.477 -25.526 1.00 74.62 697 THR A C 1
ATOM 5657 O O . THR A 1 697 ? -7.396 -4.154 -24.339 1.00 74.62 697 THR A O 1
ATOM 5660 N N . GLU A 1 698 ? -6.255 -5.062 -26.050 1.00 87.25 698 GLU A N 1
ATOM 5661 C CA . GLU A 1 698 ? -5.041 -5.311 -25.271 1.00 87.25 698 GLU A CA 1
ATOM 5662 C C . GLU A 1 698 ? -4.119 -4.088 -25.342 1.00 87.25 698 GLU A C 1
ATOM 5664 O O . GLU A 1 698 ? -3.800 -3.598 -26.426 1.00 87.25 698 GLU A O 1
ATOM 5669 N N . ILE A 1 699 ? -3.712 -3.582 -24.177 1.00 93.38 699 ILE A N 1
ATOM 5670 C CA . ILE A 1 699 ? -2.800 -2.442 -24.044 1.00 93.38 699 ILE A CA 1
ATOM 5671 C C . ILE A 1 699 ? -1.468 -2.978 -23.537 1.00 93.38 699 ILE A C 1
ATOM 5673 O O . ILE A 1 699 ? -1.428 -3.659 -22.512 1.00 93.38 699 ILE A O 1
ATOM 5677 N N . LEU A 1 700 ? -0.383 -2.642 -24.227 1.00 94.81 700 LEU A N 1
ATOM 5678 C CA . LEU A 1 700 ? 0.975 -2.935 -23.800 1.00 94.81 700 LEU A CA 1
ATOM 5679 C C . LEU A 1 700 ? 1.722 -1.639 -23.516 1.00 94.81 700 LEU A C 1
ATOM 5681 O O . LEU A 1 700 ? 1.629 -0.669 -24.267 1.00 94.81 700 LEU A O 1
ATOM 5685 N N . ILE A 1 701 ? 2.481 -1.655 -22.428 1.00 95.88 701 ILE A N 1
ATOM 5686 C CA . ILE A 1 701 ? 3.452 -0.628 -22.075 1.00 95.88 701 ILE A CA 1
ATOM 5687 C C . ILE A 1 701 ? 4.820 -1.248 -22.319 1.00 95.88 701 ILE A C 1
ATOM 5689 O O . ILE A 1 701 ? 5.226 -2.177 -21.615 1.00 95.88 701 ILE A O 1
ATOM 5693 N N . ASN A 1 702 ? 5.491 -0.783 -23.369 1.00 92.62 702 ASN A N 1
ATOM 5694 C CA . ASN A 1 702 ? 6.569 -1.491 -24.046 1.00 92.62 702 ASN A CA 1
ATOM 5695 C C . ASN A 1 702 ? 6.126 -2.919 -24.414 1.00 92.62 702 ASN A C 1
ATOM 5697 O O . ASN A 1 702 ? 5.287 -3.124 -25.284 1.00 92.62 702 ASN A O 1
ATOM 5701 N N . ASP A 1 703 ? 6.663 -3.915 -23.715 1.00 90.81 703 ASP A N 1
ATOM 5702 C CA . ASP A 1 703 ? 6.401 -5.334 -23.905 1.00 90.81 703 ASP A CA 1
ATOM 5703 C C . ASP A 1 703 ? 5.610 -5.962 -22.738 1.00 90.81 703 ASP A C 1
ATOM 5705 O O . ASP A 1 703 ? 5.458 -7.188 -22.690 1.00 90.81 703 ASP A O 1
ATOM 5709 N N . ALA A 1 704 ? 5.132 -5.155 -21.779 1.00 94.88 704 ALA A N 1
ATOM 5710 C CA . ALA A 1 704 ? 4.322 -5.586 -20.640 1.00 94.88 704 ALA A CA 1
ATOM 5711 C C . ALA A 1 704 ? 2.830 -5.317 -20.890 1.00 94.88 704 ALA A C 1
ATOM 5713 O O . ALA A 1 704 ? 2.426 -4.180 -21.116 1.00 94.88 704 ALA A O 1
ATOM 5714 N N . SER A 1 705 ? 2.006 -6.362 -20.819 1.00 93.69 705 SER A N 1
ATOM 5715 C CA . SER A 1 705 ? 0.557 -6.277 -21.048 1.00 93.69 705 SER A CA 1
ATOM 5716 C C . SER A 1 705 ? -0.163 -5.782 -19.793 1.00 93.69 705 SER A C 1
ATOM 5718 O O . SER A 1 705 ? 0.196 -6.166 -18.675 1.00 93.69 705 SER A O 1
ATOM 5720 N N . VAL A 1 706 ? -1.166 -4.923 -19.967 1.00 94.06 706 VAL A N 1
ATOM 5721 C CA . VAL A 1 706 ? -2.020 -4.420 -18.885 1.00 94.06 706 VAL A CA 1
ATOM 5722 C C . VAL A 1 706 ? -3.009 -5.507 -18.454 1.00 94.06 706 VAL A C 1
ATOM 5724 O O . VAL A 1 706 ? -3.729 -6.084 -19.267 1.00 94.06 706 VAL A O 1
ATOM 5727 N N . ILE A 1 707 ? -3.068 -5.776 -17.151 1.00 91.38 707 ILE A N 1
ATOM 5728 C CA . ILE A 1 707 ? -3.906 -6.811 -16.546 1.00 91.38 707 ILE A CA 1
ATOM 5729 C C . ILE A 1 707 ? -5.149 -6.178 -15.921 1.00 91.38 707 ILE A C 1
ATOM 5731 O O . ILE A 1 707 ? -5.080 -5.563 -14.857 1.00 91.38 707 ILE A O 1
ATOM 5735 N N . GLY A 1 708 ? -6.306 -6.439 -16.529 1.00 88.69 708 GLY A N 1
ATOM 5736 C CA . GLY A 1 708 ? -7.595 -5.954 -16.035 1.00 88.69 708 GLY A CA 1
ATOM 5737 C C . GLY A 1 708 ? -7.793 -4.455 -16.256 1.00 88.69 708 GLY A C 1
ATOM 5738 O O . GLY A 1 708 ? -7.064 -3.823 -17.018 1.00 88.69 708 GLY A O 1
ATOM 5739 N N . ASP A 1 709 ? -8.811 -3.899 -15.602 1.00 90.50 709 ASP A N 1
ATOM 5740 C CA . ASP A 1 709 ? -9.140 -2.482 -15.738 1.00 90.50 709 ASP A CA 1
ATOM 5741 C C . ASP A 1 709 ? -8.225 -1.622 -14.841 1.00 90.50 709 ASP A C 1
ATOM 5743 O O . ASP A 1 709 ? -7.977 -1.991 -13.686 1.00 90.50 709 ASP A O 1
ATOM 5747 N N . PRO A 1 710 ? -7.723 -0.471 -15.330 1.00 94.00 710 PRO A N 1
ATOM 5748 C CA . PRO A 1 710 ? -6.919 0.439 -14.521 1.00 94.00 710 PRO A CA 1
ATOM 5749 C C . PRO A 1 710 ? -7.695 0.988 -13.323 1.00 94.00 710 PRO A C 1
ATOM 5751 O O . PRO A 1 710 ? -8.900 1.233 -13.394 1.00 94.00 710 PRO A O 1
ATOM 5754 N N . VAL A 1 711 ? -6.990 1.238 -12.222 1.00 94.75 711 VAL A N 1
ATOM 5755 C CA . VAL A 1 711 ? -7.604 1.696 -10.974 1.00 94.75 711 VAL A CA 1
ATOM 5756 C C . VAL A 1 711 ? -7.354 3.185 -10.780 1.00 94.75 711 VAL A C 1
ATOM 5758 O O . VAL A 1 711 ? -6.210 3.622 -10.687 1.00 94.75 711 VAL A O 1
ATOM 5761 N N . GLU A 1 712 ? -8.426 3.971 -10.705 1.00 93.69 712 GLU A N 1
ATOM 5762 C CA . GLU A 1 712 ? -8.357 5.418 -10.483 1.00 93.69 712 GLU A CA 1
ATOM 5763 C C . GLU A 1 712 ? -8.419 5.784 -8.991 1.00 93.69 712 GLU A C 1
ATOM 5765 O O . GLU A 1 712 ? -9.300 5.316 -8.260 1.00 93.69 712 GLU A O 1
ATOM 5770 N N . ILE A 1 713 ? -7.512 6.673 -8.564 1.00 91.94 713 ILE A N 1
ATOM 5771 C CA . ILE A 1 713 ? -7.405 7.198 -7.196 1.00 91.94 713 ILE A CA 1
ATOM 5772 C C . ILE A 1 713 ? -7.158 8.708 -7.269 1.00 91.94 713 ILE A C 1
ATOM 5774 O O . ILE A 1 713 ? -6.039 9.161 -7.517 1.00 91.94 713 ILE A O 1
ATOM 5778 N N . GLY A 1 714 ? -8.212 9.505 -7.078 1.00 89.50 714 GLY A N 1
ATOM 5779 C CA . GLY A 1 714 ? -8.143 10.961 -7.222 1.00 89.50 714 GLY A CA 1
ATOM 5780 C C . GLY A 1 714 ? -7.580 11.377 -8.590 1.00 89.50 714 GLY A C 1
ATOM 5781 O O . GLY A 1 714 ? -8.109 11.000 -9.642 1.00 89.50 714 GLY A O 1
ATOM 5782 N N . ASN A 1 715 ? -6.473 12.125 -8.566 1.00 91.38 715 ASN A N 1
ATOM 5783 C CA . ASN A 1 715 ? -5.761 12.594 -9.760 1.00 91.38 715 ASN A CA 1
ATOM 5784 C C . ASN A 1 715 ? -4.697 11.613 -10.279 1.00 91.38 715 ASN A C 1
ATOM 5786 O O . ASN A 1 715 ? -3.916 11.981 -11.158 1.00 91.38 715 ASN A O 1
ATOM 5790 N N . SER A 1 716 ? -4.651 10.391 -9.752 1.00 95.56 716 SER A N 1
ATOM 5791 C CA . SER A 1 716 ? -3.709 9.347 -10.153 1.00 95.56 716 SER A CA 1
ATOM 5792 C C . SER A 1 716 ? -4.436 8.104 -10.673 1.00 95.56 716 SER A C 1
ATOM 5794 O O . SER A 1 716 ? -5.633 7.911 -10.438 1.00 95.56 716 SER A O 1
ATOM 5796 N N . ILE A 1 717 ? -3.716 7.270 -11.418 1.00 96.44 717 ILE A N 1
ATOM 5797 C CA . ILE A 1 717 ? -4.232 6.022 -11.990 1.00 96.44 717 ILE A CA 1
ATOM 5798 C C . ILE A 1 717 ? -3.149 4.939 -11.956 1.00 96.44 717 ILE A C 1
ATOM 5800 O O . ILE A 1 717 ? -1.976 5.218 -12.205 1.00 96.44 717 ILE A O 1
ATOM 5804 N N . ILE A 1 718 ? -3.535 3.710 -11.623 1.00 97.50 718 ILE A N 1
ATOM 5805 C CA . ILE A 1 718 ? -2.641 2.551 -11.560 1.00 97.50 718 ILE A CA 1
ATOM 5806 C C . ILE A 1 718 ? -3.021 1.576 -12.672 1.00 97.50 718 ILE A C 1
ATOM 5808 O O . ILE A 1 718 ? -4.165 1.133 -12.756 1.00 97.50 718 ILE A O 1
ATOM 5812 N N . TYR A 1 719 ? -2.043 1.206 -13.489 1.00 96.88 719 TYR A N 1
ATOM 5813 C CA . TYR A 1 719 ? -2.133 0.127 -14.464 1.00 96.88 719 TYR A CA 1
ATOM 5814 C C . TYR A 1 719 ? -1.385 -1.077 -13.911 1.00 96.88 719 TYR A C 1
ATOM 5816 O O . TYR A 1 719 ? -0.169 -1.023 -13.719 1.00 96.88 719 TYR A O 1
ATOM 5824 N N . LEU A 1 720 ? -2.098 -2.170 -13.658 1.00 96.00 720 LEU A N 1
ATOM 5825 C CA . LEU A 1 720 ? -1.448 -3.424 -13.307 1.00 96.00 720 LEU A CA 1
ATOM 5826 C C . LEU A 1 720 ? -0.826 -4.028 -14.572 1.00 96.00 720 LEU A C 1
ATOM 5828 O O . LEU A 1 720 ? -1.501 -4.089 -15.594 1.00 96.00 720 LEU A O 1
ATOM 5832 N N . ILE A 1 721 ? 0.433 -4.459 -14.529 1.00 95.94 721 ILE A N 1
ATOM 5833 C CA . ILE A 1 721 ? 1.158 -4.955 -15.713 1.00 95.94 721 ILE A CA 1
ATOM 5834 C C . ILE A 1 721 ? 1.703 -6.374 -15.519 1.00 95.94 721 ILE A C 1
ATOM 5836 O O . ILE A 1 721 ? 1.925 -6.827 -14.396 1.00 95.94 721 ILE A O 1
ATOM 5840 N N . SER A 1 722 ? 1.929 -7.084 -16.625 1.00 93.94 722 SER A N 1
ATOM 5841 C CA . SER A 1 722 ? 2.313 -8.501 -16.629 1.00 93.94 722 SER A CA 1
ATOM 5842 C C . SER A 1 722 ? 3.772 -8.802 -16.287 1.00 93.94 722 SER A C 1
ATOM 5844 O O . SER A 1 722 ? 4.119 -9.970 -16.131 1.00 93.94 722 SER A O 1
ATOM 5846 N N . LYS A 1 723 ? 4.628 -7.784 -16.169 1.00 93.88 723 LYS A N 1
ATOM 5847 C CA . LYS A 1 723 ? 6.038 -7.903 -15.765 1.00 93.88 723 LYS A CA 1
ATOM 5848 C C . LYS A 1 723 ? 6.618 -6.536 -15.423 1.00 93.88 723 LYS A C 1
ATOM 5850 O O . LYS A 1 723 ? 6.081 -5.523 -15.859 1.00 93.88 723 LYS A O 1
ATOM 5855 N N . THR A 1 724 ? 7.726 -6.503 -14.689 1.00 95.19 724 THR A N 1
ATOM 5856 C CA . THR A 1 724 ? 8.500 -5.273 -14.460 1.00 95.19 724 THR A CA 1
ATOM 5857 C C . THR A 1 724 ? 8.946 -4.638 -15.782 1.00 95.19 724 THR A C 1
ATOM 5859 O O . THR A 1 724 ? 9.554 -5.300 -16.625 1.00 95.19 724 THR A O 1
ATOM 5862 N N . LEU A 1 725 ? 8.685 -3.338 -15.950 1.00 95.25 725 LEU A N 1
ATOM 5863 C CA . LEU A 1 725 ? 9.192 -2.564 -17.082 1.00 95.25 725 LEU A CA 1
ATOM 5864 C C . LEU A 1 725 ? 10.711 -2.460 -17.001 1.00 95.25 725 LEU A C 1
ATOM 5866 O O . LEU A 1 725 ? 11.261 -2.029 -15.989 1.00 95.25 725 LEU A O 1
ATOM 5870 N N . SER A 1 726 ? 11.384 -2.793 -18.095 1.00 92.69 726 SER A N 1
ATOM 5871 C CA . SER A 1 726 ? 12.830 -2.634 -18.220 1.00 92.69 726 SER A CA 1
ATOM 5872 C C . SER A 1 726 ? 13.140 -1.390 -19.056 1.00 92.69 726 SER A C 1
ATOM 5874 O O . SER A 1 726 ? 12.589 -1.265 -20.153 1.00 92.69 726 SER A O 1
ATOM 5876 N N . PRO A 1 727 ? 13.996 -0.466 -18.577 1.00 93.94 727 PRO A N 1
ATOM 5877 C CA . PRO A 1 727 ? 14.490 0.624 -19.407 1.00 93.94 727 PRO A CA 1
ATOM 5878 C C . PRO A 1 727 ? 15.169 0.092 -20.682 1.00 93.94 727 PRO A C 1
ATOM 5880 O O . PRO A 1 727 ? 15.739 -1.004 -20.652 1.00 93.94 727 PRO A O 1
ATOM 5883 N N . PRO A 1 728 ? 15.143 0.848 -21.793 1.00 93.94 728 PRO A N 1
ATOM 5884 C CA . PRO A 1 728 ? 15.775 0.417 -23.034 1.00 93.94 728 PRO A CA 1
ATOM 5885 C C . PRO A 1 728 ? 17.286 0.183 -22.878 1.00 93.94 728 PRO A C 1
ATOM 5887 O O . PRO A 1 728 ? 17.954 0.890 -22.124 1.00 93.94 728 PRO A O 1
ATOM 5890 N N . SER A 1 729 ? 17.836 -0.795 -23.608 1.00 92.06 729 SER A N 1
ATOM 5891 C CA . SER A 1 729 ? 19.281 -1.068 -23.603 1.00 92.06 729 SER A CA 1
ATOM 5892 C C . SER A 1 729 ? 20.071 -0.004 -24.366 1.00 92.06 729 SER A C 1
ATOM 5894 O O . SER A 1 729 ? 19.507 0.749 -25.159 1.00 92.06 729 SER A O 1
ATOM 5896 N N . ASP A 1 730 ? 21.391 0.017 -24.195 1.00 91.75 730 ASP A N 1
ATOM 5897 C CA . ASP A 1 730 ? 22.258 0.866 -25.008 1.00 91.75 730 ASP A CA 1
ATOM 5898 C C . ASP A 1 730 ? 22.229 0.475 -26.497 1.00 91.75 730 ASP A C 1
ATOM 5900 O O . ASP A 1 730 ? 21.820 -0.631 -26.885 1.00 91.75 730 ASP A O 1
ATOM 5904 N N . VAL A 1 731 ? 22.668 1.419 -27.330 1.00 92.06 731 VAL A N 1
ATOM 5905 C CA . VAL A 1 731 ? 22.689 1.313 -28.794 1.00 92.06 731 VAL A CA 1
ATOM 5906 C C . VAL A 1 731 ? 23.459 0.074 -29.254 1.00 92.06 731 VAL A C 1
ATOM 5908 O O . VAL A 1 731 ? 22.965 -0.671 -30.101 1.00 92.06 731 VAL A O 1
ATOM 5911 N N . MET A 1 732 ? 24.650 -0.170 -28.698 1.00 93.81 732 MET A N 1
ATOM 5912 C CA . MET A 1 732 ? 25.522 -1.266 -29.130 1.00 93.81 732 MET A CA 1
ATOM 5913 C C . MET A 1 732 ? 24.921 -2.619 -28.761 1.00 93.81 732 MET A C 1
ATOM 5915 O O . MET A 1 732 ? 24.847 -3.517 -29.603 1.00 93.81 732 MET A O 1
ATOM 5919 N N . SER A 1 733 ? 24.408 -2.747 -27.538 1.00 93.56 733 SER A N 1
ATOM 5920 C CA . SER A 1 733 ? 23.666 -3.920 -27.080 1.00 93.56 733 SER A CA 1
ATOM 5921 C C . SER A 1 733 ? 22.488 -4.254 -27.993 1.00 93.56 733 SER A C 1
ATOM 5923 O O . SER A 1 733 ? 22.277 -5.426 -28.319 1.00 93.56 733 SER A O 1
ATOM 5925 N N . TYR A 1 734 ? 21.716 -3.248 -28.414 1.00 94.06 734 TYR A N 1
ATOM 5926 C CA . TYR A 1 734 ? 20.621 -3.450 -29.361 1.00 94.06 734 TYR A CA 1
ATOM 5927 C C . TYR A 1 734 ? 21.145 -3.880 -30.740 1.00 94.06 734 TYR A C 1
ATOM 5929 O O . TYR A 1 734 ? 20.708 -4.904 -31.275 1.00 94.06 734 TYR A O 1
ATOM 5937 N N . ALA A 1 735 ? 22.111 -3.141 -31.293 1.00 94.50 735 ALA A N 1
ATOM 5938 C CA . ALA A 1 735 ? 22.628 -3.354 -32.642 1.00 94.50 735 ALA A CA 1
ATOM 5939 C C . ALA A 1 735 ? 23.274 -4.737 -32.821 1.00 94.50 735 ALA A C 1
ATOM 5941 O O . ALA A 1 735 ? 23.007 -5.405 -33.816 1.00 94.50 735 ALA A O 1
ATOM 5942 N N . ILE A 1 736 ? 24.042 -5.216 -31.836 1.00 95.19 736 ILE A N 1
ATOM 5943 C CA . ILE A 1 736 ? 24.692 -6.540 -31.865 1.00 95.19 736 ILE A CA 1
ATOM 5944 C C . ILE A 1 736 ? 23.665 -7.683 -31.902 1.00 95.19 736 ILE A C 1
ATOM 5946 O O . ILE A 1 736 ? 23.904 -8.720 -32.524 1.00 95.19 736 ILE A O 1
ATOM 5950 N N . ARG A 1 737 ? 22.510 -7.521 -31.243 1.00 95.38 737 ARG A N 1
ATOM 5951 C CA . ARG A 1 737 ? 21.446 -8.540 -31.234 1.00 95.38 737 ARG A CA 1
ATOM 5952 C C . ARG A 1 737 ? 20.588 -8.508 -32.499 1.00 95.38 737 ARG A C 1
ATOM 5954 O O . ARG A 1 737 ? 19.957 -9.514 -32.830 1.00 95.38 737 ARG A O 1
ATOM 5961 N N . ASN A 1 738 ? 20.558 -7.381 -33.209 1.00 96.00 738 ASN A N 1
ATOM 5962 C CA . ASN A 1 738 ? 19.762 -7.223 -34.416 1.00 96.00 738 ASN A CA 1
ATOM 5963 C C . ASN A 1 738 ? 20.554 -7.646 -35.665 1.00 96.00 738 ASN A C 1
ATOM 5965 O O . ASN A 1 738 ? 21.398 -6.915 -36.176 1.00 96.00 738 ASN A O 1
ATOM 5969 N N . ARG A 1 739 ? 20.208 -8.814 -36.226 1.00 96.06 739 ARG A N 1
ATOM 5970 C CA . ARG A 1 739 ? 20.874 -9.381 -37.416 1.00 96.06 739 ARG A CA 1
ATOM 5971 C C . ARG A 1 739 ? 20.873 -8.455 -38.637 1.00 96.06 739 ARG A C 1
ATOM 5973 O O . ARG A 1 739 ? 21.728 -8.622 -39.505 1.00 96.06 739 ARG A O 1
ATOM 5980 N N . GLN A 1 740 ? 19.932 -7.512 -38.738 1.00 96.62 740 GLN A N 1
ATOM 5981 C CA . GLN A 1 740 ? 19.883 -6.554 -39.848 1.00 96.62 740 GLN A CA 1
ATOM 5982 C C . GLN A 1 740 ? 21.024 -5.532 -39.801 1.00 96.62 740 GLN A C 1
ATOM 5984 O O . GLN A 1 740 ? 21.329 -4.950 -40.839 1.00 96.62 740 GLN A O 1
ATOM 5989 N N . LEU A 1 741 ? 21.653 -5.339 -38.636 1.00 97.31 741 LEU A N 1
ATOM 5990 C CA . LEU A 1 741 ? 22.646 -4.296 -38.376 1.00 97.31 741 LEU A CA 1
ATOM 5991 C C . LEU A 1 741 ? 24.088 -4.824 -38.294 1.00 97.31 741 LEU A C 1
ATOM 5993 O O . LEU A 1 741 ? 24.991 -4.057 -37.981 1.00 97.31 741 LEU A O 1
ATOM 5997 N N . ASN A 1 742 ? 24.343 -6.100 -38.608 1.00 96.44 742 ASN A N 1
ATOM 5998 C CA . ASN A 1 742 ? 25.684 -6.698 -38.523 1.00 96.44 742 ASN A CA 1
ATOM 5999 C C . ASN A 1 742 ? 26.756 -5.895 -39.283 1.00 96.44 742 ASN A C 1
ATOM 6001 O O . ASN A 1 742 ? 27.841 -5.682 -38.751 1.00 96.44 742 ASN A O 1
ATOM 6005 N N . ALA A 1 743 ? 26.460 -5.429 -40.501 1.00 95.19 743 ALA A N 1
ATOM 6006 C CA . ALA A 1 743 ? 27.385 -4.627 -41.303 1.00 95.19 743 ALA A CA 1
ATOM 6007 C C . ALA A 1 743 ? 27.650 -3.248 -40.678 1.00 95.19 743 ALA A C 1
ATOM 6009 O O . ALA A 1 743 ? 28.788 -2.787 -40.686 1.00 95.19 743 ALA A O 1
ATOM 6010 N N . PHE A 1 744 ? 26.628 -2.622 -40.086 1.00 97.19 744 PHE A N 1
ATOM 6011 C CA . PHE A 1 744 ? 26.782 -1.363 -39.357 1.00 97.19 744 PHE A CA 1
ATOM 6012 C C . PHE A 1 744 ? 27.625 -1.543 -38.092 1.00 97.19 744 PHE A C 1
ATOM 6014 O O . PHE A 1 744 ? 28.535 -0.761 -37.840 1.00 97.19 744 PHE A O 1
ATOM 6021 N N . VAL A 1 745 ? 27.395 -2.624 -37.341 1.00 97.00 745 VAL A N 1
ATOM 6022 C CA . VAL A 1 745 ? 28.238 -2.995 -36.199 1.00 97.00 745 VAL A CA 1
ATOM 6023 C C . VAL A 1 745 ? 29.684 -3.192 -36.662 1.00 97.00 745 VAL A C 1
ATOM 6025 O O . VAL A 1 745 ? 30.582 -2.576 -36.099 1.00 97.00 745 VAL A O 1
ATOM 6028 N N . SER A 1 746 ? 29.931 -3.965 -37.727 1.00 95.44 746 SER A N 1
ATOM 6029 C CA . SER A 1 746 ? 31.280 -4.124 -38.295 1.00 95.44 746 SER A CA 1
ATOM 6030 C C . SER A 1 746 ? 31.913 -2.794 -38.702 1.00 95.44 746 SER A C 1
ATOM 6032 O O . SER A 1 746 ? 33.107 -2.616 -38.481 1.00 95.44 746 SER A O 1
ATOM 6034 N N . ALA A 1 747 ? 31.130 -1.859 -39.244 1.00 96.38 747 ALA A N 1
ATOM 6035 C CA . ALA A 1 747 ? 31.605 -0.526 -39.581 1.00 96.38 747 ALA A CA 1
ATOM 6036 C C . ALA A 1 747 ? 32.039 0.266 -38.334 1.00 96.38 747 ALA A C 1
ATOM 6038 O O . ALA A 1 747 ? 33.139 0.806 -38.325 1.00 96.38 747 ALA A O 1
ATOM 6039 N N . ILE A 1 748 ? 31.247 0.256 -37.254 1.00 97.06 748 ILE A N 1
ATOM 6040 C CA . ILE A 1 748 ? 31.616 0.887 -35.971 1.00 97.06 748 ILE A CA 1
ATOM 6041 C C . ILE A 1 748 ? 32.917 0.291 -35.411 1.00 97.06 748 ILE A C 1
ATOM 6043 O O . ILE A 1 748 ? 33.766 1.015 -34.891 1.00 97.06 748 ILE A O 1
ATOM 6047 N N . PHE A 1 749 ? 33.089 -1.032 -35.512 1.00 95.94 749 PHE A N 1
ATOM 6048 C CA . PHE A 1 749 ? 34.323 -1.690 -35.082 1.00 95.94 749 PHE A CA 1
ATOM 6049 C C . PHE A 1 749 ? 35.516 -1.305 -35.967 1.00 95.94 749 PHE A C 1
ATOM 6051 O O . PHE A 1 749 ? 36.575 -0.999 -35.433 1.00 95.94 749 PHE A O 1
ATOM 6058 N N . ALA A 1 750 ? 35.349 -1.285 -37.292 1.00 95.81 750 ALA A N 1
ATOM 6059 C CA . ALA A 1 750 ? 36.413 -0.958 -38.243 1.00 95.81 750 ALA A CA 1
ATOM 6060 C C . ALA A 1 750 ? 36.852 0.517 -38.191 1.00 95.81 750 ALA A C 1
ATOM 6062 O O . ALA A 1 750 ? 38.003 0.812 -38.510 1.00 95.81 750 ALA A O 1
ATOM 6063 N N . SER A 1 751 ? 35.974 1.432 -37.766 1.00 96.44 751 SER A N 1
ATOM 6064 C CA . SER A 1 751 ? 36.299 2.851 -37.565 1.00 96.44 751 SER A CA 1
ATOM 6065 C C . SER A 1 751 ? 36.833 3.189 -36.167 1.00 96.44 751 SER A C 1
ATOM 6067 O O . SER A 1 751 ? 37.118 4.355 -35.901 1.00 96.44 751 SER A O 1
ATOM 6069 N N . ASP A 1 752 ? 36.985 2.203 -35.272 1.00 95.88 752 ASP A N 1
ATOM 6070 C CA . ASP A 1 752 ? 37.308 2.394 -33.846 1.00 95.88 752 ASP A CA 1
ATOM 6071 C C . ASP A 1 752 ? 36.325 3.312 -33.084 1.00 95.88 752 ASP A C 1
ATOM 6073 O O . ASP A 1 752 ? 36.672 3.870 -32.049 1.00 95.88 752 ASP A O 1
ATOM 6077 N N . MET A 1 753 ? 35.072 3.428 -33.541 1.00 95.81 753 MET A N 1
ATOM 6078 C CA . MET A 1 753 ? 34.057 4.322 -32.952 1.00 95.81 753 MET A CA 1
ATOM 6079 C C . MET A 1 753 ? 33.205 3.700 -31.840 1.00 95.81 753 MET A C 1
ATOM 6081 O O . MET A 1 753 ? 32.197 4.267 -31.418 1.00 95.81 753 MET A O 1
ATOM 6085 N N . GLN A 1 754 ? 33.564 2.509 -31.369 1.00 94.56 754 GLN A N 1
ATOM 6086 C CA . GLN A 1 754 ? 32.774 1.764 -30.381 1.00 94.56 754 GLN A CA 1
ATOM 6087 C C . GLN A 1 754 ? 32.538 2.590 -29.109 1.00 94.56 754 GLN A C 1
ATOM 6089 O O . GLN A 1 754 ? 31.417 2.655 -28.607 1.00 94.56 754 GLN A O 1
ATOM 6094 N N . THR A 1 755 ? 33.592 3.249 -28.621 1.00 92.69 755 THR A N 1
ATOM 6095 C CA . THR A 1 755 ? 33.559 4.037 -27.384 1.00 92.69 755 THR A CA 1
ATOM 6096 C C . THR A 1 755 ? 32.715 5.297 -27.560 1.00 92.69 755 THR A C 1
ATOM 6098 O O . THR A 1 755 ? 31.933 5.646 -26.680 1.00 92.69 755 THR A O 1
ATOM 6101 N N . GLU A 1 756 ? 32.841 5.972 -28.699 1.00 93.19 756 GLU A N 1
ATOM 6102 C CA . GLU A 1 756 ? 32.098 7.183 -29.032 1.00 93.19 756 GLU A CA 1
ATOM 6103 C C . GLU A 1 756 ? 30.607 6.904 -29.204 1.00 93.19 756 GLU A C 1
ATOM 6105 O O . GLU A 1 756 ? 29.792 7.639 -28.655 1.00 93.19 756 GLU A O 1
ATOM 6110 N N . VAL A 1 757 ? 30.241 5.823 -29.902 1.00 93.56 757 VAL A N 1
ATOM 6111 C CA . VAL A 1 757 ? 28.836 5.424 -30.079 1.00 93.56 757 VAL A CA 1
ATOM 6112 C C . VAL A 1 757 ? 28.219 4.996 -28.749 1.00 93.56 757 VAL A C 1
ATOM 6114 O O . VAL A 1 757 ? 27.086 5.370 -28.452 1.00 93.56 757 VAL A O 1
ATOM 6117 N N . GLN A 1 758 ? 28.952 4.240 -27.929 1.00 90.38 758 GLN A N 1
ATOM 6118 C CA . GLN A 1 758 ? 28.457 3.781 -26.631 1.00 90.38 758 GLN A CA 1
ATOM 6119 C C . GLN A 1 758 ? 28.266 4.931 -25.631 1.00 90.38 758 GLN A C 1
ATOM 6121 O O . GLN A 1 758 ? 27.302 4.916 -24.869 1.00 90.38 758 GLN A O 1
ATOM 6126 N N . ASN A 1 759 ? 29.156 5.926 -25.646 1.00 89.38 759 ASN A N 1
ATOM 6127 C CA . ASN A 1 759 ? 29.109 7.084 -24.746 1.00 89.38 759 ASN A CA 1
ATOM 6128 C C . ASN A 1 759 ? 28.362 8.290 -25.345 1.00 89.38 759 ASN A C 1
ATOM 6130 O O . ASN A 1 759 ? 28.392 9.383 -24.773 1.00 89.38 759 ASN A O 1
ATOM 6134 N N . ALA A 1 760 ? 27.731 8.129 -26.510 1.00 90.88 760 ALA A N 1
ATOM 6135 C CA . ALA A 1 760 ? 26.943 9.184 -27.124 1.00 90.88 760 ALA A CA 1
ATOM 6136 C C . ALA A 1 760 ? 25.685 9.437 -26.289 1.00 90.88 760 ALA A C 1
ATOM 6138 O O . ALA A 1 760 ? 24.879 8.530 -26.089 1.00 90.88 760 ALA A O 1
ATOM 6139 N N . ASN A 1 761 ? 25.510 10.685 -25.846 1.00 93.38 761 ASN A N 1
ATOM 6140 C CA . ASN A 1 761 ? 24.421 11.098 -24.964 1.00 93.38 761 ASN A CA 1
ATOM 6141 C C . ASN A 1 761 ? 23.421 11.992 -25.699 1.00 93.38 761 ASN A C 1
ATOM 6143 O O . ASN A 1 761 ? 23.812 12.992 -26.310 1.00 93.38 761 ASN A O 1
ATOM 6147 N N . TRP A 1 762 ? 22.131 11.698 -25.538 1.00 93.38 762 TRP A N 1
ATOM 6148 C CA . TRP A 1 762 ? 21.008 12.407 -26.149 1.00 93.38 762 TRP A CA 1
ATOM 6149 C C . TRP A 1 762 ? 21.151 12.507 -27.672 1.00 93.38 762 TRP A C 1
ATOM 6151 O O . TRP A 1 762 ? 21.192 13.599 -28.240 1.00 93.38 762 TRP A O 1
ATOM 6161 N N . VAL A 1 763 ? 21.263 11.345 -28.318 1.00 95.19 763 VAL A N 1
ATOM 6162 C CA . VAL A 1 763 ? 21.625 11.187 -29.736 1.00 95.19 763 VAL A CA 1
ATOM 6163 C C . VAL A 1 763 ? 20.496 10.524 -30.536 1.00 95.19 763 VAL A C 1
ATOM 6165 O O . VAL A 1 763 ? 19.738 9.712 -30.004 1.00 95.19 763 VAL A O 1
ATOM 6168 N N . THR A 1 764 ? 20.401 10.831 -31.828 1.00 96.44 764 THR A N 1
ATOM 6169 C CA . THR A 1 764 ? 19.615 10.043 -32.793 1.00 96.44 764 THR A CA 1
ATOM 6170 C C . THR A 1 764 ? 20.567 9.338 -33.742 1.00 96.44 764 THR A C 1
ATOM 6172 O O . THR A 1 764 ? 21.427 9.997 -34.319 1.00 96.44 764 THR A O 1
ATOM 6175 N N . ILE A 1 765 ? 20.432 8.025 -33.922 1.00 97.12 765 ILE A N 1
ATOM 6176 C CA . ILE A 1 765 ? 21.318 7.238 -34.789 1.00 97.12 765 ILE A CA 1
ATOM 6177 C C . ILE A 1 765 ? 20.514 6.614 -35.924 1.00 97.12 765 ILE A C 1
ATOM 6179 O O . ILE A 1 765 ? 19.622 5.803 -35.682 1.00 97.12 765 ILE A O 1
ATOM 6183 N N . PHE A 1 766 ? 20.863 6.940 -37.164 1.00 97.50 766 PHE A N 1
ATOM 6184 C CA . PHE A 1 766 ? 20.356 6.255 -38.348 1.00 97.50 766 PHE A CA 1
ATOM 6185 C C . PHE A 1 766 ? 21.232 5.032 -38.618 1.00 97.50 766 PHE A C 1
ATOM 6187 O O . PHE A 1 766 ? 22.366 5.161 -39.052 1.00 97.50 766 PHE A O 1
ATOM 6194 N N . ALA A 1 767 ? 20.748 3.829 -38.325 1.00 97.44 767 ALA A N 1
ATOM 6195 C CA . ALA A 1 767 ? 21.527 2.600 -38.449 1.00 97.44 767 ALA A CA 1
ATOM 6196 C C . ALA A 1 767 ? 21.230 1.899 -39.790 1.00 97.44 767 ALA A C 1
ATOM 6198 O O . ALA A 1 767 ? 20.122 1.379 -39.970 1.00 97.44 767 ALA A O 1
ATOM 6199 N N . PRO A 1 768 ? 22.170 1.843 -40.752 1.00 97.44 768 PRO A N 1
ATOM 6200 C CA . PRO A 1 768 ? 21.912 1.220 -42.043 1.00 97.44 768 PRO A CA 1
ATOM 6201 C C . PRO A 1 768 ? 21.849 -0.306 -41.957 1.00 97.44 768 PRO A C 1
ATOM 6203 O O . PRO A 1 768 ? 22.652 -0.957 -41.289 1.00 97.44 768 PRO A O 1
ATOM 6206 N N . THR A 1 769 ? 20.919 -0.895 -42.704 1.00 97.94 769 THR A N 1
ATOM 6207 C CA . THR A 1 769 ? 20.806 -2.357 -42.847 1.00 97.94 769 THR A CA 1
ATOM 6208 C C . THR A 1 769 ? 22.000 -2.983 -43.587 1.00 97.94 769 THR A C 1
ATOM 6210 O O . THR A 1 769 ? 22.686 -2.336 -44.375 1.00 97.94 769 THR A O 1
ATOM 6213 N N . ASN A 1 770 ? 22.199 -4.299 -43.464 1.00 96.50 770 ASN A N 1
ATOM 6214 C CA . ASN A 1 770 ? 23.185 -5.042 -44.271 1.00 96.50 770 ASN A CA 1
ATOM 6215 C C . ASN A 1 770 ? 22.996 -4.831 -45.790 1.00 96.50 770 ASN A C 1
ATOM 6217 O O . ASN A 1 770 ? 23.963 -4.736 -46.551 1.00 96.50 770 ASN A O 1
ATOM 6221 N N . SER A 1 771 ? 21.742 -4.733 -46.246 1.00 96.12 771 SER A N 1
ATOM 6222 C CA . SER A 1 771 ? 21.425 -4.422 -47.643 1.00 96.12 771 SER A CA 1
ATOM 6223 C C . SER A 1 771 ? 21.842 -3.008 -48.038 1.00 96.12 771 SER A C 1
ATOM 6225 O O . SER A 1 771 ? 22.263 -2.813 -49.175 1.00 96.12 771 SER A O 1
ATOM 6227 N N . ALA A 1 772 ? 21.795 -2.042 -47.116 1.00 95.31 772 ALA A N 1
ATOM 6228 C CA . ALA A 1 772 ? 22.254 -0.677 -47.353 1.00 95.31 772 ALA A CA 1
ATOM 6229 C C . ALA A 1 772 ? 23.744 -0.641 -47.724 1.00 95.31 772 ALA A C 1
ATOM 6231 O O . ALA A 1 772 ? 24.114 -0.051 -48.738 1.00 95.31 772 ALA A O 1
ATOM 6232 N N . PHE A 1 773 ? 24.588 -1.350 -46.967 1.00 94.50 773 PHE A N 1
ATOM 6233 C CA . PHE A 1 773 ? 26.017 -1.486 -47.281 1.00 94.50 773 PHE A CA 1
ATOM 6234 C C . PHE A 1 773 ? 26.263 -2.247 -48.587 1.00 94.50 773 PHE A C 1
ATOM 6236 O O . PHE A 1 773 ? 27.214 -1.969 -49.312 1.00 94.50 773 PHE A O 1
ATOM 6243 N N . THR A 1 774 ? 25.388 -3.185 -48.944 1.00 91.88 774 THR A N 1
ATOM 6244 C CA . THR A 1 774 ? 25.488 -3.876 -50.238 1.00 91.88 774 THR A CA 1
ATOM 6245 C C . THR A 1 774 ? 25.175 -2.929 -51.409 1.00 91.88 774 THR A C 1
ATOM 6247 O O . THR A 1 774 ? 25.823 -3.011 -52.452 1.00 91.88 774 THR A O 1
ATOM 6250 N N . LYS A 1 775 ? 24.222 -1.993 -51.248 1.00 91.56 775 LYS A N 1
ATOM 6251 C CA . LYS A 1 775 ? 23.804 -1.042 -52.300 1.00 91.56 775 LYS A CA 1
ATOM 6252 C C . LYS A 1 775 ? 24.918 -0.082 -52.736 1.00 91.56 775 LYS A C 1
ATOM 6254 O O . LYS A 1 775 ? 24.951 0.286 -53.908 1.00 91.56 775 LYS A O 1
ATOM 6259 N N . ILE A 1 776 ? 25.825 0.310 -51.837 1.00 90.00 776 ILE A N 1
ATOM 6260 C CA . ILE A 1 776 ? 26.943 1.216 -52.174 1.00 90.00 776 ILE A CA 1
ATOM 6261 C C . ILE A 1 776 ? 28.142 0.489 -52.822 1.00 90.00 776 ILE A C 1
ATOM 6263 O O . ILE A 1 776 ? 29.115 1.125 -53.231 1.00 90.00 776 ILE A O 1
ATOM 6267 N N . GLY A 1 777 ? 28.059 -0.838 -52.979 1.00 91.75 777 GLY A N 1
ATOM 6268 C CA . GLY A 1 777 ? 28.968 -1.636 -53.801 1.00 91.75 777 GLY A CA 1
ATOM 6269 C C . GLY A 1 777 ? 30.413 -1.642 -53.300 1.00 91.75 777 GLY A C 1
ATOM 6270 O O . GLY A 1 777 ? 30.666 -1.832 -52.112 1.00 91.75 777 GLY A O 1
ATOM 6271 N N . LEU A 1 778 ? 31.374 -1.434 -54.208 1.00 94.00 778 LEU A N 1
ATOM 6272 C CA . LEU A 1 778 ? 32.812 -1.509 -53.892 1.00 94.00 778 LEU A CA 1
ATOM 6273 C C . LEU A 1 778 ? 33.278 -0.420 -52.914 1.00 94.00 778 LEU A C 1
ATOM 6275 O O . LEU A 1 778 ? 34.359 -0.535 -52.341 1.00 94.00 778 LEU A O 1
ATOM 6279 N N . ILE A 1 779 ? 32.468 0.621 -52.693 1.00 93.44 779 ILE A N 1
ATOM 6280 C CA . ILE A 1 779 ? 32.746 1.641 -51.675 1.00 93.44 779 ILE A CA 1
ATOM 6281 C C . ILE A 1 779 ? 32.781 0.998 -50.282 1.00 93.44 779 ILE A C 1
ATOM 6283 O O . ILE A 1 779 ? 33.640 1.346 -49.482 1.00 93.44 779 ILE A O 1
ATOM 6287 N N . THR A 1 780 ? 31.934 -0.001 -50.011 1.00 94.12 780 THR A N 1
ATOM 6288 C CA . THR A 1 780 ? 31.950 -0.746 -48.738 1.00 94.12 780 THR A CA 1
ATOM 6289 C C . THR A 1 780 ? 33.285 -1.440 -48.495 1.00 94.12 780 THR A C 1
ATOM 6291 O O . THR A 1 780 ? 33.804 -1.380 -47.383 1.00 94.12 780 THR A O 1
ATOM 6294 N N . SER A 1 781 ? 33.873 -2.049 -49.529 1.00 93.62 781 SER A N 1
ATOM 6295 C CA . SER A 1 781 ? 35.190 -2.684 -49.422 1.00 93.62 781 SER A CA 1
ATOM 6296 C C . SER A 1 781 ? 36.269 -1.671 -49.050 1.00 93.62 781 SER A C 1
ATOM 6298 O O . SER A 1 781 ? 37.119 -1.975 -48.224 1.00 93.62 781 SER A O 1
ATOM 6300 N N . TYR A 1 782 ? 36.206 -0.458 -49.611 1.00 94.38 782 TYR A N 1
ATOM 6301 C CA . TYR A 1 782 ? 37.108 0.628 -49.233 1.00 94.38 782 TYR A CA 1
ATOM 6302 C C . TYR A 1 782 ? 36.885 1.112 -47.801 1.00 94.38 782 TYR A C 1
ATOM 6304 O O . TYR A 1 782 ? 37.847 1.183 -47.045 1.00 94.38 782 TYR A O 1
ATOM 6312 N N . LEU A 1 783 ? 35.644 1.405 -47.410 1.00 94.75 783 LEU A N 1
ATOM 6313 C CA . LEU A 1 783 ? 35.350 1.923 -46.073 1.00 94.75 783 LEU A CA 1
ATOM 6314 C C . LEU A 1 783 ? 35.797 0.950 -44.970 1.00 94.75 783 LEU A C 1
ATOM 6316 O O . LEU A 1 783 ? 36.323 1.383 -43.954 1.00 94.75 783 LEU A O 1
ATOM 6320 N N . LEU A 1 784 ? 35.646 -0.362 -45.183 1.00 93.31 784 LEU A N 1
ATOM 6321 C CA . LEU A 1 784 ? 36.082 -1.394 -44.232 1.00 93.31 784 LEU A CA 1
ATOM 6322 C C . LEU A 1 784 ? 37.580 -1.749 -44.335 1.00 93.31 784 LEU A C 1
ATOM 6324 O O . LEU A 1 784 ? 38.072 -2.558 -43.547 1.00 93.31 784 LEU A O 1
ATOM 6328 N N . HIS A 1 785 ? 38.310 -1.184 -45.299 1.00 93.62 785 HIS A N 1
ATOM 6329 C CA . HIS A 1 785 ? 39.755 -1.363 -45.434 1.00 93.62 785 HIS A CA 1
ATOM 6330 C C . HIS A 1 785 ? 40.500 -0.429 -44.458 1.00 93.62 785 HIS A C 1
ATOM 6332 O O . HIS A 1 785 ? 40.036 0.687 -44.228 1.00 93.62 785 HIS A O 1
ATOM 6338 N N . PRO A 1 786 ? 41.686 -0.802 -43.929 1.00 92.38 786 PRO A N 1
ATOM 6339 C CA . PRO A 1 786 ? 42.462 0.067 -43.034 1.00 92.38 786 PRO A CA 1
ATOM 6340 C C . PRO A 1 786 ? 42.699 1.494 -43.565 1.00 92.38 786 PRO A C 1
ATOM 6342 O O . PRO A 1 786 ? 42.570 2.457 -42.816 1.00 92.38 786 PRO A O 1
ATOM 6345 N N . ASP A 1 787 ? 42.967 1.645 -44.867 1.00 91.31 787 ASP A N 1
ATOM 6346 C CA . ASP A 1 787 ? 43.136 2.955 -45.531 1.00 91.31 787 ASP A CA 1
ATOM 6347 C C . ASP A 1 787 ? 41.847 3.803 -45.600 1.00 91.31 787 ASP A C 1
ATOM 6349 O O . ASP A 1 787 ? 41.903 4.995 -45.906 1.00 91.31 787 ASP A O 1
ATOM 6353 N N . GLY A 1 788 ? 40.680 3.193 -45.389 1.00 94.00 788 GLY A N 1
ATOM 6354 C CA . GLY A 1 788 ? 39.374 3.854 -45.373 1.00 94.00 788 GLY A CA 1
ATOM 6355 C C . GLY A 1 788 ? 38.881 4.214 -43.977 1.00 94.00 788 GLY A C 1
ATOM 6356 O O . GLY A 1 788 ? 37.800 4.778 -43.860 1.00 94.00 788 GLY A O 1
ATOM 6357 N N . LYS A 1 789 ? 39.651 3.921 -42.923 1.00 95.38 789 LYS A N 1
ATOM 6358 C CA . LYS A 1 789 ? 39.222 4.076 -41.527 1.00 95.38 789 LYS A CA 1
ATOM 6359 C C . LYS A 1 789 ? 38.713 5.481 -41.183 1.00 95.38 789 LYS A C 1
ATOM 6361 O O . LYS A 1 789 ? 37.641 5.599 -40.599 1.00 95.38 789 LYS A O 1
ATOM 6366 N N . GLU A 1 790 ? 39.453 6.531 -41.545 1.00 94.81 790 GLU A N 1
ATOM 6367 C CA . GLU A 1 790 ? 39.065 7.924 -41.246 1.00 94.81 790 GLU A CA 1
ATOM 6368 C C . GLU A 1 790 ? 37.815 8.351 -42.028 1.00 94.81 790 GLU A C 1
ATOM 6370 O O . GLU A 1 790 ? 36.909 8.978 -41.483 1.00 94.81 790 GLU A O 1
ATOM 6375 N N . ASP A 1 791 ? 37.719 7.934 -43.291 1.00 95.12 791 ASP A N 1
ATOM 6376 C CA . ASP A 1 791 ? 36.530 8.149 -44.117 1.00 95.12 791 ASP A CA 1
ATOM 6377 C C . ASP A 1 791 ? 35.314 7.419 -43.519 1.00 95.12 791 ASP A C 1
ATOM 6379 O O . ASP A 1 791 ? 34.221 7.978 -43.445 1.00 95.12 791 ASP A O 1
ATOM 6383 N N . LEU A 1 792 ? 35.496 6.184 -43.039 1.00 96.69 792 LEU A N 1
ATOM 6384 C CA . LEU A 1 792 ? 34.442 5.420 -42.379 1.00 96.69 792 LEU A CA 1
ATOM 6385 C C . LEU A 1 792 ? 34.038 6.035 -41.035 1.00 96.69 792 LEU A C 1
ATOM 6387 O O . LEU A 1 792 ? 32.855 6.000 -40.695 1.00 96.69 792 LEU A O 1
ATOM 6391 N N . ARG A 1 793 ? 34.980 6.624 -40.291 1.00 96.81 793 ARG A N 1
ATOM 6392 C CA . ARG A 1 793 ? 34.685 7.386 -39.073 1.00 96.81 793 ARG A CA 1
ATOM 6393 C C . ARG A 1 793 ? 33.728 8.543 -39.378 1.00 96.81 793 ARG A C 1
ATOM 6395 O O . ARG A 1 793 ? 32.657 8.597 -38.783 1.00 96.81 793 ARG A O 1
ATOM 6402 N N . SER A 1 794 ? 34.050 9.378 -40.368 1.00 95.81 794 SER A N 1
ATOM 6403 C CA . SER A 1 794 ? 33.174 10.474 -40.825 1.00 95.81 794 SER A CA 1
ATOM 6404 C C . SER A 1 794 ? 31.802 9.961 -41.292 1.00 95.81 794 SER A C 1
ATOM 6406 O O . SER A 1 794 ? 30.768 10.532 -40.945 1.00 95.81 794 SER A O 1
ATOM 6408 N N . VAL A 1 795 ? 31.754 8.818 -41.994 1.00 96.12 795 VAL A N 1
ATOM 6409 C CA . VAL A 1 795 ? 30.480 8.173 -42.362 1.00 96.12 795 VAL A CA 1
ATOM 6410 C C . VAL A 1 795 ? 29.663 7.816 -41.121 1.00 96.12 795 VAL A C 1
ATOM 6412 O O . VAL A 1 795 ? 28.486 8.157 -41.072 1.00 96.12 795 VAL A O 1
ATOM 6415 N N . VAL A 1 796 ? 30.237 7.150 -40.117 1.00 97.06 796 VAL A N 1
ATOM 6416 C CA . VAL A 1 796 ? 29.503 6.772 -38.895 1.00 97.06 796 VAL A CA 1
ATOM 6417 C C . VAL A 1 796 ? 29.053 8.013 -38.109 1.00 97.06 796 VAL A C 1
ATOM 6419 O O . VAL A 1 796 ? 27.902 8.056 -37.681 1.00 97.06 796 VAL A O 1
ATOM 6422 N N . GLU A 1 797 ? 29.890 9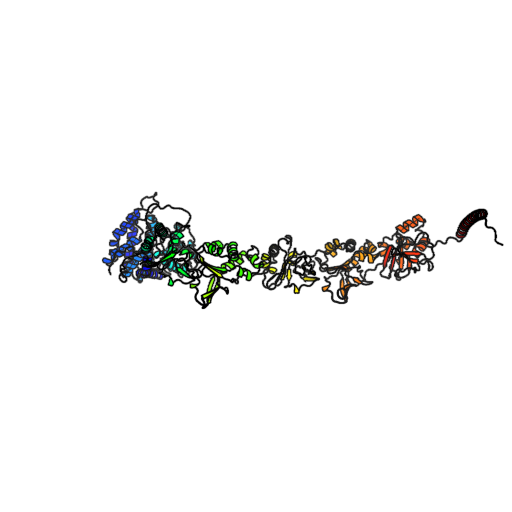.048 -37.990 1.00 96.81 797 GLU A N 1
ATOM 6423 C CA . GLU A 1 797 ? 29.535 10.325 -37.344 1.00 96.81 797 GLU A CA 1
ATOM 6424 C C . GLU A 1 797 ? 28.378 11.047 -38.066 1.00 96.81 797 GLU A C 1
ATOM 6426 O O . GLU A 1 797 ? 27.505 11.625 -37.416 1.00 96.81 797 GLU A O 1
ATOM 6431 N N . TYR A 1 798 ? 28.301 10.962 -39.397 1.00 96.50 798 TYR A N 1
ATOM 6432 C CA . TYR A 1 798 ? 27.214 11.553 -40.190 1.00 96.50 798 TYR A CA 1
ATOM 6433 C C . TYR A 1 798 ? 25.861 10.848 -40.002 1.00 96.50 798 TYR A C 1
ATOM 6435 O O . TYR A 1 798 ? 24.808 11.449 -40.211 1.00 96.50 798 TYR A O 1
ATOM 6443 N N . HIS A 1 799 ? 25.864 9.595 -39.541 1.00 96.81 799 HIS A N 1
ATOM 6444 C CA . HIS A 1 799 ? 24.640 8.872 -39.180 1.00 96.81 799 HIS A CA 1
ATOM 6445 C C . HIS A 1 799 ? 24.118 9.235 -37.778 1.00 96.81 799 HIS A C 1
ATOM 6447 O O . HIS A 1 799 ? 23.074 8.726 -37.366 1.00 96.81 799 HIS A O 1
ATOM 6453 N N . MET A 1 800 ? 24.819 10.092 -37.031 1.00 97.06 800 MET A N 1
ATOM 6454 C CA . MET A 1 800 ? 24.481 10.456 -35.656 1.00 97.06 800 MET A CA 1
ATOM 6455 C C . MET A 1 800 ? 24.098 11.939 -35.570 1.00 97.06 800 MET A C 1
ATOM 6457 O O . MET A 1 800 ? 24.856 12.801 -36.007 1.00 97.06 800 MET A O 1
ATOM 6461 N N . LEU A 1 801 ? 22.949 12.253 -34.968 1.00 96.25 801 LEU A N 1
ATOM 6462 C CA . LEU A 1 801 ? 22.505 13.623 -34.673 1.00 96.25 801 LEU A CA 1
ATOM 6463 C C . LEU A 1 801 ? 22.796 13.999 -33.223 1.00 96.25 801 LEU A C 1
ATOM 6465 O O . LEU A 1 801 ? 22.666 13.170 -32.326 1.00 96.25 801 LEU A O 1
ATOM 6469 N N . ASN A 1 802 ? 23.096 15.271 -32.967 1.00 90.19 802 ASN A N 1
ATOM 6470 C CA . ASN A 1 802 ? 23.407 15.792 -31.627 1.00 90.19 802 ASN A CA 1
ATOM 6471 C C . ASN A 1 802 ? 22.174 16.038 -30.718 1.00 90.19 802 ASN A C 1
ATOM 6473 O O . ASN A 1 802 ? 22.283 16.705 -29.680 1.00 90.19 802 ASN A O 1
ATOM 6477 N N . GLU A 1 803 ? 21.024 15.486 -31.100 1.00 92.69 803 GLU A N 1
ATOM 6478 C CA . GLU A 1 803 ? 19.743 15.562 -30.404 1.00 92.69 803 GLU A CA 1
ATOM 6479 C C . GLU A 1 803 ? 18.934 14.268 -30.585 1.00 92.69 803 GLU A C 1
ATOM 6481 O O . GLU A 1 803 ? 19.179 13.490 -31.507 1.00 92.69 803 GLU A O 1
ATOM 6486 N N . THR A 1 804 ? 17.961 14.025 -29.703 1.00 93.44 804 THR A N 1
ATOM 6487 C CA . THR A 1 804 ? 17.043 12.876 -29.779 1.00 93.44 804 THR A CA 1
ATOM 6488 C C . THR A 1 804 ? 15.720 13.275 -30.428 1.00 93.44 804 THR A C 1
ATOM 6490 O O . THR A 1 804 ? 14.998 14.107 -29.878 1.00 93.44 804 THR A O 1
ATOM 6493 N N . ILE A 1 805 ? 15.389 12.651 -31.559 1.00 93.50 805 ILE A N 1
ATOM 6494 C CA . ILE A 1 805 ? 14.196 12.936 -32.362 1.00 93.50 805 ILE A CA 1
ATOM 6495 C C . ILE A 1 805 ? 13.453 11.629 -32.642 1.00 93.50 805 ILE A C 1
ATOM 6497 O O . ILE A 1 805 ? 13.977 10.734 -33.314 1.00 93.50 805 ILE A O 1
ATOM 6501 N N . LEU A 1 806 ? 12.218 11.534 -32.148 1.00 92.81 806 LEU A N 1
ATOM 6502 C CA . LEU A 1 806 ? 11.269 10.501 -32.565 1.00 92.81 806 LEU A CA 1
ATOM 6503 C C . LEU A 1 806 ? 10.525 10.940 -33.824 1.00 92.81 806 LEU A C 1
ATOM 6505 O O . LEU A 1 806 ? 10.433 12.130 -34.124 1.00 92.81 806 LEU A O 1
ATOM 6509 N N . THR A 1 807 ? 9.935 9.993 -34.544 1.00 91.19 807 THR A N 1
ATOM 6510 C CA . THR A 1 807 ? 9.166 10.296 -35.755 1.00 91.19 807 THR A CA 1
ATOM 6511 C C . THR A 1 807 ? 8.003 11.245 -35.497 1.00 91.19 807 THR A C 1
ATOM 6513 O O . THR A 1 807 ? 7.712 12.097 -36.336 1.00 91.19 807 THR A O 1
ATOM 6516 N N . GLU A 1 808 ? 7.362 11.165 -34.328 1.00 88.38 808 GLU A N 1
ATOM 6517 C CA . GLU A 1 808 ? 6.302 12.090 -33.914 1.00 88.38 808 GLU A CA 1
ATOM 6518 C C . GLU A 1 808 ? 6.794 13.534 -33.725 1.00 88.38 808 GLU A C 1
ATOM 6520 O O . GLU A 1 808 ? 6.011 14.465 -33.909 1.00 88.38 808 GLU A O 1
ATOM 6525 N N . ASP A 1 809 ? 8.083 13.723 -33.420 1.00 90.12 809 ASP A N 1
ATOM 6526 C CA . ASP A 1 809 ? 8.701 15.033 -33.204 1.00 90.12 809 ASP A CA 1
ATOM 6527 C C . ASP A 1 809 ? 9.113 15.703 -34.542 1.00 90.12 809 ASP A C 1
ATOM 6529 O O . ASP A 1 809 ? 9.394 16.903 -34.572 1.00 90.12 809 ASP A O 1
ATOM 6533 N N . ILE A 1 810 ? 9.129 14.960 -35.661 1.00 91.81 810 ILE A N 1
ATOM 6534 C CA . ILE A 1 810 ? 9.504 15.471 -36.992 1.00 91.81 810 ILE A CA 1
ATOM 6535 C C . ILE A 1 810 ? 8.301 16.180 -37.638 1.00 91.81 810 ILE A C 1
ATOM 6537 O O . ILE A 1 810 ? 7.273 15.533 -37.880 1.00 91.81 810 ILE A O 1
ATOM 6541 N N . PRO A 1 811 ? 8.392 17.482 -37.968 1.00 93.44 811 PRO A N 1
ATOM 6542 C CA . PRO A 1 811 ? 7.295 18.199 -38.610 1.00 93.44 811 PRO A CA 1
ATOM 6543 C C . PRO A 1 811 ? 7.096 17.734 -40.061 1.00 93.44 811 PRO A C 1
ATOM 6545 O O . PRO A 1 811 ? 8.005 17.211 -40.699 1.00 93.44 811 PRO A O 1
ATOM 6548 N N . GLN A 1 812 ? 5.889 17.932 -40.596 1.00 94.00 812 GLN A N 1
ATOM 6549 C CA . GLN A 1 812 ? 5.591 17.648 -42.003 1.00 94.00 812 GLN A CA 1
ATOM 6550 C C . GLN A 1 812 ? 6.458 18.525 -42.927 1.00 94.00 812 GLN A C 1
ATOM 6552 O O . GLN A 1 812 ? 6.595 19.724 -42.685 1.00 94.00 812 GLN A O 1
ATOM 6557 N N . GLY A 1 813 ? 6.979 17.949 -44.014 1.00 93.62 813 GLY A N 1
ATOM 6558 C CA . GLY A 1 813 ? 7.888 18.625 -44.944 1.00 93.62 813 GLY A CA 1
ATOM 6559 C C . GLY A 1 813 ? 9.364 18.318 -44.673 1.00 93.62 813 GLY A C 1
ATOM 6560 O O . GLY A 1 813 ? 9.694 17.290 -44.088 1.00 93.62 813 GLY A O 1
ATOM 6561 N N . GLU A 1 814 ? 10.258 19.184 -45.154 1.00 94.62 814 GLU A N 1
ATOM 6562 C CA . GLU A 1 814 ? 11.713 19.044 -45.001 1.00 94.62 814 GLU A CA 1
ATOM 6563 C C . GLU A 1 814 ? 12.203 19.731 -43.717 1.00 94.62 814 GLU A C 1
ATOM 6565 O O . GLU A 1 814 ? 11.875 20.889 -43.453 1.00 94.62 814 GLU A O 1
ATOM 6570 N N . SER A 1 815 ? 13.021 19.025 -42.939 1.00 95.00 815 SER A N 1
ATOM 6571 C CA . SER A 1 815 ? 13.712 19.521 -41.744 1.00 95.00 815 SER A CA 1
ATOM 6572 C C . SER A 1 815 ? 15.200 19.206 -41.825 1.00 95.00 815 SER A C 1
ATOM 6574 O O . SER A 1 815 ? 15.575 18.132 -42.284 1.00 95.00 815 SER A O 1
ATOM 6576 N N . LYS A 1 816 ? 16.060 20.121 -41.366 1.00 94.44 816 LYS A N 1
ATOM 6577 C CA . LYS A 1 816 ? 17.520 19.940 -41.368 1.00 94.44 816 LYS A CA 1
ATOM 6578 C C . LYS A 1 816 ? 18.043 19.828 -39.949 1.00 94.44 816 LYS A C 1
ATOM 6580 O O . LYS A 1 816 ? 17.747 20.692 -39.127 1.00 94.44 816 LYS A O 1
ATOM 6585 N N . TYR A 1 817 ? 18.858 18.810 -39.707 1.00 94.38 817 TYR A N 1
ATOM 6586 C CA . TYR A 1 817 ? 19.418 18.505 -38.395 1.00 94.38 817 TYR A CA 1
ATOM 6587 C C . TYR A 1 817 ? 20.944 18.478 -38.439 1.00 94.38 817 TYR A C 1
ATOM 6589 O O . TYR A 1 817 ? 21.542 18.149 -39.466 1.00 94.38 817 TYR A O 1
ATOM 6597 N N . SER A 1 818 ? 21.587 18.841 -37.331 1.00 94.44 818 SER A N 1
ATOM 6598 C CA . SER A 1 818 ? 23.046 18.826 -37.223 1.00 94.44 818 SER A CA 1
ATOM 6599 C C . SER A 1 818 ? 23.546 17.426 -36.873 1.00 94.44 818 SER A C 1
ATOM 6601 O O . SER A 1 818 ? 23.158 16.855 -35.852 1.00 94.44 818 SER A O 1
ATOM 6603 N N . THR A 1 819 ? 24.438 16.889 -37.704 1.00 95.50 819 THR A N 1
ATOM 6604 C CA . THR A 1 819 ? 25.129 15.624 -37.421 1.00 95.50 819 THR A CA 1
ATOM 6605 C C . THR A 1 819 ? 26.366 15.844 -36.552 1.00 95.50 819 THR A C 1
ATOM 6607 O O . THR A 1 819 ? 26.841 16.975 -36.408 1.00 95.50 819 THR A O 1
ATOM 6610 N N . ILE A 1 820 ? 26.916 14.762 -35.997 1.00 94.31 820 ILE A N 1
ATOM 6611 C CA . ILE A 1 820 ? 28.182 14.791 -35.250 1.00 94.31 820 ILE A CA 1
ATOM 6612 C C . ILE A 1 820 ? 29.372 15.111 -36.170 1.00 94.31 820 ILE A C 1
ATOM 6614 O O . ILE A 1 820 ? 30.276 15.824 -35.743 1.00 94.31 820 ILE A O 1
ATOM 6618 N N . ASP A 1 821 ? 29.331 14.679 -37.434 1.00 93.50 821 ASP A N 1
ATOM 6619 C CA . ASP A 1 821 ? 30.337 15.004 -38.465 1.00 93.50 821 ASP A CA 1
ATOM 6620 C C . ASP A 1 821 ? 30.360 16.510 -38.827 1.00 93.50 821 ASP A C 1
ATOM 6622 O O . ASP A 1 821 ? 31.330 17.028 -39.376 1.00 93.50 821 ASP A O 1
ATOM 6626 N N . GLY A 1 822 ? 29.295 17.248 -38.492 1.00 91.25 822 GLY A N 1
ATOM 6627 C CA . GLY A 1 822 ? 29.177 18.696 -38.690 1.00 91.25 822 GLY A CA 1
ATOM 6628 C C . GLY A 1 822 ? 28.448 19.103 -39.972 1.00 91.25 822 GLY A C 1
ATOM 6629 O O . GLY A 1 822 ? 27.944 20.226 -40.055 1.00 91.25 822 GLY A O 1
ATOM 6630 N N . ASN A 1 823 ?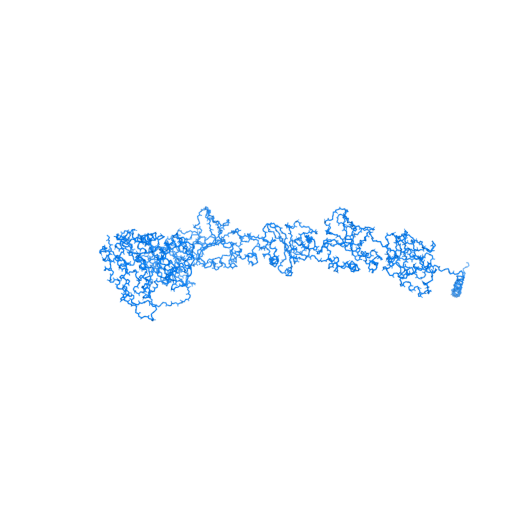 28.304 18.199 -40.944 1.00 91.56 823 ASN A N 1
ATOM 6631 C CA . ASN A 1 823 ? 27.445 18.424 -42.108 1.00 91.56 823 ASN A CA 1
ATOM 6632 C C . ASN A 1 823 ? 25.956 18.256 -41.731 1.00 91.56 823 ASN A C 1
ATOM 6634 O O . ASN A 1 823 ? 25.620 17.338 -40.982 1.00 91.56 823 ASN A O 1
ATOM 6638 N N . PRO A 1 824 ? 25.024 19.094 -42.221 1.00 92.31 824 PRO A N 1
ATOM 6639 C CA . PRO A 1 824 ? 23.604 18.903 -41.937 1.00 92.31 824 PRO A CA 1
ATOM 6640 C C . PRO A 1 824 ? 23.023 17.689 -42.680 1.00 92.31 824 PRO A C 1
ATOM 6642 O O . PRO A 1 824 ? 23.478 17.326 -43.769 1.00 92.31 824 PRO A O 1
ATOM 6645 N N . LEU A 1 825 ? 21.991 17.086 -42.092 1.00 94.25 825 LEU A N 1
ATOM 6646 C CA . LEU A 1 825 ? 21.266 15.931 -42.621 1.00 94.25 825 LEU A CA 1
ATOM 6647 C C . LEU A 1 825 ? 19.782 16.298 -42.723 1.00 94.25 825 LEU A C 1
ATOM 6649 O O . LEU A 1 825 ? 19.156 16.676 -41.728 1.00 94.25 825 LEU A O 1
ATOM 6653 N N . SER A 1 826 ? 19.243 16.272 -43.944 1.00 94.19 826 SER A N 1
ATOM 6654 C CA . SER A 1 826 ? 17.844 16.617 -44.202 1.00 94.19 826 SER A CA 1
ATOM 6655 C C . SER A 1 826 ? 16.955 15.389 -44.019 1.00 94.19 826 SER A C 1
ATOM 6657 O O . SER A 1 826 ? 17.242 14.311 -44.546 1.00 94.19 826 SER A O 1
ATOM 6659 N N . ILE A 1 827 ? 15.846 15.559 -43.309 1.00 95.25 827 ILE A N 1
ATOM 6660 C CA . ILE A 1 827 ? 14.806 14.550 -43.123 1.00 95.25 827 ILE A CA 1
ATOM 6661 C C . ILE A 1 827 ? 13.495 15.112 -43.664 1.00 95.25 827 ILE A C 1
ATOM 6663 O O . ILE A 1 827 ? 13.104 16.233 -43.348 1.00 95.25 827 ILE A O 1
ATOM 6667 N N . ILE A 1 828 ? 12.820 14.323 -44.491 1.00 94.00 828 ILE A N 1
ATOM 6668 C CA . ILE A 1 828 ? 11.593 14.686 -45.189 1.00 94.00 828 ILE A CA 1
ATOM 6669 C C . ILE A 1 828 ? 10.470 13.790 -44.678 1.00 94.00 828 ILE A C 1
ATOM 6671 O O . ILE A 1 828 ? 10.524 12.566 -44.834 1.00 94.00 828 ILE A O 1
ATOM 6675 N N . ARG A 1 829 ? 9.435 14.406 -44.106 1.00 94.19 829 ARG A N 1
ATOM 6676 C CA . ARG A 1 829 ? 8.200 13.730 -43.705 1.00 94.19 829 ARG A CA 1
ATOM 6677 C C . ARG A 1 829 ? 7.082 14.019 -44.699 1.00 94.19 829 ARG A C 1
ATOM 6679 O O . ARG A 1 829 ? 6.675 15.169 -44.869 1.00 94.19 829 ARG A O 1
ATOM 6686 N N . ASP A 1 830 ? 6.555 12.954 -45.294 1.00 91.00 830 ASP A N 1
ATOM 6687 C CA . ASP A 1 830 ? 5.374 12.967 -46.154 1.00 91.00 830 ASP A CA 1
ATOM 6688 C C . ASP A 1 830 ? 4.299 12.020 -45.592 1.00 91.00 830 ASP A C 1
ATOM 6690 O O . ASP A 1 830 ? 4.244 10.824 -45.897 1.00 91.00 830 ASP A O 1
ATOM 6694 N N . GLY A 1 831 ? 3.473 12.553 -44.686 1.00 87.25 831 GLY A N 1
ATOM 6695 C CA . GLY A 1 831 ? 2.435 11.792 -44.002 1.00 87.25 831 GLY A CA 1
ATOM 6696 C C . GLY A 1 831 ? 3.062 10.866 -42.962 1.00 87.25 831 GLY A C 1
ATOM 6697 O O . GLY A 1 831 ? 3.683 11.329 -42.002 1.00 87.25 831 GLY A O 1
ATOM 6698 N N . GLU A 1 832 ? 2.907 9.558 -43.158 1.00 84.44 832 GLU A N 1
ATOM 6699 C CA . GLU A 1 832 ? 3.546 8.527 -42.325 1.00 84.44 832 GLU A CA 1
ATOM 6700 C C . GLU A 1 832 ? 4.937 8.124 -42.838 1.00 84.44 832 GLU A C 1
ATOM 6702 O O . GLU A 1 832 ? 5.700 7.487 -42.116 1.00 84.44 832 GLU A O 1
ATOM 6707 N N . LYS A 1 833 ? 5.299 8.491 -44.076 1.00 88.31 833 LYS A N 1
ATOM 6708 C CA . LYS A 1 833 ? 6.607 8.149 -44.644 1.00 88.31 833 LYS A CA 1
ATOM 6709 C C . LYS A 1 833 ? 7.647 9.173 -44.227 1.00 88.31 833 LYS A C 1
ATOM 6711 O O . LYS A 1 833 ? 7.463 10.371 -44.436 1.00 88.31 833 LYS A O 1
ATOM 6716 N N . ILE A 1 834 ? 8.765 8.686 -43.700 1.00 92.25 834 ILE A N 1
ATOM 6717 C CA . ILE A 1 834 ? 9.901 9.514 -43.303 1.00 92.25 834 ILE A CA 1
ATOM 6718 C C . ILE A 1 834 ? 11.138 9.015 -44.034 1.00 92.25 834 ILE A C 1
ATOM 6720 O O . ILE A 1 834 ? 11.507 7.839 -43.958 1.00 92.25 834 ILE A O 1
ATOM 6724 N N . ASN A 1 835 ? 11.751 9.930 -44.772 1.00 93.62 835 ASN A N 1
ATOM 6725 C CA . ASN A 1 835 ? 12.911 9.673 -45.602 1.00 93.62 835 ASN A CA 1
ATOM 6726 C C . ASN A 1 835 ? 14.049 10.614 -45.216 1.00 93.62 835 ASN A C 1
ATOM 6728 O O . ASN A 1 835 ? 13.829 11.777 -44.900 1.00 93.62 835 ASN A O 1
ATOM 6732 N N . VAL A 1 836 ? 15.271 10.115 -45.294 1.00 93.31 836 VAL A N 1
ATOM 6733 C CA . VAL A 1 836 ? 16.508 10.864 -45.099 1.00 93.31 836 VAL A CA 1
ATOM 6734 C C . VAL A 1 836 ? 17.098 11.178 -46.473 1.00 93.31 836 VAL A C 1
ATOM 6736 O O . VAL A 1 836 ? 17.203 10.288 -47.319 1.00 93.31 836 VAL A O 1
ATOM 6739 N N . GLU A 1 837 ? 17.460 12.429 -46.730 1.00 89.38 837 GLU A N 1
ATOM 6740 C CA . GLU A 1 837 ? 18.081 12.833 -47.996 1.00 89.38 837 GLU A CA 1
ATOM 6741 C C . GLU A 1 837 ? 19.492 12.233 -48.134 1.00 89.38 837 GLU A C 1
ATOM 6743 O O . GLU A 1 837 ? 20.261 12.191 -47.174 1.00 89.38 837 GLU A O 1
ATOM 6748 N N . ILE A 1 838 ? 19.841 11.756 -49.333 1.00 85.00 838 ILE A N 1
ATOM 6749 C CA . ILE A 1 838 ? 21.192 11.288 -49.675 1.00 85.00 838 ILE A CA 1
ATOM 6750 C C . ILE A 1 838 ? 21.617 11.859 -51.033 1.00 85.00 838 ILE A C 1
ATOM 6752 O O . ILE A 1 838 ? 20.780 12.212 -51.858 1.00 85.00 838 ILE A O 1
ATOM 6756 N N . ALA A 1 839 ? 22.923 11.874 -51.316 1.00 73.44 839 ALA A N 1
ATOM 6757 C CA . ALA A 1 839 ? 23.492 12.509 -52.514 1.00 73.44 839 ALA A CA 1
ATOM 6758 C C . ALA A 1 839 ? 22.846 12.102 -53.860 1.00 73.44 839 ALA A C 1
ATOM 6760 O O . ALA A 1 839 ? 22.863 12.882 -54.804 1.00 73.44 839 ALA A O 1
ATOM 6761 N N . ASN A 1 840 ? 22.284 10.891 -53.963 1.00 69.62 840 ASN A N 1
ATOM 6762 C CA . ASN A 1 840 ? 21.655 10.370 -55.183 1.00 69.62 840 ASN A CA 1
ATOM 6763 C C . ASN A 1 840 ? 20.252 9.786 -54.924 1.00 69.62 840 ASN A C 1
ATOM 6765 O O . ASN A 1 840 ? 19.910 8.736 -55.473 1.00 69.62 840 ASN A O 1
ATOM 6769 N N . GLY A 1 841 ? 19.453 10.421 -54.060 1.00 83.06 841 GLY A N 1
ATOM 6770 C CA . GLY A 1 841 ? 18.066 10.026 -53.800 1.00 83.06 841 GLY A CA 1
ATOM 6771 C C . GLY A 1 841 ? 17.660 10.189 -52.340 1.00 83.06 841 GLY A C 1
ATOM 6772 O O . GLY A 1 841 ? 18.049 11.139 -51.670 1.00 83.06 841 GLY A O 1
ATOM 6773 N N . THR A 1 842 ? 16.879 9.239 -51.834 1.00 88.19 842 THR A N 1
ATOM 6774 C CA . THR A 1 842 ? 16.410 9.234 -50.445 1.00 88.19 842 THR A CA 1
ATOM 6775 C C . THR A 1 842 ? 16.586 7.857 -49.820 1.00 88.19 842 THR A C 1
ATOM 6777 O O . THR A 1 842 ? 16.365 6.844 -50.481 1.00 88.19 842 THR A O 1
ATOM 6780 N N . SER A 1 843 ? 16.940 7.827 -48.541 1.00 92.88 843 SER A N 1
ATOM 6781 C CA . SER A 1 843 ? 16.970 6.637 -47.697 1.00 92.88 843 SER A CA 1
ATOM 6782 C C . SER A 1 843 ? 15.684 6.553 -46.884 1.00 92.88 843 SER A C 1
ATOM 6784 O O . SER A 1 843 ? 15.330 7.508 -46.199 1.00 92.88 843 SER A O 1
ATOM 6786 N N . THR A 1 844 ? 14.988 5.424 -46.914 1.00 93.81 844 THR A N 1
ATOM 6787 C CA . THR A 1 844 ? 13.751 5.253 -46.137 1.00 93.81 844 THR A CA 1
ATOM 6788 C C . THR A 1 844 ? 14.064 4.713 -44.746 1.00 93.81 844 THR A C 1
ATOM 6790 O O . THR A 1 844 ? 14.923 3.837 -44.593 1.00 93.81 844 THR A O 1
ATOM 6793 N N . ILE A 1 845 ? 13.358 5.216 -43.727 1.00 94.94 845 ILE A N 1
ATOM 6794 C CA . ILE A 1 845 ? 13.372 4.617 -42.389 1.00 94.94 845 ILE A CA 1
ATOM 6795 C C . ILE A 1 845 ? 12.541 3.329 -42.432 1.00 94.94 845 ILE A C 1
ATOM 6797 O O . ILE A 1 845 ? 11.327 3.359 -42.619 1.00 94.94 845 ILE A O 1
ATOM 6801 N N . VAL A 1 846 ? 13.217 2.188 -42.299 1.00 93.88 846 VAL A N 1
ATOM 6802 C CA . VAL A 1 846 ? 12.634 0.837 -42.324 1.00 93.88 846 VAL A CA 1
ATOM 6803 C C . VAL A 1 846 ? 11.977 0.504 -40.990 1.00 93.88 846 VAL A C 1
ATOM 6805 O O . VAL A 1 846 ? 10.898 -0.080 -40.963 1.00 93.88 846 VAL A O 1
ATOM 6808 N N . GLN A 1 847 ? 12.639 0.864 -39.891 1.00 94.06 847 GLN A N 1
ATOM 6809 C CA . GLN A 1 847 ? 12.128 0.675 -38.538 1.00 94.06 847 GLN A CA 1
ATOM 6810 C C . GLN A 1 847 ? 12.430 1.934 -37.719 1.00 94.06 847 GLN A C 1
ATOM 6812 O O . GLN A 1 847 ? 13.595 2.160 -37.382 1.00 94.06 847 GLN A O 1
ATOM 6817 N N . PRO A 1 848 ? 11.419 2.771 -37.445 1.00 93.81 848 PRO A N 1
ATOM 6818 C CA . PRO A 1 848 ? 11.596 3.974 -36.647 1.00 93.81 848 PRO A CA 1
ATOM 6819 C C . PRO A 1 848 ? 11.570 3.699 -35.137 1.00 93.81 848 PRO A C 1
ATOM 6821 O O . PRO A 1 848 ? 11.158 2.627 -34.694 1.00 93.81 848 PRO A O 1
ATOM 6824 N N . ASP A 1 849 ? 11.954 4.719 -34.369 1.00 93.94 849 ASP A N 1
ATOM 6825 C CA . ASP A 1 849 ? 11.627 4.910 -32.949 1.00 93.94 849 ASP A CA 1
ATOM 6826 C C . ASP A 1 849 ? 12.103 3.811 -31.988 1.00 93.94 849 ASP A C 1
ATOM 6828 O O . ASP A 1 849 ? 11.488 3.548 -30.952 1.00 93.94 849 ASP A O 1
ATOM 6832 N N . ILE A 1 850 ? 13.245 3.187 -32.278 1.00 95.19 850 ILE A N 1
ATOM 6833 C CA . ILE A 1 850 ? 13.851 2.232 -31.349 1.00 95.19 850 ILE A CA 1
ATOM 6834 C C . ILE A 1 850 ? 14.488 3.021 -30.205 1.00 95.19 850 ILE A C 1
ATOM 6836 O O . ILE A 1 850 ? 15.559 3.613 -30.354 1.00 95.19 850 ILE A O 1
ATOM 6840 N N . LEU A 1 851 ? 13.828 3.025 -29.049 1.00 95.12 851 LEU A N 1
ATOM 6841 C CA . LEU A 1 851 ? 14.349 3.661 -27.843 1.00 95.12 851 LEU A CA 1
ATOM 6842 C C . LEU A 1 851 ? 15.633 2.965 -27.373 1.00 95.12 851 LEU A C 1
ATOM 6844 O O . LEU A 1 851 ? 15.713 1.735 -27.341 1.00 95.12 851 LEU A O 1
ATOM 6848 N N . THR A 1 852 ? 16.618 3.753 -26.950 1.00 95.06 852 THR A N 1
ATOM 6849 C CA . THR A 1 852 ? 17.850 3.271 -26.313 1.00 95.06 852 THR A CA 1
ATOM 6850 C C . THR A 1 852 ? 18.083 4.003 -24.991 1.00 95.06 852 THR A C 1
ATOM 6852 O O . THR A 1 852 ? 17.396 4.978 -24.666 1.00 95.06 852 THR A O 1
ATOM 6855 N N . SER A 1 853 ? 19.040 3.540 -24.184 1.00 93.62 853 SER A N 1
ATOM 6856 C CA . SER A 1 853 ? 19.376 4.199 -22.913 1.00 93.62 853 SER A CA 1
ATOM 6857 C C . SER A 1 853 ? 19.893 5.634 -23.087 1.00 93.62 853 SER A C 1
ATOM 6859 O O . SER A 1 853 ? 19.834 6.404 -22.133 1.00 93.62 853 SER A O 1
ATOM 6861 N N . SER A 1 854 ? 20.372 6.001 -24.282 1.00 91.75 854 SER A N 1
ATOM 6862 C CA . SER A 1 854 ? 20.991 7.299 -24.566 1.00 91.75 854 SER A CA 1
ATOM 6863 C C . SER A 1 854 ? 20.311 8.116 -25.672 1.00 91.75 854 SER A C 1
ATOM 6865 O O . SER A 1 854 ? 20.771 9.211 -26.000 1.00 91.75 854 SER A O 1
ATOM 6867 N N . GLY A 1 855 ? 19.198 7.635 -26.228 1.00 93.06 855 GLY A N 1
ATOM 6868 C CA . GLY A 1 855 ? 18.452 8.357 -27.253 1.00 93.06 855 GLY A CA 1
ATOM 6869 C C . GLY A 1 855 ? 17.558 7.445 -28.084 1.00 93.06 855 GLY A C 1
ATOM 6870 O O . GLY A 1 855 ? 16.803 6.638 -27.538 1.00 93.06 855 GLY A O 1
ATOM 6871 N N . VAL A 1 856 ? 17.619 7.598 -29.407 1.00 95.94 856 VAL A N 1
ATOM 6872 C CA . VAL A 1 856 ? 16.772 6.867 -30.362 1.00 95.94 856 VAL A CA 1
ATOM 6873 C C . VAL A 1 856 ? 17.605 6.341 -31.526 1.00 95.94 856 VAL A C 1
ATOM 6875 O O . VAL A 1 856 ? 18.521 7.006 -32.009 1.00 95.94 856 VAL A O 1
ATOM 6878 N N . LEU A 1 857 ? 17.267 5.146 -31.999 1.00 96.94 857 LEU A N 1
ATOM 6879 C CA . LEU A 1 857 ? 17.816 4.539 -33.202 1.00 96.94 857 LEU A CA 1
ATOM 6880 C C . LEU A 1 857 ? 16.710 4.362 -34.253 1.00 96.94 857 LEU A C 1
ATOM 6882 O O . LEU A 1 857 ? 15.627 3.860 -33.961 1.00 96.94 857 LEU A O 1
ATOM 6886 N N . HIS A 1 858 ? 17.006 4.739 -35.493 1.00 97.00 858 HIS A N 1
ATOM 6887 C CA . HIS A 1 858 ? 16.147 4.531 -36.660 1.00 97.00 858 HIS A CA 1
ATOM 6888 C C . HIS A 1 858 ? 16.885 3.641 -37.655 1.00 97.00 858 HIS A C 1
ATOM 6890 O O . HIS A 1 858 ? 17.973 3.989 -38.105 1.00 97.00 858 HIS A O 1
ATOM 6896 N N . ILE A 1 859 ? 16.328 2.490 -38.024 1.00 97.88 859 ILE A N 1
ATOM 6897 C CA . ILE A 1 859 ? 16.952 1.618 -39.028 1.00 97.88 859 ILE A CA 1
ATOM 6898 C C . ILE A 1 859 ? 16.634 2.148 -40.421 1.00 97.88 859 ILE A C 1
ATOM 6900 O O . ILE A 1 859 ? 15.467 2.363 -40.744 1.00 97.88 859 ILE A O 1
ATOM 6904 N N . VAL A 1 860 ? 17.653 2.304 -41.265 1.00 97.19 860 VAL A N 1
ATOM 6905 C CA . VAL A 1 860 ? 17.529 2.875 -42.614 1.00 97.19 860 VAL A CA 1
ATOM 6906 C C . VAL A 1 860 ? 17.998 1.921 -43.711 1.00 97.19 860 VAL A C 1
ATOM 6908 O O . VAL A 1 860 ? 18.833 1.033 -43.510 1.00 97.19 860 VAL A O 1
ATOM 6911 N N . ASP A 1 861 ? 17.439 2.080 -44.907 1.00 96.06 861 ASP A N 1
ATOM 6912 C CA . ASP A 1 861 ? 17.661 1.151 -46.017 1.00 96.06 861 ASP A CA 1
ATOM 6913 C C . ASP A 1 861 ? 18.867 1.492 -46.914 1.00 96.06 861 ASP A C 1
ATOM 6915 O O . ASP A 1 861 ? 19.199 0.706 -47.810 1.00 96.06 861 ASP A O 1
ATOM 6919 N N . SER A 1 862 ? 19.521 2.634 -46.689 1.00 95.19 862 SER A N 1
ATOM 6920 C CA . SER A 1 862 ? 20.670 3.128 -47.457 1.00 95.19 862 SER A CA 1
ATOM 6921 C C . SER A 1 862 ? 21.720 3.749 -46.523 1.00 95.19 862 SER A C 1
ATOM 6923 O O . SER A 1 862 ? 21.384 4.187 -45.428 1.00 95.19 862 SER A O 1
ATOM 6925 N N . VAL A 1 863 ? 22.996 3.748 -46.925 1.00 94.94 863 VAL A N 1
ATOM 6926 C CA . VAL A 1 863 ? 24.089 4.383 -46.162 1.00 94.94 863 VAL A CA 1
ATOM 6927 C C . VAL A 1 863 ? 24.134 5.868 -46.523 1.00 94.94 863 VAL A C 1
ATOM 6929 O O . VAL A 1 863 ? 24.215 6.205 -47.707 1.00 94.94 863 VAL A O 1
ATOM 6932 N N . GLN A 1 864 ? 24.082 6.750 -45.526 1.00 94.06 864 GLN A N 1
ATOM 6933 C CA . GLN A 1 864 ? 24.244 8.191 -45.707 1.00 94.06 864 GLN A CA 1
ATOM 6934 C C . GLN A 1 864 ? 25.740 8.517 -45.858 1.00 94.06 864 GLN A C 1
ATOM 6936 O O . GLN A 1 864 ? 26.517 8.332 -44.927 1.00 94.06 864 GLN A O 1
ATOM 6941 N N . LEU A 1 865 ? 26.165 8.986 -47.034 1.00 92.38 865 LEU A N 1
ATOM 6942 C CA . LEU A 1 865 ? 27.545 9.436 -47.244 1.00 92.38 865 LEU A CA 1
ATOM 6943 C C . LEU A 1 865 ? 27.640 10.954 -46.999 1.00 92.38 865 LEU A C 1
ATOM 6945 O O . LEU A 1 865 ? 26.856 11.685 -47.611 1.00 92.38 865 LEU A O 1
ATOM 6949 N N . PRO A 1 866 ? 28.580 11.428 -46.156 1.00 91.94 866 PRO A N 1
ATOM 6950 C CA . PRO A 1 866 ? 28.781 12.853 -45.914 1.00 91.94 866 PRO A CA 1
ATOM 6951 C C . PRO A 1 866 ? 29.103 13.604 -47.218 1.00 91.94 866 PRO A C 1
ATOM 6953 O O . PRO A 1 866 ? 29.887 13.101 -48.027 1.00 91.94 866 PRO A O 1
ATOM 6956 N N . PRO A 1 867 ? 28.591 14.831 -47.429 1.00 88.69 867 PRO A N 1
ATOM 6957 C CA . PRO A 1 867 ? 28.935 15.642 -48.601 1.00 88.69 867 PRO A CA 1
ATOM 6958 C C . PRO A 1 867 ? 30.433 15.971 -48.726 1.00 88.69 867 PRO A C 1
ATOM 6960 O O . PRO A 1 867 ? 30.923 16.218 -49.823 1.00 88.69 867 PRO A O 1
ATOM 6963 N N . SER A 1 868 ? 31.167 15.974 -47.610 1.00 86.06 868 SER A N 1
ATOM 6964 C CA . SER A 1 868 ? 32.620 16.180 -47.548 1.00 86.06 868 SER A CA 1
ATOM 6965 C C . SER A 1 868 ? 33.438 14.959 -47.994 1.00 86.06 868 SER A C 1
ATOM 6967 O O . SER A 1 868 ? 34.649 15.077 -48.211 1.00 86.06 868 SER A O 1
ATOM 6969 N N . LEU A 1 869 ? 32.812 13.786 -48.139 1.00 90.00 869 LEU A N 1
ATOM 6970 C CA . LEU A 1 869 ? 33.497 12.531 -48.429 1.00 90.00 869 LEU A CA 1
ATOM 6971 C C . LEU A 1 869 ? 33.805 12.381 -49.926 1.00 90.00 869 LEU A C 1
ATOM 6973 O O . LEU A 1 869 ? 32.954 12.022 -50.740 1.00 90.00 869 LEU A O 1
ATOM 6977 N N . HIS A 1 870 ? 35.073 12.574 -50.284 1.00 88.75 870 HIS A N 1
ATOM 6978 C CA . HIS A 1 870 ? 35.548 12.440 -51.661 1.00 88.75 870 HIS A CA 1
ATOM 6979 C C . HIS A 1 870 ? 36.074 11.019 -51.924 1.00 88.75 870 HIS A C 1
ATOM 6981 O O . HIS A 1 870 ? 37.234 10.697 -51.639 1.00 88.75 870 HIS A O 1
ATOM 6987 N N . ILE A 1 871 ? 35.216 10.153 -52.476 1.00 90.12 871 ILE A N 1
ATOM 6988 C CA . ILE A 1 871 ? 35.586 8.793 -52.903 1.00 90.12 871 ILE A CA 1
ATOM 6989 C C . ILE A 1 871 ? 36.231 8.834 -54.294 1.00 90.12 871 ILE A C 1
ATOM 6991 O O . ILE A 1 871 ? 35.556 9.127 -55.282 1.00 90.12 871 ILE A O 1
ATOM 6995 N N . THR A 1 872 ? 37.524 8.515 -54.381 1.00 92.31 872 THR A N 1
ATOM 6996 C CA . THR A 1 872 ? 38.316 8.521 -55.625 1.00 92.31 872 THR A CA 1
ATOM 6997 C C . THR A 1 872 ? 38.530 7.112 -56.190 1.00 92.31 872 THR A C 1
ATOM 6999 O O . THR A 1 872 ? 38.299 6.107 -55.514 1.00 92.31 872 THR A O 1
ATOM 7002 N N . LEU A 1 873 ? 39.011 7.022 -57.437 1.00 93.12 873 LEU A N 1
ATOM 7003 C CA . LEU A 1 873 ? 39.359 5.742 -58.072 1.00 93.12 873 LEU A CA 1
ATOM 7004 C C . LEU A 1 873 ? 40.462 5.001 -57.299 1.00 93.12 873 LEU A C 1
ATOM 7006 O O . LEU A 1 873 ? 40.372 3.787 -57.129 1.00 93.12 873 LEU A O 1
ATOM 7010 N N . ASP A 1 874 ? 41.462 5.731 -56.791 1.00 93.31 874 ASP A N 1
ATOM 7011 C CA . ASP A 1 874 ? 42.542 5.177 -55.962 1.00 93.31 874 ASP A CA 1
ATOM 7012 C C . ASP A 1 874 ? 41.996 4.482 -54.708 1.00 93.31 874 ASP A C 1
ATOM 7014 O O . ASP A 1 874 ? 42.338 3.331 -54.433 1.00 93.31 874 ASP A O 1
ATOM 7018 N N . LYS A 1 875 ? 41.092 5.160 -53.988 1.00 93.62 875 LYS A N 1
ATOM 7019 C CA . LYS A 1 875 ? 40.452 4.643 -52.772 1.00 93.62 875 LYS A CA 1
ATOM 7020 C C . LYS A 1 875 ? 39.708 3.336 -53.049 1.00 93.62 875 LYS A C 1
ATOM 7022 O O . LYS A 1 875 ? 39.945 2.338 -52.371 1.00 93.62 875 LYS A O 1
ATOM 7027 N N . ILE A 1 876 ? 38.872 3.307 -54.091 1.00 94.31 876 ILE A N 1
ATOM 7028 C CA . ILE A 1 876 ? 38.104 2.103 -54.442 1.00 94.31 876 ILE A CA 1
ATOM 7029 C C . ILE A 1 876 ? 39.038 0.947 -54.834 1.00 94.31 876 ILE A C 1
ATOM 7031 O O . ILE A 1 876 ? 38.861 -0.164 -54.337 1.00 94.31 876 ILE A O 1
ATOM 7035 N N . LEU A 1 877 ? 40.047 1.192 -55.681 1.00 95.12 877 LEU A N 1
ATOM 7036 C CA . LEU A 1 877 ? 40.997 0.158 -56.119 1.00 95.12 877 LEU A CA 1
ATOM 7037 C C . LEU A 1 877 ? 41.812 -0.427 -54.957 1.00 95.12 877 LEU A C 1
ATOM 7039 O O . LEU A 1 877 ? 42.025 -1.640 -54.916 1.00 95.12 877 LEU A O 1
ATOM 7043 N N . LYS A 1 878 ? 42.246 0.409 -54.007 1.00 93.56 878 LYS A N 1
ATOM 7044 C CA . LYS A 1 878 ? 42.898 -0.051 -52.771 1.00 93.56 878 LYS A CA 1
ATOM 7045 C C . LYS A 1 878 ? 41.951 -0.890 -51.922 1.00 93.56 878 LYS A C 1
ATOM 7047 O O . LYS A 1 878 ? 42.327 -1.977 -51.500 1.00 93.56 878 LYS A O 1
ATOM 7052 N N . GLY A 1 879 ? 40.714 -0.424 -51.746 1.00 93.31 879 GLY A N 1
ATOM 7053 C CA . GLY A 1 879 ? 39.687 -1.103 -50.956 1.00 93.31 879 GLY A CA 1
ATOM 7054 C C . GLY A 1 879 ? 39.365 -2.518 -51.426 1.00 93.31 879 GLY A C 1
ATOM 7055 O O . GLY A 1 879 ? 39.195 -3.419 -50.611 1.00 93.31 879 GLY A O 1
ATOM 7056 N N . ILE A 1 880 ? 39.320 -2.735 -52.742 1.00 94.62 880 ILE A N 1
ATOM 7057 C CA . ILE A 1 880 ? 39.104 -4.070 -53.326 1.00 94.62 880 ILE A CA 1
ATOM 7058 C C . ILE A 1 880 ? 40.397 -4.897 -53.442 1.00 94.62 880 ILE A C 1
ATOM 7060 O O . ILE A 1 880 ? 40.368 -6.020 -53.938 1.00 94.62 880 ILE A O 1
ATOM 7064 N N . GLY A 1 881 ? 41.543 -4.351 -53.021 1.00 93.44 881 GLY A N 1
ATOM 7065 C CA . GLY A 1 881 ? 42.834 -5.028 -53.096 1.00 93.44 881 GLY A CA 1
ATOM 7066 C C . GLY A 1 881 ? 43.340 -5.243 -54.525 1.00 93.44 881 GLY A C 1
ATOM 7067 O O . GLY A 1 881 ? 43.990 -6.249 -54.790 1.00 93.44 881 GLY A O 1
ATOM 7068 N N . ALA A 1 882 ? 43.063 -4.327 -55.460 1.00 94.62 882 ALA A N 1
ATOM 7069 C CA . ALA A 1 882 ? 43.480 -4.433 -56.863 1.00 94.62 882 ALA A CA 1
ATOM 7070 C C . ALA A 1 882 ? 44.977 -4.106 -57.063 1.00 94.62 882 ALA A C 1
ATOM 7072 O O . ALA A 1 882 ? 45.345 -3.185 -57.803 1.00 94.62 882 ALA A O 1
ATOM 7073 N N . THR A 1 883 ? 45.864 -4.844 -56.388 1.00 94.25 883 THR A N 1
ATOM 7074 C CA . THR A 1 883 ? 47.300 -4.528 -56.322 1.00 94.25 883 THR A CA 1
ATOM 7075 C C . THR A 1 883 ? 47.980 -4.620 -57.685 1.00 94.25 883 THR A C 1
ATOM 7077 O O . THR A 1 883 ? 48.806 -3.766 -58.027 1.00 94.25 883 THR A O 1
ATOM 7080 N N . THR A 1 884 ? 47.588 -5.596 -58.510 1.00 93.38 884 THR A N 1
ATOM 7081 C CA . THR A 1 884 ? 48.138 -5.760 -59.859 1.00 93.38 884 THR A CA 1
ATOM 7082 C C . THR A 1 884 ? 47.696 -4.614 -60.755 1.00 93.38 884 THR A C 1
ATOM 7084 O O . THR A 1 884 ? 48.542 -4.043 -61.438 1.00 93.38 884 THR A O 1
ATOM 7087 N N . MET A 1 885 ? 46.411 -4.230 -60.709 1.00 94.44 885 MET A N 1
ATOM 7088 C CA . MET A 1 885 ? 45.878 -3.102 -61.484 1.00 94.44 885 MET A CA 1
ATOM 7089 C C . MET A 1 885 ? 46.593 -1.789 -61.124 1.00 94.44 885 MET A C 1
ATOM 7091 O O . MET A 1 885 ? 47.050 -1.064 -62.008 1.00 94.44 885 MET A O 1
ATOM 7095 N N . LEU A 1 886 ? 46.772 -1.511 -59.830 1.00 94.12 886 LEU A N 1
ATOM 7096 C CA . LEU A 1 886 ? 47.516 -0.338 -59.357 1.00 94.12 886 LEU A CA 1
ATOM 7097 C C . LEU A 1 886 ? 48.982 -0.352 -59.835 1.00 94.12 886 LEU A C 1
ATOM 7099 O O . LEU A 1 886 ? 49.493 0.679 -60.282 1.00 94.12 886 LEU A O 1
ATOM 7103 N N . LYS A 1 887 ? 49.655 -1.516 -59.814 1.00 92.38 887 LYS A N 1
ATOM 7104 C CA . LYS A 1 887 ? 51.028 -1.674 -60.339 1.00 92.38 887 LYS A CA 1
ATOM 7105 C C . LYS A 1 887 ? 51.093 -1.340 -61.832 1.00 92.38 887 LYS A C 1
ATOM 7107 O O . LYS A 1 887 ? 51.963 -0.573 -62.247 1.00 92.38 887 LYS A O 1
ATOM 7112 N N . ILE A 1 888 ? 50.190 -1.892 -62.641 1.00 91.19 888 ILE A N 1
ATOM 7113 C CA . ILE A 1 888 ? 50.226 -1.706 -64.098 1.00 91.19 888 ILE A CA 1
ATOM 7114 C C . ILE A 1 888 ? 49.806 -0.295 -64.525 1.00 91.19 888 ILE A C 1
ATOM 7116 O O . ILE A 1 888 ? 50.394 0.242 -65.461 1.00 91.19 888 ILE A O 1
ATOM 7120 N N . LEU A 1 889 ? 48.882 0.357 -63.808 1.00 92.69 889 LEU A N 1
ATOM 7121 C CA . LEU A 1 889 ? 48.552 1.776 -64.010 1.00 92.69 889 LEU A CA 1
ATOM 7122 C C . LEU A 1 889 ? 49.782 2.671 -63.817 1.00 92.69 889 LEU A C 1
ATOM 7124 O O . LEU A 1 889 ? 50.011 3.593 -64.604 1.00 92.69 889 LEU A O 1
ATOM 7128 N N . LYS A 1 890 ? 50.614 2.353 -62.818 1.00 91.12 890 LYS A N 1
ATOM 7129 C CA . LYS A 1 890 ? 51.877 3.053 -62.569 1.00 91.12 890 LYS A CA 1
ATOM 7130 C C . LYS A 1 890 ? 52.899 2.824 -63.684 1.00 91.12 890 LYS A C 1
ATOM 7132 O O . LYS A 1 890 ? 53.496 3.790 -64.148 1.00 91.12 890 LYS A O 1
ATOM 7137 N N . ILE A 1 891 ? 53.081 1.579 -64.137 1.00 89.19 891 ILE A N 1
ATOM 7138 C CA . ILE A 1 891 ? 53.997 1.240 -65.248 1.00 89.19 891 ILE A CA 1
ATOM 7139 C C . ILE A 1 891 ? 53.565 1.932 -66.549 1.00 89.19 891 ILE A C 1
ATOM 7141 O O . ILE A 1 891 ? 54.403 2.451 -67.280 1.00 89.19 891 ILE A O 1
ATOM 7145 N N . ALA A 1 892 ? 52.257 2.000 -66.810 1.00 89.06 892 ALA A N 1
ATOM 7146 C CA . ALA A 1 892 ? 51.689 2.657 -67.985 1.00 89.06 892 ALA A CA 1
ATOM 7147 C C . ALA A 1 892 ? 51.719 4.200 -67.926 1.00 89.06 892 ALA A C 1
ATOM 7149 O O . ALA A 1 892 ? 51.232 4.840 -68.859 1.00 89.06 892 ALA A O 1
ATOM 7150 N N . ASN A 1 893 ? 52.261 4.795 -66.854 1.00 89.00 893 ASN A N 1
ATOM 7151 C CA . ASN A 1 893 ? 52.255 6.236 -66.583 1.00 89.00 893 ASN A CA 1
ATOM 7152 C C . ASN A 1 893 ? 50.840 6.858 -66.570 1.00 89.00 893 ASN A C 1
ATOM 7154 O O . ASN A 1 893 ? 50.636 7.984 -67.018 1.00 89.00 893 ASN A O 1
ATOM 7158 N N . LEU A 1 894 ? 49.849 6.113 -66.067 1.00 90.12 894 LEU A N 1
ATOM 7159 C CA . LEU A 1 894 ? 48.449 6.544 -65.957 1.00 90.12 894 LEU A CA 1
ATOM 7160 C C . LEU A 1 894 ? 48.030 6.857 -64.514 1.00 90.12 894 LEU A C 1
ATOM 7162 O O . LEU A 1 894 ? 46.850 7.039 -64.248 1.00 90.12 894 LEU A O 1
ATOM 7166 N N . SER A 1 895 ? 48.974 6.971 -63.577 1.00 89.25 895 SER A N 1
ATOM 7167 C CA . SER A 1 895 ? 48.688 7.270 -62.163 1.00 89.25 895 SER A CA 1
ATOM 7168 C C . SER A 1 895 ? 47.918 8.578 -61.941 1.00 89.25 895 SER A C 1
ATOM 7170 O O . SER A 1 895 ? 47.230 8.709 -60.935 1.00 89.25 895 SER A O 1
ATOM 7172 N N . GLU A 1 896 ? 48.018 9.548 -62.854 1.00 86.56 896 GLU A N 1
ATOM 7173 C CA . GLU A 1 896 ? 47.307 10.830 -62.738 1.00 86.56 896 GLU A CA 1
ATOM 7174 C C . GLU A 1 896 ? 45.781 10.665 -62.794 1.00 86.56 896 GLU A C 1
ATOM 7176 O O . GLU A 1 896 ? 45.073 11.415 -62.132 1.00 86.56 896 GLU A O 1
ATOM 7181 N N . ILE A 1 897 ? 45.256 9.627 -63.462 1.00 89.44 897 ILE A N 1
ATOM 7182 C CA . ILE A 1 897 ? 43.802 9.370 -63.473 1.00 89.44 897 ILE A CA 1
ATOM 7183 C C . ILE A 1 897 ? 43.277 8.942 -62.094 1.00 89.44 897 ILE A C 1
ATOM 7185 O O . ILE A 1 897 ? 42.075 8.968 -61.855 1.00 89.44 897 ILE A O 1
ATOM 7189 N N . LEU A 1 898 ? 44.166 8.519 -61.189 1.00 86.69 898 LEU A N 1
ATOM 7190 C CA . LEU A 1 898 ? 43.825 8.123 -59.823 1.00 86.69 898 LEU A CA 1
ATOM 7191 C C . LEU A 1 898 ? 43.797 9.320 -58.859 1.00 86.69 898 LEU A C 1
ATOM 7193 O O . LEU A 1 898 ? 43.127 9.251 -57.828 1.00 86.69 898 LEU A O 1
ATOM 7197 N N . LYS A 1 899 ? 44.494 10.415 -59.199 1.00 79.44 899 LYS A N 1
ATOM 7198 C CA . LYS A 1 899 ? 44.656 11.628 -58.378 1.00 79.44 899 LYS A CA 1
ATOM 7199 C C . LYS A 1 899 ? 43.580 12.678 -58.667 1.00 79.44 899 LYS A C 1
ATOM 7201 O O . LYS A 1 899 ? 43.890 13.848 -58.853 1.00 79.44 899 LYS A O 1
ATOM 7206 N N . ASP A 1 900 ? 42.329 12.237 -58.698 1.00 71.44 900 ASP A N 1
ATOM 7207 C CA . ASP A 1 900 ? 41.165 13.120 -58.833 1.00 71.44 900 ASP A CA 1
ATOM 7208 C C . ASP A 1 900 ? 41.183 14.011 -60.101 1.00 71.44 900 ASP A C 1
ATOM 7210 O O . ASP A 1 900 ? 41.276 15.237 -60.030 1.00 71.44 900 ASP A O 1
ATOM 7214 N N . PRO A 1 901 ? 41.157 13.396 -61.298 1.00 73.56 901 PRO A N 1
ATOM 7215 C CA . PRO A 1 901 ? 41.250 14.121 -62.561 1.00 73.56 901 PRO A CA 1
ATOM 7216 C C . PRO A 1 901 ? 40.025 15.015 -62.809 1.00 73.56 901 PRO A C 1
ATOM 7218 O O . PRO A 1 901 ? 38.901 14.681 -62.432 1.00 73.56 901 PRO A O 1
ATOM 7221 N N . SER A 1 902 ? 40.235 16.124 -63.530 1.00 77.44 902 SER A N 1
ATOM 7222 C CA . SER A 1 902 ? 39.171 17.063 -63.926 1.00 77.44 902 SER A CA 1
ATOM 7223 C C . SER A 1 902 ? 38.082 16.423 -64.792 1.00 77.44 902 SER A C 1
ATOM 7225 O O . SER A 1 902 ? 36.946 16.888 -64.798 1.00 77.44 902 SER A O 1
ATOM 7227 N N . GLU A 1 903 ? 38.430 15.369 -65.533 1.00 85.00 903 GLU A N 1
ATOM 7228 C CA . GLU A 1 903 ? 37.490 14.543 -66.286 1.00 85.00 903 GLU A CA 1
ATOM 7229 C C . GLU A 1 903 ? 37.351 13.167 -65.616 1.00 85.00 903 GLU A C 1
ATOM 7231 O O . GLU A 1 903 ? 38.362 12.565 -65.245 1.00 85.00 903 GLU A O 1
ATOM 7236 N N . PRO A 1 904 ? 36.125 12.635 -65.466 1.00 90.44 904 PRO A N 1
ATOM 7237 C CA . PRO A 1 904 ? 35.908 11.333 -64.851 1.00 90.44 904 PRO A CA 1
ATOM 7238 C C . PRO A 1 904 ? 36.379 10.191 -65.758 1.00 90.44 904 PRO A C 1
ATOM 7240 O O . PRO A 1 904 ? 36.289 10.265 -66.985 1.00 90.44 904 PRO A O 1
ATOM 7243 N N . PHE A 1 905 ? 36.834 9.104 -65.135 1.00 92.81 905 PHE A N 1
ATOM 7244 C CA . PHE A 1 905 ? 37.213 7.863 -65.810 1.00 92.81 905 PHE A CA 1
ATOM 7245 C C . PHE A 1 905 ? 36.512 6.663 -65.179 1.00 92.81 905 PHE A C 1
ATOM 7247 O O . PHE A 1 905 ? 36.189 6.657 -63.987 1.00 92.81 905 PHE A O 1
ATOM 7254 N N . ILE A 1 906 ? 36.331 5.615 -65.980 1.00 93.06 906 ILE A N 1
ATOM 7255 C CA . ILE A 1 906 ? 35.885 4.303 -65.525 1.00 93.06 906 ILE A CA 1
ATOM 7256 C C . ILE A 1 906 ? 37.040 3.316 -65.679 1.00 93.06 906 ILE A C 1
ATOM 7258 O O . ILE A 1 906 ? 37.581 3.156 -66.775 1.00 93.06 906 ILE A O 1
ATOM 7262 N N . ILE A 1 907 ? 37.393 2.628 -64.597 1.00 94.31 907 ILE A N 1
ATOM 7263 C CA . ILE A 1 907 ? 38.416 1.580 -64.592 1.00 94.31 907 ILE A CA 1
ATOM 7264 C C . ILE A 1 907 ? 37.727 0.222 -64.520 1.00 94.31 907 ILE A C 1
ATOM 7266 O O . ILE A 1 907 ? 37.092 -0.118 -63.523 1.00 94.31 907 ILE A O 1
ATOM 7270 N N . ILE A 1 908 ? 37.878 -0.577 -65.570 1.00 94.19 908 ILE A N 1
ATOM 7271 C CA . ILE A 1 908 ? 37.537 -1.996 -65.551 1.00 94.19 908 ILE A CA 1
ATOM 7272 C C . ILE A 1 908 ? 38.700 -2.721 -64.878 1.00 94.19 908 ILE A C 1
ATOM 7274 O O . ILE A 1 908 ? 39.750 -2.887 -65.485 1.00 94.19 908 ILE A O 1
ATOM 7278 N N . SER A 1 909 ? 38.552 -3.121 -63.620 1.00 95.56 909 SER A N 1
ATOM 7279 C CA . SER A 1 909 ? 39.632 -3.732 -62.844 1.00 95.56 909 SER A CA 1
ATOM 7280 C C . SER A 1 909 ? 39.446 -5.243 -62.741 1.00 95.56 909 SER A C 1
ATOM 7282 O O . SER A 1 909 ? 38.576 -5.690 -61.995 1.00 95.56 909 SER A O 1
ATOM 7284 N N . PRO A 1 910 ? 40.248 -6.069 -63.435 1.00 94.06 910 PRO A N 1
ATOM 7285 C CA . PRO A 1 910 ? 40.279 -7.492 -63.158 1.00 94.06 910 PRO A CA 1
ATOM 7286 C C . PRO A 1 910 ? 40.792 -7.760 -61.746 1.00 94.06 910 PRO A C 1
ATOM 7288 O O . PRO A 1 910 ? 41.681 -7.061 -61.257 1.00 94.06 910 PRO A O 1
ATOM 7291 N N . THR A 1 911 ? 40.260 -8.800 -61.109 1.00 94.38 911 THR A N 1
ATOM 7292 C CA . THR A 1 911 ? 40.803 -9.273 -59.829 1.00 94.38 911 THR A CA 1
ATOM 7293 C C . THR A 1 911 ? 42.265 -9.708 -59.981 1.00 94.38 911 THR A C 1
ATOM 7295 O O . THR A 1 911 ? 42.685 -10.196 -61.034 1.00 94.38 911 THR A O 1
ATOM 7298 N N . ASP A 1 912 ? 43.049 -9.628 -58.906 1.00 92.88 912 ASP A N 1
ATOM 7299 C CA . ASP A 1 912 ? 44.430 -10.132 -58.909 1.00 92.88 912 ASP A CA 1
ATOM 7300 C C . ASP A 1 912 ? 44.503 -11.634 -59.248 1.00 92.88 912 ASP A C 1
ATOM 7302 O O . ASP A 1 912 ? 45.467 -12.100 -59.861 1.00 92.88 912 ASP A O 1
ATOM 7306 N N . ASN A 1 913 ? 43.458 -12.406 -58.920 1.00 91.81 913 ASN A N 1
ATOM 7307 C CA . ASN A 1 913 ? 43.359 -13.799 -59.354 1.00 91.81 913 ASN A CA 1
ATOM 7308 C C . ASN A 1 913 ? 43.187 -13.922 -60.877 1.00 91.81 913 ASN A C 1
ATOM 7310 O O . ASN A 1 913 ? 43.846 -14.757 -61.495 1.00 91.81 913 ASN A O 1
ATOM 7314 N N . ALA A 1 914 ? 42.365 -13.068 -61.493 1.00 89.31 914 ALA A N 1
ATOM 7315 C CA . ALA A 1 914 ? 42.210 -13.025 -62.945 1.00 89.31 914 ALA A CA 1
ATOM 7316 C C . ALA A 1 914 ? 43.537 -12.704 -63.652 1.00 89.31 914 ALA A C 1
ATOM 7318 O O . ALA A 1 914 ? 43.874 -13.338 -64.657 1.00 89.31 914 ALA A O 1
ATOM 7319 N N . PHE A 1 915 ? 44.319 -11.766 -63.105 1.00 89.12 915 PHE A N 1
ATOM 7320 C CA . PHE A 1 915 ? 45.669 -11.480 -63.594 1.00 89.12 915 PHE A CA 1
ATOM 7321 C C . PHE A 1 915 ? 46.598 -12.689 -63.454 1.00 89.12 915 PHE A C 1
ATOM 7323 O O . PHE A 1 915 ? 47.257 -13.073 -64.419 1.00 89.12 915 PHE A O 1
ATOM 7330 N N . ARG A 1 916 ? 46.616 -13.351 -62.294 1.00 87.50 916 ARG A N 1
ATOM 7331 C CA . ARG A 1 916 ? 47.438 -14.553 -62.076 1.00 87.50 916 ARG A CA 1
ATOM 7332 C C . ARG A 1 916 ? 47.123 -15.660 -63.081 1.00 87.50 916 ARG A C 1
ATOM 7334 O O . ARG A 1 916 ? 48.036 -16.254 -63.651 1.00 87.50 916 ARG A O 1
ATOM 7341 N N . GLU A 1 917 ? 45.841 -15.922 -63.321 1.00 84.81 917 GLU A N 1
ATOM 7342 C CA . GLU A 1 917 ? 45.417 -16.947 -64.272 1.00 84.81 917 GLU A CA 1
ATOM 7343 C C . GLU A 1 917 ? 45.892 -16.661 -65.696 1.00 84.81 917 GLU A C 1
ATOM 7345 O O . GLU A 1 917 ? 46.337 -17.584 -66.384 1.00 84.81 917 GLU A O 1
ATOM 7350 N N . ILE A 1 918 ? 45.801 -15.408 -66.155 1.00 80.25 918 ILE A N 1
ATOM 7351 C CA . ILE A 1 918 ? 46.187 -15.078 -67.529 1.00 80.25 918 ILE A CA 1
ATOM 7352 C C . ILE A 1 918 ? 47.706 -15.079 -67.714 1.00 80.25 918 ILE A C 1
ATOM 7354 O O . ILE A 1 918 ? 48.175 -15.556 -68.748 1.00 80.25 918 ILE A O 1
ATOM 7358 N N . ILE A 1 919 ? 48.469 -14.630 -66.708 1.00 80.06 919 ILE A N 1
ATOM 7359 C CA . ILE A 1 919 ? 49.940 -14.671 -66.716 1.00 80.06 919 ILE A CA 1
ATOM 7360 C C . ILE A 1 919 ? 50.413 -16.116 -66.903 1.00 80.06 919 ILE A C 1
ATOM 7362 O O . ILE A 1 919 ? 51.213 -16.384 -67.796 1.00 80.06 919 ILE A O 1
ATOM 7366 N N . ILE A 1 920 ? 49.852 -17.063 -66.141 1.00 76.25 920 ILE A N 1
ATOM 7367 C CA . ILE A 1 920 ? 50.205 -18.489 -66.241 1.00 76.25 920 ILE A CA 1
ATOM 7368 C C . ILE A 1 920 ? 49.769 -19.078 -67.590 1.00 76.25 920 ILE A C 1
ATOM 7370 O O . ILE A 1 920 ? 50.541 -19.776 -68.241 1.00 76.25 920 ILE A O 1
ATOM 7374 N N . LYS A 1 921 ? 48.531 -18.811 -68.028 1.00 76.81 921 LYS A N 1
ATOM 7375 C CA . LYS A 1 921 ? 47.961 -19.427 -69.241 1.00 76.81 921 LYS A CA 1
ATOM 7376 C C . LYS A 1 921 ? 48.575 -18.904 -70.543 1.00 76.81 921 LYS A C 1
ATOM 7378 O O . LYS A 1 921 ? 48.557 -19.627 -71.535 1.00 76.81 921 LYS A O 1
ATOM 7383 N N . ARG A 1 922 ? 49.045 -17.652 -70.578 1.00 70.00 922 ARG A N 1
ATOM 7384 C CA . ARG A 1 922 ? 49.503 -16.982 -71.811 1.00 70.00 922 ARG A CA 1
ATOM 7385 C C . ARG A 1 922 ? 50.948 -16.485 -71.775 1.00 70.00 922 ARG A C 1
ATOM 7387 O O . ARG A 1 922 ? 51.388 -15.930 -72.774 1.00 70.00 922 ARG A O 1
ATOM 7394 N N . ASN A 1 923 ? 51.673 -16.696 -70.675 1.00 69.31 923 ASN A N 1
ATOM 7395 C CA . ASN A 1 923 ? 53.053 -16.237 -70.496 1.00 69.31 923 ASN A CA 1
ATOM 7396 C C . ASN A 1 923 ? 53.223 -14.727 -70.779 1.00 69.31 923 ASN A C 1
ATOM 7398 O O . ASN A 1 923 ? 54.170 -14.312 -71.441 1.00 69.31 923 ASN A O 1
ATOM 7402 N N . ILE A 1 924 ? 52.257 -13.915 -70.331 1.00 70.12 924 ILE A N 1
ATOM 7403 C CA . ILE A 1 924 ? 52.268 -12.455 -70.513 1.00 70.12 924 ILE A CA 1
ATOM 7404 C C . ILE A 1 924 ? 53.188 -11.833 -69.457 1.00 70.12 924 ILE A C 1
ATOM 7406 O O . ILE A 1 924 ? 52.982 -12.057 -68.262 1.00 70.12 924 ILE A O 1
ATOM 7410 N N . SER A 1 925 ? 54.160 -11.022 -69.888 1.00 74.19 925 SER A N 1
ATOM 7411 C CA . SER A 1 925 ? 55.007 -10.225 -68.993 1.00 74.19 925 SER A CA 1
ATOM 7412 C C . SER A 1 925 ? 54.302 -8.921 -68.613 1.00 74.19 925 SER A C 1
ATOM 7414 O O . SER A 1 925 ? 53.959 -8.117 -69.475 1.00 74.19 925 SER A O 1
ATOM 7416 N N . LEU A 1 926 ? 54.091 -8.689 -67.314 1.00 75.69 926 LEU A N 1
ATOM 7417 C CA . LEU A 1 926 ? 53.553 -7.420 -66.796 1.00 75.69 926 LEU A CA 1
ATOM 7418 C C . LEU A 1 926 ? 54.648 -6.403 -66.435 1.00 75.69 926 LEU A C 1
ATOM 7420 O O . LEU A 1 926 ? 54.362 -5.411 -65.765 1.00 75.69 926 LEU A O 1
ATOM 7424 N N . ASP A 1 927 ? 55.888 -6.650 -66.858 1.00 74.38 927 ASP A N 1
ATOM 7425 C CA . ASP A 1 927 ? 57.025 -5.760 -66.608 1.00 74.38 927 ASP A CA 1
ATOM 7426 C C . ASP A 1 927 ? 57.468 -5.001 -67.877 1.00 74.38 927 ASP A C 1
ATOM 7428 O O . ASP A 1 927 ? 58.297 -4.098 -67.791 1.00 74.38 927 ASP A O 1
ATOM 7432 N N . GLU A 1 928 ? 56.888 -5.308 -69.047 1.00 79.62 928 GLU A N 1
ATOM 7433 C CA . GLU A 1 928 ? 57.160 -4.606 -70.309 1.00 79.62 928 GLU A CA 1
ATOM 7434 C C . GLU A 1 928 ? 56.253 -3.368 -70.485 1.00 79.62 928 GLU A C 1
ATOM 7436 O O . GLU A 1 928 ? 55.037 -3.519 -70.655 1.00 79.62 928 GLU A O 1
ATOM 7441 N N . PRO A 1 929 ? 56.803 -2.133 -70.499 1.00 80.44 929 PRO A N 1
ATOM 7442 C CA . PRO A 1 929 ? 55.993 -0.912 -70.496 1.00 80.44 929 PRO A CA 1
ATOM 7443 C C . PRO A 1 929 ? 55.017 -0.780 -71.674 1.00 80.44 929 PRO A C 1
ATOM 7445 O O . PRO A 1 929 ? 53.885 -0.340 -71.478 1.00 80.44 929 PRO A O 1
ATOM 7448 N N . ASP A 1 930 ? 55.409 -1.192 -72.883 1.00 79.06 930 ASP A N 1
ATOM 7449 C CA . ASP A 1 930 ? 54.589 -1.029 -74.094 1.00 79.06 930 ASP A CA 1
ATOM 7450 C C . ASP A 1 930 ? 53.415 -2.016 -74.168 1.00 79.06 930 ASP A C 1
ATOM 7452 O O . ASP A 1 930 ? 52.337 -1.693 -74.682 1.00 79.06 930 ASP A O 1
ATOM 7456 N N . GLU A 1 931 ? 53.597 -3.234 -73.656 1.00 78.06 931 GLU A N 1
ATOM 7457 C CA . GLU A 1 931 ? 52.532 -4.239 -73.570 1.00 78.06 931 GLU A CA 1
ATOM 7458 C C . GLU A 1 931 ? 51.538 -3.873 -72.471 1.00 78.06 931 GLU A C 1
ATOM 7460 O O . GLU A 1 931 ? 50.322 -3.862 -72.694 1.00 78.06 931 GLU A O 1
ATOM 7465 N N . VAL A 1 932 ? 52.068 -3.476 -71.313 1.00 83.81 932 VAL A N 1
ATOM 7466 C CA . VAL A 1 932 ? 51.291 -3.016 -70.165 1.00 83.81 932 VAL A CA 1
ATOM 7467 C C . VAL A 1 932 ? 50.504 -1.752 -70.508 1.00 83.81 932 VAL A C 1
ATOM 7469 O O . VAL A 1 932 ? 49.318 -1.674 -70.195 1.00 83.81 932 VAL A O 1
ATOM 7472 N N . SER A 1 933 ? 51.103 -0.792 -71.222 1.00 85.31 933 SER A N 1
ATOM 7473 C CA . SER A 1 933 ? 50.410 0.429 -71.649 1.00 85.31 933 SER A CA 1
ATOM 7474 C C . SER A 1 933 ? 49.192 0.112 -72.518 1.00 85.31 933 SER A C 1
ATOM 7476 O O . SER A 1 933 ? 48.106 0.637 -72.268 1.00 85.31 933 SER A O 1
ATOM 7478 N N . ARG A 1 934 ? 49.323 -0.797 -73.497 1.00 84.06 934 ARG A N 1
ATOM 7479 C CA . ARG A 1 934 ? 48.197 -1.221 -74.350 1.00 84.06 934 ARG A CA 1
ATOM 7480 C C . ARG A 1 934 ? 47.106 -1.936 -73.552 1.00 84.06 934 ARG A C 1
ATOM 7482 O O . ARG A 1 934 ? 45.923 -1.673 -73.764 1.00 84.06 934 ARG A O 1
ATOM 7489 N N . LEU A 1 935 ? 47.501 -2.818 -72.635 1.00 86.38 935 LEU A N 1
ATOM 7490 C CA . LEU A 1 935 ? 46.584 -3.574 -71.785 1.00 86.38 935 LEU A CA 1
ATOM 7491 C C . LEU A 1 935 ? 45.776 -2.659 -70.859 1.00 86.38 935 LEU A C 1
ATOM 7493 O O . LEU A 1 935 ? 44.554 -2.764 -70.796 1.00 86.38 935 LEU A O 1
ATOM 7497 N N . VAL A 1 936 ? 46.445 -1.750 -70.151 1.00 89.88 936 VAL A N 1
ATOM 7498 C CA . VAL A 1 936 ? 45.801 -0.837 -69.199 1.00 89.88 936 VAL A CA 1
ATOM 7499 C C . VAL A 1 936 ? 44.887 0.140 -69.924 1.00 89.88 936 VAL A C 1
ATOM 7501 O O . VAL A 1 936 ? 43.753 0.339 -69.502 1.00 89.88 936 VAL A O 1
ATOM 7504 N N . LYS A 1 937 ? 45.322 0.689 -71.062 1.00 90.31 937 LYS A N 1
ATOM 7505 C CA . LYS A 1 937 ? 44.502 1.600 -71.870 1.00 90.31 937 LYS A CA 1
ATOM 7506 C C . LYS A 1 937 ? 43.195 0.970 -72.364 1.00 90.31 937 LYS A C 1
ATOM 7508 O O . LYS A 1 937 ? 42.217 1.690 -72.518 1.00 90.31 937 LYS A O 1
ATOM 7513 N N . LEU A 1 938 ? 43.145 -0.351 -72.565 1.00 88.94 938 LEU A N 1
ATOM 7514 C CA . LEU A 1 938 ? 41.902 -1.074 -72.879 1.00 88.94 938 LEU A CA 1
ATOM 7515 C C . LEU A 1 938 ? 40.934 -1.131 -71.684 1.00 88.94 938 LEU A C 1
ATOM 7517 O O . LEU A 1 938 ? 39.724 -1.182 -71.872 1.00 88.94 938 LEU A O 1
ATOM 7521 N N . HIS A 1 939 ? 41.458 -1.128 -70.461 1.00 91.88 939 HIS A N 1
ATOM 7522 C CA . HIS A 1 939 ? 40.677 -1.210 -69.228 1.00 91.88 939 HIS A CA 1
ATOM 7523 C C . HIS A 1 939 ? 40.243 0.159 -68.689 1.00 91.88 939 HIS A C 1
ATOM 7525 O O . HIS A 1 939 ? 39.522 0.214 -67.697 1.00 91.88 939 HIS A O 1
ATOM 7531 N N . VAL A 1 940 ? 40.648 1.258 -69.327 1.00 92.81 940 VAL A N 1
ATOM 7532 C CA . VAL A 1 940 ? 40.266 2.615 -68.925 1.00 92.81 940 VAL A CA 1
ATOM 7533 C C . VAL A 1 940 ? 39.346 3.222 -69.980 1.00 92.81 940 VAL A C 1
ATOM 7535 O O . VAL A 1 940 ? 39.714 3.343 -71.151 1.00 92.81 940 VAL A O 1
ATOM 7538 N N . ILE A 1 941 ? 38.151 3.621 -69.553 1.00 91.50 941 ILE A N 1
ATOM 7539 C CA . ILE A 1 941 ? 37.147 4.311 -70.369 1.00 91.50 941 ILE A CA 1
ATOM 7540 C C . ILE A 1 941 ? 37.080 5.779 -69.912 1.00 91.50 941 ILE A C 1
ATOM 7542 O O . ILE A 1 941 ? 36.889 6.021 -68.719 1.00 91.50 941 ILE A O 1
ATOM 7546 N N . PRO A 1 942 ? 37.217 6.765 -70.816 1.00 89.38 942 PRO A N 1
ATOM 7547 C CA . PRO A 1 942 ? 36.987 8.169 -70.487 1.00 89.38 942 PRO A CA 1
ATOM 7548 C C . PRO A 1 942 ? 35.488 8.478 -70.346 1.00 89.38 942 PRO A C 1
ATOM 7550 O O . PRO A 1 942 ? 34.665 7.971 -71.114 1.00 89.38 942 PRO A O 1
ATOM 7553 N N . GLY A 1 943 ? 35.141 9.350 -69.399 1.00 87.38 943 GLY A N 1
ATOM 7554 C CA . GLY A 1 943 ? 33.785 9.843 -69.169 1.00 87.38 943 GLY A CA 1
ATOM 7555 C C . GLY A 1 943 ? 33.120 9.302 -67.901 1.00 87.38 943 GLY A C 1
ATOM 7556 O O . GLY A 1 943 ? 33.705 8.571 -67.101 1.00 87.38 943 GLY A O 1
ATOM 7557 N N . THR A 1 944 ? 31.863 9.698 -67.708 1.00 86.69 944 THR A N 1
ATOM 7558 C CA . THR A 1 944 ? 31.078 9.334 -66.527 1.00 86.69 944 THR A CA 1
ATOM 7559 C C . THR A 1 944 ? 30.543 7.909 -66.602 1.00 86.69 944 THR A C 1
ATOM 7561 O O . THR A 1 944 ? 30.197 7.400 -67.671 1.00 86.69 944 THR A O 1
ATOM 7564 N N . SER A 1 945 ? 30.426 7.279 -65.432 1.00 83.19 945 SER A N 1
ATOM 7565 C CA . SER A 1 945 ? 29.790 5.981 -65.245 1.00 83.19 945 SER A CA 1
ATOM 7566 C C . SER A 1 945 ? 28.367 6.011 -65.817 1.00 83.19 945 SER A C 1
ATOM 7568 O O . SER A 1 945 ? 27.495 6.695 -65.280 1.00 83.19 945 SER A O 1
ATOM 7570 N N . PRO A 1 946 ? 28.095 5.258 -66.891 1.00 78.62 946 PRO A N 1
ATOM 7571 C CA . PRO A 1 946 ? 26.772 5.174 -67.484 1.00 78.62 946 PRO A CA 1
ATOM 7572 C C . PRO A 1 946 ? 25.855 4.299 -66.624 1.00 78.62 946 PRO A C 1
ATOM 7574 O O . PRO A 1 946 ? 26.317 3.402 -65.913 1.00 78.62 946 PRO A O 1
ATOM 7577 N N . GLU A 1 947 ? 24.543 4.441 -66.800 1.00 78.31 947 GLU A N 1
ATOM 7578 C CA . GLU A 1 947 ? 23.641 3.335 -66.478 1.00 78.31 947 GLU A CA 1
ATOM 7579 C C . GLU A 1 947 ? 23.985 2.117 -67.345 1.00 78.31 947 GLU A C 1
ATOM 7581 O O . GLU A 1 947 ? 24.186 2.229 -68.563 1.00 78.31 947 GLU A O 1
ATOM 7586 N N . LEU A 1 948 ? 24.091 0.955 -66.698 1.00 78.25 948 LEU A N 1
ATOM 7587 C CA . LEU A 1 948 ? 24.389 -0.306 -67.363 1.00 78.25 948 LEU A CA 1
ATOM 7588 C C . LEU A 1 948 ? 23.177 -0.756 -68.180 1.00 78.25 948 LEU A C 1
ATOM 7590 O O . LEU A 1 948 ? 22.137 -1.101 -67.622 1.00 78.25 948 LEU A O 1
ATOM 7594 N N . SER A 1 949 ? 23.332 -0.794 -69.501 1.00 80.38 949 SER A N 1
ATOM 7595 C CA . SER A 1 949 ? 22.329 -1.295 -70.437 1.00 80.38 949 SER A CA 1
ATOM 7596 C C . SER A 1 949 ? 22.951 -2.266 -71.440 1.00 80.38 949 SER A C 1
ATOM 7598 O O . SER A 1 949 ? 24.138 -2.182 -71.768 1.00 80.38 949 SER A O 1
ATOM 7600 N N . ASP A 1 950 ? 22.150 -3.232 -71.894 1.00 80.75 950 ASP A N 1
ATOM 7601 C CA . ASP A 1 950 ? 22.603 -4.241 -72.851 1.00 80.75 950 ASP A CA 1
ATOM 7602 C C . ASP A 1 950 ? 22.931 -3.613 -74.215 1.00 80.75 950 ASP A C 1
ATOM 7604 O O . ASP A 1 950 ? 22.187 -2.779 -74.728 1.00 80.75 950 ASP A O 1
ATOM 7608 N N . GLY A 1 951 ? 24.057 -4.016 -74.804 1.00 78.25 951 GLY A N 1
ATOM 7609 C CA . GLY A 1 951 ? 24.494 -3.596 -76.136 1.00 78.25 951 GLY A CA 1
ATOM 7610 C C . GLY A 1 951 ? 25.179 -2.231 -76.208 1.00 78.25 951 GLY A C 1
ATOM 7611 O O . GLY A 1 951 ? 25.553 -1.814 -77.303 1.00 78.25 951 GLY A O 1
ATOM 7612 N N . LYS A 1 952 ? 25.383 -1.542 -75.079 1.00 82.62 952 LYS A N 1
ATOM 7613 C CA . LYS A 1 952 ? 26.038 -0.228 -75.056 1.00 82.62 952 LYS A CA 1
ATOM 7614 C C . LYS A 1 952 ? 27.550 -0.348 -75.283 1.00 82.62 952 LYS A C 1
ATOM 7616 O O . LYS A 1 952 ? 28.206 -1.198 -74.679 1.00 82.62 952 LYS A O 1
ATOM 7621 N N . GLU A 1 953 ? 28.079 0.506 -76.162 1.00 86.38 953 GLU A N 1
ATOM 7622 C CA . GLU A 1 953 ? 29.491 0.543 -76.563 1.00 86.38 953 GLU A CA 1
ATOM 7623 C C . GLU A 1 953 ? 30.245 1.695 -75.892 1.00 86.38 953 GLU A C 1
ATOM 7625 O O . GLU A 1 953 ? 29.761 2.827 -75.890 1.00 86.38 953 GLU A O 1
ATOM 7630 N N . PHE A 1 954 ? 31.462 1.431 -75.418 1.00 85.44 954 PHE A N 1
ATOM 7631 C CA . PHE A 1 954 ? 32.312 2.411 -74.741 1.00 85.44 954 PHE A CA 1
ATOM 7632 C C . PHE A 1 954 ? 33.694 2.483 -75.389 1.00 85.44 954 PHE A C 1
ATOM 7634 O O . PHE A 1 954 ? 34.335 1.439 -75.523 1.00 85.44 954 PHE A O 1
ATOM 7641 N N . PRO A 1 955 ? 34.170 3.670 -75.810 1.00 87.69 955 PRO A N 1
ATOM 7642 C CA . PRO A 1 955 ? 35.550 3.827 -76.255 1.00 87.69 955 PRO A CA 1
ATOM 7643 C C . PRO A 1 955 ? 36.514 3.628 -75.079 1.00 87.69 955 PRO A C 1
ATOM 7645 O O . PRO A 1 955 ? 36.165 3.895 -73.933 1.00 87.69 955 PRO A O 1
ATOM 7648 N N . THR A 1 956 ? 37.726 3.164 -75.369 1.00 88.31 956 THR A N 1
ATOM 7649 C CA . THR A 1 956 ? 38.790 2.989 -74.369 1.00 88.31 956 THR A CA 1
ATOM 7650 C C . THR A 1 956 ? 39.947 3.929 -74.685 1.00 88.31 956 THR A C 1
ATOM 7652 O O . THR A 1 956 ? 40.047 4.444 -75.801 1.00 88.31 956 THR A O 1
ATOM 7655 N N . LEU A 1 957 ? 40.864 4.130 -73.738 1.00 88.00 957 LEU A N 1
ATOM 7656 C CA . LEU A 1 957 ? 42.093 4.896 -73.980 1.00 88.00 957 LEU A CA 1
ATOM 7657 C C . LEU A 1 957 ? 43.058 4.220 -74.971 1.00 88.00 957 LEU A C 1
ATOM 7659 O O . LEU A 1 957 ? 44.074 4.817 -75.331 1.00 88.00 957 LEU A O 1
ATOM 7663 N N . LEU A 1 958 ? 42.790 2.978 -75.402 1.00 85.19 958 LEU A N 1
ATOM 7664 C CA . LEU A 1 958 ? 43.631 2.277 -76.374 1.00 85.19 958 LEU A CA 1
ATOM 7665 C C . LEU A 1 958 ? 43.415 2.827 -77.787 1.00 85.19 958 LEU A C 1
ATOM 7667 O O . LEU A 1 958 ? 44.383 3.173 -78.461 1.00 85.19 958 LEU A O 1
ATOM 7671 N N . SER A 1 959 ? 42.157 2.891 -78.235 1.00 78.69 959 SER A N 1
ATOM 7672 C CA . SER A 1 959 ? 41.739 3.541 -79.483 1.00 78.69 959 SER A CA 1
ATOM 7673 C C . SER A 1 959 ? 40.210 3.636 -79.571 1.00 78.69 959 SER A C 1
ATOM 7675 O O . SER A 1 959 ? 39.483 2.879 -78.927 1.00 78.69 959 SER A O 1
ATOM 7677 N N . ASN A 1 960 ? 39.705 4.499 -80.460 1.00 67.69 960 ASN A N 1
ATOM 7678 C CA . ASN A 1 960 ? 38.268 4.595 -80.768 1.00 67.69 960 ASN A CA 1
ATOM 7679 C C . ASN A 1 960 ? 37.679 3.317 -81.402 1.00 67.69 960 ASN A C 1
ATOM 7681 O O . ASN A 1 960 ? 36.458 3.141 -81.416 1.00 67.69 960 ASN A O 1
ATOM 7685 N N . GLU A 1 961 ? 38.527 2.432 -81.932 1.00 67.25 961 GLU A N 1
ATOM 7686 C CA . GLU A 1 961 ? 38.129 1.150 -82.524 1.00 67.25 961 GLU A CA 1
ATOM 7687 C C . GLU A 1 961 ? 38.088 0.021 -81.483 1.00 67.25 961 GLU A C 1
ATOM 7689 O O . GLU A 1 961 ? 37.276 -0.898 -81.600 1.00 67.25 961 GLU A O 1
ATOM 7694 N N . ALA A 1 962 ? 38.907 0.109 -80.429 1.00 75.25 962 ALA A N 1
ATOM 7695 C CA . ALA A 1 962 ? 38.942 -0.835 -79.316 1.00 75.25 962 ALA A CA 1
ATOM 7696 C C . ALA A 1 962 ? 37.847 -0.516 -78.284 1.00 75.25 962 ALA A C 1
ATOM 7698 O O . ALA A 1 962 ? 38.124 -0.100 -77.158 1.00 75.25 962 ALA A O 1
ATOM 7699 N N . LYS A 1 963 ? 36.584 -0.688 -78.690 1.00 84.00 963 LYS A N 1
ATOM 7700 C CA . LYS A 1 963 ? 35.412 -0.438 -77.838 1.00 84.00 963 LYS A CA 1
ATOM 7701 C C . LYS A 1 963 ? 35.069 -1.637 -76.956 1.00 84.00 963 LYS A C 1
ATOM 7703 O O . LYS A 1 963 ? 35.165 -2.780 -77.402 1.00 84.00 963 LYS A O 1
ATOM 7708 N N . LEU A 1 964 ? 34.581 -1.376 -75.746 1.00 86.38 964 LEU A N 1
ATOM 7709 C CA . LEU A 1 964 ? 33.980 -2.381 -74.868 1.00 86.38 964 LEU A CA 1
ATOM 7710 C C . LEU A 1 964 ? 32.461 -2.404 -75.039 1.00 86.38 964 LEU A C 1
ATOM 7712 O O . LEU A 1 964 ? 31.835 -1.353 -75.155 1.00 86.38 964 LEU A O 1
ATOM 7716 N N . ILE A 1 965 ? 31.867 -3.595 -75.049 1.00 85.81 965 ILE A N 1
ATOM 7717 C CA . ILE A 1 965 ? 30.418 -3.809 -75.113 1.00 85.81 965 ILE A CA 1
ATOM 7718 C C . ILE A 1 965 ? 29.952 -4.430 -73.805 1.00 85.81 965 ILE A C 1
ATOM 7720 O O . ILE A 1 965 ? 30.496 -5.444 -73.362 1.00 85.81 965 ILE A O 1
ATOM 7724 N N . ILE A 1 966 ? 28.907 -3.850 -73.220 1.00 85.75 966 ILE A N 1
ATOM 7725 C CA . ILE A 1 966 ? 28.232 -4.416 -72.053 1.00 85.75 966 ILE A CA 1
ATOM 7726 C C . ILE A 1 966 ? 27.095 -5.320 -72.525 1.00 85.75 966 ILE A C 1
ATOM 7728 O O . ILE A 1 966 ? 26.266 -4.927 -73.343 1.00 85.75 966 ILE A O 1
ATOM 7732 N N . ARG A 1 967 ? 27.063 -6.550 -72.013 1.00 84.12 967 ARG A N 1
ATOM 7733 C CA . ARG A 1 967 ? 26.048 -7.560 -72.311 1.00 84.12 967 ARG A CA 1
ATOM 7734 C C . ARG A 1 967 ? 25.347 -8.002 -71.040 1.00 84.12 967 ARG A C 1
ATOM 7736 O O . ARG A 1 967 ? 26.015 -8.416 -70.095 1.00 84.12 967 ARG A O 1
ATOM 7743 N N . LYS A 1 968 ? 24.019 -7.966 -71.008 1.00 82.00 968 LYS A N 1
ATOM 7744 C CA . LYS A 1 968 ? 23.237 -8.487 -69.885 1.00 82.00 968 LYS A CA 1
ATOM 7745 C C . LYS A 1 968 ? 22.988 -9.978 -70.084 1.00 82.00 968 LYS A C 1
ATOM 7747 O O . LYS A 1 968 ? 22.391 -10.396 -71.072 1.00 82.00 968 LYS A O 1
ATOM 7752 N N . ASP A 1 969 ? 23.443 -10.793 -69.141 1.00 77.62 969 ASP A N 1
ATOM 7753 C CA . ASP A 1 969 ? 23.089 -12.209 -69.092 1.00 77.62 969 ASP A CA 1
ATOM 7754 C C . ASP A 1 969 ? 21.634 -12.341 -68.620 1.00 77.62 969 ASP A C 1
ATOM 7756 O O . ASP A 1 969 ? 21.324 -12.079 -67.459 1.00 77.62 969 ASP A O 1
ATOM 7760 N N . ILE A 1 970 ? 20.732 -12.710 -69.532 1.00 67.75 970 ILE A N 1
ATOM 7761 C CA . ILE A 1 970 ? 19.280 -12.758 -69.288 1.00 67.75 970 ILE A CA 1
ATOM 7762 C C . ILE A 1 970 ? 18.919 -13.830 -68.242 1.00 67.75 970 ILE A C 1
ATOM 7764 O O . ILE A 1 970 ? 17.942 -13.663 -67.520 1.00 67.75 970 ILE A O 1
ATOM 7768 N N . LEU A 1 971 ? 19.721 -14.895 -68.113 1.00 64.62 971 LEU A N 1
ATOM 7769 C CA . LEU A 1 971 ? 19.445 -16.012 -67.200 1.00 64.62 971 LEU A CA 1
ATOM 7770 C C . LEU A 1 971 ? 19.841 -15.712 -65.749 1.00 64.62 971 LEU A C 1
ATOM 7772 O O . LEU A 1 971 ? 19.198 -16.202 -64.828 1.00 64.62 971 LEU A O 1
ATOM 7776 N N . HIS A 1 972 ? 20.890 -14.910 -65.543 1.00 66.50 972 HIS A N 1
ATOM 7777 C CA . HIS A 1 972 ? 21.453 -14.643 -64.210 1.00 66.50 972 HIS A CA 1
ATOM 7778 C C . HIS A 1 972 ? 21.384 -13.167 -63.797 1.00 66.50 972 HIS A C 1
ATOM 7780 O O . HIS A 1 972 ? 21.807 -12.816 -62.700 1.00 66.50 972 HIS A O 1
ATOM 7786 N N . GLY A 1 973 ? 20.908 -12.284 -64.679 1.00 69.06 973 GLY A N 1
ATOM 7787 C CA . GLY A 1 973 ? 20.805 -10.844 -64.437 1.00 69.06 973 GLY A CA 1
ATOM 7788 C C . GLY A 1 973 ? 22.145 -10.104 -64.346 1.00 69.06 973 GLY A C 1
ATOM 7789 O O . GLY A 1 973 ? 22.145 -8.910 -64.056 1.00 69.06 973 GLY A O 1
ATOM 7790 N N . VAL A 1 974 ? 23.277 -10.772 -64.598 1.00 79.94 974 VAL A N 1
ATOM 7791 C CA . VAL A 1 974 ? 24.616 -10.186 -64.437 1.00 79.94 974 VAL A CA 1
ATOM 7792 C C . VAL A 1 974 ? 25.120 -9.563 -65.736 1.00 79.94 974 VAL A C 1
ATOM 7794 O O . VAL A 1 974 ? 24.979 -10.138 -66.815 1.00 79.94 974 VAL A O 1
ATOM 7797 N N . TYR A 1 975 ? 25.765 -8.405 -65.629 1.00 85.75 975 TYR A N 1
ATOM 7798 C CA . TYR A 1 975 ? 26.426 -7.749 -66.751 1.00 85.75 975 TYR A CA 1
ATOM 7799 C C . TYR A 1 975 ? 27.808 -8.355 -67.016 1.00 85.75 975 TYR A C 1
ATOM 7801 O O . TYR A 1 975 ? 28.596 -8.593 -66.100 1.00 85.75 975 TYR A O 1
ATOM 7809 N N . LYS A 1 976 ? 28.107 -8.602 -68.290 1.00 87.19 976 LYS A N 1
ATOM 7810 C CA . LYS A 1 976 ? 29.409 -9.052 -68.780 1.00 87.19 976 LYS A CA 1
ATOM 7811 C C . LYS A 1 976 ? 29.973 -8.031 -69.763 1.00 87.19 976 LYS A C 1
ATOM 7813 O O . LYS A 1 976 ? 29.221 -7.431 -70.523 1.00 87.19 976 LYS A O 1
ATOM 7818 N N . ILE A 1 977 ? 31.285 -7.865 -69.770 1.00 87.75 977 ILE A N 1
ATOM 7819 C CA . ILE A 1 977 ? 32.026 -6.957 -70.638 1.00 87.75 977 ILE A CA 1
ATOM 7820 C C . ILE A 1 977 ? 32.803 -7.785 -71.668 1.00 87.75 977 ILE A C 1
ATOM 7822 O O . ILE A 1 977 ? 33.428 -8.796 -71.333 1.00 87.75 977 ILE A O 1
ATOM 7826 N N . GLU A 1 978 ? 32.749 -7.368 -72.931 1.00 85.38 978 GLU A N 1
ATOM 7827 C CA . GLU A 1 978 ? 33.517 -7.954 -74.035 1.00 85.38 978 GLU A CA 1
ATOM 7828 C C . GLU A 1 978 ? 34.151 -6.873 -74.919 1.00 85.38 978 GLU A C 1
ATOM 7830 O O . GLU A 1 978 ? 33.625 -5.767 -75.029 1.00 85.38 978 GLU A O 1
ATOM 7835 N N . VAL A 1 979 ? 35.269 -7.191 -75.574 1.00 82.12 979 VAL A N 1
ATOM 7836 C CA . VAL A 1 979 ? 35.894 -6.301 -76.563 1.00 82.12 979 VAL A CA 1
ATOM 7837 C C . VAL A 1 979 ? 35.166 -6.457 -77.902 1.00 82.12 979 VAL A C 1
ATOM 7839 O O . VAL A 1 979 ? 34.976 -7.571 -78.397 1.00 82.12 979 VAL A O 1
ATOM 7842 N N . LYS A 1 980 ? 34.736 -5.345 -78.506 1.00 75.69 980 LYS A N 1
ATOM 7843 C CA . LYS A 1 980 ? 33.994 -5.334 -79.773 1.00 75.69 980 LYS A CA 1
ATOM 7844 C C . LYS A 1 980 ? 34.810 -5.987 -80.897 1.00 75.69 980 LYS A C 1
ATOM 7846 O O . LYS A 1 980 ? 35.925 -5.570 -81.188 1.00 75.69 980 LYS A O 1
ATOM 7851 N N . GLY A 1 981 ? 34.215 -6.969 -81.580 1.00 63.19 981 GLY A N 1
ATOM 7852 C CA . GLY A 1 981 ? 34.800 -7.608 -82.767 1.00 63.19 981 GLY A CA 1
ATOM 7853 C C . GLY A 1 981 ? 35.695 -8.828 -82.503 1.00 63.19 981 GLY A C 1
ATOM 7854 O O . GLY A 1 981 ? 36.223 -9.388 -83.464 1.00 63.19 981 GLY A O 1
ATOM 7855 N N . GLU A 1 982 ? 35.848 -9.280 -81.254 1.00 60.22 982 GLU A N 1
ATOM 7856 C CA . GLU A 1 982 ? 36.473 -10.574 -80.944 1.00 60.22 982 GLU A CA 1
ATOM 7857 C C . GLU A 1 982 ? 35.452 -11.725 -80.941 1.00 60.22 982 GLU A C 1
ATOM 7859 O O . GLU A 1 982 ? 34.497 -11.731 -80.165 1.00 60.22 982 GLU A O 1
ATOM 7864 N N . PHE A 1 983 ? 35.705 -12.767 -81.741 1.00 47.69 983 PHE A N 1
ATOM 7865 C CA . PHE A 1 983 ? 35.126 -14.098 -81.524 1.00 47.69 983 PHE A CA 1
ATOM 7866 C C . PHE A 1 983 ? 35.898 -14.778 -80.389 1.00 47.69 983 PHE A C 1
ATOM 7868 O O . PHE A 1 983 ? 36.866 -15.503 -80.613 1.00 47.69 983 PHE A O 1
ATOM 7875 N N . ASN A 1 984 ? 35.520 -14.487 -79.147 1.00 51.41 984 ASN A N 1
ATOM 7876 C CA . ASN A 1 984 ? 36.257 -14.979 -77.992 1.00 51.41 984 ASN A CA 1
ATOM 7877 C C . ASN A 1 984 ? 35.712 -16.354 -77.547 1.00 51.41 984 ASN A C 1
ATOM 7879 O O . ASN A 1 984 ? 34.683 -16.438 -76.876 1.00 51.41 984 ASN A O 1
ATOM 7883 N N . LEU A 1 985 ? 36.409 -17.443 -77.908 1.00 43.22 985 LEU A N 1
ATOM 7884 C CA . LEU A 1 985 ? 36.098 -18.818 -77.463 1.00 43.22 985 LEU A CA 1
ATOM 7885 C C . LEU A 1 985 ? 36.205 -19.005 -75.930 1.00 43.22 985 LEU A C 1
ATOM 7887 O O . LEU A 1 985 ? 35.751 -20.021 -75.412 1.00 43.22 985 LEU A O 1
ATOM 7891 N N . PHE A 1 986 ? 36.774 -18.035 -75.197 1.00 50.66 986 PHE A N 1
ATOM 7892 C CA . PHE A 1 986 ? 37.126 -18.156 -73.772 1.00 50.66 986 PHE A CA 1
ATOM 7893 C C . PHE A 1 986 ? 36.324 -17.240 -72.817 1.00 50.66 986 PHE A C 1
ATOM 7895 O O . PHE A 1 986 ? 36.671 -17.081 -71.643 1.00 50.66 986 PHE A O 1
ATOM 7902 N N . GLY A 1 987 ? 35.176 -16.733 -73.279 1.00 60.84 987 GLY A N 1
ATOM 7903 C CA . GLY A 1 987 ? 34.084 -16.205 -72.450 1.00 60.84 987 GLY A CA 1
ATOM 7904 C C . GLY A 1 987 ? 34.255 -14.769 -71.930 1.00 60.84 987 GLY A C 1
ATOM 7905 O O . GLY A 1 987 ? 35.323 -14.381 -71.474 1.00 60.84 987 GLY A O 1
ATOM 7906 N N . LYS A 1 988 ? 33.151 -14.015 -71.940 1.00 79.88 988 LYS A N 1
ATOM 7907 C CA . LYS A 1 988 ? 33.022 -12.602 -71.525 1.00 79.88 988 LYS A CA 1
ATOM 7908 C C . LYS A 1 988 ? 33.404 -12.388 -70.048 1.00 79.88 988 LYS A C 1
ATOM 7910 O O . LYS A 1 988 ? 33.164 -13.290 -69.242 1.00 79.88 988 LYS A O 1
ATOM 7915 N N . ALA A 1 989 ? 33.957 -11.220 -69.705 1.00 86.88 989 ALA A N 1
ATOM 7916 C CA . ALA A 1 989 ? 34.339 -10.866 -68.333 1.00 86.88 989 ALA A CA 1
ATOM 7917 C C . ALA A 1 989 ? 33.098 -10.461 -67.531 1.00 86.88 989 ALA A C 1
ATOM 7919 O O . ALA A 1 989 ? 32.378 -9.553 -67.932 1.00 86.88 989 ALA A O 1
ATOM 7920 N N . LYS A 1 990 ? 32.794 -11.140 -66.431 1.00 90.12 990 LYS A N 1
ATOM 7921 C CA . LYS A 1 990 ? 31.633 -10.851 -65.583 1.00 90.12 990 LYS A CA 1
ATOM 7922 C C . LYS A 1 990 ? 31.962 -9.693 -64.645 1.00 90.12 990 LYS A C 1
ATOM 7924 O O . LYS A 1 990 ? 32.993 -9.739 -63.984 1.00 90.12 990 LYS A O 1
ATOM 7929 N N . ILE A 1 991 ? 31.074 -8.702 -64.555 1.00 90.62 991 ILE A N 1
ATOM 7930 C CA . ILE A 1 991 ? 31.171 -7.652 -63.535 1.00 90.62 991 ILE A CA 1
ATOM 7931 C C . ILE A 1 991 ? 30.837 -8.275 -62.176 1.00 90.62 991 ILE A C 1
ATOM 7933 O O . ILE A 1 991 ? 29.752 -8.836 -61.998 1.00 90.62 991 ILE A O 1
ATOM 7937 N N . THR A 1 992 ? 31.782 -8.203 -61.243 1.00 90.75 992 THR A N 1
ATOM 7938 C CA . THR A 1 992 ? 31.660 -8.727 -59.875 1.00 90.75 992 THR A CA 1
ATOM 7939 C C . THR A 1 992 ? 31.275 -7.643 -58.875 1.00 90.75 992 THR A C 1
ATOM 7941 O O . THR A 1 992 ? 30.594 -7.949 -57.899 1.00 90.75 992 THR A O 1
ATOM 7944 N N . GLY A 1 993 ? 31.597 -6.378 -59.155 1.00 91.31 993 GLY A N 1
ATOM 7945 C CA . GLY A 1 993 ? 31.195 -5.245 -58.326 1.00 91.31 993 GLY A CA 1
ATOM 7946 C C . GLY A 1 993 ? 31.376 -3.897 -59.019 1.00 91.31 993 GLY A C 1
ATOM 7947 O O . GLY A 1 993 ? 32.067 -3.784 -60.031 1.00 91.31 993 GLY A O 1
ATOM 7948 N N . ILE A 1 994 ? 30.717 -2.869 -58.479 1.00 92.25 994 ILE A N 1
ATOM 7949 C CA . ILE A 1 994 ? 30.764 -1.490 -58.984 1.00 92.25 994 ILE A CA 1
ATOM 7950 C C . ILE A 1 994 ? 30.979 -0.531 -57.813 1.00 92.25 994 ILE A C 1
ATOM 7952 O O . ILE A 1 994 ? 30.285 -0.632 -56.804 1.00 92.25 994 ILE A O 1
ATOM 7956 N N . GLY A 1 995 ? 31.912 0.408 -57.949 1.00 91.69 995 GLY A N 1
ATOM 7957 C CA . GLY A 1 995 ? 32.069 1.550 -57.048 1.00 91.69 995 GLY A CA 1
ATOM 7958 C C . GLY A 1 995 ? 32.066 2.838 -57.855 1.00 91.69 995 GLY A C 1
ATOM 7959 O O . GLY A 1 995 ? 32.833 2.955 -58.805 1.00 91.69 995 GLY A O 1
ATOM 7960 N N . LYS A 1 996 ? 31.198 3.788 -57.509 1.00 90.19 996 LYS A N 1
ATOM 7961 C CA . LYS A 1 996 ? 31.120 5.095 -58.178 1.00 90.19 996 LYS A CA 1
ATOM 7962 C C . LYS A 1 996 ? 31.907 6.135 -57.384 1.00 90.19 996 LYS A C 1
ATOM 7964 O O . LYS A 1 996 ? 31.893 6.098 -56.157 1.00 90.19 996 LYS A O 1
ATOM 7969 N N . THR A 1 997 ? 32.582 7.047 -58.073 1.00 89.38 997 THR A N 1
ATOM 7970 C CA . THR A 1 997 ? 33.323 8.151 -57.450 1.00 89.38 997 THR A CA 1
ATOM 7971 C C . THR A 1 997 ? 32.468 9.409 -57.349 1.00 89.38 997 THR A C 1
ATOM 7973 O O . THR A 1 997 ? 31.435 9.534 -58.011 1.00 89.38 997 THR A O 1
ATOM 7976 N N . TRP A 1 998 ? 32.918 10.362 -56.532 1.00 85.00 998 TRP A N 1
ATOM 7977 C CA . TRP A 1 998 ? 32.213 11.623 -56.281 1.00 85.00 998 TRP A CA 1
ATOM 7978 C C . TRP A 1 998 ? 32.050 12.494 -57.548 1.00 85.00 998 TRP A C 1
ATOM 7980 O O . TRP A 1 998 ? 31.019 13.134 -57.724 1.00 85.00 998 TRP A O 1
ATOM 7990 N N . ASN A 1 999 ? 33.022 12.464 -58.470 1.00 86.62 999 ASN A N 1
ATOM 7991 C CA . ASN A 1 999 ? 33.015 13.222 -59.731 1.00 86.62 999 ASN A CA 1
ATOM 7992 C C . ASN A 1 999 ? 32.328 12.490 -60.908 1.00 86.62 999 ASN A C 1
ATOM 7994 O O . ASN A 1 999 ? 32.414 12.927 -62.056 1.00 86.62 999 ASN A O 1
ATOM 7998 N N . GLY A 1 1000 ? 31.667 11.357 -60.649 1.00 86.12 1000 GLY A N 1
ATOM 7999 C CA . GLY A 1 1000 ? 30.944 10.582 -61.662 1.00 86.12 1000 GLY A CA 1
ATOM 8000 C C . GLY A 1 1000 ? 31.770 9.524 -62.404 1.00 86.12 1000 GLY A C 1
ATOM 8001 O O . GLY A 1 1000 ? 31.230 8.877 -63.300 1.00 86.12 1000 GLY A O 1
ATOM 8002 N N . GLY A 1 1001 ? 33.038 9.308 -62.050 1.00 90.88 1001 GLY A N 1
ATOM 8003 C CA . GLY A 1 1001 ? 33.822 8.136 -62.467 1.00 90.88 1001 GLY A CA 1
ATOM 8004 C C . GLY A 1 1001 ? 33.382 6.839 -61.769 1.00 90.88 1001 GLY A C 1
ATOM 8005 O O . GLY A 1 1001 ? 32.464 6.830 -60.942 1.00 90.88 1001 GLY A O 1
ATOM 8006 N N . ALA A 1 1002 ? 34.011 5.710 -62.111 1.00 92.94 1002 ALA A N 1
ATOM 8007 C CA . ALA A 1 1002 ? 33.716 4.428 -61.460 1.00 92.94 1002 ALA A CA 1
ATOM 8008 C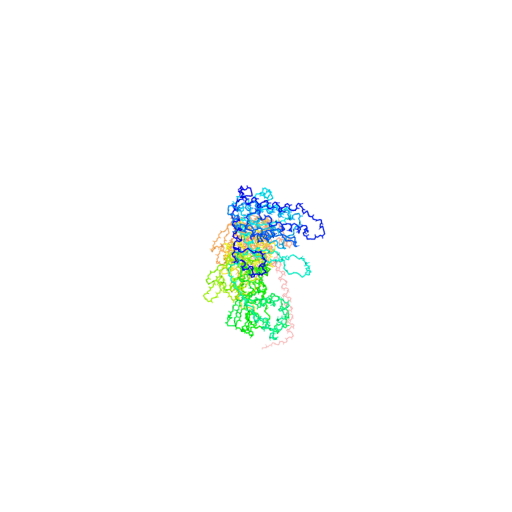 C . ALA A 1 1002 ? 34.831 3.378 -61.577 1.00 92.94 1002 ALA A C 1
ATOM 8010 O O . ALA A 1 1002 ? 35.653 3.400 -62.485 1.00 92.94 1002 ALA A O 1
ATOM 8011 N N . VAL A 1 1003 ? 34.805 2.387 -60.693 1.00 94.81 1003 VAL A N 1
ATOM 8012 C CA . VAL A 1 1003 ? 35.552 1.133 -60.826 1.00 94.81 1003 VAL A CA 1
ATOM 8013 C C . VAL A 1 1003 ? 34.555 0.003 -61.022 1.00 94.81 1003 VAL A C 1
ATOM 8015 O O . VAL A 1 1003 ? 33.653 -0.175 -60.202 1.00 94.81 1003 VAL A O 1
ATOM 8018 N N . TYR A 1 1004 ? 34.709 -0.758 -62.103 1.00 94.50 1004 TYR A N 1
ATOM 8019 C CA . TYR A 1 1004 ? 33.965 -1.991 -62.345 1.00 94.50 1004 TYR A CA 1
ATOM 8020 C C . TYR A 1 1004 ? 34.927 -3.158 -62.161 1.00 94.50 1004 TYR A C 1
ATOM 8022 O O . TYR A 1 1004 ? 35.826 -3.364 -62.976 1.00 94.50 1004 TYR A O 1
ATOM 8030 N N . GLU A 1 1005 ? 34.756 -3.913 -61.085 1.00 95.06 1005 GLU A N 1
ATOM 8031 C CA . GLU A 1 1005 ? 35.557 -5.108 -60.849 1.00 95.06 1005 GLU A CA 1
ATOM 8032 C C . GLU A 1 1005 ? 35.073 -6.245 -61.757 1.00 95.06 1005 GLU A C 1
ATOM 8034 O O . GLU A 1 1005 ? 33.864 -6.424 -61.942 1.00 95.06 1005 GLU A O 1
ATOM 8039 N N . VAL A 1 1006 ? 36.005 -6.999 -62.346 1.00 93.44 1006 VAL A N 1
ATOM 8040 C CA . VAL A 1 1006 ? 35.693 -8.115 -63.246 1.00 93.44 1006 VAL A CA 1
ATOM 8041 C C . VAL A 1 1006 ? 36.486 -9.385 -62.936 1.00 93.44 1006 VAL A C 1
ATOM 8043 O O . VAL A 1 1006 ? 37.623 -9.358 -62.464 1.00 93.44 1006 VAL A O 1
ATOM 8046 N N . ASP A 1 1007 ? 35.903 -10.535 -63.269 1.00 91.25 1007 ASP A N 1
ATOM 8047 C CA . ASP A 1 1007 ? 36.502 -11.856 -63.030 1.00 91.25 1007 ASP A CA 1
ATOM 8048 C C . ASP A 1 1007 ? 37.571 -12.276 -64.059 1.00 91.25 1007 ASP A C 1
ATOM 8050 O O . ASP A 1 1007 ? 38.205 -13.320 -63.895 1.00 91.25 1007 ASP A O 1
ATOM 8054 N N . LYS A 1 1008 ? 37.790 -11.487 -65.120 1.00 88.94 1008 LYS A N 1
ATOM 8055 C CA . LYS A 1 1008 ? 38.720 -11.797 -66.218 1.00 88.94 1008 LYS A CA 1
ATOM 8056 C C . LYS A 1 1008 ? 39.432 -10.558 -66.748 1.00 88.94 1008 LYS A C 1
ATOM 8058 O O . LYS A 1 1008 ? 38.845 -9.485 -66.832 1.00 88.94 1008 LYS A O 1
ATOM 8063 N N . VAL A 1 1009 ? 40.673 -10.744 -67.196 1.00 87.81 1009 VAL A N 1
ATOM 8064 C CA . VAL A 1 1009 ? 41.458 -9.708 -67.885 1.00 87.81 1009 VAL A CA 1
ATOM 8065 C C . VAL A 1 1009 ? 41.001 -9.576 -69.339 1.00 87.81 1009 VAL A C 1
ATOM 8067 O O . VAL A 1 1009 ? 40.937 -10.573 -70.063 1.00 87.81 1009 VAL A O 1
ATOM 8070 N N . LEU A 1 1010 ? 40.711 -8.351 -69.781 1.00 86.50 1010 LEU A N 1
ATOM 8071 C CA . LEU A 1 1010 ? 40.424 -8.038 -71.183 1.00 86.50 1010 LEU A CA 1
ATOM 8072 C C . LEU A 1 1010 ? 41.743 -7.897 -71.950 1.00 86.50 1010 LEU A C 1
ATOM 8074 O O . LEU A 1 1010 ? 42.650 -7.210 -71.495 1.00 86.50 1010 LEU A O 1
ATOM 8078 N N . LEU A 1 1011 ? 41.882 -8.533 -73.112 1.00 80.75 1011 LEU A N 1
ATOM 8079 C CA . LEU A 1 1011 ? 43.136 -8.503 -73.870 1.00 80.75 1011 LEU A CA 1
ATOM 8080 C C . LEU A 1 1011 ? 42.990 -7.689 -75.162 1.00 80.75 1011 LEU A C 1
ATOM 8082 O O . LEU A 1 1011 ? 41.966 -7.801 -75.836 1.00 80.75 1011 LEU A O 1
ATOM 8086 N N . PRO A 1 1012 ? 43.997 -6.874 -75.531 1.00 70.06 1012 PRO A N 1
ATOM 8087 C CA . PRO A 1 1012 ? 44.009 -6.191 -76.815 1.00 70.06 1012 PRO A CA 1
ATOM 8088 C C . PRO A 1 1012 ? 44.230 -7.198 -77.951 1.00 70.06 1012 PRO A C 1
ATOM 8090 O O . PRO A 1 1012 ? 44.930 -8.200 -77.797 1.00 70.06 1012 PRO A O 1
ATOM 8093 N N . ARG A 1 1013 ? 43.662 -6.914 -79.125 1.00 65.12 1013 ARG A N 1
ATOM 8094 C CA . ARG A 1 1013 ? 43.803 -7.756 -80.319 1.00 65.12 1013 ARG A CA 1
ATOM 8095 C C . ARG A 1 1013 ? 45.287 -7.892 -80.688 1.00 65.12 1013 ARG A C 1
ATOM 8097 O O . ARG A 1 1013 ? 45.918 -6.900 -81.051 1.00 65.12 1013 ARG A O 1
ATOM 8104 N N . HIS A 1 1014 ? 45.849 -9.103 -80.648 1.00 53.06 1014 HIS A N 1
ATOM 8105 C CA . HIS A 1 1014 ? 47.143 -9.346 -81.290 1.00 53.06 1014 HIS A CA 1
ATOM 8106 C C . HIS A 1 1014 ? 46.967 -9.145 -82.800 1.00 53.06 1014 HIS A C 1
ATOM 8108 O O . HIS A 1 1014 ? 46.100 -9.775 -83.414 1.00 53.06 1014 HIS A O 1
ATOM 8114 N N . GLN A 1 1015 ? 47.787 -8.288 -83.415 1.00 39.44 1015 GLN A N 1
ATOM 8115 C CA . GLN A 1 1015 ? 48.022 -8.371 -84.854 1.00 39.44 1015 GLN A CA 1
ATOM 8116 C C . GLN A 1 1015 ? 48.676 -9.729 -85.121 1.00 39.44 1015 GLN A C 1
ATOM 8118 O O . GLN A 1 1015 ? 49.892 -9.881 -85.045 1.00 39.44 1015 GLN A O 1
ATOM 8123 N N . VAL A 1 1016 ? 47.864 -10.747 -85.396 1.00 33.38 1016 VAL A N 1
ATOM 8124 C CA . VAL A 1 1016 ? 48.359 -11.946 -86.064 1.00 33.38 1016 VAL A CA 1
ATOM 8125 C C . VAL A 1 1016 ? 48.850 -11.466 -87.424 1.00 33.38 1016 VAL A C 1
ATOM 8127 O O . VAL A 1 1016 ? 48.079 -10.877 -88.186 1.00 33.38 1016 VAL A O 1
ATOM 8130 N N . SER A 1 1017 ? 50.139 -11.658 -87.706 1.00 31.48 1017 SER A N 1
ATOM 8131 C CA . SER A 1 1017 ? 50.697 -11.377 -89.023 1.00 31.48 1017 SER A CA 1
ATOM 8132 C C . SER A 1 1017 ? 49.829 -12.057 -90.087 1.00 31.48 1017 SER A C 1
ATOM 8134 O O . SER A 1 1017 ? 49.395 -13.201 -89.926 1.00 31.48 1017 SER A O 1
ATOM 8136 N N . GLN A 1 1018 ? 49.578 -11.364 -91.197 1.00 38.28 1018 GLN A N 1
ATOM 8137 C CA . GLN A 1 1018 ? 48.801 -11.852 -92.347 1.00 38.28 1018 GLN A CA 1
ATOM 8138 C C . GLN A 1 1018 ? 49.367 -13.131 -93.011 1.00 38.28 1018 GLN A C 1
ATOM 8140 O O . GLN A 1 1018 ? 48.884 -13.551 -94.056 1.00 38.28 1018 GLN A O 1
ATOM 8145 N N . ILE A 1 1019 ? 50.366 -13.782 -92.414 1.00 39.81 1019 ILE A N 1
ATOM 8146 C CA . ILE A 1 1019 ? 51.038 -14.970 -92.941 1.00 39.81 1019 ILE A CA 1
ATOM 8147 C C . ILE A 1 1019 ? 50.439 -16.266 -92.346 1.00 39.81 1019 ILE A C 1
ATOM 8149 O O . ILE A 1 1019 ? 50.492 -17.314 -92.985 1.00 39.81 1019 ILE A O 1
ATOM 8153 N N . GLY A 1 1020 ? 49.785 -16.218 -91.174 1.00 38.88 1020 GLY A N 1
ATOM 8154 C CA . GLY A 1 1020 ? 49.238 -17.415 -90.503 1.00 38.88 1020 GLY A CA 1
ATOM 8155 C C . GLY A 1 1020 ? 47.800 -17.812 -90.882 1.00 38.88 1020 GLY A C 1
ATOM 8156 O O . GLY A 1 1020 ? 47.446 -18.990 -90.829 1.00 38.88 1020 GLY A O 1
ATOM 8157 N N . SER A 1 1021 ? 46.958 -16.861 -91.299 1.00 41.62 1021 SER A N 1
ATOM 8158 C CA . SER A 1 1021 ? 45.545 -17.120 -91.641 1.00 41.62 1021 SER A CA 1
ATOM 8159 C C . SER A 1 1021 ? 45.355 -17.776 -93.013 1.00 41.62 1021 SER A C 1
ATOM 8161 O O . SER A 1 1021 ? 44.357 -18.463 -93.229 1.00 41.62 1021 SER A O 1
ATOM 8163 N N . ALA A 1 1022 ? 46.333 -17.639 -93.914 1.00 42.28 1022 ALA A N 1
ATOM 8164 C CA . ALA A 1 1022 ? 46.332 -18.328 -95.201 1.00 42.28 1022 ALA A CA 1
ATOM 8165 C C . ALA A 1 1022 ? 46.564 -19.844 -95.047 1.00 42.28 1022 ALA A C 1
ATOM 8167 O O . ALA A 1 1022 ? 45.952 -20.632 -95.761 1.00 42.28 1022 ALA A O 1
ATOM 8168 N N . PHE A 1 1023 ? 47.372 -20.282 -94.073 1.00 47.19 1023 PHE A N 1
ATOM 8169 C CA . PHE A 1 1023 ? 47.676 -21.707 -93.885 1.00 47.19 1023 PHE A CA 1
ATOM 8170 C C . PHE A 1 1023 ? 46.584 -22.480 -93.131 1.00 47.19 1023 PHE A C 1
ATOM 8172 O O . PHE A 1 1023 ? 46.344 -23.643 -93.447 1.00 47.19 1023 PHE A O 1
ATOM 8179 N N . PHE A 1 1024 ? 45.870 -21.847 -92.194 1.00 45.28 1024 PHE A N 1
ATOM 8180 C CA . PHE A 1 1024 ? 44.798 -22.509 -91.433 1.00 45.28 1024 PHE A CA 1
ATOM 8181 C C . PHE A 1 1024 ? 43.497 -22.677 -92.246 1.00 45.28 1024 PHE A C 1
ATOM 8183 O O . PHE A 1 1024 ? 42.775 -23.660 -92.084 1.00 45.28 1024 PHE A O 1
ATOM 8190 N N . GLY A 1 1025 ? 43.212 -21.749 -93.169 1.00 51.00 1025 GLY A N 1
ATOM 8191 C CA . GLY A 1 1025 ? 42.082 -21.865 -94.100 1.00 51.00 1025 GLY A CA 1
ATOM 8192 C C . GLY A 1 1025 ? 42.278 -22.958 -95.157 1.00 51.00 1025 GLY A C 1
ATOM 8193 O O . GLY A 1 1025 ? 41.323 -23.644 -95.517 1.00 51.00 1025 GLY A O 1
ATOM 8194 N N . ILE A 1 1026 ? 43.519 -23.177 -95.606 1.00 54.69 1026 ILE A N 1
ATOM 8195 C CA . ILE A 1 1026 ? 43.854 -24.221 -96.586 1.00 54.69 1026 ILE A CA 1
ATOM 8196 C C . ILE A 1 1026 ? 43.790 -25.618 -95.948 1.00 54.69 1026 ILE A C 1
ATOM 8198 O O . ILE A 1 1026 ? 43.251 -26.537 -96.560 1.00 54.69 1026 ILE A O 1
ATOM 8202 N N . THR A 1 1027 ? 44.248 -25.798 -94.705 1.00 52.03 1027 THR A N 1
ATOM 8203 C CA . THR A 1 1027 ? 44.196 -27.107 -94.023 1.00 52.03 1027 THR A CA 1
ATOM 8204 C C . THR A 1 1027 ? 42.775 -27.527 -93.646 1.00 52.03 1027 THR A C 1
ATOM 8206 O O . THR A 1 1027 ? 42.418 -28.689 -93.842 1.00 52.03 1027 THR A O 1
ATOM 8209 N N . ILE A 1 1028 ? 41.931 -26.592 -93.194 1.00 56.22 1028 ILE A N 1
ATOM 8210 C CA . ILE A 1 1028 ? 40.504 -26.849 -92.934 1.00 56.22 1028 ILE A CA 1
ATOM 8211 C C . ILE A 1 1028 ? 39.733 -27.054 -94.247 1.00 56.22 1028 ILE A C 1
ATOM 8213 O O . ILE A 1 1028 ? 38.900 -27.955 -94.328 1.00 56.22 1028 ILE A O 1
ATOM 8217 N N . GLY A 1 1029 ? 40.046 -26.292 -95.301 1.00 57.22 1029 GLY A N 1
ATOM 8218 C CA . GLY A 1 1029 ? 39.463 -26.484 -96.632 1.00 57.22 1029 GLY A CA 1
ATOM 8219 C C . GLY A 1 1029 ? 39.780 -27.859 -97.233 1.00 57.22 1029 GLY A C 1
ATOM 8220 O O . GLY A 1 1029 ? 38.890 -28.509 -97.778 1.00 57.22 1029 GLY A O 1
ATOM 8221 N N . ILE A 1 1030 ? 41.014 -28.351 -97.064 1.00 60.69 1030 ILE A N 1
ATOM 8222 C CA . ILE A 1 1030 ? 41.428 -29.693 -97.507 1.00 60.69 1030 ILE A CA 1
ATOM 8223 C C . ILE A 1 1030 ? 40.758 -30.791 -96.665 1.00 60.69 1030 ILE A C 1
ATOM 8225 O O . ILE A 1 1030 ? 40.307 -31.786 -97.233 1.00 60.69 1030 ILE A O 1
ATOM 8229 N N . LEU A 1 1031 ? 40.624 -30.614 -95.345 1.00 55.44 1031 LEU A N 1
ATOM 8230 C CA . LEU A 1 1031 ? 39.914 -31.554 -94.460 1.00 55.44 1031 LEU A CA 1
ATOM 8231 C C . LEU A 1 1031 ? 38.410 -31.640 -94.763 1.00 55.44 1031 LEU A C 1
ATOM 8233 O O . LEU A 1 1031 ? 37.851 -32.732 -94.787 1.00 55.44 1031 LEU A O 1
ATOM 8237 N N . ILE A 1 1032 ? 37.755 -30.516 -95.063 1.00 62.66 1032 ILE A N 1
ATOM 8238 C CA . ILE A 1 1032 ? 36.330 -30.485 -95.428 1.00 62.66 1032 ILE A CA 1
ATOM 8239 C C . ILE A 1 1032 ? 36.117 -31.048 -96.844 1.00 62.66 1032 ILE A C 1
ATOM 8241 O O . ILE A 1 1032 ? 35.191 -31.831 -97.056 1.00 62.66 1032 ILE A O 1
ATOM 8245 N N . ALA A 1 1033 ? 36.995 -30.745 -97.806 1.00 58.28 1033 ALA A N 1
ATOM 8246 C CA . ALA A 1 1033 ? 36.922 -31.306 -99.159 1.00 58.28 1033 ALA A CA 1
ATOM 8247 C C . ALA A 1 1033 ? 37.189 -32.825 -99.189 1.00 58.28 1033 ALA A C 1
ATOM 8249 O O . ALA A 1 1033 ? 36.541 -33.560 -99.941 1.00 58.28 1033 ALA A O 1
ATOM 8250 N N . THR A 1 1034 ? 38.094 -33.328 -98.343 1.00 61.97 1034 THR A N 1
ATOM 8251 C CA . THR A 1 1034 ? 38.330 -34.776 -98.188 1.00 61.97 1034 THR A CA 1
ATOM 8252 C C . THR A 1 1034 ? 37.160 -35.474 -97.495 1.00 61.97 1034 THR A C 1
ATOM 8254 O O . THR A 1 1034 ? 36.747 -36.535 -97.954 1.00 61.97 1034 THR A O 1
ATOM 8257 N N . PHE A 1 1035 ? 36.528 -34.858 -96.489 1.00 62.12 1035 PHE A N 1
ATOM 8258 C CA . PHE A 1 1035 ? 35.330 -35.423 -95.851 1.00 62.12 1035 PHE A CA 1
ATOM 8259 C C . PHE A 1 1035 ? 34.103 -35.437 -96.780 1.00 62.12 1035 PHE A C 1
ATOM 8261 O O . PHE A 1 1035 ? 33.366 -36.424 -96.819 1.00 62.12 1035 PHE A O 1
ATOM 8268 N N . ILE A 1 1036 ? 33.902 -34.382 -97.581 1.00 65.69 1036 ILE A N 1
ATOM 8269 C CA . ILE A 1 1036 ? 32.803 -34.293 -98.560 1.00 65.69 1036 ILE A CA 1
ATOM 8270 C C . ILE A 1 1036 ? 33.032 -35.248 -99.743 1.00 65.69 1036 ILE A C 1
ATOM 8272 O O . ILE A 1 1036 ? 32.078 -35.869 -100.211 1.00 65.69 1036 ILE A O 1
ATOM 8276 N N . SER A 1 1037 ? 34.274 -35.443 -100.200 1.00 61.31 1037 SER A N 1
ATOM 8277 C CA . SER A 1 1037 ? 34.583 -36.422 -101.259 1.00 61.31 1037 SER A CA 1
ATOM 8278 C C . SER A 1 1037 ? 34.496 -37.878 -100.778 1.00 61.31 1037 SER A C 1
ATOM 8280 O O . SER A 1 1037 ? 33.958 -38.713 -101.508 1.00 61.31 1037 SER A O 1
ATOM 8282 N N . MET A 1 1038 ? 34.902 -38.191 -99.537 1.00 63.38 1038 MET A N 1
ATOM 8283 C CA . MET A 1 1038 ? 34.675 -39.515 -98.927 1.00 63.38 1038 MET A CA 1
ATOM 8284 C C . MET A 1 1038 ? 33.183 -39.792 -98.690 1.00 63.38 1038 MET A C 1
ATOM 8286 O O . MET A 1 1038 ? 32.708 -40.885 -99.005 1.00 63.38 1038 MET A O 1
ATOM 8290 N N . GLY A 1 1039 ? 32.424 -38.806 -98.198 1.00 62.94 1039 GLY A N 1
ATOM 8291 C CA . GLY A 1 1039 ? 30.974 -38.912 -97.998 1.00 62.94 1039 GLY A CA 1
ATOM 8292 C C . GLY A 1 1039 ? 30.188 -39.028 -99.310 1.00 62.94 1039 GLY A C 1
ATOM 8293 O O . GLY A 1 1039 ? 29.283 -39.855 -99.419 1.00 62.94 1039 GLY A O 1
ATOM 8294 N N . GLY A 1 1040 ? 30.580 -38.271 -100.341 1.00 66.12 1040 GLY A N 1
ATOM 8295 C CA . GLY A 1 1040 ? 30.003 -38.342 -101.685 1.00 66.12 1040 GLY A CA 1
ATOM 8296 C C . GLY A 1 1040 ? 30.313 -39.658 -102.406 1.00 66.12 1040 GLY A C 1
ATOM 8297 O O . GLY A 1 1040 ? 29.425 -40.232 -103.034 1.00 66.12 1040 GLY A O 1
ATOM 8298 N N . GLY A 1 1041 ? 31.531 -40.193 -102.262 1.00 67.00 1041 GLY A N 1
ATOM 8299 C CA . GLY A 1 1041 ? 31.929 -41.486 -102.833 1.00 67.00 1041 GLY A CA 1
ATOM 8300 C C . GLY A 1 1041 ? 31.221 -42.682 -102.186 1.00 67.00 1041 GLY A C 1
ATOM 8301 O O . GLY A 1 1041 ? 30.730 -43.569 -102.890 1.00 67.00 1041 GLY A O 1
ATOM 8302 N N . LEU A 1 1042 ? 31.090 -42.684 -100.855 1.00 65.31 1042 LEU A N 1
ATOM 8303 C CA . LEU A 1 1042 ? 30.350 -43.716 -100.115 1.00 65.31 1042 LEU A CA 1
ATOM 8304 C C . LEU A 1 1042 ? 28.833 -43.623 -100.355 1.00 65.31 1042 LEU A C 1
ATOM 8306 O O . LEU A 1 1042 ? 28.172 -44.655 -100.502 1.00 65.31 1042 LEU A O 1
ATOM 8310 N N . GLY A 1 1043 ? 28.290 -42.408 -100.489 1.00 66.06 1043 GLY A N 1
ATOM 8311 C CA . GLY A 1 1043 ? 26.893 -42.160 -100.855 1.00 66.06 1043 GLY A CA 1
ATOM 8312 C C . GLY A 1 1043 ? 26.547 -42.617 -102.278 1.00 66.06 1043 GLY A C 1
ATOM 8313 O O . GLY A 1 1043 ? 25.530 -43.283 -102.475 1.00 66.06 1043 GLY A O 1
ATOM 8314 N N . LEU A 1 1044 ? 27.413 -42.355 -103.266 1.00 67.12 1044 LEU A N 1
ATOM 8315 C CA . LEU A 1 1044 ? 27.221 -42.809 -104.650 1.00 67.12 1044 LEU A CA 1
ATOM 8316 C C . LEU A 1 1044 ? 27.350 -44.339 -104.772 1.00 67.12 1044 LEU A C 1
ATOM 8318 O O . LEU A 1 1044 ? 26.582 -44.962 -105.507 1.00 67.12 1044 LEU A O 1
ATOM 8322 N N . HIS A 1 1045 ? 28.263 -44.960 -104.015 1.00 70.31 1045 HIS A N 1
ATOM 8323 C CA . HIS A 1 1045 ? 28.408 -46.419 -103.952 1.00 70.31 1045 HIS A CA 1
ATOM 8324 C C . HIS A 1 1045 ? 27.169 -47.091 -103.334 1.00 70.31 1045 HIS A C 1
ATOM 8326 O O . HIS A 1 1045 ? 26.662 -48.077 -103.878 1.00 70.31 1045 HIS A O 1
ATOM 8332 N N . HIS A 1 1046 ? 26.616 -46.533 -102.249 1.00 68.44 1046 HIS A N 1
ATOM 8333 C CA . HIS A 1 1046 ? 25.365 -47.023 -101.662 1.00 68.44 1046 HIS A CA 1
ATOM 8334 C C . HIS A 1 1046 ? 24.148 -46.778 -102.565 1.00 68.44 1046 HIS A C 1
ATOM 8336 O O . HIS A 1 1046 ? 23.319 -47.679 -102.707 1.00 68.44 1046 HIS A O 1
ATOM 8342 N N . TYR A 1 1047 ? 24.068 -45.629 -103.243 1.00 67.94 1047 TYR A N 1
ATOM 8343 C CA . TYR A 1 1047 ? 22.998 -45.314 -104.194 1.00 67.94 1047 TYR A CA 1
ATOM 8344 C C . TYR A 1 1047 ? 23.027 -46.223 -105.435 1.00 67.94 1047 TYR A C 1
ATOM 8346 O O . TYR A 1 1047 ? 21.992 -46.754 -105.834 1.00 67.94 1047 TYR A O 1
ATOM 8354 N N . GLN A 1 1048 ? 24.200 -46.503 -106.014 1.00 67.56 1048 GLN A N 1
ATOM 8355 C CA . GLN A 1 1048 ? 24.331 -47.443 -107.138 1.00 67.56 1048 GLN A CA 1
ATOM 8356 C C . GLN A 1 1048 ? 24.028 -48.895 -106.728 1.00 67.56 1048 GLN A C 1
ATOM 8358 O O . GLN A 1 1048 ? 23.459 -49.653 -107.517 1.00 67.56 1048 GLN A O 1
ATOM 8363 N N . ARG A 1 1049 ? 24.345 -49.287 -105.485 1.00 67.44 1049 ARG A N 1
ATOM 8364 C CA . ARG A 1 1049 ? 24.000 -50.607 -104.927 1.00 67.44 1049 ARG A CA 1
ATOM 8365 C C . ARG A 1 1049 ? 22.506 -50.733 -104.598 1.00 67.44 1049 ARG A C 1
ATOM 8367 O O . ARG A 1 1049 ? 21.944 -51.811 -104.779 1.00 67.44 1049 ARG A O 1
ATOM 8374 N N . TYR A 1 1050 ? 21.859 -49.643 -104.183 1.00 65.44 1050 TYR A N 1
ATOM 8375 C CA . TYR A 1 1050 ? 20.406 -49.547 -104.009 1.00 65.44 1050 TYR A CA 1
ATOM 8376 C C . TYR A 1 1050 ? 19.675 -49.601 -105.362 1.00 65.44 1050 TYR A C 1
ATOM 8378 O O . TYR A 1 1050 ? 18.770 -50.413 -105.538 1.00 65.44 1050 TYR A O 1
ATOM 8386 N N . ARG A 1 1051 ? 20.147 -48.856 -106.371 1.00 62.69 1051 ARG A N 1
ATOM 8387 C CA . ARG A 1 1051 ? 19.578 -48.836 -107.733 1.00 62.69 1051 ARG A CA 1
ATOM 8388 C C . ARG A 1 1051 ? 19.665 -50.189 -108.462 1.00 62.69 1051 ARG A C 1
ATOM 8390 O O . ARG A 1 1051 ? 18.822 -50.471 -109.301 1.00 62.69 1051 ARG A O 1
ATOM 8397 N N . ARG A 1 1052 ? 20.634 -51.054 -108.129 1.00 63.69 1052 ARG A N 1
ATOM 8398 C CA . ARG A 1 1052 ? 20.694 -52.448 -108.633 1.00 63.69 1052 ARG A CA 1
ATOM 8399 C C . ARG A 1 1052 ? 19.767 -53.421 -107.890 1.00 63.69 1052 ARG A C 1
ATOM 8401 O O . ARG A 1 1052 ? 19.515 -54.503 -108.404 1.00 63.69 1052 ARG A O 1
ATOM 8408 N N . ARG A 1 1053 ? 19.291 -53.072 -106.687 1.00 60.16 1053 ARG A N 1
ATOM 8409 C CA . ARG A 1 1053 ? 18.404 -53.915 -105.859 1.00 60.16 1053 ARG A CA 1
ATOM 8410 C C . ARG A 1 1053 ? 16.925 -53.571 -106.003 1.00 60.16 1053 ARG A C 1
ATOM 8412 O O . ARG A 1 1053 ? 16.091 -54.426 -105.739 1.00 60.16 1053 ARG A O 1
ATOM 8419 N N . VAL A 1 1054 ? 16.602 -52.352 -106.423 1.00 55.09 1054 VAL A N 1
ATOM 8420 C CA . VAL A 1 1054 ? 15.221 -51.901 -106.608 1.00 55.09 1054 VAL A CA 1
ATOM 8421 C C . VAL A 1 1054 ? 14.984 -51.737 -108.106 1.00 55.09 1054 VAL A C 1
ATOM 8423 O O . VAL A 1 1054 ? 15.296 -50.703 -108.691 1.00 55.09 1054 VAL A O 1
ATOM 8426 N N . GLY A 1 1055 ? 14.522 -52.817 -108.741 1.00 60.59 1055 GLY A N 1
ATOM 8427 C CA . GLY A 1 1055 ? 14.205 -52.864 -110.164 1.00 60.59 1055 GLY A CA 1
ATOM 8428 C C . GLY A 1 1055 ? 13.084 -51.893 -110.518 1.00 60.59 1055 GLY A C 1
ATOM 8429 O O . GLY A 1 1055 ? 11.912 -52.230 -110.402 1.00 60.59 1055 GLY A O 1
ATOM 8430 N N . TYR A 1 1056 ? 13.457 -50.697 -110.966 1.00 51.75 1056 TYR A N 1
ATOM 8431 C CA . TYR A 1 1056 ? 12.554 -49.754 -111.613 1.00 51.75 1056 TYR A CA 1
ATOM 8432 C C . TYR A 1 1056 ? 12.769 -49.819 -113.123 1.00 51.75 1056 TYR A C 1
ATOM 8434 O O . TYR A 1 1056 ? 13.831 -49.449 -113.631 1.00 51.75 1056 TYR A O 1
ATOM 8442 N N . GLN A 1 1057 ? 11.756 -50.327 -113.824 1.00 50.47 1057 GLN A N 1
ATOM 8443 C CA . GLN A 1 1057 ? 11.638 -50.208 -115.271 1.00 50.47 1057 GLN A CA 1
ATOM 8444 C C . GLN A 1 1057 ? 11.233 -48.770 -115.643 1.00 50.47 1057 GLN A C 1
ATOM 8446 O O . GLN A 1 1057 ? 10.406 -48.180 -114.945 1.00 50.47 1057 GLN A O 1
ATOM 8451 N N . PRO A 1 1058 ? 11.804 -48.186 -116.711 1.00 52.78 1058 PRO A N 1
ATOM 8452 C CA . PRO A 1 1058 ? 11.361 -46.902 -117.239 1.00 52.78 1058 PRO A CA 1
ATOM 8453 C C . PRO A 1 1058 ? 10.006 -47.054 -117.945 1.00 52.78 1058 PRO A C 1
ATOM 8455 O O . PRO A 1 1058 ? 9.831 -47.954 -118.764 1.00 52.78 1058 PRO A O 1
ATOM 8458 N N . ILE A 1 1059 ? 9.061 -46.168 -117.628 1.00 50.28 1059 ILE A N 1
ATOM 8459 C CA . ILE A 1 1059 ? 7.821 -45.990 -118.391 1.00 50.28 1059 ILE A CA 1
ATOM 8460 C C . ILE A 1 1059 ? 8.165 -45.172 -119.643 1.00 50.28 1059 ILE A C 1
ATOM 8462 O O . ILE A 1 1059 ? 8.815 -44.130 -119.536 1.00 50.28 1059 ILE A O 1
ATOM 8466 N N . SER A 1 1060 ? 7.770 -45.705 -120.800 1.00 45.19 1060 SER A N 1
ATOM 8467 C CA . SER A 1 1060 ? 7.685 -45.036 -122.105 1.00 45.19 1060 SER A CA 1
ATOM 8468 C C . SER A 1 1060 ? 6.664 -43.910 -122.115 1.00 45.19 1060 SER A C 1
ATOM 8470 O O . SER A 1 1060 ? 5.568 -44.162 -121.563 1.00 45.19 1060 SER A O 1
#